Protein AF-A0A523U6G1-F1 (afdb_monomer)

Structure (mmCIF, N/CA/C/O backbone):
data_AF-A0A523U6G1-F1
#
_entry.id   AF-A0A523U6G1-F1
#
loop_
_atom_site.group_PDB
_atom_site.id
_atom_site.type_symbol
_atom_site.label_atom_id
_atom_site.label_alt_id
_atom_site.label_comp_id
_atom_site.label_asym_id
_atom_site.label_entity_id
_atom_site.label_seq_id
_atom_site.pdbx_PDB_ins_code
_atom_site.Cartn_x
_atom_site.Cartn_y
_atom_site.Cartn_z
_atom_site.occupancy
_atom_site.B_iso_or_equiv
_atom_site.auth_seq_id
_atom_site.auth_comp_id
_atom_site.auth_asym_id
_atom_site.auth_atom_id
_atom_site.pdbx_PDB_model_num
ATOM 1 N N . MET A 1 1 ? -3.441 -10.133 -22.525 1.00 51.38 1 MET A N 1
ATOM 2 C CA . MET A 1 1 ? -3.937 -9.033 -23.375 1.00 51.38 1 MET A CA 1
ATOM 3 C C . MET A 1 1 ? -4.244 -7.853 -22.471 1.00 51.38 1 MET A C 1
ATOM 5 O O . MET A 1 1 ? -5.028 -8.022 -21.540 1.00 51.38 1 MET A O 1
ATOM 9 N N . ILE A 1 2 ? -3.676 -6.679 -22.736 1.00 65.12 2 ILE A N 1
ATOM 10 C CA . ILE A 1 2 ? -3.849 -5.471 -21.915 1.00 65.12 2 ILE A CA 1
ATOM 11 C C . ILE A 1 2 ? -4.957 -4.604 -22.511 1.00 65.12 2 ILE A C 1
ATOM 13 O O . ILE A 1 2 ? -4.911 -4.247 -23.688 1.00 65.12 2 ILE A O 1
ATOM 17 N N . GLU A 1 3 ? -5.960 -4.256 -21.705 1.00 68.50 3 GLU A N 1
ATOM 18 C CA . GLU A 1 3 ? -7.052 -3.377 -22.127 1.00 68.50 3 GLU A CA 1
ATOM 19 C C . GLU A 1 3 ? -6.674 -1.907 -21.877 1.00 68.50 3 GLU A C 1
ATOM 21 O O . GLU A 1 3 ? -6.603 -1.455 -20.736 1.00 68.50 3 GLU A O 1
ATOM 26 N N . VAL A 1 4 ? -6.400 -1.162 -22.952 1.00 75.56 4 VAL A N 1
ATOM 27 C CA . VAL A 1 4 ? -5.959 0.242 -22.904 1.00 75.56 4 VAL A CA 1
ATOM 28 C C . VAL A 1 4 ? -6.968 1.125 -23.627 1.00 75.56 4 VAL A C 1
ATOM 30 O O . VAL A 1 4 ? -7.431 0.816 -24.726 1.00 75.56 4 VAL A O 1
ATOM 33 N N . LYS A 1 5 ? -7.336 2.242 -22.997 1.00 77.69 5 LYS A N 1
ATOM 34 C CA . LYS A 1 5 ? -8.367 3.158 -23.489 1.00 77.69 5 LYS A CA 1
ATOM 35 C C . LYS A 1 5 ? -7.728 4.331 -24.227 1.00 77.69 5 LYS A C 1
ATOM 37 O O . LYS A 1 5 ? -6.872 5.014 -23.675 1.00 77.69 5 LYS A O 1
ATOM 42 N N . CYS A 1 6 ? -8.146 4.574 -25.467 1.00 73.88 6 CYS A N 1
ATOM 43 C CA . CYS A 1 6 ? -7.625 5.678 -26.267 1.00 73.88 6 CYS A CA 1
ATOM 44 C C . CYS A 1 6 ? -7.956 7.032 -25.624 1.00 73.88 6 CYS A C 1
ATOM 46 O O . CYS A 1 6 ? -9.131 7.361 -25.453 1.00 73.88 6 CYS A O 1
ATOM 48 N N . SER A 1 7 ? -6.933 7.839 -25.343 1.00 71.94 7 SER A N 1
ATOM 49 C CA . SER A 1 7 ? -7.071 9.204 -24.818 1.00 71.94 7 SER A CA 1
ATOM 50 C C . SER A 1 7 ? -7.850 10.128 -25.762 1.00 71.94 7 SER A C 1
ATOM 52 O O . SER A 1 7 ? -8.680 10.904 -25.302 1.00 71.94 7 SER A O 1
ATOM 54 N N . GLY A 1 8 ? -7.641 10.010 -27.078 1.00 74.56 8 GLY A N 1
ATOM 55 C CA . GLY A 1 8 ? -8.258 10.890 -28.077 1.00 74.56 8 GLY A CA 1
ATOM 56 C C . GLY A 1 8 ? -9.720 10.585 -28.437 1.00 74.56 8 GLY A C 1
ATOM 57 O O . GLY A 1 8 ? -10.394 11.455 -28.974 1.00 74.56 8 GLY A O 1
ATOM 58 N N . CYS A 1 9 ? -10.231 9.371 -28.191 1.00 79.69 9 CYS A N 1
ATOM 59 C CA . CYS A 1 9 ? -11.615 9.009 -28.563 1.00 79.69 9 CYS A CA 1
ATOM 60 C C . CYS A 1 9 ? -12.347 8.077 -27.580 1.00 79.69 9 CYS A C 1
ATOM 62 O O . CYS A 1 9 ? -13.386 7.506 -27.923 1.00 79.69 9 CYS A O 1
ATOM 64 N N . GLY A 1 10 ? -11.789 7.843 -26.389 1.00 76.19 10 GLY A N 1
ATOM 65 C CA . GLY A 1 10 ? -12.393 7.036 -25.323 1.00 76.19 10 GLY A CA 1
ATOM 66 C C . GLY A 1 10 ? -12.613 5.550 -25.642 1.00 76.19 10 GLY A C 1
ATOM 67 O O . GLY A 1 10 ? -13.187 4.839 -24.821 1.00 76.19 10 GLY A O 1
ATOM 68 N N . THR A 1 11 ? -12.185 5.064 -26.809 1.00 77.19 11 THR A N 1
ATOM 69 C CA . THR A 1 11 ? -12.424 3.682 -27.252 1.00 77.19 11 THR A CA 1
ATOM 70 C C . THR A 1 11 ? -11.423 2.733 -26.592 1.00 77.19 11 THR A C 1
ATOM 72 O O . THR A 1 11 ? -10.215 2.961 -26.673 1.00 77.19 11 THR A O 1
ATOM 75 N N . SER A 1 12 ? -11.916 1.683 -25.931 1.00 77.94 12 SER A N 1
ATOM 76 C CA . SER A 1 12 ? -11.084 0.619 -25.355 1.00 77.94 12 SER A CA 1
ATOM 77 C C . SER A 1 12 ? -10.551 -0.310 -26.444 1.00 77.94 12 SER A C 1
ATOM 79 O O . SER A 1 12 ? -11.301 -0.730 -27.323 1.00 77.94 12 SER A O 1
ATOM 81 N N . LEU A 1 13 ? -9.268 -0.653 -26.366 1.00 75.00 13 LEU A N 1
ATOM 82 C CA . LEU A 1 13 ? -8.580 -1.595 -27.247 1.00 75.00 13 LEU A CA 1
ATOM 83 C C . LEU A 1 13 ? -7.903 -2.674 -26.402 1.00 75.00 13 LEU A C 1
ATOM 85 O O . LEU A 1 13 ? -7.499 -2.409 -25.273 1.00 75.00 13 LEU A O 1
ATOM 89 N N . ARG A 1 14 ? -7.732 -3.876 -26.958 1.00 76.38 14 ARG A N 1
ATOM 90 C CA . ARG A 1 14 ? -6.990 -4.968 -26.314 1.00 76.38 14 ARG A CA 1
ATOM 91 C C . ARG A 1 14 ? -5.683 -5.198 -27.062 1.00 76.38 14 ARG A C 1
ATOM 93 O O . ARG A 1 14 ? -5.692 -5.759 -28.153 1.00 76.38 14 ARG A O 1
ATOM 100 N N . ALA A 1 15 ? -4.580 -4.744 -26.479 1.00 69.31 15 ALA A N 1
ATOM 101 C CA . ALA A 1 15 ? -3.235 -5.019 -26.966 1.00 69.31 15 ALA A CA 1
ATOM 102 C C . ALA A 1 15 ? -2.781 -6.422 -26.532 1.00 69.31 15 ALA A C 1
ATOM 104 O O . ALA A 1 15 ? -3.255 -6.957 -25.525 1.00 69.31 15 ALA A O 1
ATOM 105 N N . LYS A 1 16 ? -1.844 -7.010 -27.277 1.00 66.50 16 LYS A N 1
ATOM 106 C CA . LYS A 1 16 ? -1.087 -8.179 -26.817 1.00 66.50 16 LYS A CA 1
ATOM 107 C C . LYS A 1 16 ? -0.031 -7.755 -25.785 1.00 66.50 16 LYS A C 1
ATOM 109 O O . LYS A 1 16 ? 0.325 -6.581 -25.697 1.00 66.50 16 LYS A O 1
ATOM 114 N N . ASP A 1 17 ? 0.424 -8.705 -24.975 1.00 51.19 17 ASP A N 1
ATOM 115 C CA . ASP A 1 17 ? 1.288 -8.440 -23.813 1.00 51.19 17 ASP A CA 1
ATOM 116 C C . ASP A 1 17 ? 2.769 -8.212 -24.192 1.00 51.19 17 ASP A C 1
ATOM 118 O O . ASP A 1 17 ? 3.535 -7.665 -23.408 1.00 51.19 17 ASP A O 1
ATOM 122 N N . ASP A 1 18 ? 3.150 -8.548 -25.427 1.00 62.16 18 ASP A N 1
ATOM 123 C CA . ASP A 1 18 ? 4.420 -8.196 -26.082 1.00 62.16 18 ASP A CA 1
ATOM 124 C C . ASP A 1 18 ? 4.511 -6.705 -26.478 1.00 62.16 18 ASP A C 1
ATOM 126 O O . ASP A 1 18 ? 5.600 -6.194 -26.744 1.00 62.16 18 ASP A O 1
ATOM 130 N N . LEU A 1 19 ? 3.386 -5.978 -26.472 1.00 60.66 19 LEU A N 1
ATOM 131 C CA . LEU A 1 19 ? 3.313 -4.549 -26.803 1.00 60.66 19 LEU A CA 1
ATOM 132 C C . LEU A 1 19 ? 3.442 -3.622 -25.578 1.00 60.66 19 LEU A C 1
ATOM 134 O O . LEU A 1 19 ? 3.278 -2.410 -25.715 1.00 60.66 19 LEU A O 1
ATOM 138 N N . VAL A 1 20 ? 3.750 -4.150 -24.385 1.00 57.53 20 VAL A N 1
ATOM 139 C CA . VAL A 1 20 ? 4.056 -3.349 -23.180 1.00 57.53 20 VAL A CA 1
ATOM 140 C C . VAL A 1 20 ? 5.176 -2.348 -23.466 1.00 57.53 20 VAL A C 1
ATOM 142 O O . VAL A 1 20 ? 6.190 -2.689 -24.067 1.00 57.53 20 VAL A O 1
ATOM 145 N N . GLY A 1 21 ? 4.998 -1.091 -23.048 1.00 56.59 21 GLY A N 1
ATOM 146 C CA . GLY A 1 21 ? 5.973 -0.023 -23.289 1.00 56.59 21 GLY A CA 1
ATOM 147 C C . GLY A 1 21 ? 6.029 0.480 -24.737 1.00 56.59 21 GLY A C 1
ATOM 148 O O . GLY A 1 21 ? 6.677 1.495 -24.995 1.00 56.59 21 GLY A O 1
ATOM 149 N N . GLN A 1 22 ? 5.320 -0.154 -25.674 1.00 68.06 22 GLN A N 1
ATOM 150 C CA . GLN A 1 22 ? 5.230 0.297 -27.059 1.00 68.06 22 GLN A CA 1
ATOM 151 C C . GLN A 1 22 ? 4.080 1.299 -27.254 1.00 68.06 22 GLN A C 1
ATOM 153 O O . GLN A 1 22 ? 3.166 1.424 -26.428 1.00 68.06 22 GLN A O 1
ATOM 158 N N . LYS A 1 23 ? 4.125 2.009 -28.385 1.00 76.38 23 LYS A N 1
ATOM 159 C CA . LYS A 1 23 ? 3.021 2.828 -28.892 1.00 76.38 23 LYS A CA 1
ATOM 160 C C . LYS A 1 23 ? 2.267 2.068 -29.976 1.00 76.38 23 LYS A C 1
ATOM 162 O O . LYS A 1 23 ? 2.882 1.582 -30.920 1.00 76.38 23 LYS A O 1
ATOM 167 N N . ILE A 1 24 ? 0.941 2.046 -29.888 1.00 80.94 24 ILE A N 1
ATOM 168 C CA . ILE A 1 24 ? 0.058 1.588 -30.969 1.00 80.94 24 ILE A CA 1
ATOM 169 C C . ILE A 1 24 ? -0.870 2.723 -31.399 1.00 80.94 24 ILE A C 1
ATOM 171 O O . ILE A 1 24 ? -1.337 3.491 -30.561 1.00 80.94 24 ILE A O 1
ATOM 175 N N . GLN A 1 25 ? -1.175 2.840 -32.690 1.00 81.12 25 GLN A N 1
ATOM 176 C CA . GLN A 1 25 ? -2.155 3.828 -33.149 1.00 81.12 25 GLN A CA 1
ATOM 177 C C . GLN A 1 25 ? -3.585 3.344 -32.911 1.00 81.12 25 GLN A C 1
ATOM 179 O O . GLN A 1 25 ? -3.926 2.189 -33.171 1.00 81.12 25 GLN A O 1
ATOM 184 N N . CYS A 1 26 ? -4.460 4.252 -32.481 1.00 77.94 26 CYS A N 1
ATOM 185 C CA . CYS A 1 26 ? -5.884 3.971 -32.387 1.00 77.94 26 CYS A CA 1
ATOM 186 C C . CYS A 1 26 ? -6.472 3.653 -33.777 1.00 77.94 26 CYS A C 1
ATOM 188 O O . CYS A 1 26 ? -6.406 4.510 -34.662 1.00 77.94 26 CYS A O 1
ATOM 190 N N . PRO A 1 27 ? -7.145 2.507 -33.995 1.00 75.44 27 PRO A N 1
ATOM 191 C CA . PRO A 1 27 ? -7.773 2.221 -35.284 1.00 75.44 27 PRO A CA 1
ATOM 192 C C . PRO A 1 27 ? -8.925 3.188 -35.611 1.00 75.44 27 PRO A C 1
ATOM 194 O O . PRO A 1 27 ? -9.239 3.369 -36.782 1.00 75.44 27 PRO A O 1
ATOM 197 N N . LYS A 1 28 ? -9.524 3.839 -34.598 1.00 76.50 28 LYS A N 1
ATOM 198 C CA . LYS A 1 28 ? -10.673 4.748 -34.752 1.00 76.50 28 LYS A CA 1
ATOM 199 C C . LYS A 1 28 ? -10.295 6.214 -35.006 1.00 76.50 28 LYS A C 1
ATOM 201 O O . LYS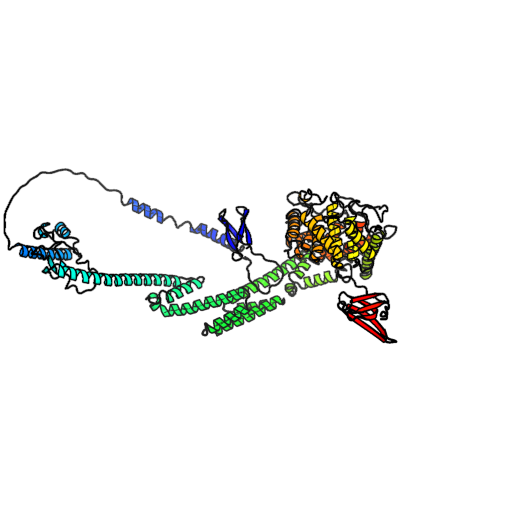 A 1 28 ? -10.999 6.885 -35.748 1.00 76.50 28 LYS A O 1
ATOM 206 N N . CYS A 1 29 ? -9.225 6.726 -34.387 1.00 82.62 29 CYS A N 1
ATOM 207 C CA . CYS A 1 29 ? -8.827 8.141 -34.508 1.00 82.62 29 CYS A CA 1
ATOM 208 C C . CYS A 1 29 ? -7.326 8.379 -34.757 1.00 82.62 29 CYS A C 1
ATOM 210 O O . CYS A 1 29 ? -6.871 9.514 -34.665 1.00 82.62 29 CYS A O 1
ATOM 212 N N . LYS A 1 30 ? -6.549 7.324 -35.039 1.00 83.06 30 LYS A N 1
ATOM 213 C CA . LYS A 1 30 ? -5.100 7.329 -35.337 1.00 83.06 30 LYS A CA 1
ATOM 214 C C . LYS A 1 30 ? -4.152 7.892 -34.268 1.00 83.06 30 LYS A C 1
ATOM 216 O O . LYS A 1 30 ? -2.953 7.677 -34.390 1.00 83.06 30 LYS A O 1
ATOM 221 N N . ALA A 1 31 ? -4.657 8.504 -33.197 1.00 77.31 31 ALA A N 1
ATOM 222 C CA . ALA A 1 31 ? -3.854 8.947 -32.059 1.00 77.31 31 ALA A CA 1
ATOM 223 C C . ALA A 1 31 ? -3.027 7.801 -31.441 1.00 77.31 31 ALA A C 1
ATOM 225 O O . ALA A 1 31 ? -3.540 6.690 -31.265 1.00 77.31 31 ALA A O 1
ATOM 226 N N . ASP A 1 32 ? -1.775 8.096 -31.083 1.00 79.38 32 ASP A N 1
ATOM 227 C CA . ASP A 1 32 ? -0.875 7.186 -30.368 1.00 79.38 32 ASP A CA 1
ATOM 228 C C . ASP A 1 32 ? -1.442 6.793 -28.995 1.00 79.38 32 ASP A C 1
ATOM 230 O O . ASP A 1 32 ? -1.919 7.631 -28.226 1.00 79.38 32 ASP A O 1
ATOM 234 N N . ILE A 1 33 ? -1.320 5.513 -28.657 1.00 75.88 33 ILE A N 1
ATOM 235 C CA . ILE A 1 33 ? -1.699 4.931 -27.371 1.00 75.88 33 ILE A CA 1
ATOM 236 C C . ILE A 1 33 ? -0.481 4.201 -26.813 1.00 75.88 33 ILE A C 1
ATOM 238 O O . ILE A 1 33 ? -0.009 3.224 -27.391 1.00 75.88 33 ILE A O 1
ATOM 242 N N . GLN A 1 34 ? 0.014 4.681 -25.676 1.00 76.50 34 GLN A N 1
ATOM 243 C CA . GLN A 1 34 ? 1.103 4.068 -24.924 1.00 76.50 34 GLN A CA 1
ATOM 244 C C . GLN A 1 34 ? 0.561 2.903 -24.083 1.00 76.50 34 GLN A C 1
ATOM 246 O O . GLN A 1 34 ? -0.385 3.096 -23.316 1.00 76.50 34 GLN A O 1
ATOM 251 N N . ILE A 1 35 ? 1.158 1.712 -24.180 1.00 67.81 35 ILE A N 1
ATOM 252 C CA . ILE A 1 35 ? 0.807 0.580 -23.308 1.00 67.81 35 ILE A CA 1
ATOM 253 C C . ILE A 1 35 ? 1.609 0.690 -21.993 1.00 67.81 35 ILE A C 1
ATOM 255 O O . ILE A 1 35 ? 2.843 0.700 -22.046 1.00 67.81 35 ILE A O 1
ATOM 259 N N . PRO A 1 36 ? 0.962 0.807 -20.816 1.00 55.84 36 PRO A N 1
ATOM 260 C CA . PRO A 1 36 ? 1.654 1.091 -19.557 1.00 55.84 36 PRO A CA 1
ATOM 261 C C . PRO A 1 36 ? 2.301 -0.151 -18.920 1.00 55.84 36 PRO A C 1
ATOM 263 O O . PRO A 1 36 ? 1.748 -1.247 -18.974 1.00 55.84 36 PRO A O 1
ATOM 266 N N . GLY A 1 37 ? 3.438 0.055 -18.249 1.00 42.59 37 GLY A N 1
ATOM 267 C CA . GLY A 1 37 ? 4.054 -0.887 -17.305 1.00 42.59 37 GLY A CA 1
ATOM 268 C C . GLY A 1 37 ? 4.026 -0.322 -15.878 1.00 42.59 37 GLY A C 1
ATOM 269 O O . GLY A 1 37 ? 4.021 0.896 -15.703 1.00 42.59 37 GLY A O 1
ATOM 270 N N . GLY A 1 38 ? 3.962 -1.189 -14.863 1.00 33.50 38 GLY A N 1
ATOM 271 C CA . GLY A 1 38 ? 3.843 -0.798 -13.450 1.00 33.50 38 GLY A CA 1
ATOM 272 C C . GLY A 1 38 ? 5.135 -0.971 -12.644 1.00 33.50 38 GLY A C 1
ATOM 273 O O . GLY A 1 38 ? 5.961 -1.819 -12.969 1.00 33.50 38 GLY A O 1
ATOM 274 N N . ALA A 1 39 ? 5.277 -0.201 -11.562 1.00 25.97 39 ALA A N 1
ATOM 275 C CA . ALA A 1 39 ? 6.391 -0.270 -10.610 1.00 25.97 39 ALA A CA 1
ATOM 276 C C . ALA A 1 39 ? 5.887 -0.073 -9.164 1.00 25.97 39 ALA A C 1
ATOM 278 O O . ALA A 1 39 ? 4.772 0.405 -8.961 1.00 25.97 39 ALA A O 1
ATOM 279 N N . LYS A 1 40 ? 6.702 -0.419 -8.156 1.00 28.61 40 LYS A N 1
ATOM 280 C CA . LYS A 1 40 ? 6.452 -0.141 -6.725 1.00 28.61 40 LYS A CA 1
ATOM 281 C C . LYS A 1 40 ? 7.749 0.263 -6.005 1.00 28.61 40 LYS A C 1
ATOM 283 O O . LYS A 1 40 ? 8.842 -0.088 -6.437 1.00 28.61 40 LYS A O 1
ATOM 288 N N . LYS A 1 41 ? 7.607 0.998 -4.896 1.00 26.70 41 LYS A N 1
ATOM 289 C CA . LYS A 1 41 ? 8.691 1.429 -3.985 1.00 26.70 41 LYS A CA 1
ATOM 290 C C . LYS A 1 41 ? 9.005 0.353 -2.930 1.00 26.70 41 LYS A C 1
ATOM 292 O O . LYS A 1 41 ? 8.159 -0.495 -2.656 1.00 26.70 41 LYS A O 1
ATOM 297 N N . GLY A 1 42 ? 10.168 0.444 -2.281 1.00 31.16 42 GLY A N 1
ATOM 298 C CA . GLY A 1 42 ? 10.578 -0.456 -1.194 1.00 31.16 42 GLY A CA 1
ATOM 299 C C . GLY A 1 42 ? 11.867 0.007 -0.509 1.00 31.16 42 GLY A C 1
ATOM 300 O O . GLY A 1 42 ? 11.918 1.121 0.004 1.00 31.16 42 GLY A O 1
ATOM 301 N N . GLU A 1 43 ? 12.912 -0.822 -0.550 1.00 28.03 43 GLU A N 1
ATOM 302 C CA . GLU A 1 43 ? 14.275 -0.470 -0.122 1.00 28.03 43 GLU A CA 1
ATOM 303 C C . GLU A 1 43 ? 15.340 -1.143 -1.026 1.00 28.03 43 GLU A C 1
ATOM 305 O O . GLU A 1 43 ? 15.005 -1.631 -2.104 1.00 28.03 43 GLU A O 1
ATOM 310 N N . LEU A 1 44 ? 16.629 -1.087 -0.652 1.00 35.44 44 LEU A N 1
ATOM 311 C CA . LEU A 1 44 ? 17.791 -1.332 -1.531 1.00 35.44 44 LEU A CA 1
ATOM 312 C C . LEU A 1 44 ? 17.730 -2.627 -2.387 1.00 35.44 44 LEU A C 1
ATOM 314 O O . LEU A 1 44 ? 17.594 -3.720 -1.836 1.00 35.44 44 LEU A O 1
ATOM 318 N N . PRO A 1 45 ? 17.942 -2.537 -3.717 1.00 29.09 45 PRO A N 1
ATOM 319 C CA . PRO A 1 45 ? 17.681 -3.650 -4.628 1.00 29.09 45 PRO A CA 1
ATOM 320 C C . PRO A 1 45 ? 18.833 -4.686 -4.702 1.00 29.09 45 PRO A C 1
ATOM 322 O O . PRO A 1 45 ? 20.018 -4.310 -4.725 1.00 29.09 45 PRO A O 1
ATOM 325 N N . PRO A 1 46 ? 18.543 -6.001 -4.835 1.00 28.61 46 PRO A N 1
ATOM 326 C CA . PRO A 1 46 ? 19.339 -6.827 -5.741 1.00 28.61 46 PRO A CA 1
ATOM 327 C C . PRO A 1 46 ? 19.151 -6.238 -7.142 1.00 28.61 46 PRO A C 1
ATOM 329 O O . PRO A 1 46 ? 18.055 -5.805 -7.478 1.00 28.61 46 PRO A O 1
ATOM 332 N N . VAL A 1 47 ? 20.220 -6.115 -7.923 1.00 39.22 47 VAL A N 1
ATOM 333 C CA . VAL A 1 47 ? 20.130 -5.324 -9.156 1.00 39.22 47 VAL A CA 1
ATOM 334 C C . VAL A 1 47 ? 19.144 -6.017 -10.116 1.00 39.22 47 VAL A C 1
ATOM 336 O O . VAL A 1 47 ? 19.103 -7.242 -10.179 1.00 39.22 47 VAL A O 1
ATOM 339 N N . GLU A 1 48 ? 18.348 -5.214 -10.812 1.00 29.56 48 GLU A N 1
ATOM 340 C CA . GLU A 1 48 ? 17.492 -5.527 -11.962 1.00 29.56 48 GLU A CA 1
ATOM 341 C C . GLU A 1 48 ? 17.228 -4.166 -12.637 1.00 29.56 48 GLU A C 1
ATOM 343 O O . GLU A 1 48 ? 17.156 -3.141 -11.949 1.00 29.56 48 GLU A O 1
ATOM 348 N N . ALA A 1 49 ? 17.180 -4.101 -13.970 1.00 33.16 49 ALA A N 1
ATOM 349 C CA . ALA A 1 49 ? 17.122 -2.814 -14.666 1.00 33.16 49 ALA A CA 1
ATOM 350 C C . ALA A 1 49 ? 15.728 -2.164 -14.610 1.00 33.16 49 ALA A C 1
ATOM 352 O O . ALA A 1 49 ? 14.716 -2.814 -14.855 1.00 33.16 49 ALA A O 1
ATOM 353 N N . HIS A 1 50 ? 15.681 -0.845 -14.389 1.00 28.30 50 HIS A N 1
ATOM 354 C CA . HIS A 1 50 ? 15.485 0.130 -15.476 1.00 28.30 50 HIS A CA 1
ATOM 355 C C . HIS A 1 50 ? 15.636 1.586 -14.968 1.00 28.30 50 HIS A C 1
ATOM 357 O O . HIS A 1 50 ? 15.905 1.834 -13.795 1.00 28.30 50 HIS A O 1
ATOM 363 N N . SER A 1 51 ? 15.587 2.558 -15.885 1.00 30.95 51 SER A N 1
ATOM 364 C CA . SER A 1 51 ? 16.120 3.921 -15.719 1.00 30.95 51 SER A CA 1
ATOM 365 C C . SER A 1 51 ? 15.137 4.981 -15.196 1.00 30.95 51 SER A C 1
ATOM 367 O O . SER A 1 51 ? 14.028 5.092 -15.717 1.00 30.95 51 SER A O 1
ATOM 369 N N . GLU A 1 52 ? 15.609 5.890 -14.329 1.00 26.70 52 GLU A N 1
ATOM 370 C CA . GLU A 1 52 ? 15.000 7.222 -14.125 1.00 26.70 52 GLU A CA 1
ATOM 371 C C . GLU A 1 52 ? 15.627 8.302 -15.050 1.00 26.70 52 GLU A C 1
ATOM 373 O O . GLU A 1 52 ? 16.841 8.293 -15.283 1.00 26.70 52 GLU A O 1
ATOM 378 N N . PRO A 1 53 ? 14.845 9.280 -15.557 1.00 30.42 53 PRO A N 1
ATOM 379 C CA . PRO A 1 53 ? 15.312 10.283 -16.522 1.00 30.42 53 PRO A CA 1
ATOM 380 C C . PRO A 1 53 ? 15.942 11.535 -15.872 1.00 30.42 53 PRO A C 1
ATOM 382 O O . PRO A 1 53 ? 15.326 12.596 -15.767 1.00 30.42 53 PRO A O 1
ATOM 385 N N . ALA A 1 54 ? 17.223 11.468 -15.505 1.00 26.44 54 ALA A N 1
ATOM 386 C CA . ALA A 1 54 ? 17.966 12.600 -14.932 1.00 26.44 54 ALA A CA 1
ATOM 387 C C . ALA A 1 54 ? 18.548 13.589 -15.981 1.00 26.44 54 ALA A C 1
ATOM 389 O O . ALA A 1 54 ? 19.745 13.883 -15.955 1.00 26.44 54 ALA A O 1
ATOM 390 N N . MET A 1 55 ? 17.739 14.120 -16.916 1.00 29.27 55 MET A N 1
ATOM 391 C CA . MET A 1 55 ? 18.246 15.012 -17.988 1.00 29.27 55 MET A CA 1
ATOM 392 C C . MET A 1 55 ? 17.330 16.182 -18.419 1.00 29.27 55 MET A C 1
ATOM 394 O O . MET A 1 55 ? 17.182 16.433 -19.608 1.00 29.27 55 MET A O 1
ATOM 398 N N . GLN A 1 56 ? 16.768 16.965 -17.487 1.00 31.36 56 GLN A N 1
ATOM 399 C CA . GLN A 1 56 ? 16.086 18.233 -17.849 1.00 31.36 56 GLN A CA 1
ATOM 400 C C . GLN A 1 56 ? 16.762 19.520 -17.343 1.00 31.36 56 GLN A C 1
ATOM 402 O O . GLN A 1 56 ? 16.672 20.546 -18.011 1.00 31.36 56 GLN A O 1
ATOM 407 N N . VAL A 1 57 ? 17.545 19.483 -16.257 1.00 31.19 57 VAL A N 1
ATOM 408 C CA . VAL A 1 57 ? 18.197 20.702 -15.720 1.00 31.19 57 VAL A CA 1
ATOM 409 C C . VAL A 1 57 ? 19.419 21.149 -16.545 1.00 31.19 57 VAL A C 1
ATOM 411 O O . VAL A 1 57 ? 19.707 22.340 -16.616 1.00 31.19 57 VAL A O 1
ATOM 414 N N . LYS A 1 58 ? 20.127 20.230 -17.225 1.00 29.97 58 LYS A N 1
ATOM 415 C CA . LYS A 1 58 ? 21.286 20.589 -18.072 1.00 29.97 58 LYS A CA 1
ATOM 416 C C . LYS A 1 58 ? 20.931 21.025 -19.498 1.00 29.97 58 LYS A C 1
ATOM 418 O O . LYS A 1 58 ? 21.664 21.828 -20.065 1.00 29.97 58 LYS A O 1
ATOM 423 N N . GLN A 1 59 ? 19.820 20.556 -20.073 1.00 32.16 59 GLN A N 1
ATOM 424 C CA . GLN A 1 59 ? 19.433 20.964 -21.431 1.00 32.16 59 GLN A CA 1
ATOM 425 C C . GLN A 1 59 ? 18.897 22.403 -21.482 1.00 32.16 59 GLN A C 1
ATOM 427 O O . GLN A 1 59 ? 19.236 23.128 -22.413 1.00 32.16 59 GLN A O 1
ATOM 432 N N . GLN A 1 60 ? 18.166 22.864 -20.459 1.00 34.28 60 GLN A N 1
ATOM 433 C CA . GLN A 1 60 ? 17.643 24.239 -20.428 1.00 34.28 60 GLN A CA 1
ATOM 434 C C . GLN A 1 60 ? 18.752 25.309 -20.405 1.00 34.28 60 GLN A C 1
ATOM 436 O O . GLN A 1 60 ? 18.641 26.316 -21.101 1.00 34.28 60 GLN A O 1
ATOM 441 N N . GLN A 1 61 ? 19.861 25.079 -19.689 1.00 34.25 61 GLN A N 1
ATOM 442 C CA . GLN A 1 61 ? 21.002 26.007 -19.708 1.00 34.25 61 GLN A CA 1
ATOM 443 C C . GLN A 1 61 ? 21.751 26.005 -21.052 1.00 34.25 61 GLN A C 1
ATOM 445 O O . GLN A 1 61 ? 22.226 27.053 -21.487 1.00 34.25 61 GLN A O 1
ATOM 450 N N . GLN A 1 62 ? 21.820 24.865 -21.747 1.00 32.84 62 GLN A N 1
ATOM 451 C CA . GLN A 1 62 ? 22.530 24.773 -23.026 1.00 32.84 62 GLN A CA 1
ATOM 452 C C . GLN A 1 62 ? 21.679 25.241 -24.224 1.00 32.84 62 GLN A C 1
ATOM 454 O O . GLN A 1 62 ? 22.219 25.801 -25.176 1.00 32.84 62 GLN A O 1
ATOM 459 N N . GLN A 1 63 ? 20.346 25.132 -24.153 1.00 32.50 63 GLN A N 1
ATOM 460 C CA . GLN A 1 63 ? 19.445 25.803 -25.101 1.00 32.50 63 GLN A CA 1
ATOM 461 C C . GLN A 1 63 ? 19.511 27.333 -24.975 1.00 32.50 63 GLN A C 1
ATOM 463 O O . GLN A 1 63 ? 19.510 28.013 -25.999 1.00 32.50 63 GLN A O 1
ATOM 468 N N . ALA A 1 64 ? 19.650 27.879 -23.760 1.00 32.44 64 ALA A N 1
ATOM 469 C CA . ALA A 1 64 ? 19.817 29.321 -23.562 1.00 32.44 64 ALA A CA 1
ATOM 470 C C . ALA A 1 64 ? 21.098 29.871 -24.227 1.00 32.44 64 ALA A C 1
ATOM 472 O O . ALA A 1 64 ? 21.064 30.939 -24.833 1.00 32.44 64 ALA A O 1
ATOM 473 N N . GLN A 1 65 ? 22.211 29.128 -24.182 1.00 35.56 65 GLN A N 1
ATOM 474 C CA . GLN A 1 65 ? 23.446 29.522 -24.877 1.00 35.56 65 GLN A CA 1
ATOM 475 C C . GLN A 1 65 ? 23.337 29.371 -26.404 1.00 35.56 65 GLN A C 1
ATOM 477 O O . GLN A 1 65 ? 23.721 30.282 -27.137 1.00 35.56 65 GLN A O 1
ATOM 482 N N . ASN A 1 66 ? 22.755 28.273 -26.897 1.00 34.50 66 ASN A N 1
ATOM 483 C CA . ASN A 1 66 ? 22.608 28.049 -28.340 1.00 34.50 66 ASN A CA 1
ATOM 484 C C . ASN A 1 66 ? 21.639 29.043 -29.009 1.00 34.50 66 ASN A C 1
ATOM 486 O O . ASN A 1 66 ? 21.827 29.378 -30.179 1.00 34.50 66 ASN A O 1
ATOM 490 N N . MET A 1 67 ? 20.639 29.557 -28.285 1.00 32.59 67 MET A N 1
ATOM 491 C CA . MET A 1 67 ? 19.702 30.551 -28.822 1.00 32.59 67 MET A CA 1
ATOM 492 C C . MET A 1 67 ? 20.369 31.913 -29.086 1.00 32.59 67 MET A C 1
ATOM 494 O O . MET A 1 67 ? 20.073 32.544 -30.098 1.00 32.59 67 MET A O 1
ATOM 498 N N . ASN A 1 68 ? 21.347 32.318 -28.267 1.00 33.25 68 ASN A N 1
ATOM 499 C CA . ASN A 1 68 ? 22.138 33.527 -28.531 1.00 33.25 68 ASN A CA 1
ATOM 500 C C . ASN A 1 68 ? 23.134 33.356 -29.694 1.00 33.25 68 ASN A C 1
ATOM 502 O O . ASN A 1 68 ? 23.461 34.340 -30.352 1.00 33.25 68 ASN A O 1
ATOM 506 N N . LEU A 1 69 ? 23.588 32.131 -29.990 1.00 29.95 69 LEU A N 1
ATOM 507 C CA . LEU A 1 69 ? 24.460 31.875 -31.145 1.00 29.95 69 LEU A CA 1
ATOM 508 C C . LEU A 1 69 ? 23.672 31.811 -32.468 1.00 29.95 69 LEU A C 1
ATOM 510 O O . LEU A 1 69 ? 24.145 32.311 -33.486 1.00 29.95 69 LEU A O 1
ATOM 514 N N . MET A 1 70 ? 22.440 31.284 -32.448 1.00 28.81 70 MET A N 1
ATOM 515 C CA . MET A 1 70 ? 21.507 31.326 -33.590 1.00 28.81 70 MET A CA 1
ATOM 516 C C . MET A 1 70 ? 21.245 32.758 -34.087 1.00 28.81 70 MET A C 1
ATOM 518 O O . MET A 1 70 ? 21.220 32.995 -35.292 1.00 28.81 70 MET A O 1
ATOM 522 N N . ILE A 1 71 ? 21.112 33.726 -33.174 1.00 34.78 71 ILE A N 1
ATOM 523 C CA . ILE A 1 71 ? 20.868 35.139 -33.516 1.00 34.78 71 ILE A CA 1
ATOM 524 C C . ILE A 1 71 ? 22.092 35.795 -34.193 1.00 34.78 71 ILE A C 1
ATOM 526 O O . ILE A 1 71 ? 21.933 36.761 -34.934 1.00 34.78 71 ILE A O 1
ATOM 530 N N . ALA A 1 72 ? 23.301 35.249 -34.016 1.00 32.69 72 ALA A N 1
ATOM 531 C CA . ALA A 1 72 ? 24.535 35.806 -34.580 1.00 32.69 72 ALA A CA 1
ATOM 532 C C . ALA A 1 72 ? 24.907 35.278 -35.984 1.00 32.69 72 ALA A C 1
ATOM 534 O O . ALA A 1 72 ? 25.723 35.901 -36.660 1.00 32.69 72 ALA A O 1
ATOM 535 N N . VAL A 1 73 ? 24.350 34.142 -36.431 1.00 32.47 73 VAL A N 1
ATOM 536 C CA . VAL A 1 73 ? 24.829 33.424 -37.640 1.00 32.47 73 VAL A CA 1
ATOM 537 C C . VAL A 1 73 ? 23.837 33.454 -38.816 1.00 32.47 73 VAL A C 1
ATOM 539 O O . VAL A 1 73 ? 24.231 33.265 -39.963 1.00 32.47 73 VAL A O 1
ATOM 542 N N . VAL A 1 74 ? 22.562 33.785 -38.587 1.00 32.94 74 VAL A N 1
ATOM 543 C CA . VAL A 1 74 ? 21.549 33.894 -39.665 1.00 32.94 74 VAL A CA 1
ATOM 544 C C . VAL A 1 74 ? 21.783 35.113 -40.590 1.00 32.94 74 VAL A C 1
ATOM 546 O O . VAL A 1 74 ? 21.229 35.179 -41.685 1.00 32.94 74 VAL A O 1
ATOM 549 N N . GLY A 1 75 ? 22.651 36.055 -40.204 1.00 36.50 75 GLY A N 1
ATOM 550 C CA . GLY A 1 75 ? 22.861 37.329 -40.906 1.00 36.50 75 GLY A CA 1
ATOM 551 C C . GLY A 1 75 ? 23.666 37.306 -42.217 1.00 36.50 75 GLY A C 1
ATOM 552 O O . GLY A 1 75 ? 23.765 38.352 -42.850 1.00 36.50 75 GLY A O 1
ATOM 553 N N . SER A 1 76 ? 24.261 36.179 -42.636 1.00 44.09 76 SER A N 1
ATOM 554 C CA . SER A 1 76 ? 25.267 36.173 -43.725 1.00 44.09 76 SER A CA 1
ATOM 555 C C . SER A 1 76 ? 25.108 35.100 -44.818 1.00 44.09 76 SER A C 1
ATOM 557 O O . SER A 1 76 ? 25.875 35.109 -45.778 1.00 44.09 76 SER A O 1
ATOM 559 N N . GLY A 1 77 ? 24.126 34.193 -44.727 1.00 36.22 77 GLY A N 1
ATOM 560 C CA . GLY A 1 77 ? 24.054 33.017 -45.617 1.00 36.22 77 GLY A CA 1
ATOM 561 C C . GLY A 1 77 ? 23.232 33.150 -46.911 1.00 36.22 77 GLY A C 1
ATOM 562 O O . GLY A 1 77 ? 23.501 32.442 -47.876 1.00 36.22 77 GLY A O 1
ATOM 563 N N . ILE A 1 78 ? 22.209 34.014 -46.950 1.00 35.03 78 ILE A N 1
ATOM 564 C CA . ILE A 1 78 ? 21.119 33.902 -47.951 1.00 35.03 78 ILE A CA 1
ATOM 565 C C . ILE A 1 78 ? 21.259 34.882 -49.138 1.00 35.03 78 ILE A C 1
ATOM 567 O O . ILE A 1 78 ? 20.713 34.638 -50.213 1.00 35.03 78 ILE A O 1
ATOM 571 N N . GLY A 1 79 ? 22.033 35.964 -48.996 1.00 36.66 79 GLY A N 1
ATOM 572 C CA . GLY A 1 79 ? 22.078 37.053 -49.986 1.00 36.66 79 GLY A CA 1
ATOM 573 C C . GLY A 1 79 ? 22.747 36.735 -51.334 1.00 36.66 79 GLY A C 1
ATOM 574 O O . GLY A 1 79 ? 22.480 37.423 -52.313 1.00 36.66 79 GLY A O 1
ATOM 575 N N . VAL A 1 80 ? 23.607 35.712 -51.417 1.00 38.69 80 VAL A N 1
ATOM 576 C CA . VAL A 1 80 ? 24.485 35.504 -52.592 1.00 38.69 80 VAL A CA 1
ATOM 577 C C . VAL A 1 80 ? 23.818 34.690 -53.711 1.00 38.69 80 VAL A C 1
ATOM 579 O O . VAL A 1 80 ? 24.017 34.977 -54.890 1.00 38.69 80 VAL A O 1
ATOM 582 N N . ILE A 1 81 ? 23.000 33.690 -53.366 1.00 38.84 81 ILE A N 1
ATOM 583 C CA . ILE A 1 81 ? 22.472 32.713 -54.339 1.00 38.84 81 ILE A CA 1
ATOM 584 C C . ILE A 1 81 ? 21.353 33.311 -55.211 1.00 38.84 81 ILE A C 1
ATOM 586 O O . ILE A 1 81 ? 21.251 32.988 -56.393 1.00 38.84 81 ILE A O 1
ATOM 590 N N . VAL A 1 82 ? 20.546 34.228 -54.665 1.00 38.00 82 VAL A N 1
ATOM 591 C CA . VAL A 1 82 ? 19.426 34.854 -55.396 1.00 38.00 82 VAL A CA 1
ATOM 592 C C . VAL A 1 82 ? 19.917 35.847 -56.461 1.00 38.00 82 VAL A C 1
ATOM 594 O O . VAL A 1 82 ? 19.330 35.935 -57.536 1.00 38.00 82 VAL A O 1
ATOM 597 N N . VAL A 1 83 ? 21.018 36.563 -56.205 1.00 41.09 83 VAL A N 1
ATOM 598 C CA . VAL A 1 83 ? 21.543 37.591 -57.125 1.00 41.09 83 VAL A CA 1
ATOM 599 C C . VAL A 1 83 ? 22.129 36.970 -58.400 1.00 41.09 83 VAL A C 1
ATOM 601 O O . VAL A 1 83 ? 21.866 37.460 -59.497 1.00 41.09 83 VAL A O 1
ATOM 604 N N . LEU A 1 84 ? 22.868 35.860 -58.284 1.00 38.69 84 LEU A N 1
ATOM 605 C CA . LEU A 1 84 ? 23.510 35.200 -59.431 1.00 38.69 84 LEU A CA 1
ATOM 606 C C . LEU A 1 84 ? 22.505 34.630 -60.449 1.00 38.69 84 LEU A C 1
ATOM 608 O O . LEU A 1 84 ? 22.754 34.693 -61.653 1.00 38.69 84 LEU A O 1
ATOM 612 N N . LEU A 1 85 ? 21.353 34.132 -59.989 1.00 39.00 85 LEU A N 1
ATOM 613 C CA . LEU A 1 85 ? 20.291 33.629 -60.870 1.00 39.00 85 LEU A CA 1
ATOM 614 C C . LEU A 1 85 ? 19.595 34.745 -61.666 1.00 39.00 85 LEU A C 1
ATOM 616 O O . LEU A 1 85 ? 19.217 34.529 -62.815 1.00 39.00 85 LEU A O 1
ATOM 620 N N . ILE A 1 86 ? 19.464 35.945 -61.093 1.00 41.94 86 ILE A N 1
ATOM 621 C CA . ILE A 1 86 ? 18.824 37.089 -61.763 1.00 41.94 86 ILE A CA 1
ATOM 622 C C . ILE A 1 86 ? 19.739 37.673 -62.853 1.00 41.94 86 ILE A C 1
ATOM 624 O O . ILE A 1 86 ? 19.262 38.018 -63.934 1.00 41.94 86 ILE A O 1
ATOM 628 N N . VAL A 1 87 ? 21.056 37.728 -62.619 1.00 41.91 87 VAL A N 1
ATOM 629 C CA . VAL A 1 87 ? 22.026 38.248 -63.603 1.00 41.91 87 VAL A CA 1
ATOM 630 C C . VAL A 1 87 ? 22.093 37.380 -64.867 1.00 41.91 87 VAL A C 1
ATOM 632 O O . VAL A 1 87 ? 22.148 37.923 -65.968 1.00 41.91 87 VAL A O 1
ATOM 635 N N . LEU A 1 88 ? 22.030 36.048 -64.746 1.00 39.00 88 LEU A N 1
ATOM 636 C CA . LEU A 1 88 ? 22.078 35.147 -65.909 1.00 39.00 88 LEU A CA 1
ATOM 637 C C . LEU A 1 88 ? 20.851 35.269 -66.828 1.00 39.00 88 LEU A C 1
ATOM 639 O O . LEU A 1 88 ? 20.990 35.164 -68.045 1.00 39.00 88 LEU A O 1
ATOM 643 N N . ILE A 1 89 ? 19.667 35.538 -66.271 1.00 40.31 89 ILE A N 1
ATOM 644 C CA . ILE A 1 89 ? 18.424 35.685 -67.049 1.00 40.31 89 ILE A CA 1
ATOM 645 C C . ILE A 1 89 ? 18.413 37.000 -67.852 1.00 40.31 89 ILE A C 1
ATOM 647 O O . ILE A 1 89 ? 17.861 37.048 -68.950 1.00 40.31 89 ILE A O 1
ATOM 651 N N . LEU A 1 90 ? 19.081 38.051 -67.363 1.00 36.91 90 LEU A N 1
ATOM 652 C CA . LEU A 1 90 ? 19.142 39.363 -68.024 1.00 36.91 90 LEU A CA 1
ATOM 653 C C . LEU A 1 90 ? 20.136 39.442 -69.201 1.00 36.91 90 LEU A C 1
ATOM 655 O O . LEU A 1 90 ? 20.106 40.413 -69.952 1.00 36.91 90 LEU A O 1
ATOM 659 N N . ILE A 1 91 ? 20.998 38.439 -69.394 1.00 40.53 91 ILE A N 1
ATOM 660 C CA . ILE A 1 91 ? 22.020 38.435 -70.460 1.00 40.53 91 ILE A CA 1
ATOM 661 C C . ILE A 1 91 ? 21.471 37.917 -71.804 1.00 40.53 91 ILE A C 1
ATOM 663 O O . ILE A 1 91 ? 21.997 38.272 -72.858 1.00 40.53 91 ILE A O 1
ATOM 667 N N . PHE A 1 92 ? 20.393 37.124 -71.800 1.00 35.59 92 PHE A N 1
ATOM 668 C CA . PHE A 1 92 ? 19.889 36.421 -72.992 1.00 35.59 92 PHE A CA 1
ATOM 669 C C . PHE A 1 92 ? 18.658 37.053 -73.667 1.00 35.59 92 PHE A C 1
ATOM 671 O O . PHE A 1 92 ? 17.939 36.398 -74.420 1.00 35.59 92 PHE A O 1
ATOM 678 N N . SER A 1 93 ? 18.398 38.341 -73.435 1.00 35.00 93 SER A N 1
ATOM 679 C CA . SER A 1 93 ? 17.318 39.079 -74.106 1.00 35.00 93 SER A CA 1
ATOM 680 C C . SER A 1 93 ? 17.693 40.542 -74.343 1.00 35.00 93 SER A C 1
ATOM 682 O O . SER A 1 93 ? 17.466 41.361 -73.465 1.00 35.00 93 SER A O 1
ATOM 684 N N . PHE A 1 94 ? 18.269 40.851 -75.518 1.00 29.97 94 PHE A N 1
ATOM 685 C CA . PHE A 1 94 ? 18.018 42.057 -76.345 1.00 29.97 94 PHE A CA 1
ATOM 686 C C . PHE A 1 94 ? 19.103 42.279 -77.422 1.00 29.97 94 PHE A C 1
ATOM 688 O O . PHE A 1 94 ? 20.120 42.930 -77.186 1.00 29.97 94 PHE A O 1
ATOM 695 N N . ARG A 1 95 ? 18.828 41.837 -78.657 1.00 29.09 95 ARG A N 1
ATOM 696 C CA . ARG A 1 95 ? 19.171 42.546 -79.910 1.00 29.09 95 ARG A CA 1
ATOM 697 C C . ARG A 1 95 ? 18.427 41.891 -81.076 1.00 29.09 95 ARG A C 1
ATOM 699 O O . ARG A 1 95 ? 18.297 40.673 -81.092 1.00 29.09 95 ARG A O 1
ATOM 706 N N . GLY A 1 96 ? 17.926 42.674 -82.032 1.00 26.56 96 GLY A N 1
ATOM 707 C CA . GLY A 1 96 ? 17.148 42.132 -83.149 1.00 26.56 96 GLY A CA 1
ATOM 708 C C . GLY A 1 96 ? 16.875 43.124 -84.282 1.00 26.56 96 GLY A C 1
ATOM 709 O O . GLY A 1 96 ? 17.194 44.302 -84.160 1.00 26.56 96 GLY A O 1
ATOM 710 N N . ASN A 1 97 ? 16.240 42.588 -85.331 1.00 28.19 97 ASN A N 1
ATOM 711 C CA . ASN A 1 97 ? 15.631 43.212 -86.517 1.00 28.19 97 ASN A CA 1
ATOM 712 C C . ASN A 1 97 ? 16.480 44.085 -87.471 1.00 28.19 97 ASN A C 1
ATOM 714 O O . ASN A 1 97 ? 17.156 45.032 -87.086 1.00 28.19 97 ASN A O 1
ATOM 718 N N . GLY A 1 98 ? 16.294 43.808 -88.769 1.00 26.52 98 GLY A N 1
ATOM 719 C CA . GLY A 1 98 ? 16.697 44.611 -89.930 1.00 26.52 98 GLY A CA 1
ATOM 720 C C . GLY A 1 98 ? 16.113 43.985 -91.210 1.00 26.52 98 GLY A C 1
ATOM 721 O O . GLY A 1 98 ? 16.362 42.814 -91.472 1.00 26.52 98 GLY A O 1
ATOM 722 N N . ASN A 1 99 ? 15.269 44.717 -91.946 1.00 26.91 99 ASN A N 1
ATOM 723 C CA . ASN A 1 99 ? 14.378 44.182 -92.998 1.00 26.91 99 ASN A CA 1
ATOM 724 C C . ASN A 1 99 ? 15.073 43.855 -94.352 1.00 26.91 99 ASN A C 1
ATOM 726 O O . ASN A 1 99 ? 16.205 44.265 -94.582 1.00 26.91 99 ASN A O 1
ATOM 730 N N . GLY A 1 100 ? 14.359 43.147 -95.254 1.00 25.70 100 GLY A N 1
ATOM 731 C CA . GLY A 1 100 ? 14.733 42.878 -96.669 1.00 25.70 100 GLY A CA 1
ATOM 732 C C . GLY A 1 100 ? 14.459 44.061 -97.632 1.00 25.70 100 GLY A C 1
ATOM 733 O O . GLY A 1 100 ? 14.613 45.190 -97.164 1.00 25.70 100 GLY A O 1
ATOM 734 N N . PRO A 1 101 ? 14.001 43.888 -98.911 1.00 38.75 101 PRO A N 1
ATOM 735 C CA . PRO A 1 101 ? 13.419 42.682 -99.566 1.00 38.75 101 PRO A CA 1
ATOM 736 C C . PRO A 1 101 ? 13.779 42.431 -101.078 1.00 38.75 101 PRO A C 1
ATOM 738 O O . PRO A 1 101 ? 14.411 43.273 -101.703 1.00 38.75 101 PRO A O 1
ATOM 741 N N . THR A 1 102 ? 13.229 41.353 -101.699 1.00 29.11 102 THR A N 1
ATOM 742 C CA . THR A 1 102 ? 13.039 41.094 -103.182 1.00 29.11 102 THR A CA 1
ATOM 743 C C . THR A 1 102 ? 14.294 41.041 -104.102 1.00 29.11 102 THR A C 1
ATOM 745 O O . THR A 1 102 ? 15.289 41.665 -103.779 1.00 29.11 102 THR A O 1
ATOM 748 N N . ALA A 1 103 ? 14.404 40.384 -105.280 1.00 25.86 103 ALA A N 1
ATOM 749 C CA . ALA A 1 103 ? 13.703 39.354 -106.106 1.00 25.86 103 ALA A CA 1
ATOM 750 C C . ALA A 1 103 ? 14.730 38.860 -107.204 1.00 25.86 103 ALA A C 1
ATOM 752 O O . ALA A 1 103 ? 15.847 39.366 -107.192 1.00 25.86 103 ALA A O 1
ATOM 753 N N . GLY A 1 104 ? 14.534 37.946 -108.182 1.00 25.36 104 GLY A N 1
ATOM 754 C CA . GLY A 1 104 ? 13.442 37.059 -108.652 1.00 25.36 104 GLY A CA 1
ATOM 755 C C . GLY A 1 104 ? 13.749 36.444 -110.061 1.00 25.36 104 GLY A C 1
ATOM 756 O O . GLY A 1 104 ? 14.777 36.767 -110.637 1.00 25.36 104 GLY A O 1
ATOM 757 N N . GLN A 1 105 ? 12.831 35.627 -110.622 1.00 27.86 105 GLN A N 1
ATOM 758 C CA . GLN A 1 105 ? 12.730 35.117 -112.030 1.00 27.86 105 GLN A CA 1
ATOM 759 C C . GLN A 1 105 ? 13.739 34.086 -112.645 1.00 27.86 105 GLN A C 1
ATOM 761 O O . GLN A 1 105 ? 14.818 34.445 -113.088 1.00 27.86 105 GLN A O 1
ATOM 766 N N . ASN A 1 106 ? 13.219 32.857 -112.862 1.00 28.34 106 ASN A N 1
ATOM 767 C CA . ASN A 1 106 ? 13.097 32.072 -114.128 1.00 28.34 106 ASN A CA 1
ATOM 768 C C . ASN A 1 106 ? 14.275 31.472 -114.963 1.00 28.34 106 ASN A C 1
ATOM 770 O O . ASN A 1 106 ? 15.377 31.991 -115.002 1.00 28.34 106 ASN A O 1
ATOM 774 N N . THR A 1 107 ? 13.871 30.431 -115.736 1.00 27.14 107 THR A N 1
ATOM 775 C CA . THR A 1 107 ? 14.505 29.655 -116.853 1.00 27.14 107 THR A CA 1
ATOM 776 C C . THR A 1 107 ? 15.598 28.616 -116.503 1.00 27.14 107 THR A C 1
ATOM 778 O O . THR A 1 107 ? 16.366 28.819 -115.574 1.00 27.14 107 THR A O 1
ATOM 781 N N . GLY A 1 108 ? 15.719 27.450 -117.178 1.00 25.91 108 GLY A N 1
ATOM 782 C CA . GLY A 1 108 ? 14.788 26.723 -118.080 1.00 25.91 108 GLY A CA 1
ATOM 783 C C . GLY A 1 108 ? 15.462 25.680 -119.020 1.00 25.91 108 GLY A C 1
ATOM 784 O O . GLY A 1 108 ? 16.561 25.956 -119.481 1.00 25.91 108 GLY A O 1
ATOM 785 N N . ALA A 1 109 ? 14.761 24.573 -119.372 1.00 27.58 109 ALA A N 1
ATOM 786 C CA . ALA A 1 109 ? 15.078 23.576 -120.447 1.00 27.58 109 ALA A CA 1
ATOM 787 C C . ALA A 1 109 ? 16.338 22.660 -120.254 1.00 27.58 109 ALA A C 1
ATOM 789 O O . ALA A 1 109 ? 17.226 23.027 -119.495 1.00 27.58 109 ALA A O 1
ATOM 790 N N . SER A 1 110 ? 16.518 21.460 -120.865 1.00 27.44 110 SER A N 1
ATOM 791 C CA . SER A 1 110 ? 15.654 20.513 -121.641 1.00 27.44 110 SER A CA 1
ATOM 792 C C . SER A 1 110 ? 16.377 19.170 -121.987 1.00 27.44 110 SER A C 1
ATOM 794 O O . SER A 1 110 ? 17.567 19.246 -122.258 1.00 27.44 110 SER A O 1
ATOM 796 N N . THR A 1 111 ? 15.640 18.034 -122.123 1.00 29.03 111 THR A N 1
ATOM 797 C CA . THR A 1 111 ? 15.808 16.875 -123.094 1.00 29.03 111 THR A CA 1
ATOM 798 C C . THR A 1 111 ? 17.161 16.106 -123.236 1.00 29.03 111 THR A C 1
ATOM 800 O O . THR A 1 111 ? 18.207 16.719 -123.100 1.00 29.03 111 THR A O 1
ATOM 803 N N . ALA A 1 112 ? 17.275 14.814 -123.624 1.00 29.09 112 ALA A N 1
ATOM 804 C CA . ALA A 1 112 ? 16.332 13.709 -123.941 1.00 29.09 112 ALA A CA 1
ATOM 805 C C . ALA A 1 112 ? 17.056 12.323 -124.133 1.00 29.09 112 ALA A C 1
ATOM 807 O O . ALA A 1 112 ? 18.248 12.311 -124.422 1.00 29.09 112 ALA A O 1
ATOM 808 N N . ASP A 1 113 ? 16.291 11.224 -123.991 1.00 27.56 113 ASP A N 1
ATOM 809 C CA . ASP A 1 113 ? 16.251 9.885 -124.663 1.00 27.56 113 ASP A CA 1
ATOM 810 C C . ASP A 1 113 ? 17.461 8.900 -124.864 1.00 27.56 113 ASP A C 1
ATOM 812 O O . ASP A 1 113 ? 18.534 9.285 -125.321 1.00 27.56 113 ASP A O 1
ATOM 816 N N . ALA A 1 114 ? 17.145 7.586 -124.682 1.00 33.75 114 ALA A N 1
ATOM 817 C CA . ALA A 1 114 ? 17.594 6.347 -125.402 1.00 33.75 114 ALA A CA 1
ATOM 818 C C . ALA A 1 114 ? 19.017 5.702 -125.193 1.00 33.75 114 ALA A C 1
ATOM 820 O O . ALA A 1 114 ? 19.981 6.419 -124.947 1.00 33.75 114 ALA A O 1
ATOM 821 N N . GLU A 1 115 ? 19.288 4.369 -125.327 1.00 33.97 115 GLU A N 1
ATOM 822 C CA . GLU A 1 115 ? 18.483 3.099 -125.271 1.00 33.97 115 GLU A CA 1
ATOM 823 C C . GLU A 1 115 ? 19.335 1.767 -125.206 1.00 33.97 115 GLU A C 1
ATOM 825 O O . GLU A 1 115 ? 20.469 1.733 -125.675 1.00 33.97 115 GLU A O 1
ATOM 830 N N . ASP A 1 116 ? 18.724 0.697 -124.646 1.00 38.50 116 ASP A N 1
ATOM 831 C CA . ASP A 1 116 ? 18.788 -0.798 -124.817 1.00 38.50 116 ASP A CA 1
ATOM 832 C C . ASP A 1 116 ? 19.980 -1.821 -124.646 1.00 38.50 116 ASP A C 1
ATOM 834 O O . ASP A 1 116 ? 21.148 -1.589 -124.955 1.00 38.50 116 ASP A O 1
ATOM 838 N N . GLU A 1 117 ? 19.546 -3.035 -124.222 1.00 43.22 117 GLU A N 1
ATOM 839 C CA . GLU A 1 117 ? 20.060 -4.445 -124.254 1.00 43.22 117 GLU A CA 1
ATOM 840 C C . GLU A 1 117 ? 21.222 -5.044 -123.385 1.00 43.22 117 GLU A C 1
ATOM 842 O O . GLU A 1 117 ? 22.107 -4.377 -122.838 1.00 43.22 117 GLU A O 1
ATOM 847 N N . ASP A 1 118 ? 21.156 -6.383 -123.193 1.00 52.91 118 ASP A N 1
ATOM 848 C CA . ASP A 1 118 ? 21.584 -7.095 -121.966 1.00 52.91 118 ASP A CA 1
ATOM 849 C C . ASP A 1 118 ? 22.592 -8.265 -122.133 1.00 52.91 118 ASP A C 1
ATOM 851 O O . ASP A 1 118 ? 22.252 -9.441 -122.248 1.00 52.91 118 ASP A O 1
ATOM 855 N N . THR A 1 119 ? 23.882 -7.954 -121.983 1.00 50.81 119 THR A N 1
ATOM 856 C CA . THR A 1 119 ? 24.791 -8.749 -121.107 1.00 50.81 119 THR A CA 1
ATOM 857 C C . THR A 1 119 ? 25.511 -7.842 -120.097 1.00 50.81 119 THR A C 1
ATOM 859 O O . THR A 1 119 ? 26.565 -8.154 -119.526 1.00 50.81 119 THR A O 1
ATOM 862 N N . THR A 1 120 ? 24.931 -6.660 -119.920 1.00 56.81 120 THR A N 1
ATOM 863 C CA . THR A 1 120 ? 25.417 -5.509 -119.173 1.00 56.81 120 THR A CA 1
ATOM 864 C C . THR A 1 120 ? 24.929 -5.571 -117.730 1.00 56.81 120 THR A C 1
ATOM 866 O O . THR A 1 120 ? 25.712 -5.241 -116.838 1.00 56.81 120 THR A O 1
ATOM 869 N N . GLY A 1 121 ? 23.712 -6.075 -117.476 1.00 59.84 121 GLY A N 1
ATOM 870 C CA . GLY A 1 121 ? 23.022 -6.019 -116.181 1.00 59.84 121 GLY A CA 1
ATOM 871 C C . GLY A 1 121 ? 23.865 -6.494 -114.996 1.00 59.84 121 GLY A C 1
ATOM 872 O O . GLY A 1 121 ? 24.199 -5.706 -114.114 1.00 59.84 121 GLY A O 1
ATOM 873 N N . THR A 1 122 ? 24.297 -7.757 -114.981 1.00 66.88 122 THR A N 1
ATOM 874 C CA . THR A 1 122 ? 25.055 -8.328 -113.845 1.00 66.88 122 THR A CA 1
ATOM 875 C C . THR A 1 122 ? 26.414 -7.648 -113.627 1.00 66.88 122 THR A C 1
ATOM 877 O O . THR A 1 122 ? 26.848 -7.461 -112.489 1.00 66.88 122 THR A O 1
ATOM 880 N N . LYS A 1 123 ? 27.092 -7.220 -114.703 1.00 67.56 123 LYS A N 1
ATOM 881 C CA . LYS A 1 123 ? 28.353 -6.458 -114.604 1.00 67.56 123 LYS A CA 1
ATOM 882 C C . LYS A 1 123 ? 28.111 -5.032 -114.102 1.00 67.56 123 LYS A C 1
ATOM 884 O O . LYS A 1 123 ? 28.915 -4.530 -113.319 1.00 67.56 123 LYS A O 1
ATOM 889 N N . ALA A 1 124 ? 27.007 -4.407 -114.504 1.00 70.19 124 ALA A N 1
ATOM 890 C CA . ALA A 1 124 ? 26.588 -3.095 -114.035 1.00 70.19 124 ALA A CA 1
ATOM 891 C C . ALA A 1 124 ? 26.185 -3.134 -112.555 1.00 70.19 124 ALA A C 1
ATOM 893 O O . ALA A 1 124 ? 26.653 -2.290 -111.798 1.00 70.19 124 ALA A O 1
ATOM 894 N N . CYS A 1 125 ? 25.425 -4.137 -112.100 1.00 75.38 125 CYS A N 1
ATOM 895 C CA . CYS A 1 125 ? 25.097 -4.306 -110.681 1.00 75.38 125 CYS A CA 1
ATOM 896 C C . CYS A 1 125 ? 26.356 -4.550 -109.830 1.00 75.38 125 CYS A C 1
ATOM 898 O O . CYS A 1 125 ? 26.547 -3.867 -108.826 1.00 75.38 125 CYS A O 1
ATOM 900 N N . ALA A 1 126 ? 27.291 -5.404 -110.268 1.00 73.56 126 ALA A N 1
ATOM 901 C CA . ALA A 1 126 ? 28.590 -5.558 -109.598 1.00 73.56 126 ALA A CA 1
ATOM 902 C C . ALA A 1 126 ? 29.437 -4.262 -109.607 1.00 73.56 126 ALA A C 1
ATOM 904 O O . ALA A 1 126 ? 30.173 -3.989 -108.656 1.00 73.56 126 ALA A O 1
ATOM 905 N N . GLY A 1 127 ? 29.320 -3.439 -110.655 1.00 75.88 127 GLY A N 1
ATOM 906 C CA . GLY A 1 127 ? 29.915 -2.101 -110.731 1.00 75.88 127 GLY A CA 1
ATOM 907 C C . GLY A 1 127 ? 29.296 -1.118 -109.732 1.00 75.88 127 GLY A C 1
ATOM 908 O O . GLY A 1 127 ? 30.030 -0.485 -108.971 1.00 75.88 127 GLY A O 1
ATOM 909 N N . LYS A 1 128 ? 27.958 -1.049 -109.668 1.00 81.50 128 LYS A N 1
ATOM 910 C CA . LYS A 1 128 ? 27.205 -0.261 -108.679 1.00 81.50 128 LYS A CA 1
ATOM 911 C C . LYS A 1 128 ? 27.585 -0.665 -107.256 1.00 81.50 128 LYS A C 1
ATOM 913 O O . LYS A 1 128 ? 27.923 0.203 -106.463 1.00 81.50 128 LYS A O 1
ATOM 918 N N . LEU A 1 129 ? 27.651 -1.962 -106.948 1.00 80.00 129 LEU A N 1
ATOM 919 C CA . LEU A 1 129 ? 28.059 -2.466 -105.627 1.00 80.00 129 LEU A CA 1
ATOM 920 C C . LEU A 1 129 ? 29.474 -2.028 -105.221 1.00 80.00 129 LEU A C 1
ATOM 922 O O . LEU A 1 129 ? 29.699 -1.700 -104.059 1.00 80.00 129 LEU A O 1
ATOM 926 N N . LYS A 1 130 ? 30.419 -1.948 -106.165 1.00 80.38 130 LYS A N 1
ATOM 927 C CA . LYS A 1 130 ? 31.772 -1.425 -105.899 1.00 80.38 130 LYS A CA 1
ATOM 928 C C . LYS A 1 130 ? 31.800 0.095 -105.729 1.00 80.38 130 LYS A C 1
ATOM 930 O O . LYS A 1 130 ? 32.539 0.589 -104.879 1.00 80.38 130 LYS A O 1
ATOM 935 N N . ALA A 1 131 ? 30.982 0.834 -106.480 1.00 81.88 131 ALA A N 1
ATOM 936 C CA . ALA A 1 131 ? 30.805 2.273 -106.280 1.00 81.88 131 ALA A CA 1
ATOM 937 C C . ALA A 1 131 ? 30.163 2.578 -104.913 1.00 81.88 131 ALA A C 1
ATOM 939 O O . ALA A 1 131 ? 30.633 3.457 -104.197 1.00 81.88 131 ALA A O 1
ATOM 940 N N . ILE A 1 132 ? 29.161 1.791 -104.515 1.00 81.94 132 ILE A N 1
ATOM 941 C CA . ILE A 1 132 ? 28.518 1.821 -103.197 1.00 81.94 132 ILE A CA 1
ATOM 942 C C . ILE A 1 132 ? 29.523 1.497 -102.087 1.00 81.94 132 ILE A C 1
ATOM 944 O O . ILE A 1 132 ? 29.619 2.257 -101.130 1.00 81.94 132 ILE A O 1
ATOM 948 N N . PHE A 1 133 ? 30.313 0.425 -102.219 1.00 81.75 133 PHE A N 1
ATOM 949 C CA . PHE A 1 133 ? 31.360 0.082 -101.248 1.00 81.75 133 PHE A CA 1
ATOM 950 C C . PHE A 1 133 ? 32.346 1.237 -101.045 1.00 81.75 133 PHE A C 1
ATOM 952 O O . PHE A 1 133 ? 32.641 1.610 -99.910 1.00 81.75 133 PHE A O 1
ATOM 959 N N . LYS A 1 134 ? 32.795 1.863 -102.142 1.00 83.50 134 LYS A N 1
ATOM 960 C CA . LYS A 1 134 ? 33.643 3.053 -102.061 1.00 83.50 134 LYS A CA 1
ATOM 961 C C . LYS A 1 134 ? 32.922 4.218 -101.373 1.00 83.50 134 LYS A C 1
ATOM 963 O O . LYS A 1 134 ? 33.500 4.827 -100.485 1.00 83.50 134 LYS A O 1
ATOM 968 N N . ALA A 1 135 ? 31.669 4.501 -101.725 1.00 84.56 135 ALA A N 1
ATOM 969 C CA . ALA A 1 135 ? 30.885 5.573 -101.111 1.00 84.56 135 ALA A CA 1
ATOM 970 C C . ALA A 1 135 ? 30.684 5.372 -99.594 1.00 84.56 135 ALA A C 1
ATOM 972 O O . ALA A 1 135 ? 30.724 6.349 -98.847 1.00 84.56 135 ALA A O 1
ATOM 973 N N . ILE A 1 136 ? 30.530 4.126 -99.124 1.00 80.19 136 ILE A N 1
ATOM 974 C CA . ILE A 1 136 ? 30.497 3.782 -97.691 1.00 80.19 136 ILE A CA 1
ATOM 975 C C . ILE A 1 136 ? 31.823 4.148 -97.015 1.00 80.19 136 ILE A C 1
ATOM 977 O O . ILE A 1 136 ? 31.804 4.821 -95.987 1.00 80.19 136 ILE A O 1
ATOM 981 N N . GLU A 1 137 ? 32.962 3.722 -97.567 1.00 81.94 137 GLU A N 1
ATOM 982 C CA . GLU A 1 137 ? 34.273 3.967 -96.949 1.00 81.94 137 GLU A CA 1
ATOM 983 C C . GLU A 1 137 ? 34.721 5.438 -97.068 1.00 81.94 137 GLU A C 1
ATOM 985 O O . GLU A 1 137 ? 35.250 5.983 -96.101 1.00 81.94 137 GLU A O 1
ATOM 990 N N . ASP A 1 138 ? 34.413 6.128 -98.173 1.00 84.62 138 ASP A N 1
ATOM 991 C CA . ASP A 1 138 ? 34.621 7.578 -98.325 1.00 84.62 138 ASP A CA 1
ATOM 992 C C . ASP A 1 138 ? 33.776 8.361 -97.287 1.00 84.62 138 ASP A C 1
ATOM 994 O O . ASP A 1 138 ? 34.276 9.284 -96.636 1.00 84.62 138 ASP A O 1
ATOM 998 N N . TYR A 1 139 ? 32.509 7.975 -97.060 1.00 81.38 139 TYR A N 1
ATOM 999 C CA . TYR A 1 139 ? 31.665 8.557 -96.002 1.00 81.38 139 TYR A CA 1
ATOM 1000 C C . TYR A 1 139 ? 32.226 8.249 -94.610 1.00 81.38 139 TYR A C 1
ATOM 1002 O O . TYR A 1 139 ? 32.303 9.137 -93.760 1.00 81.38 139 TYR A O 1
ATOM 1010 N N . ARG A 1 140 ? 32.664 7.007 -94.378 1.00 78.75 140 ARG A N 1
ATOM 1011 C CA . ARG A 1 140 ? 33.235 6.545 -93.107 1.00 78.75 140 ARG A CA 1
ATOM 1012 C C . ARG A 1 140 ? 34.513 7.294 -92.744 1.00 78.75 140 ARG A C 1
ATOM 1014 O O . ARG A 1 140 ? 34.646 7.705 -91.593 1.00 78.75 140 ARG A O 1
ATOM 1021 N N . ALA A 1 141 ? 35.403 7.525 -93.706 1.00 82.25 141 ALA A N 1
ATOM 1022 C CA . ALA A 1 141 ? 36.616 8.316 -93.519 1.00 82.25 141 ALA A CA 1
ATOM 1023 C C . ALA A 1 141 ? 36.304 9.779 -93.155 1.00 82.25 141 ALA A C 1
ATOM 1025 O O . ALA A 1 141 ? 36.933 10.340 -92.260 1.00 82.25 141 ALA A O 1
ATOM 1026 N N . ASN A 1 142 ? 35.298 10.381 -93.798 1.00 85.19 142 ASN A N 1
ATOM 1027 C CA . ASN A 1 142 ? 34.955 11.795 -93.611 1.00 85.19 142 ASN A CA 1
ATOM 1028 C C . ASN A 1 142 ? 34.049 12.083 -92.401 1.00 85.19 142 ASN A C 1
ATOM 1030 O O . ASN A 1 142 ? 34.070 13.196 -91.879 1.00 85.19 142 ASN A O 1
ATOM 1034 N N . GLN A 1 143 ? 33.211 11.132 -91.980 1.00 78.81 143 GLN A N 1
ATOM 1035 C CA . GLN A 1 143 ? 32.237 11.299 -90.887 1.00 78.81 143 GLN A CA 1
ATOM 1036 C C . GLN A 1 143 ? 32.613 10.529 -89.612 1.00 78.81 143 GLN A C 1
ATOM 1038 O O . GLN A 1 143 ? 31.935 10.664 -88.595 1.00 78.81 143 GLN A O 1
ATOM 1043 N N . ASN A 1 144 ? 33.662 9.700 -89.662 1.00 73.56 144 ASN A N 1
ATOM 1044 C CA . ASN A 1 144 ? 34.072 8.769 -88.603 1.00 73.56 144 ASN A CA 1
ATOM 1045 C C . ASN A 1 144 ? 32.940 7.834 -88.113 1.00 73.56 144 ASN A C 1
ATOM 1047 O O . ASN A 1 144 ? 32.948 7.350 -86.980 1.00 73.56 144 ASN A O 1
ATOM 1051 N N . LYS A 1 145 ? 31.946 7.584 -88.975 1.00 69.31 145 LYS A N 1
ATOM 1052 C CA . LYS A 1 145 ? 30.836 6.645 -88.772 1.00 69.31 145 LYS A CA 1
ATOM 1053 C C . LYS A 1 145 ? 30.378 6.060 -90.108 1.00 69.31 145 LYS A C 1
ATOM 1055 O O . LYS A 1 145 ? 30.514 6.697 -91.146 1.00 69.31 145 LYS A O 1
ATOM 1060 N N . VAL A 1 146 ? 29.799 4.866 -90.075 1.00 68.12 146 VAL A N 1
ATOM 1061 C CA . VAL A 1 146 ? 29.121 4.252 -91.230 1.00 68.12 146 VAL A CA 1
ATOM 1062 C C . VAL A 1 146 ? 27.805 5.022 -91.501 1.00 68.12 146 VAL A C 1
ATOM 1064 O O . VAL A 1 146 ? 27.204 5.515 -90.540 1.00 68.12 146 VAL A O 1
ATOM 1067 N N . PRO A 1 147 ? 27.359 5.201 -92.762 1.00 70.12 147 PRO A N 1
ATOM 1068 C CA . PRO A 1 147 ? 26.070 5.836 -93.063 1.00 70.12 147 PRO A CA 1
ATOM 1069 C C . PRO A 1 147 ? 24.891 4.977 -92.582 1.00 70.12 147 PRO A C 1
ATOM 1071 O O . PRO A 1 147 ? 24.993 3.759 -92.527 1.00 70.12 147 PRO A O 1
ATOM 1074 N N . ASP A 1 148 ? 23.751 5.593 -92.269 1.00 68.31 148 ASP A N 1
ATOM 1075 C CA . ASP A 1 148 ? 22.591 4.884 -91.702 1.00 68.31 148 ASP A CA 1
ATOM 1076 C C . ASP A 1 148 ? 21.663 4.249 -92.771 1.00 68.31 148 ASP A C 1
ATOM 1078 O O . ASP A 1 148 ? 20.829 3.404 -92.452 1.00 68.31 148 ASP A O 1
ATOM 1082 N N . SER A 1 149 ? 21.798 4.639 -94.046 1.00 75.38 149 SER A N 1
ATOM 1083 C CA . SER A 1 149 ? 21.070 4.094 -95.211 1.00 75.38 149 SER A CA 1
ATOM 1084 C C . SER A 1 149 ? 21.809 4.441 -96.525 1.00 75.38 149 SER A C 1
ATOM 1086 O O . SER A 1 149 ? 22.620 5.370 -96.531 1.00 75.38 149 SER A O 1
ATOM 1088 N N . PHE A 1 150 ? 21.519 3.789 -97.665 1.00 78.88 150 PHE A N 1
ATOM 1089 C CA . PHE A 1 150 ? 22.025 4.287 -98.965 1.00 78.88 150 PHE A CA 1
ATOM 1090 C C . PHE A 1 150 ? 21.441 5.658 -99.331 1.00 78.88 150 PHE A C 1
ATOM 1092 O O . PHE A 1 150 ? 22.127 6.460 -99.959 1.00 78.88 150 PHE A O 1
ATOM 1099 N N . ALA A 1 151 ? 20.228 5.983 -98.867 1.00 79.94 151 ALA A N 1
ATOM 1100 C CA . ALA A 1 151 ? 19.694 7.338 -98.988 1.00 79.94 151 ALA A CA 1
ATOM 1101 C C . ALA A 1 151 ? 20.606 8.362 -98.284 1.00 79.94 151 ALA A C 1
ATOM 1103 O O . ALA A 1 151 ? 20.905 9.392 -98.870 1.00 79.94 151 ALA A O 1
ATOM 1104 N N . THR A 1 152 ? 21.179 8.031 -97.120 1.00 82.88 152 THR A N 1
ATOM 1105 C CA . THR A 1 152 ? 22.156 8.886 -96.422 1.00 82.88 152 THR A CA 1
ATOM 1106 C C . THR A 1 152 ? 23.397 9.178 -97.273 1.00 82.88 152 THR A C 1
ATOM 1108 O O . THR A 1 152 ? 23.931 10.284 -97.191 1.00 82.88 152 THR A O 1
ATOM 1111 N N . LEU A 1 153 ? 23.850 8.241 -98.116 1.00 83.69 153 LEU A N 1
ATOM 1112 C CA . LEU A 1 153 ? 24.945 8.491 -99.064 1.00 83.69 153 LEU A CA 1
ATOM 1113 C C . LEU A 1 153 ? 24.531 9.446 -100.193 1.00 83.69 153 LEU A C 1
ATOM 1115 O O . LEU A 1 153 ? 25.342 10.281 -100.588 1.00 83.69 153 LEU A O 1
ATOM 1119 N N . VAL A 1 154 ? 23.287 9.374 -100.675 1.00 84.62 154 VAL A N 1
ATOM 1120 C CA . VAL A 1 154 ? 22.739 10.314 -101.674 1.00 84.62 154 VAL A CA 1
ATOM 1121 C C . VAL A 1 154 ? 22.543 11.707 -101.074 1.00 84.62 154 VAL A C 1
ATOM 1123 O O . VAL A 1 154 ? 23.035 12.692 -101.619 1.00 84.62 154 VAL A O 1
ATOM 1126 N N . ASP A 1 155 ? 21.911 11.796 -99.902 1.00 87.44 155 ASP A N 1
ATOM 1127 C CA . ASP A 1 155 ? 21.642 13.053 -99.190 1.00 87.44 155 ASP A CA 1
ATOM 1128 C C . ASP A 1 155 ? 22.943 13.819 -98.872 1.00 87.44 155 ASP A C 1
ATOM 1130 O O . ASP A 1 155 ? 22.975 15.050 -98.885 1.00 87.44 155 ASP A O 1
ATOM 1134 N N . ASN A 1 156 ? 24.040 13.087 -98.633 1.00 87.06 156 ASN A N 1
ATOM 1135 C CA . ASN A 1 156 ? 25.378 13.637 -98.392 1.00 87.06 156 ASN A CA 1
ATOM 1136 C C . ASN A 1 156 ? 26.277 13.666 -99.651 1.00 87.06 156 ASN A C 1
ATOM 1138 O O . ASN A 1 156 ? 27.454 14.000 -99.538 1.00 87.06 156 ASN A O 1
ATOM 1142 N N . LYS A 1 157 ? 25.735 13.371 -100.843 1.00 87.88 157 LYS A N 1
ATOM 1143 C CA . LYS A 1 157 ? 26.393 13.463 -102.168 1.00 87.88 157 LYS A CA 1
ATOM 1144 C C . LYS A 1 157 ? 27.595 12.530 -102.405 1.00 87.88 157 LYS A C 1
ATOM 1146 O O . LYS A 1 157 ? 28.442 12.818 -103.247 1.00 87.88 157 LYS A O 1
ATOM 1151 N N . TYR A 1 158 ? 27.652 11.402 -101.701 1.00 84.75 158 TYR A N 1
ATOM 1152 C CA . TYR A 1 158 ? 28.593 10.298 -101.960 1.00 84.75 158 TYR A CA 1
ATOM 1153 C C . TYR A 1 158 ? 28.075 9.330 -103.037 1.00 84.75 158 TYR A C 1
ATOM 1155 O O . TYR A 1 158 ? 28.862 8.646 -103.686 1.00 84.75 158 TYR A O 1
ATOM 1163 N N . LEU A 1 159 ? 26.756 9.294 -103.246 1.00 85.44 159 LEU A N 1
ATOM 1164 C CA . LEU A 1 159 ? 26.098 8.700 -104.412 1.00 85.44 159 LEU A CA 1
ATOM 1165 C C . LEU A 1 159 ? 25.299 9.799 -105.144 1.00 85.44 159 LEU A C 1
ATOM 1167 O O . LEU A 1 159 ? 24.847 10.738 -104.486 1.00 85.44 159 LEU A O 1
ATOM 1171 N N . PRO A 1 160 ? 25.132 9.723 -106.479 1.00 81.44 160 PRO A N 1
ATOM 1172 C CA . PRO A 1 160 ? 24.497 10.795 -107.252 1.00 81.44 160 PRO A CA 1
ATOM 1173 C C . PRO A 1 160 ? 22.978 10.879 -107.038 1.00 81.44 160 PRO A C 1
ATOM 1175 O O . PRO A 1 160 ? 22.422 11.973 -106.957 1.00 81.44 160 PRO A O 1
ATOM 1178 N N . ASP A 1 161 ? 22.312 9.730 -106.936 1.00 85.44 161 ASP A N 1
ATOM 1179 C CA . ASP A 1 161 ? 20.857 9.582 -106.949 1.00 85.44 161 ASP A CA 1
ATOM 1180 C C . ASP A 1 161 ? 20.447 8.211 -106.369 1.00 85.44 161 ASP A C 1
ATOM 1182 O O . ASP A 1 161 ? 21.281 7.448 -105.875 1.00 85.44 161 ASP A O 1
ATOM 1186 N N . ARG A 1 162 ? 19.146 7.888 -106.414 1.00 80.62 162 ARG A N 1
ATOM 1187 C CA . ARG A 1 162 ? 18.620 6.603 -105.923 1.00 80.62 162 ARG A CA 1
ATOM 1188 C C . ARG A 1 162 ? 18.770 5.439 -106.906 1.00 80.62 162 ARG A C 1
ATOM 1190 O O . ARG A 1 162 ? 18.795 4.298 -106.454 1.00 80.62 162 ARG A O 1
ATOM 1197 N N . GLU A 1 163 ? 18.913 5.681 -108.208 1.00 80.12 163 GLU A N 1
ATOM 1198 C CA . GLU A 1 163 ? 19.155 4.611 -109.187 1.00 80.12 163 GLU A CA 1
ATOM 1199 C C . GLU A 1 163 ? 20.557 4.015 -109.054 1.00 80.12 163 GLU A C 1
ATOM 1201 O O . GLU A 1 163 ? 20.759 2.832 -109.349 1.00 80.12 163 GLU A O 1
ATOM 1206 N N . ALA A 1 164 ? 21.511 4.783 -108.521 1.00 78.56 164 ALA A N 1
ATOM 1207 C CA . ALA A 1 164 ? 22.837 4.309 -108.134 1.00 78.56 164 ALA A CA 1
ATOM 1208 C C . ALA A 1 164 ? 22.804 3.062 -107.227 1.00 78.56 164 ALA A C 1
ATOM 1210 O O . ALA A 1 164 ? 23.756 2.282 -107.258 1.00 78.56 164 ALA A O 1
ATOM 1211 N N . PHE A 1 165 ? 21.714 2.838 -106.475 1.00 77.56 165 PHE A N 1
ATOM 1212 C CA . PHE A 1 165 ? 21.511 1.646 -105.645 1.00 77.56 165 PHE A CA 1
ATOM 1213 C C . PHE A 1 165 ? 20.312 0.758 -106.040 1.00 77.56 165 PHE A C 1
ATOM 1215 O O . PHE A 1 165 ? 19.818 -0.006 -105.216 1.00 77.56 165 PHE A O 1
ATOM 1222 N N . LEU A 1 166 ? 19.873 0.788 -107.305 1.00 76.38 166 LEU A N 1
ATOM 1223 C CA . LEU A 1 166 ? 18.931 -0.201 -107.858 1.00 76.38 166 LEU A CA 1
ATOM 1224 C C . LEU A 1 166 ? 19.644 -1.216 -108.769 1.00 76.38 166 LEU A C 1
ATOM 1226 O O . LEU A 1 166 ? 20.440 -0.826 -109.631 1.00 76.38 166 LEU A O 1
ATOM 1230 N N . CYS A 1 167 ? 19.293 -2.498 -108.656 1.00 75.31 167 CYS A N 1
ATOM 1231 C CA . CYS A 1 167 ? 19.651 -3.552 -109.609 1.00 75.31 167 CYS A CA 1
ATOM 1232 C C . CYS A 1 167 ? 18.380 -4.148 -110.223 1.00 75.31 167 CYS A C 1
ATOM 1234 O O . CYS A 1 167 ? 17.524 -4.653 -109.504 1.00 75.31 167 CYS A O 1
ATOM 1236 N N . ASN A 1 168 ? 18.234 -4.071 -111.550 1.00 70.25 168 ASN A N 1
ATOM 1237 C CA . ASN A 1 168 ? 17.061 -4.572 -112.285 1.00 70.25 168 ASN A CA 1
ATOM 1238 C C . ASN A 1 168 ? 15.705 -4.106 -111.693 1.00 70.25 168 ASN A C 1
ATOM 1240 O O . ASN A 1 168 ? 14.744 -4.866 -111.626 1.00 70.25 168 ASN A O 1
ATOM 1244 N N . GLY A 1 169 ? 15.644 -2.858 -111.209 1.00 68.94 169 GLY A N 1
ATOM 1245 C CA . GLY A 1 169 ? 14.468 -2.268 -110.548 1.00 68.94 169 GLY A CA 1
ATOM 1246 C C . GLY A 1 169 ? 14.258 -2.672 -109.080 1.00 68.94 169 GLY A C 1
ATOM 1247 O O . GLY A 1 169 ? 13.499 -2.009 -108.375 1.00 68.94 169 GLY A O 1
ATOM 1248 N N . ILE A 1 170 ? 14.954 -3.698 -108.586 1.00 71.19 170 ILE A N 1
ATOM 1249 C CA . ILE A 1 170 ? 14.958 -4.092 -107.172 1.00 71.19 170 ILE A CA 1
ATOM 1250 C C . ILE A 1 170 ? 15.953 -3.189 -106.419 1.00 71.19 170 ILE A C 1
ATOM 1252 O O . ILE A 1 170 ? 17.081 -2.995 -106.888 1.00 71.19 170 ILE A O 1
ATOM 1256 N N . PRO A 1 171 ? 15.575 -2.601 -105.269 1.00 70.12 171 PRO A N 1
ATOM 1257 C CA . PRO A 1 171 ? 16.504 -1.818 -104.470 1.00 70.12 171 PRO A CA 1
ATOM 1258 C C . PRO A 1 171 ? 17.543 -2.717 -103.810 1.00 70.12 171 PRO A C 1
ATOM 1260 O O . PRO A 1 171 ? 17.212 -3.770 -103.259 1.00 70.12 171 PRO A O 1
ATOM 1263 N N . PHE A 1 172 ? 18.793 -2.259 -103.803 1.00 75.00 172 PHE A N 1
ATOM 1264 C CA . PHE A 1 172 ? 19.771 -2.814 -102.889 1.00 75.00 172 PHE A CA 1
ATOM 1265 C C . PHE A 1 172 ? 19.391 -2.410 -101.452 1.00 75.00 172 PHE A C 1
ATOM 1267 O O . PHE A 1 172 ? 19.321 -1.220 -101.129 1.00 75.00 172 PHE A O 1
ATOM 1274 N N . ASP A 1 173 ? 19.146 -3.390 -100.586 1.00 67.06 173 ASP A N 1
ATOM 1275 C CA . ASP A 1 173 ? 18.887 -3.191 -99.163 1.00 67.06 173 ASP A CA 1
ATOM 1276 C C . ASP A 1 173 ? 20.203 -2.908 -98.433 1.00 67.06 173 ASP A C 1
ATOM 1278 O O . ASP A 1 173 ? 21.084 -3.768 -98.338 1.00 67.06 173 ASP A O 1
ATOM 1282 N N . TYR A 1 174 ? 20.345 -1.691 -97.902 1.00 63.41 174 TYR A N 1
ATOM 1283 C CA . TYR A 1 174 ? 21.485 -1.374 -97.058 1.00 63.41 174 TYR A CA 1
ATOM 1284 C C . TYR A 1 174 ? 21.191 -1.643 -95.600 1.00 63.41 174 TYR A C 1
ATOM 1286 O O . TYR A 1 174 ? 20.543 -0.852 -94.910 1.00 63.41 174 TYR A O 1
ATOM 1294 N N . ARG A 1 175 ? 21.830 -2.693 -95.104 1.00 58.03 175 ARG A N 1
ATOM 1295 C CA . ARG A 1 175 ? 22.054 -2.871 -93.678 1.00 58.03 175 ARG A CA 1
ATOM 1296 C C . ARG A 1 175 ? 23.503 -2.443 -93.402 1.00 58.03 175 ARG A C 1
ATOM 1298 O O . ARG A 1 175 ? 24.399 -3.268 -93.576 1.00 58.03 175 ARG A O 1
ATOM 1305 N N . PRO A 1 176 ? 23.768 -1.171 -93.010 1.00 48.41 176 PRO A N 1
ATOM 1306 C CA . PRO A 1 176 ? 25.099 -0.775 -92.507 1.00 48.41 176 PRO A CA 1
ATOM 1307 C C . PRO A 1 176 ? 25.486 -1.660 -91.326 1.00 48.41 176 PRO A C 1
ATOM 1309 O O . PRO A 1 176 ? 26.611 -2.134 -91.179 1.00 48.41 176 PRO A O 1
ATOM 1312 N N . ASP A 1 177 ? 24.451 -1.953 -90.552 1.00 45.66 177 ASP A N 1
ATOM 1313 C CA . ASP A 1 177 ? 24.188 -3.127 -89.758 1.00 45.66 177 ASP A CA 1
ATOM 1314 C C . ASP A 1 177 ? 24.347 -4.431 -90.567 1.00 45.66 177 ASP A C 1
ATOM 1316 O O . ASP A 1 177 ? 23.394 -5.200 -90.697 1.00 45.66 177 ASP A O 1
ATOM 1320 N N . GLY A 1 178 ? 25.562 -4.753 -91.019 1.00 52.28 178 GLY A N 1
ATOM 1321 C CA . GLY A 1 178 ? 25.974 -6.137 -91.275 1.00 52.28 178 GLY A CA 1
ATOM 1322 C C . GLY A 1 178 ? 25.853 -6.913 -89.959 1.00 52.28 178 GLY A C 1
ATOM 1323 O O . GLY A 1 178 ? 26.794 -6.954 -89.175 1.00 52.28 178 GLY A O 1
ATOM 1324 N N . PHE A 1 179 ? 24.622 -7.333 -89.648 1.00 47.41 179 PHE A N 1
ATOM 1325 C CA . PHE A 1 179 ? 24.078 -7.618 -88.310 1.00 47.41 179 PHE A CA 1
ATOM 1326 C C . PHE A 1 179 ? 24.706 -6.809 -87.142 1.00 47.41 179 PHE A C 1
ATOM 1328 O O . PHE A 1 179 ? 25.011 -7.355 -86.088 1.00 47.41 179 PHE A O 1
ATOM 1335 N N . ARG A 1 180 ? 24.873 -5.486 -87.337 1.00 37.25 180 ARG A N 1
ATOM 1336 C CA . ARG A 1 180 ? 25.349 -4.456 -86.373 1.00 37.25 180 ARG A CA 1
ATOM 1337 C C . ARG A 1 180 ? 26.394 -4.952 -85.348 1.00 37.25 180 ARG A C 1
ATOM 1339 O O . ARG A 1 180 ? 26.227 -4.769 -84.144 1.00 37.25 180 ARG A O 1
ATOM 1346 N N . PHE A 1 181 ? 27.505 -5.525 -85.816 1.00 48.44 181 PHE A N 1
ATOM 1347 C CA . PHE A 1 181 ? 28.554 -6.109 -84.957 1.00 48.44 181 PHE A CA 1
ATOM 1348 C C . PHE A 1 181 ? 29.522 -5.122 -84.278 1.00 48.44 181 PHE A C 1
ATOM 1350 O O . PHE A 1 181 ? 30.733 -5.340 -84.220 1.00 48.44 181 PHE A O 1
ATOM 1357 N N . GLY A 1 182 ? 28.992 -4.058 -83.674 1.00 37.19 182 GLY A N 1
ATOM 1358 C CA . GLY A 1 182 ? 29.746 -3.311 -82.669 1.00 37.19 182 GLY A CA 1
ATOM 1359 C C . GLY A 1 182 ? 29.951 -4.171 -81.415 1.00 37.19 182 GLY A C 1
ATOM 1360 O O . GLY A 1 182 ? 28.974 -4.494 -80.748 1.00 37.19 182 GLY A O 1
ATOM 1361 N N . ASN A 1 183 ? 31.210 -4.487 -81.084 1.00 45.50 183 ASN A N 1
ATOM 1362 C CA . ASN A 1 183 ? 31.671 -5.162 -79.852 1.00 45.50 183 ASN A CA 1
ATOM 1363 C C . ASN A 1 183 ? 31.598 -6.710 -79.794 1.00 45.50 183 ASN A C 1
ATOM 1365 O O . ASN A 1 183 ? 31.237 -7.251 -78.749 1.00 45.50 183 ASN A O 1
ATOM 1369 N N . LEU A 1 184 ? 31.986 -7.451 -80.850 1.00 43.19 184 LEU A N 1
ATOM 1370 C CA . LEU A 1 184 ? 32.057 -8.932 -80.775 1.00 43.19 184 LEU A CA 1
ATOM 1371 C C . LEU A 1 184 ? 33.456 -9.578 -80.857 1.00 43.19 184 LEU A C 1
ATOM 1373 O O . LEU A 1 184 ? 33.616 -10.701 -80.386 1.00 43.19 184 LEU A O 1
ATOM 1377 N N . GLY A 1 185 ? 34.483 -8.903 -81.383 1.00 42.94 185 GLY A N 1
ATOM 1378 C CA . GLY A 1 185 ? 35.857 -9.446 -81.381 1.00 42.94 185 GLY A CA 1
ATOM 1379 C C . GLY A 1 185 ? 36.031 -10.767 -82.150 1.00 42.94 185 GLY A C 1
ATOM 1380 O O . GLY A 1 185 ? 36.922 -11.552 -81.831 1.00 42.94 185 GLY A O 1
ATOM 1381 N N . ILE A 1 186 ? 35.160 -11.016 -83.129 1.00 36.97 186 ILE A N 1
ATOM 1382 C CA . ILE A 1 186 ? 35.338 -12.028 -84.177 1.00 36.97 186 ILE A CA 1
ATOM 1383 C C . ILE A 1 186 ? 36.209 -11.393 -85.270 1.00 36.97 186 ILE A C 1
ATOM 1385 O O . ILE A 1 186 ? 36.159 -10.176 -85.447 1.00 36.97 186 ILE A O 1
ATOM 1389 N N . ASP A 1 187 ? 37.020 -12.195 -85.963 1.00 38.88 187 ASP A N 1
ATOM 1390 C CA . ASP A 1 187 ? 37.904 -11.704 -87.024 1.00 38.88 187 ASP A CA 1
ATOM 1391 C C . ASP A 1 187 ? 37.104 -10.949 -88.106 1.00 38.88 187 ASP A C 1
ATOM 1393 O O . ASP A 1 187 ? 36.060 -11.405 -88.575 1.00 38.88 187 ASP A O 1
ATOM 1397 N N . ASP A 1 188 ? 37.580 -9.759 -88.472 1.00 41.50 188 ASP A N 1
ATOM 1398 C CA . ASP A 1 188 ? 36.841 -8.762 -89.260 1.00 41.50 188 ASP A CA 1
ATOM 1399 C C . ASP A 1 188 ? 36.672 -9.156 -90.750 1.00 41.50 188 ASP A C 1
ATOM 1401 O O . ASP A 1 188 ? 36.065 -8.413 -91.529 1.00 41.50 188 ASP A O 1
ATOM 1405 N N . SER A 1 189 ? 37.226 -10.306 -91.150 1.00 41.47 189 SER A N 1
ATOM 1406 C CA . SER A 1 189 ? 37.506 -10.710 -92.532 1.00 41.47 189 SER A CA 1
ATOM 1407 C C . SER A 1 189 ? 36.383 -11.454 -93.276 1.00 41.47 189 SER A C 1
ATOM 1409 O O . SER A 1 189 ? 36.348 -11.376 -94.506 1.00 41.47 189 SER A O 1
ATOM 1411 N N . GLU A 1 190 ? 35.443 -12.116 -92.589 1.00 46.84 190 GLU A N 1
ATOM 1412 C CA . GLU A 1 190 ? 34.446 -13.012 -93.228 1.00 46.84 190 GLU A CA 1
ATOM 1413 C C . GLU A 1 190 ? 33.002 -12.465 -93.292 1.00 46.84 190 GLU A C 1
ATOM 1415 O O . GLU A 1 190 ? 32.083 -13.158 -93.732 1.00 46.84 190 GLU A O 1
ATOM 1420 N N . LEU A 1 191 ? 32.756 -11.212 -92.888 1.00 51.75 191 LEU A N 1
ATOM 1421 C CA . LEU A 1 191 ? 31.389 -10.677 -92.831 1.00 51.75 191 LEU A CA 1
ATOM 1422 C C . LEU A 1 191 ? 30.816 -10.329 -94.224 1.00 51.75 191 LEU A C 1
ATOM 1424 O O . LEU A 1 191 ? 31.357 -9.489 -94.954 1.00 51.75 191 LEU A O 1
ATOM 1428 N N . ILE A 1 192 ? 29.670 -10.937 -94.551 1.00 55.84 192 ILE A N 1
ATOM 1429 C CA . ILE A 1 192 ? 28.939 -10.748 -95.812 1.00 55.84 192 ILE A CA 1
ATOM 1430 C C . ILE A 1 192 ? 27.839 -9.689 -95.649 1.00 55.84 192 ILE A C 1
ATOM 1432 O O . ILE A 1 192 ? 26.905 -9.866 -94.867 1.00 55.84 192 ILE A O 1
ATOM 1436 N N . ILE A 1 193 ? 27.902 -8.618 -96.441 1.00 58.66 193 ILE A N 1
ATOM 1437 C CA . ILE A 1 193 ? 26.793 -7.683 -96.656 1.00 58.66 193 ILE A CA 1
ATOM 1438 C C . I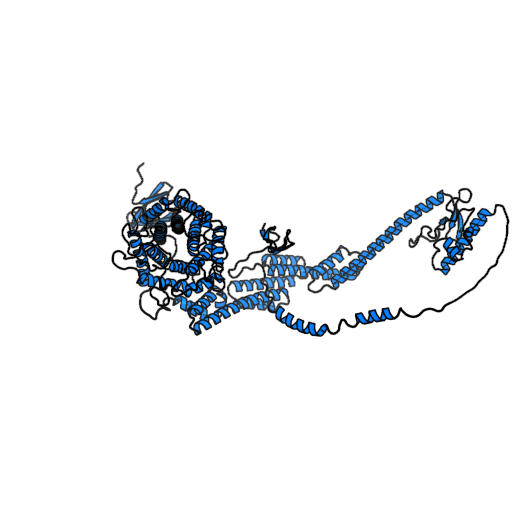LE A 1 193 ? 25.972 -8.246 -97.822 1.00 58.66 193 ILE A C 1
ATOM 1440 O O . ILE A 1 193 ? 26.345 -8.114 -98.984 1.00 58.66 193 ILE A O 1
ATOM 1444 N N . VAL A 1 194 ? 24.869 -8.934 -97.534 1.00 62.25 194 VAL A N 1
ATOM 1445 C CA . VAL A 1 194 ? 23.932 -9.383 -98.580 1.00 62.25 194 VAL A CA 1
ATOM 1446 C C . VAL A 1 194 ? 23.016 -8.215 -98.910 1.00 62.25 194 VAL A C 1
ATOM 1448 O O . VAL A 1 194 ? 22.394 -7.670 -98.001 1.00 62.25 194 VAL A O 1
ATOM 1451 N N . VAL A 1 195 ? 22.991 -7.805 -100.180 1.00 64.00 195 VAL A N 1
ATOM 1452 C CA . VAL A 1 195 ? 22.502 -6.469 -100.563 1.00 64.00 195 VAL A CA 1
ATOM 1453 C C . VAL A 1 195 ? 21.215 -6.487 -101.380 1.00 64.00 195 VAL A C 1
ATOM 1455 O O . VAL A 1 195 ? 20.694 -5.419 -101.641 1.00 64.00 195 VAL A O 1
ATOM 1458 N N . ASP A 1 196 ? 20.658 -7.641 -101.763 1.00 65.81 196 ASP A N 1
ATOM 1459 C CA . ASP A 1 196 ? 19.346 -7.681 -102.430 1.00 65.81 196 ASP A CA 1
ATOM 1460 C C . ASP A 1 196 ? 18.233 -8.184 -101.494 1.00 65.81 196 ASP A C 1
ATOM 1462 O O . ASP A 1 196 ? 18.351 -9.266 -100.902 1.00 65.81 196 ASP A O 1
ATOM 1466 N N . ASP A 1 197 ? 17.104 -7.467 -101.450 1.00 59.97 197 ASP A N 1
ATOM 1467 C CA . ASP A 1 197 ? 15.893 -7.863 -100.704 1.00 59.97 197 ASP A CA 1
ATOM 1468 C C . ASP A 1 197 ? 15.226 -9.132 -101.294 1.00 59.97 197 ASP A C 1
ATOM 1470 O O . ASP A 1 197 ? 14.693 -9.981 -100.572 1.00 59.97 197 ASP A O 1
ATOM 1474 N N . GLY A 1 198 ? 15.384 -9.366 -102.603 1.00 62.53 198 GLY A N 1
ATOM 1475 C CA . GLY A 1 198 ? 15.004 -10.602 -103.303 1.00 62.53 198 GLY A CA 1
ATOM 1476 C C . GLY A 1 198 ? 16.094 -11.090 -104.270 1.00 62.53 198 GL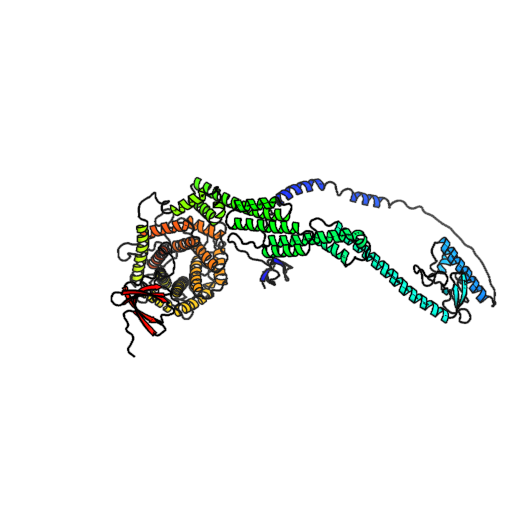Y A C 1
ATOM 1477 O O . GLY A 1 198 ? 17.049 -10.366 -104.520 1.00 62.53 198 GLY A O 1
ATOM 1478 N N . PRO A 1 199 ? 16.003 -12.308 -104.832 1.00 64.75 199 PRO A N 1
ATOM 1479 C CA . PRO A 1 199 ? 16.950 -12.757 -105.852 1.00 64.75 199 PRO A CA 1
ATOM 1480 C C . PRO A 1 199 ? 16.823 -11.925 -107.142 1.00 64.75 199 PRO A C 1
ATOM 1482 O O . PRO A 1 199 ? 15.751 -11.870 -107.742 1.00 64.75 199 PRO A O 1
ATOM 1485 N N . THR A 1 200 ? 17.919 -11.300 -107.575 1.00 66.25 200 THR A N 1
ATOM 1486 C CA . THR A 1 200 ? 17.987 -10.370 -108.726 1.00 66.25 200 THR A CA 1
ATOM 1487 C C . THR A 1 200 ? 18.497 -11.016 -110.014 1.00 66.25 200 THR A C 1
ATOM 1489 O O . THR A 1 200 ? 18.186 -10.546 -111.111 1.00 66.25 200 THR A O 1
ATOM 1492 N N . HIS A 1 201 ? 19.277 -12.094 -109.894 1.00 72.62 201 HIS A N 1
ATOM 1493 C CA . HIS A 1 201 ? 19.944 -12.765 -111.008 1.00 72.62 201 HIS A CA 1
ATOM 1494 C C . HIS A 1 201 ? 19.729 -14.282 -110.907 1.00 72.62 201 HIS A C 1
ATOM 1496 O O . HIS A 1 201 ? 20.391 -14.950 -110.114 1.00 72.62 201 HIS A O 1
ATOM 1502 N N . ASP A 1 202 ? 18.789 -14.817 -111.695 1.00 70.50 202 ASP A N 1
ATOM 1503 C CA . ASP A 1 202 ? 18.493 -16.258 -111.823 1.00 70.50 202 ASP A CA 1
ATOM 1504 C C . ASP A 1 202 ? 18.436 -17.014 -110.474 1.00 70.50 202 ASP A C 1
ATOM 1506 O O . ASP A 1 202 ? 19.216 -17.922 -110.179 1.00 70.50 202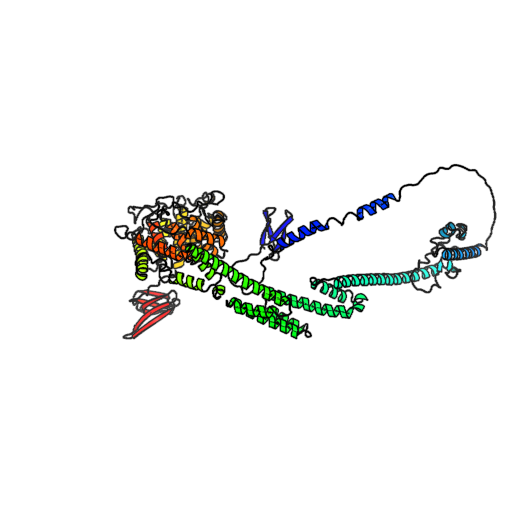 ASP A O 1
ATOM 1510 N N . GLY A 1 203 ? 17.552 -16.553 -109.580 1.00 69.69 203 GLY A N 1
ATOM 1511 C CA . GLY A 1 203 ? 17.341 -17.159 -108.260 1.00 69.69 203 GLY A CA 1
ATOM 1512 C C . GLY A 1 203 ? 18.437 -16.896 -107.213 1.00 69.69 203 GLY A C 1
ATOM 1513 O O . GLY A 1 203 ? 18.325 -17.400 -106.094 1.00 69.69 203 GLY A O 1
ATOM 1514 N N . LYS A 1 204 ? 19.472 -16.106 -107.530 1.00 73.06 204 LYS A N 1
ATOM 1515 C CA . LYS A 1 204 ? 20.586 -15.763 -106.624 1.00 73.06 204 LYS A CA 1
ATOM 1516 C C . LYS A 1 204 ? 20.538 -14.300 -106.178 1.00 73.06 204 LYS A C 1
ATOM 1518 O O . LYS A 1 204 ? 19.966 -13.450 -106.861 1.00 73.06 204 LYS A O 1
ATOM 1523 N N . ARG A 1 205 ? 21.158 -14.023 -105.027 1.00 75.38 205 ARG A N 1
ATOM 1524 C CA . ARG A 1 205 ? 21.293 -12.685 -104.421 1.00 75.38 205 ARG A CA 1
ATOM 1525 C C . ARG A 1 205 ? 22.724 -12.172 -104.554 1.00 75.38 205 ARG A C 1
ATOM 1527 O O . ARG A 1 205 ? 23.667 -12.945 -104.385 1.00 75.38 205 ARG A O 1
ATOM 1534 N N . ASN A 1 206 ? 22.891 -10.872 -104.759 1.00 73.75 206 ASN A N 1
ATOM 1535 C CA . ASN A 1 206 ? 24.170 -10.189 -104.643 1.00 73.75 206 ASN A CA 1
ATOM 1536 C C . ASN A 1 206 ? 24.656 -10.153 -103.186 1.00 73.75 206 ASN A C 1
ATOM 1538 O O . ASN A 1 206 ? 23.944 -9.749 -102.262 1.00 73.75 206 ASN A O 1
ATOM 1542 N N . ALA A 1 207 ? 25.918 -10.524 -103.010 1.00 72.25 207 ALA A N 1
ATOM 1543 C CA . ALA A 1 207 ? 26.674 -10.425 -101.775 1.00 72.25 207 ALA A CA 1
ATOM 1544 C C . ALA A 1 207 ? 27.898 -9.529 -101.998 1.00 72.25 207 ALA A C 1
ATOM 1546 O O . ALA A 1 207 ? 28.741 -9.820 -102.849 1.00 72.25 207 ALA A O 1
ATOM 1547 N N . LEU A 1 208 ? 27.995 -8.453 -101.222 1.00 72.94 208 LEU A N 1
ATOM 1548 C CA . LEU A 1 208 ? 29.159 -7.585 -101.091 1.00 72.94 208 LEU A CA 1
ATOM 1549 C C . LEU A 1 208 ? 29.910 -7.992 -99.819 1.00 72.94 208 LEU A C 1
ATOM 1551 O O . LEU A 1 208 ? 29.370 -7.953 -98.719 1.00 72.94 208 LEU A O 1
ATOM 1555 N N . PHE A 1 209 ? 31.166 -8.389 -99.943 1.00 69.06 209 PHE A N 1
ATOM 1556 C CA . PHE A 1 209 ? 31.989 -8.772 -98.799 1.00 69.06 209 PHE A CA 1
ATOM 1557 C C . PHE A 1 209 ? 32.729 -7.544 -98.270 1.00 69.06 209 PHE A C 1
ATOM 1559 O O . PHE A 1 209 ? 33.050 -6.622 -99.023 1.00 69.06 209 PHE A O 1
ATOM 1566 N N . ARG A 1 210 ? 33.054 -7.528 -96.974 1.00 64.81 210 ARG A N 1
ATOM 1567 C CA . ARG A 1 210 ? 33.724 -6.384 -96.325 1.00 64.81 210 ARG A CA 1
ATOM 1568 C C . ARG A 1 210 ? 35.117 -6.052 -96.892 1.00 64.81 210 ARG A C 1
ATOM 1570 O O . ARG A 1 210 ? 35.614 -4.952 -96.686 1.00 64.81 210 ARG A O 1
ATOM 1577 N N . ASN A 1 211 ? 35.712 -6.967 -97.658 1.00 65.31 211 ASN A N 1
ATOM 1578 C CA . ASN A 1 211 ? 36.937 -6.762 -98.440 1.00 65.31 211 ASN A CA 1
ATOM 1579 C C . ASN A 1 211 ? 36.711 -6.102 -99.826 1.00 65.31 211 ASN A C 1
ATOM 1581 O O . ASN A 1 211 ? 37.641 -6.036 -100.628 1.00 65.31 211 ASN A O 1
ATOM 1585 N N . GLY A 1 212 ? 35.491 -5.654 -100.144 1.00 67.06 212 GLY A N 1
ATOM 1586 C CA . GLY A 1 212 ? 35.129 -5.022 -101.420 1.00 67.06 212 GLY A CA 1
ATOM 1587 C C . GLY A 1 212 ? 34.919 -5.991 -102.594 1.00 67.06 212 GLY A C 1
ATOM 1588 O O . GLY A 1 212 ? 34.672 -5.550 -103.722 1.00 67.06 212 GLY A O 1
ATOM 1589 N N . SER A 1 213 ? 35.013 -7.307 -102.368 1.00 72.44 213 SER A N 1
ATOM 1590 C CA . SER A 1 213 ? 34.650 -8.314 -103.373 1.00 72.44 213 SER A CA 1
ATOM 1591 C C . SER A 1 213 ? 33.132 -8.518 -103.451 1.00 72.44 213 SER A C 1
ATOM 1593 O O . SER A 1 213 ? 32.392 -8.183 -102.529 1.00 72.44 213 SER A O 1
ATOM 1595 N N . THR A 1 214 ? 32.655 -9.042 -104.580 1.00 73.81 214 THR A N 1
ATOM 1596 C CA . THR A 1 214 ? 31.224 -9.192 -104.888 1.00 73.81 214 THR A CA 1
ATOM 1597 C C . THR A 1 214 ? 30.959 -10.560 -105.512 1.00 73.81 214 THR A C 1
ATOM 1599 O O . THR A 1 214 ? 31.641 -10.908 -106.479 1.00 73.81 214 THR A O 1
ATOM 1602 N N . ALA A 1 215 ? 29.965 -11.302 -105.022 1.00 74.44 215 ALA A N 1
ATOM 1603 C CA . ALA A 1 215 ? 29.556 -12.601 -105.570 1.00 74.44 215 ALA A CA 1
ATOM 1604 C C . ALA A 1 215 ? 28.025 -12.761 -105.608 1.00 74.44 215 ALA A C 1
ATOM 1606 O O . ALA A 1 215 ? 27.293 -11.953 -105.041 1.00 74.44 215 ALA A O 1
ATOM 1607 N N . LEU A 1 216 ? 27.553 -13.829 -106.258 1.00 75.75 216 LEU A N 1
ATOM 1608 C CA . LEU A 1 216 ? 26.152 -14.257 -106.235 1.00 75.75 216 LEU A CA 1
ATOM 1609 C C . LEU A 1 216 ? 26.009 -15.489 -105.338 1.00 75.75 216 LEU A C 1
ATOM 1611 O O . LEU A 1 216 ? 26.582 -16.533 -105.652 1.00 75.75 216 LEU A O 1
ATOM 1615 N N . ILE A 1 217 ? 25.235 -15.375 -104.258 1.00 72.25 217 ILE A N 1
ATOM 1616 C CA . ILE A 1 217 ? 24.973 -16.462 -103.302 1.00 72.25 217 ILE A CA 1
ATOM 1617 C C . ILE A 1 217 ? 23.562 -17.035 -103.468 1.00 72.25 217 ILE A C 1
ATOM 1619 O O . ILE A 1 217 ? 22.643 -16.369 -103.957 1.00 72.25 217 ILE A O 1
ATOM 1623 N N . THR A 1 218 ? 23.376 -18.278 -103.034 1.00 76.62 218 THR A N 1
ATOM 1624 C CA . THR A 1 218 ? 22.069 -18.938 -102.983 1.00 76.62 218 THR A CA 1
ATOM 1625 C C . THR A 1 218 ? 21.306 -18.611 -101.697 1.00 76.62 218 THR A C 1
ATOM 1627 O O . THR A 1 218 ? 21.869 -18.301 -100.645 1.00 76.62 218 THR A O 1
ATOM 1630 N N . GLU A 1 219 ? 19.985 -18.776 -101.757 1.00 73.81 219 GLU A N 1
ATOM 1631 C CA . GLU A 1 219 ? 19.078 -18.656 -100.607 1.00 73.81 219 GLU A CA 1
ATOM 1632 C C . GLU A 1 219 ? 19.385 -19.671 -99.476 1.00 73.81 219 GLU A C 1
ATOM 1634 O O . GLU A 1 219 ? 18.979 -19.451 -98.335 1.00 73.81 219 GLU A O 1
ATOM 1639 N N . LYS A 1 220 ? 20.127 -20.762 -99.747 1.00 73.12 220 LYS A N 1
ATOM 1640 C CA . LYS A 1 220 ? 20.601 -21.695 -98.706 1.00 73.12 220 LYS A CA 1
ATOM 1641 C C . LYS A 1 220 ? 21.752 -21.090 -97.903 1.00 73.12 220 LYS A C 1
ATOM 1643 O O . LYS A 1 220 ? 21.661 -21.021 -96.680 1.00 73.12 220 LYS A O 1
ATOM 1648 N N . GLU A 1 221 ? 22.799 -20.640 -98.593 1.00 70.81 221 GLU A N 1
ATOM 1649 C CA . GLU A 1 221 ? 24.011 -20.072 -97.981 1.00 70.81 221 GLU A CA 1
ATOM 1650 C C . GLU A 1 221 ? 23.666 -18.832 -97.143 1.00 70.81 221 GLU A C 1
ATOM 1652 O O . GLU A 1 221 ? 24.124 -18.697 -96.010 1.00 70.81 221 GLU A O 1
ATOM 1657 N N . TYR A 1 222 ? 22.745 -17.997 -97.641 1.00 70.12 222 TYR A N 1
ATOM 1658 C CA . TYR A 1 222 ? 22.164 -16.877 -96.894 1.00 70.12 222 TYR A CA 1
ATOM 1659 C C . TYR A 1 222 ? 21.568 -17.299 -95.535 1.00 70.12 222 TYR A C 1
ATOM 1661 O O . TYR A 1 222 ? 21.847 -16.682 -94.505 1.00 70.12 222 TYR A O 1
ATOM 1669 N N . ARG A 1 223 ? 20.766 -18.372 -95.502 1.00 69.94 223 ARG A N 1
ATOM 1670 C CA . ARG A 1 223 ? 20.086 -18.844 -94.279 1.00 69.94 223 ARG A CA 1
ATOM 1671 C C . ARG A 1 223 ? 21.023 -19.518 -93.282 1.00 69.94 223 ARG A C 1
ATOM 1673 O O . ARG A 1 223 ? 20.750 -19.478 -92.082 1.00 69.94 223 ARG A O 1
ATOM 1680 N N . GLU A 1 224 ? 22.095 -20.143 -93.758 1.00 69.25 224 GLU A N 1
ATOM 1681 C CA . GLU A 1 224 ? 23.128 -20.723 -92.896 1.00 69.25 224 GLU A CA 1
ATOM 1682 C C . GLU A 1 224 ? 23.957 -19.606 -92.241 1.00 69.25 224 GLU A C 1
ATOM 1684 O O . GLU A 1 224 ? 24.025 -19.561 -91.011 1.00 69.25 224 GLU A O 1
ATOM 1689 N N . ALA A 1 225 ? 24.415 -18.613 -93.015 1.00 64.44 225 ALA A N 1
ATOM 1690 C CA . ALA A 1 225 ? 25.133 -17.444 -92.497 1.00 64.44 225 ALA A CA 1
ATOM 1691 C C . ALA A 1 225 ? 24.344 -16.672 -91.416 1.00 64.44 225 ALA A C 1
ATOM 1693 O O . ALA A 1 225 ? 24.885 -16.351 -90.358 1.00 64.44 225 ALA A O 1
ATOM 1694 N N . VAL A 1 226 ? 23.040 -16.430 -91.621 1.00 66.00 226 VAL A N 1
ATOM 1695 C CA . VAL A 1 226 ? 22.167 -15.742 -90.640 1.00 66.00 226 VAL A CA 1
ATOM 1696 C C . VAL A 1 226 ? 22.017 -16.521 -89.317 1.00 66.00 226 VAL A C 1
ATOM 1698 O O . VAL A 1 226 ? 21.835 -15.921 -88.249 1.00 66.00 226 VAL A O 1
ATOM 1701 N N . ARG A 1 227 ? 22.108 -17.858 -89.339 1.00 66.12 227 ARG A N 1
ATOM 1702 C CA . ARG A 1 227 ? 21.936 -18.701 -88.140 1.00 66.12 227 ARG A CA 1
ATOM 1703 C C . ARG A 1 227 ? 23.133 -18.623 -87.194 1.00 66.12 227 ARG A C 1
ATOM 1705 O O . ARG A 1 227 ? 22.943 -18.495 -85.981 1.00 66.12 227 ARG A O 1
ATOM 1712 N N . GLU A 1 228 ? 24.346 -18.715 -87.727 1.00 64.56 228 GLU A N 1
ATOM 1713 C CA . GLU A 1 228 ? 25.579 -18.700 -86.927 1.00 64.56 228 GLU A CA 1
ATOM 1714 C C . GLU A 1 228 ? 25.761 -17.335 -86.248 1.00 64.56 228 GLU A C 1
ATOM 1716 O O . GLU A 1 228 ? 25.926 -17.261 -85.026 1.00 64.56 228 GLU A O 1
ATOM 1721 N N . LEU A 1 229 ? 25.534 -16.263 -87.017 1.00 60.22 229 LEU A N 1
ATOM 1722 C CA . LEU A 1 229 ? 25.347 -14.876 -86.572 1.00 60.22 229 LEU A CA 1
ATOM 1723 C C . LEU A 1 229 ? 24.472 -14.761 -85.317 1.00 60.22 229 LEU A C 1
ATOM 1725 O O . LEU A 1 229 ? 24.877 -14.187 -84.305 1.00 60.22 229 LEU A O 1
ATOM 1729 N N . THR A 1 230 ? 23.270 -15.340 -85.370 1.00 60.31 230 THR A N 1
ATOM 1730 C CA . THR A 1 230 ? 22.280 -15.261 -84.285 1.00 60.31 230 THR A CA 1
ATOM 1731 C C . THR A 1 230 ? 22.796 -15.915 -82.997 1.00 60.31 230 THR A C 1
ATOM 1733 O O . THR A 1 230 ? 22.539 -15.424 -81.895 1.00 60.31 230 THR A O 1
ATOM 1736 N N . THR A 1 231 ? 23.576 -16.993 -83.121 1.00 68.25 231 THR A N 1
ATOM 1737 C CA . THR A 1 231 ? 24.201 -17.673 -81.975 1.00 68.25 231 THR A CA 1
ATOM 1738 C C . THR A 1 231 ? 25.331 -16.835 -81.372 1.00 68.25 231 THR A C 1
ATOM 1740 O O . THR A 1 231 ? 25.402 -16.697 -80.149 1.00 68.25 231 THR A O 1
ATOM 1743 N N . ALA A 1 232 ? 26.172 -16.216 -82.207 1.00 63.66 232 ALA A N 1
ATOM 1744 C CA . ALA A 1 232 ? 27.261 -15.348 -81.756 1.00 63.66 232 ALA A CA 1
ATOM 1745 C C . ALA A 1 232 ? 26.747 -14.132 -80.960 1.00 63.66 232 ALA A C 1
ATOM 1747 O O . ALA A 1 232 ? 27.233 -13.873 -79.855 1.00 63.66 232 ALA A O 1
ATOM 1748 N N . VAL A 1 233 ? 25.704 -13.448 -81.455 1.00 60.38 233 VAL A N 1
ATOM 1749 C CA . VAL A 1 233 ? 25.035 -12.330 -80.752 1.00 60.38 233 VAL A CA 1
ATOM 1750 C C . VAL A 1 233 ? 24.566 -12.747 -79.352 1.00 60.38 233 VAL A C 1
ATOM 1752 O O . VAL A 1 233 ? 24.771 -12.019 -78.379 1.00 60.38 233 VAL A O 1
ATOM 1755 N N . ALA A 1 234 ? 23.964 -13.934 -79.222 1.00 65.31 234 ALA A N 1
ATOM 1756 C CA . ALA A 1 234 ? 23.444 -14.426 -77.947 1.00 65.31 234 ALA A CA 1
ATOM 1757 C C . ALA A 1 234 ? 24.545 -14.730 -76.910 1.00 65.31 234 ALA A C 1
ATOM 1759 O O . ALA A 1 234 ? 24.302 -14.610 -75.706 1.00 65.31 234 ALA A O 1
ATOM 1760 N N . VAL A 1 235 ? 25.753 -15.102 -77.350 1.00 71.50 235 VAL A N 1
ATOM 1761 C CA . VAL A 1 235 ? 26.921 -15.290 -76.470 1.00 71.50 235 VAL A CA 1
ATOM 1762 C C . VAL A 1 235 ? 27.542 -13.947 -76.085 1.00 71.50 235 VAL A C 1
ATOM 1764 O O . VAL A 1 235 ? 27.854 -13.741 -74.913 1.00 71.50 235 VAL A O 1
ATOM 1767 N N . ALA A 1 236 ? 27.671 -13.020 -77.037 1.00 67.50 236 ALA A N 1
ATOM 1768 C CA . ALA A 1 236 ? 28.202 -11.678 -76.802 1.00 67.50 236 ALA A CA 1
ATOM 1769 C C . ALA A 1 236 ? 27.397 -10.919 -75.749 1.00 67.50 236 ALA A C 1
ATOM 1771 O O . ALA A 1 236 ? 27.943 -10.477 -74.741 1.00 67.50 236 ALA A O 1
ATOM 1772 N N . ARG A 1 237 ? 26.075 -10.867 -75.936 1.00 68.00 237 ARG A N 1
ATOM 1773 C CA . ARG A 1 237 ? 25.160 -10.175 -75.029 1.00 68.00 237 ARG A CA 1
ATOM 1774 C C . ARG A 1 237 ? 25.225 -10.725 -73.604 1.00 68.00 237 ARG A C 1
ATOM 1776 O O . ARG A 1 237 ? 25.217 -9.952 -72.659 1.00 68.00 237 ARG A O 1
ATOM 1783 N N . LYS A 1 238 ? 25.380 -12.044 -73.432 1.00 73.50 238 LYS A N 1
ATOM 1784 C CA . LYS A 1 238 ? 25.580 -12.655 -72.104 1.00 73.50 238 LYS A CA 1
ATOM 1785 C C . LYS A 1 238 ? 26.897 -12.248 -71.437 1.00 73.50 238 LYS A C 1
ATOM 1787 O O . LYS A 1 238 ? 26.931 -12.176 -70.214 1.00 73.50 238 LYS A O 1
ATOM 1792 N N . ARG A 1 239 ? 27.966 -11.993 -72.202 1.00 73.50 239 ARG A N 1
ATOM 1793 C CA . ARG A 1 239 ? 29.223 -11.445 -71.659 1.00 73.50 239 ARG A CA 1
ATOM 1794 C C . ARG A 1 239 ? 29.049 -9.980 -71.271 1.00 73.50 239 ARG A C 1
ATOM 1796 O O . ARG A 1 239 ? 29.360 -9.623 -70.145 1.00 73.50 239 ARG A O 1
ATOM 1803 N N . GLU A 1 240 ? 28.476 -9.175 -72.162 1.00 73.00 240 GLU A N 1
ATOM 1804 C CA . GLU A 1 240 ? 28.222 -7.748 -71.934 1.00 73.00 240 GLU A CA 1
ATOM 1805 C C . GLU A 1 240 ? 27.301 -7.512 -70.720 1.00 73.00 240 GLU A C 1
ATOM 1807 O O . GLU A 1 240 ? 27.565 -6.648 -69.887 1.00 73.00 240 GLU A O 1
ATOM 1812 N N . ASP A 1 241 ? 26.240 -8.310 -70.576 1.00 76.44 241 ASP A N 1
ATOM 1813 C CA . ASP A 1 241 ? 25.312 -8.222 -69.446 1.00 76.44 241 ASP A CA 1
ATOM 1814 C C . ASP A 1 241 ? 25.967 -8.689 -68.127 1.00 76.44 241 ASP A C 1
ATOM 1816 O O . ASP A 1 241 ? 25.757 -8.052 -67.094 1.00 76.44 241 ASP A O 1
ATOM 1820 N N . ALA A 1 242 ? 26.845 -9.702 -68.153 1.00 76.50 242 ALA A N 1
ATOM 1821 C CA . ALA A 1 242 ? 27.635 -10.117 -66.985 1.00 76.50 242 ALA A CA 1
ATOM 1822 C C . ALA A 1 242 ? 28.735 -9.104 -66.598 1.00 76.50 242 ALA A C 1
ATOM 1824 O O . ALA A 1 242 ? 29.026 -8.915 -65.416 1.00 76.50 242 ALA A O 1
ATOM 1825 N N . GLU A 1 243 ? 29.338 -8.410 -67.567 1.00 80.25 243 GLU A N 1
ATOM 1826 C CA . GLU A 1 243 ? 30.288 -7.319 -67.312 1.00 80.25 243 GLU A CA 1
ATOM 1827 C C . GLU A 1 243 ? 29.588 -6.093 -66.712 1.00 80.25 243 GLU A C 1
ATOM 1829 O O . GLU A 1 243 ? 30.109 -5.498 -65.764 1.00 80.25 243 GLU A O 1
ATOM 1834 N N . LYS A 1 244 ? 28.372 -5.761 -67.174 1.00 82.19 244 LYS A N 1
ATOM 1835 C CA . LYS A 1 244 ? 27.508 -4.749 -66.538 1.00 82.19 244 LYS A CA 1
ATOM 1836 C C . LYS A 1 244 ? 27.135 -5.144 -65.110 1.00 82.19 244 LYS A C 1
ATOM 1838 O O . LYS A 1 244 ? 27.244 -4.310 -64.215 1.00 82.19 244 LYS A O 1
ATOM 1843 N N . GLU A 1 245 ? 26.727 -6.393 -64.880 1.00 83.44 245 GLU A N 1
ATOM 1844 C CA . GLU A 1 245 ? 26.394 -6.909 -63.545 1.00 83.44 245 GLU A CA 1
ATOM 1845 C C . GLU A 1 245 ? 27.597 -6.807 -62.596 1.00 83.44 245 GLU A C 1
ATOM 1847 O O . GLU A 1 245 ? 27.484 -6.236 -61.509 1.00 83.44 245 GLU A O 1
ATOM 1852 N N . LYS A 1 246 ? 28.789 -7.229 -63.042 1.00 83.94 246 LYS A N 1
ATOM 1853 C CA . LYS A 1 246 ? 30.034 -7.045 -62.284 1.00 83.94 246 LYS A CA 1
ATOM 1854 C C . LYS A 1 246 ? 30.318 -5.566 -61.994 1.00 83.94 246 LYS A C 1
ATOM 1856 O O . LYS A 1 246 ? 30.641 -5.226 -60.858 1.00 83.94 246 LYS A O 1
ATOM 1861 N N . ALA A 1 247 ? 30.181 -4.678 -62.979 1.00 85.25 247 ALA A N 1
ATOM 1862 C CA . ALA A 1 247 ? 30.416 -3.244 -62.798 1.00 85.25 247 ALA A CA 1
ATOM 1863 C C . ALA A 1 247 ? 29.419 -2.584 -61.823 1.00 85.25 247 ALA A C 1
ATOM 1865 O O . ALA A 1 247 ? 29.779 -1.635 -61.122 1.00 85.25 247 ALA A O 1
ATOM 1866 N N . VAL A 1 248 ? 28.184 -3.094 -61.733 1.00 89.31 248 VAL A N 1
ATOM 1867 C CA . VAL A 1 248 ? 27.222 -2.703 -60.690 1.00 89.31 248 VAL A CA 1
ATOM 1868 C C . VAL A 1 248 ? 27.697 -3.184 -59.318 1.00 89.31 248 VAL A C 1
ATOM 1870 O O . VAL A 1 248 ? 27.785 -2.364 -58.406 1.00 89.31 248 VAL A O 1
ATOM 1873 N N . LEU A 1 249 ? 28.084 -4.456 -59.176 1.00 88.56 249 LEU A N 1
ATOM 1874 C CA . LEU A 1 249 ? 28.554 -5.020 -57.902 1.00 88.56 249 LEU A CA 1
ATOM 1875 C C . LEU A 1 249 ? 29.804 -4.308 -57.354 1.00 88.56 249 LEU A C 1
ATOM 1877 O O . LEU A 1 249 ? 29.840 -3.986 -56.168 1.00 88.56 249 LEU A O 1
ATOM 1881 N N . GLU A 1 250 ? 30.792 -3.983 -58.196 1.00 89.75 250 GLU A N 1
ATOM 1882 C CA . GLU A 1 250 ? 31.964 -3.174 -57.802 1.00 89.75 250 GLU A CA 1
ATOM 1883 C C . GLU A 1 250 ? 31.539 -1.781 -57.290 1.00 89.75 250 GLU A C 1
ATOM 1885 O O . GLU A 1 250 ? 31.997 -1.309 -56.246 1.00 89.75 250 GLU A O 1
ATOM 1890 N N . LYS A 1 251 ? 30.596 -1.129 -57.987 1.00 91.44 251 LYS A N 1
ATOM 1891 C CA . LYS A 1 251 ? 30.068 0.195 -57.619 1.00 91.44 251 LYS A CA 1
ATOM 1892 C C . LYS A 1 251 ? 29.235 0.172 -56.335 1.00 91.44 251 LYS A C 1
ATOM 1894 O O . LYS A 1 251 ? 29.132 1.197 -55.660 1.00 91.44 251 LYS A O 1
ATOM 1899 N N . GLU A 1 252 ? 28.622 -0.954 -55.988 1.00 92.75 252 GLU A N 1
ATOM 1900 C CA . GLU A 1 252 ? 27.881 -1.117 -54.734 1.00 92.75 252 GLU A CA 1
ATOM 1901 C C . GLU A 1 252 ? 28.794 -1.501 -53.568 1.00 92.75 252 GLU A C 1
ATOM 1903 O O . GLU A 1 252 ? 28.671 -0.903 -52.496 1.00 92.75 252 GLU A O 1
ATOM 1908 N N . ALA A 1 253 ? 29.791 -2.360 -53.792 1.00 92.44 253 ALA A N 1
ATOM 1909 C CA . ALA A 1 253 ? 30.854 -2.631 -52.826 1.00 92.44 253 ALA A CA 1
ATOM 1910 C C . ALA A 1 253 ? 31.590 -1.346 -52.412 1.00 92.44 253 ALA A C 1
ATOM 1912 O O . ALA A 1 253 ? 31.758 -1.094 -51.218 1.00 92.44 253 ALA A O 1
ATOM 1913 N N . ALA A 1 254 ? 31.941 -0.484 -53.374 1.00 92.75 254 ALA A N 1
ATOM 1914 C CA . ALA A 1 254 ? 32.582 0.807 -53.108 1.00 92.75 254 ALA A CA 1
ATOM 1915 C C . ALA A 1 254 ? 31.751 1.699 -52.163 1.00 92.75 254 ALA A C 1
ATOM 1917 O O . ALA A 1 254 ? 32.284 2.211 -51.178 1.00 92.75 254 ALA A O 1
ATOM 1918 N N . LYS A 1 255 ? 30.433 1.822 -52.393 1.00 94.19 255 LYS A N 1
ATOM 1919 C CA . LYS A 1 255 ? 29.522 2.579 -51.508 1.00 94.19 255 LYS A CA 1
ATOM 1920 C C . LYS A 1 255 ? 29.455 1.988 -50.100 1.00 94.19 255 LYS A C 1
ATOM 1922 O O . LYS A 1 255 ? 29.402 2.736 -49.125 1.00 94.19 255 LYS A O 1
ATOM 1927 N N . VAL A 1 256 ? 29.413 0.659 -49.972 1.00 93.31 256 VAL A N 1
ATOM 1928 C CA . VAL A 1 256 ? 29.358 -0.016 -48.662 1.00 93.31 256 VAL A CA 1
ATOM 1929 C C . VAL A 1 256 ? 30.677 0.164 -47.907 1.00 93.31 256 VAL A C 1
ATOM 1931 O O . VAL A 1 256 ? 30.659 0.389 -46.698 1.00 93.31 256 VAL A O 1
ATOM 1934 N N . TYR A 1 257 ? 31.809 0.151 -48.611 1.00 93.12 257 TYR A N 1
ATOM 1935 C CA . TYR A 1 257 ? 33.121 0.431 -48.035 1.00 93.12 257 TYR A CA 1
ATOM 1936 C C . TYR A 1 257 ? 33.266 1.893 -47.582 1.00 93.12 257 TYR A C 1
ATOM 1938 O O . TYR A 1 257 ? 33.690 2.138 -46.455 1.00 93.12 257 TYR A O 1
ATOM 1946 N N . GLU A 1 258 ? 32.817 2.865 -48.380 1.00 92.94 258 GLU A N 1
ATOM 1947 C CA . GLU A 1 258 ? 32.743 4.282 -47.983 1.00 92.94 258 GLU A CA 1
ATOM 1948 C C . GLU A 1 258 ? 31.799 4.497 -46.779 1.00 92.94 258 GLU A C 1
ATOM 1950 O O . GLU A 1 258 ? 32.134 5.205 -45.824 1.00 92.94 258 GLU A O 1
ATOM 1955 N N . SER A 1 259 ? 30.652 3.811 -46.761 1.00 91.69 259 SER A N 1
ATOM 1956 C CA . SER A 1 259 ? 29.705 3.821 -45.632 1.00 91.69 259 SER A CA 1
ATOM 1957 C C . SER A 1 259 ? 30.326 3.254 -44.349 1.00 91.69 259 SER A C 1
ATOM 1959 O O . SER A 1 259 ? 30.112 3.798 -43.268 1.00 91.69 259 SER A O 1
ATOM 1961 N N . TYR A 1 260 ? 31.147 2.203 -44.452 1.00 92.44 260 TYR A N 1
ATOM 1962 C CA . TYR A 1 260 ? 31.950 1.691 -43.337 1.00 92.44 260 TYR A CA 1
ATOM 1963 C C . TYR A 1 260 ? 33.013 2.711 -42.885 1.00 92.44 260 TYR A C 1
ATOM 1965 O O . TYR A 1 260 ? 33.063 3.055 -41.704 1.00 92.44 260 TYR A O 1
ATOM 1973 N N . ARG A 1 261 ? 33.833 3.234 -43.807 1.00 91.25 261 ARG A N 1
ATOM 1974 C CA . ARG A 1 261 ? 34.949 4.154 -43.504 1.00 91.25 261 ARG A CA 1
ATOM 1975 C C . ARG A 1 261 ? 34.495 5.503 -42.931 1.00 91.25 261 ARG A C 1
ATOM 1977 O O . ARG A 1 261 ? 35.265 6.143 -42.219 1.00 91.25 261 ARG A O 1
ATOM 1984 N N . SER A 1 262 ? 33.266 5.929 -43.223 1.00 89.19 262 SER A N 1
ATOM 1985 C CA . SER A 1 262 ? 32.646 7.153 -42.689 1.00 89.19 262 SER A CA 1
ATOM 1986 C C . SER A 1 262 ? 31.921 6.969 -41.344 1.00 89.19 262 SER A C 1
ATOM 1988 O O . SER A 1 262 ? 31.488 7.957 -40.745 1.00 89.19 262 SER A O 1
ATOM 1990 N N . ALA A 1 263 ? 31.788 5.736 -40.839 1.00 88.19 263 ALA A N 1
ATOM 1991 C CA . ALA A 1 263 ? 31.012 5.441 -39.638 1.00 88.19 263 ALA A CA 1
ATOM 1992 C C . ALA A 1 263 ? 31.661 6.003 -38.357 1.00 88.19 263 ALA A C 1
ATOM 1994 O O . ALA A 1 263 ? 32.804 5.696 -38.013 1.00 88.19 263 ALA A O 1
ATOM 1995 N N . GLY A 1 264 ? 30.906 6.806 -37.603 1.00 79.56 264 GLY A N 1
ATOM 1996 C CA . GLY A 1 264 ? 31.375 7.409 -36.356 1.00 79.56 264 GLY A CA 1
ATOM 1997 C C . GLY A 1 264 ? 31.451 6.423 -35.174 1.00 79.56 264 GLY A C 1
ATOM 1998 O O . GLY A 1 264 ? 30.871 5.336 -35.223 1.00 79.56 264 GLY A O 1
ATOM 1999 N N . PRO A 1 265 ? 32.075 6.814 -34.040 1.00 72.88 265 PRO A N 1
ATOM 2000 C CA . PRO A 1 265 ? 32.249 5.949 -32.859 1.00 72.88 265 PRO A CA 1
ATOM 2001 C C . PRO A 1 265 ? 30.958 5.398 -32.226 1.00 72.88 265 PRO A C 1
ATOM 2003 O O . PRO A 1 265 ? 31.015 4.489 -31.402 1.00 72.88 265 PRO A O 1
ATOM 2006 N N . THR A 1 266 ? 29.794 5.945 -32.582 1.00 77.44 266 THR A N 1
ATOM 2007 C CA . THR A 1 266 ? 28.463 5.490 -32.148 1.00 77.44 266 THR A CA 1
ATOM 2008 C C . THR A 1 266 ? 27.815 4.474 -33.097 1.00 77.44 266 THR A C 1
ATOM 2010 O O . THR A 1 266 ? 26.819 3.862 -32.726 1.00 77.44 266 THR A O 1
ATOM 2013 N N . GLN A 1 267 ? 28.362 4.264 -34.298 1.00 86.88 267 GLN A N 1
ATOM 2014 C CA . GLN A 1 267 ? 27.772 3.450 -35.374 1.00 86.88 267 GLN A CA 1
ATOM 2015 C C . GLN A 1 267 ? 28.414 2.054 -35.500 1.00 86.88 267 GLN A C 1
ATOM 2017 O O . GLN A 1 267 ? 28.278 1.396 -36.528 1.00 86.88 267 GLN A O 1
ATOM 2022 N N . ILE A 1 268 ? 29.088 1.579 -34.445 1.00 85.62 268 ILE A N 1
ATOM 2023 C CA . ILE A 1 268 ? 29.861 0.321 -34.406 1.00 85.62 268 ILE A CA 1
ATOM 2024 C C . ILE A 1 268 ? 29.065 -0.899 -34.910 1.00 85.62 268 ILE A C 1
ATOM 2026 O O . ILE A 1 268 ? 29.614 -1.726 -35.636 1.00 85.62 268 ILE A O 1
ATOM 2030 N N . GLU A 1 269 ? 27.782 -1.018 -34.554 1.00 87.00 269 GLU A N 1
ATOM 2031 C CA . GLU A 1 269 ? 26.935 -2.141 -34.991 1.00 87.00 269 GLU A CA 1
ATOM 2032 C C . GLU A 1 269 ? 26.634 -2.087 -36.506 1.00 87.00 269 GLU A C 1
ATOM 2034 O O . GLU A 1 269 ? 26.645 -3.127 -37.161 1.00 87.00 269 GLU A O 1
ATOM 2039 N N . ALA A 1 270 ? 26.465 -0.892 -37.089 1.00 88.88 270 ALA A N 1
ATOM 2040 C CA . ALA A 1 270 ? 26.261 -0.710 -38.531 1.00 88.88 270 ALA A CA 1
ATOM 2041 C C . ALA A 1 270 ? 27.563 -0.886 -39.332 1.00 88.88 270 ALA A C 1
ATOM 2043 O O . ALA A 1 270 ? 27.569 -1.560 -40.359 1.00 88.88 270 ALA A O 1
ATOM 2044 N N . ALA A 1 271 ? 28.684 -0.360 -38.826 1.00 91.31 271 ALA A N 1
ATOM 2045 C CA . ALA A 1 271 ? 30.013 -0.577 -39.400 1.00 91.31 271 ALA A CA 1
ATOM 2046 C C . ALA A 1 271 ? 30.360 -2.076 -39.476 1.00 91.31 271 ALA A C 1
ATOM 2048 O O . ALA A 1 271 ? 30.837 -2.554 -40.504 1.00 91.31 271 ALA A O 1
ATOM 2049 N N . LEU A 1 272 ? 30.048 -2.838 -38.420 1.00 92.88 272 LEU A N 1
ATOM 2050 C CA . LEU A 1 272 ? 30.207 -4.291 -38.409 1.00 92.88 272 LEU A CA 1
ATOM 2051 C C . LEU A 1 272 ? 29.314 -4.988 -39.452 1.00 92.88 272 LEU A C 1
ATOM 2053 O O . LEU A 1 272 ? 29.751 -5.970 -40.048 1.00 92.88 272 LEU A O 1
ATOM 2057 N N . GLU A 1 273 ? 28.091 -4.506 -39.695 1.00 93.19 273 GLU A N 1
ATOM 2058 C CA . GLU A 1 273 ? 27.217 -5.073 -40.732 1.00 93.19 273 GLU A CA 1
ATOM 2059 C C . GLU A 1 273 ? 27.736 -4.777 -42.144 1.00 93.19 273 GLU A C 1
ATOM 2061 O O . GLU A 1 273 ? 27.810 -5.692 -42.959 1.00 93.19 273 GLU A O 1
ATOM 2066 N N . HIS A 1 274 ? 28.208 -3.555 -42.416 1.00 93.25 274 HIS A N 1
ATOM 2067 C CA . HIS A 1 274 ? 28.849 -3.217 -43.691 1.00 93.25 274 HIS A CA 1
ATOM 2068 C C . HIS A 1 274 ? 30.080 -4.098 -43.972 1.00 93.25 274 HIS A C 1
ATOM 2070 O O . HIS A 1 274 ? 30.217 -4.617 -45.080 1.00 93.25 274 HIS A O 1
ATOM 2076 N N . LEU A 1 275 ? 30.927 -4.357 -42.966 1.00 93.81 275 LEU A N 1
ATOM 2077 C CA . LEU A 1 275 ? 32.068 -5.277 -43.095 1.00 93.81 275 LEU A CA 1
ATOM 2078 C C . LEU A 1 275 ? 31.637 -6.730 -43.359 1.00 93.81 275 LEU A C 1
ATOM 2080 O O . LEU A 1 275 ? 32.255 -7.406 -44.183 1.00 93.81 275 LEU A O 1
ATOM 2084 N N . LYS A 1 276 ? 30.562 -7.222 -42.720 1.00 93.88 276 LYS A N 1
ATOM 2085 C CA . LYS A 1 276 ? 29.990 -8.538 -43.065 1.00 93.88 276 LYS A CA 1
ATOM 2086 C C . LYS A 1 276 ? 29.517 -8.562 -44.515 1.00 93.88 276 LYS A C 1
ATOM 2088 O O . LYS A 1 276 ? 29.856 -9.504 -45.220 1.00 93.88 276 LYS A O 1
ATOM 2093 N N . THR A 1 277 ? 28.763 -7.550 -44.950 1.00 93.81 277 THR A N 1
ATOM 2094 C CA . THR A 1 277 ? 28.224 -7.453 -46.314 1.00 93.81 277 THR A CA 1
ATOM 2095 C C . THR A 1 277 ? 29.340 -7.438 -47.358 1.00 93.81 277 THR A C 1
ATOM 2097 O O . THR A 1 277 ? 29.243 -8.165 -48.343 1.00 93.81 277 THR A O 1
ATOM 2100 N N . LEU A 1 278 ? 30.429 -6.694 -47.129 1.00 93.19 278 LEU A N 1
ATOM 2101 C CA . LEU A 1 278 ? 31.621 -6.734 -47.987 1.00 93.19 278 LEU A CA 1
ATOM 2102 C C . LEU A 1 278 ? 32.190 -8.153 -48.095 1.00 93.19 278 LEU A C 1
ATOM 2104 O O . LEU A 1 278 ? 32.440 -8.636 -49.195 1.00 93.19 278 LEU A O 1
ATOM 2108 N N . ARG A 1 279 ? 32.315 -8.852 -46.963 1.00 93.88 279 ARG A N 1
ATOM 2109 C CA . ARG A 1 279 ? 32.852 -10.216 -46.904 1.00 93.88 279 ARG A CA 1
ATOM 2110 C C . ARG A 1 279 ? 31.932 -11.300 -47.480 1.00 93.88 279 ARG A C 1
ATOM 2112 O O . ARG A 1 279 ? 32.434 -12.352 -47.861 1.00 93.88 279 ARG A O 1
ATOM 2119 N N . THR A 1 280 ? 30.612 -11.112 -47.506 1.00 93.06 280 THR A N 1
ATOM 2120 C CA . THR A 1 280 ? 29.665 -12.162 -47.940 1.00 93.06 280 THR A CA 1
ATOM 2121 C C . THR A 1 280 ? 29.033 -11.908 -49.302 1.00 93.06 280 THR A C 1
ATOM 2123 O O . THR A 1 280 ? 28.920 -12.847 -50.081 1.00 93.06 280 THR A O 1
ATOM 2126 N N . ALA A 1 281 ? 28.629 -10.672 -49.602 1.00 91.56 281 ALA A N 1
ATOM 2127 C CA . ALA A 1 281 ? 28.003 -10.312 -50.876 1.00 91.56 281 ALA A CA 1
ATOM 2128 C C . ALA A 1 281 ? 29.025 -9.835 -51.920 1.00 91.56 281 ALA A C 1
ATOM 2130 O O . ALA A 1 281 ? 28.814 -10.029 -53.113 1.00 91.56 281 ALA A O 1
ATOM 2131 N N . TYR A 1 282 ? 30.143 -9.247 -51.478 1.00 93.25 282 TYR A N 1
ATOM 2132 C CA . TYR A 1 282 ? 31.119 -8.593 -52.357 1.00 93.25 282 TYR A CA 1
ATOM 2133 C C . TYR A 1 282 ? 32.524 -9.217 -52.307 1.00 93.25 282 TYR A C 1
ATOM 2135 O O . TYR A 1 282 ? 33.481 -8.605 -52.775 1.00 93.25 282 TYR A O 1
ATOM 2143 N N . ALA A 1 283 ? 32.662 -10.453 -51.811 1.00 90.19 283 ALA A N 1
ATOM 2144 C CA . ALA A 1 283 ? 33.951 -11.139 -51.639 1.00 90.19 283 ALA A CA 1
ATOM 2145 C C . ALA A 1 283 ? 34.806 -11.234 -52.921 1.00 90.19 283 ALA A C 1
ATOM 2147 O O . ALA A 1 283 ? 36.034 -11.295 -52.859 1.00 90.19 283 ALA A O 1
ATOM 2148 N N . GLU A 1 284 ? 34.162 -11.244 -54.091 1.00 88.25 284 GLU A N 1
ATOM 2149 C CA . GLU A 1 284 ? 34.838 -11.353 -55.386 1.00 88.25 284 GLU A CA 1
ATOM 2150 C C . GLU A 1 284 ? 35.198 -10.005 -56.040 1.00 88.25 284 GLU A C 1
ATOM 2152 O O . GLU A 1 284 ? 35.925 -10.001 -57.038 1.00 88.25 284 GLU A O 1
ATOM 2157 N N . THR A 1 285 ? 34.756 -8.880 -55.467 1.00 92.19 285 THR A N 1
ATOM 2158 C CA . THR A 1 285 ? 35.056 -7.515 -55.950 1.00 92.19 285 THR A CA 1
ATOM 2159 C C . THR A 1 285 ? 36.511 -7.117 -55.706 1.00 92.19 285 THR A C 1
ATOM 2161 O O . THR A 1 285 ? 37.152 -7.645 -54.789 1.00 92.19 285 THR A O 1
ATOM 2164 N N . SER A 1 286 ? 37.045 -6.166 -56.482 1.00 90.19 286 SER A N 1
ATOM 2165 C CA . SER A 1 286 ? 38.379 -5.618 -56.190 1.00 90.19 286 SER A CA 1
ATOM 2166 C C . SER A 1 286 ? 38.370 -4.880 -54.849 1.00 90.19 286 SER A C 1
ATOM 2168 O O . SER A 1 286 ? 39.242 -5.120 -54.024 1.00 90.19 286 SER A O 1
ATOM 2170 N N . VAL A 1 287 ? 37.307 -4.121 -54.554 1.00 90.38 287 VAL A N 1
ATOM 2171 C CA . VAL A 1 287 ? 37.141 -3.359 -53.298 1.00 90.38 287 VAL A CA 1
ATOM 2172 C C . VAL A 1 287 ? 37.374 -4.219 -52.049 1.00 90.38 287 VAL A C 1
ATOM 2174 O O . VAL A 1 287 ? 38.073 -3.792 -51.130 1.00 90.38 287 VAL A O 1
ATOM 2177 N N . TYR A 1 288 ? 36.825 -5.439 -52.001 1.00 91.50 288 TYR A N 1
ATOM 2178 C CA . TYR A 1 288 ? 37.079 -6.355 -50.884 1.00 91.50 288 TYR A CA 1
ATOM 2179 C C . TYR A 1 288 ? 38.483 -6.979 -50.933 1.00 91.50 288 TYR A C 1
ATOM 2181 O O . TYR A 1 288 ? 39.104 -7.152 -49.886 1.00 91.50 288 TYR A O 1
ATOM 2189 N N . LYS A 1 289 ? 38.994 -7.326 -52.120 1.00 91.94 289 LYS A N 1
ATOM 2190 C CA . LYS A 1 289 ? 40.304 -7.982 -52.285 1.00 91.94 289 LYS A CA 1
ATOM 2191 C C . LYS A 1 289 ? 41.469 -7.052 -51.941 1.00 91.94 289 LYS A C 1
ATOM 2193 O O . LYS A 1 289 ? 42.360 -7.467 -51.203 1.00 91.94 289 LYS A O 1
ATOM 2198 N N . ASP A 1 290 ? 41.410 -5.804 -52.392 1.00 93.56 290 ASP A N 1
ATOM 2199 C CA . ASP A 1 290 ? 42.439 -4.775 -52.205 1.00 93.56 290 ASP A CA 1
ATOM 2200 C C . ASP A 1 290 ? 42.531 -4.315 -50.734 1.00 93.56 290 ASP A C 1
ATOM 2202 O O . ASP A 1 290 ? 43.610 -3.992 -50.240 1.00 93.56 290 ASP A O 1
ATOM 2206 N N . HIS A 1 291 ? 41.410 -4.344 -49.999 1.00 93.75 291 HIS A N 1
ATOM 2207 C CA . HIS A 1 291 ? 41.323 -3.945 -48.585 1.00 93.75 291 HIS A CA 1
ATOM 2208 C C . HIS A 1 291 ? 41.134 -5.116 -47.603 1.00 93.75 291 HIS A C 1
ATOM 2210 O O . HIS A 1 291 ? 40.816 -4.902 -46.431 1.00 93.75 291 HIS A O 1
ATOM 2216 N N . ARG A 1 292 ? 41.345 -6.362 -48.047 1.00 91.94 292 ARG A N 1
ATOM 2217 C CA . ARG A 1 292 ? 40.979 -7.583 -47.305 1.00 91.94 292 ARG A CA 1
ATOM 2218 C C . ARG A 1 292 ? 41.553 -7.661 -45.888 1.00 91.94 292 ARG A C 1
ATOM 2220 O O . ARG A 1 292 ? 40.850 -8.074 -44.967 1.00 91.94 292 ARG A O 1
ATOM 2227 N N . GLU A 1 293 ? 42.819 -7.284 -45.712 1.00 91.94 293 GLU A N 1
ATOM 2228 C CA . GLU A 1 293 ? 43.494 -7.348 -44.409 1.00 91.94 293 GLU A CA 1
ATOM 2229 C C . GLU A 1 293 ? 42.934 -6.320 -43.418 1.00 91.94 293 GLU A C 1
ATOM 2231 O O . GLU A 1 293 ? 42.713 -6.657 -42.255 1.00 91.94 293 GLU A O 1
ATOM 2236 N N . GLU A 1 294 ? 42.622 -5.102 -43.882 1.00 92.69 294 GLU A N 1
ATOM 2237 C CA . GLU A 1 294 ? 41.925 -4.095 -43.072 1.00 92.69 294 GLU A CA 1
ATOM 2238 C C . GLU A 1 294 ? 40.526 -4.599 -42.693 1.00 92.69 294 GLU A C 1
ATOM 2240 O O . GLU A 1 294 ? 40.163 -4.594 -41.517 1.00 92.69 294 GLU A O 1
ATOM 2245 N N . ILE A 1 295 ? 39.767 -5.089 -43.679 1.00 91.25 295 ILE A N 1
ATOM 2246 C CA . ILE A 1 295 ? 38.379 -5.527 -43.509 1.00 91.25 295 ILE A CA 1
ATOM 2247 C C . ILE A 1 295 ? 38.268 -6.656 -42.476 1.00 91.25 295 ILE A C 1
ATOM 2249 O O . ILE A 1 295 ? 37.438 -6.555 -41.576 1.00 91.25 295 ILE A O 1
ATOM 2253 N N . GLU A 1 296 ? 39.098 -7.703 -42.534 1.00 92.06 296 GLU A N 1
ATOM 2254 C CA . GLU A 1 296 ? 39.036 -8.792 -41.541 1.00 92.06 296 GLU A CA 1
ATOM 2255 C C . GLU A 1 296 ? 39.578 -8.377 -40.163 1.00 92.06 296 GLU A C 1
ATOM 2257 O O . GLU A 1 296 ? 39.022 -8.788 -39.137 1.00 92.06 296 GLU A O 1
ATOM 2262 N N . ALA A 1 297 ? 40.623 -7.542 -40.108 1.00 89.44 297 ALA A N 1
ATOM 2263 C CA . ALA A 1 297 ? 41.165 -7.045 -38.844 1.00 89.44 297 ALA A CA 1
ATOM 2264 C C . ALA A 1 297 ? 40.145 -6.169 -38.101 1.00 89.44 297 ALA A C 1
ATOM 2266 O O . ALA A 1 297 ? 39.913 -6.363 -36.900 1.00 89.44 297 ALA A O 1
ATOM 2267 N N . ASP A 1 298 ? 39.489 -5.244 -38.808 1.00 91.62 298 ASP A N 1
ATOM 2268 C CA . ASP A 1 298 ? 38.461 -4.392 -38.220 1.00 91.62 298 ASP A CA 1
ATOM 2269 C C . ASP A 1 298 ? 37.137 -5.139 -37.985 1.00 91.62 298 ASP A C 1
ATOM 2271 O O . ASP A 1 298 ? 36.482 -4.907 -36.968 1.00 91.62 298 ASP A O 1
ATOM 2275 N N . LEU A 1 299 ? 36.790 -6.146 -38.797 1.00 90.81 299 LEU A N 1
ATOM 2276 C CA . LEU A 1 299 ? 35.654 -7.035 -38.518 1.00 90.81 299 LEU A CA 1
ATOM 2277 C C . LEU A 1 299 ? 35.873 -7.789 -37.200 1.00 90.81 299 LEU A C 1
ATOM 2279 O O . LEU A 1 299 ? 34.974 -7.811 -36.358 1.00 90.81 299 LEU A O 1
ATOM 2283 N N . LEU A 1 300 ? 37.064 -8.350 -36.959 1.00 89.31 300 LEU A N 1
ATOM 2284 C CA . LEU A 1 300 ? 37.394 -9.020 -35.695 1.00 89.31 300 LEU A CA 1
ATOM 2285 C C . LEU A 1 300 ? 37.351 -8.048 -34.499 1.00 89.31 300 LEU A C 1
ATOM 2287 O O . LEU A 1 300 ? 36.794 -8.379 -33.445 1.00 89.31 300 LEU A O 1
ATOM 2291 N N . LYS A 1 301 ? 37.898 -6.840 -34.669 1.00 89.44 301 LYS A N 1
ATOM 2292 C CA . LYS A 1 301 ? 37.952 -5.763 -33.663 1.00 89.44 301 LYS A CA 1
ATOM 2293 C C . LYS A 1 301 ? 36.559 -5.249 -33.290 1.00 89.44 301 LYS A C 1
ATOM 2295 O O . LYS A 1 301 ? 36.225 -5.241 -32.104 1.00 89.44 301 LYS A O 1
ATOM 2300 N N . LEU A 1 302 ? 35.720 -4.899 -34.267 1.00 90.81 302 LEU A N 1
ATOM 2301 C CA . LEU A 1 302 ? 34.346 -4.444 -34.033 1.00 90.81 302 LEU A CA 1
ATOM 2302 C C . LEU A 1 302 ? 33.451 -5.577 -33.509 1.00 90.81 302 LEU A C 1
ATOM 2304 O O . LEU A 1 302 ? 32.667 -5.346 -32.588 1.00 90.81 302 LEU A O 1
ATOM 2308 N N . LYS A 1 303 ? 33.612 -6.817 -33.995 1.00 92.62 303 LYS A N 1
ATOM 2309 C CA . LYS A 1 303 ? 32.911 -7.999 -33.455 1.00 92.62 303 LYS A CA 1
ATOM 2310 C C . LYS A 1 303 ? 33.207 -8.186 -31.964 1.00 92.62 303 LYS A C 1
ATOM 2312 O O . LYS A 1 303 ? 32.271 -8.400 -31.192 1.00 92.62 303 LYS A O 1
ATOM 2317 N N . PHE A 1 304 ? 34.468 -8.058 -31.539 1.00 92.06 304 PHE A N 1
ATOM 2318 C CA . PHE A 1 304 ? 34.821 -8.072 -30.114 1.00 92.06 304 PHE A CA 1
ATOM 2319 C C . PHE A 1 304 ? 34.149 -6.922 -29.354 1.00 92.06 304 PHE A C 1
ATOM 2321 O O . PHE A 1 304 ? 33.522 -7.161 -28.324 1.00 92.06 304 PHE A O 1
ATOM 2328 N N . SER A 1 305 ? 34.226 -5.689 -29.865 1.00 89.44 305 SER A N 1
ATOM 2329 C CA . SER A 1 305 ? 33.626 -4.517 -29.212 1.00 89.44 305 SER A CA 1
ATOM 2330 C C . SER A 1 305 ? 32.111 -4.649 -29.024 1.00 89.44 305 SER A C 1
ATOM 2332 O O . SER A 1 305 ? 31.613 -4.334 -27.943 1.00 89.44 305 SER A O 1
ATOM 2334 N N . VAL A 1 306 ? 31.371 -5.159 -30.016 1.00 90.25 306 VAL A N 1
ATOM 2335 C CA . VAL A 1 306 ? 29.925 -5.438 -29.895 1.00 90.25 306 VAL A CA 1
ATOM 2336 C C . VAL A 1 306 ? 29.652 -6.531 -28.856 1.00 90.25 306 VAL A C 1
ATOM 2338 O O . VAL A 1 306 ? 28.791 -6.351 -27.994 1.00 90.25 306 VAL A O 1
ATOM 2341 N N . ARG A 1 307 ? 30.411 -7.637 -28.871 1.00 92.25 307 ARG A N 1
ATOM 2342 C CA . ARG A 1 307 ? 30.276 -8.719 -27.878 1.00 92.25 307 ARG A CA 1
ATOM 2343 C C . ARG A 1 307 ? 30.548 -8.233 -26.451 1.00 92.25 307 ARG A C 1
ATOM 2345 O O . ARG A 1 307 ? 29.732 -8.487 -25.570 1.00 92.25 307 ARG A O 1
ATOM 2352 N N . LEU A 1 308 ? 31.637 -7.497 -26.221 1.00 91.88 308 LEU A N 1
ATOM 2353 C CA . LEU A 1 308 ? 31.972 -6.921 -24.912 1.00 91.88 308 LEU A CA 1
ATOM 2354 C C . LEU A 1 308 ? 30.912 -5.904 -24.456 1.00 91.88 308 LEU A C 1
ATOM 2356 O O . LEU A 1 308 ? 30.516 -5.897 -23.292 1.00 91.88 308 LEU A O 1
ATOM 2360 N N . SER A 1 309 ? 30.380 -5.100 -25.380 1.00 90.12 309 SER A N 1
ATOM 2361 C CA . SER A 1 309 ? 29.288 -4.163 -25.084 1.00 90.12 309 SER A CA 1
ATOM 2362 C C . SER A 1 309 ? 28.010 -4.891 -24.655 1.00 90.12 309 SER A C 1
ATOM 2364 O O . SER A 1 309 ? 27.337 -4.435 -23.735 1.00 90.12 309 SER A O 1
ATOM 2366 N N . ALA A 1 310 ? 27.700 -6.055 -25.238 1.00 91.00 310 ALA A N 1
ATOM 2367 C CA . ALA A 1 310 ? 26.595 -6.901 -24.785 1.00 91.00 310 ALA A CA 1
ATOM 2368 C C . ALA A 1 310 ? 26.823 -7.473 -23.368 1.00 91.00 310 ALA A C 1
ATOM 2370 O O . ALA A 1 310 ? 25.872 -7.561 -22.594 1.00 91.00 310 ALA A O 1
ATOM 2371 N N . VAL A 1 311 ? 28.067 -7.780 -22.977 1.00 94.06 311 VAL A N 1
ATOM 2372 C CA . VAL A 1 311 ? 28.384 -8.155 -21.582 1.00 94.06 311 VAL A CA 1
ATOM 2373 C C . VAL A 1 311 ? 28.187 -6.976 -20.628 1.00 94.06 311 VAL A C 1
ATOM 2375 O O . VAL A 1 311 ? 27.637 -7.154 -19.544 1.00 94.06 311 VAL A O 1
ATOM 2378 N N . HIS A 1 312 ? 28.537 -5.752 -21.030 1.00 93.06 312 HIS A N 1
ATOM 2379 C CA . HIS A 1 312 ? 28.222 -4.569 -20.225 1.00 93.06 312 HIS A CA 1
ATOM 2380 C C . HIS A 1 312 ? 26.721 -4.259 -20.155 1.00 93.06 312 HIS A C 1
ATOM 2382 O O . HIS A 1 312 ? 26.274 -3.836 -19.092 1.00 93.06 312 HIS A O 1
ATOM 2388 N N . ARG A 1 313 ? 25.930 -4.543 -21.203 1.00 90.00 313 ARG A N 1
ATOM 2389 C CA . ARG A 1 313 ? 24.455 -4.511 -21.120 1.00 90.00 313 ARG A CA 1
ATOM 2390 C C . ARG A 1 313 ? 23.954 -5.489 -20.049 1.00 90.00 313 ARG A C 1
ATOM 2392 O O . ARG A 1 313 ? 23.209 -5.069 -19.181 1.00 90.00 313 ARG A O 1
ATOM 2399 N N . LEU A 1 314 ? 24.468 -6.724 -19.991 1.00 91.19 314 LEU A N 1
ATOM 2400 C CA . LEU A 1 314 ? 24.145 -7.668 -18.902 1.00 91.19 314 LEU A CA 1
ATOM 2401 C C . LEU A 1 314 ? 24.556 -7.163 -17.503 1.00 91.19 314 LEU A C 1
ATOM 2403 O O . LEU A 1 314 ? 23.924 -7.527 -16.518 1.00 91.19 314 LEU A O 1
ATOM 2407 N N . ILE A 1 315 ? 25.598 -6.332 -17.390 1.00 90.06 315 ILE A N 1
ATOM 2408 C CA . ILE A 1 315 ? 26.047 -5.730 -16.118 1.00 90.06 315 ILE A CA 1
ATOM 2409 C C . ILE A 1 315 ? 25.147 -4.550 -15.700 1.00 90.06 315 ILE A C 1
ATOM 2411 O O . ILE A 1 315 ? 24.909 -4.371 -14.503 1.00 90.06 315 ILE A O 1
ATOM 2415 N N . GLU A 1 316 ? 24.617 -3.789 -16.664 1.00 85.81 316 GLU A N 1
ATOM 2416 C CA . GLU A 1 316 ? 23.550 -2.791 -16.464 1.00 85.81 316 GLU A CA 1
ATOM 2417 C C . GLU A 1 316 ? 22.225 -3.487 -16.086 1.00 85.81 316 GLU A C 1
ATOM 2419 O O . GLU A 1 316 ? 21.576 -3.089 -15.121 1.00 85.81 316 GLU A O 1
ATOM 2424 N N . ASP A 1 317 ? 21.908 -4.605 -16.746 1.00 84.56 317 ASP A N 1
ATOM 2425 C CA . ASP A 1 317 ? 20.744 -5.474 -16.514 1.00 84.56 317 ASP A CA 1
ATOM 2426 C C . ASP A 1 317 ? 20.902 -6.443 -15.325 1.00 84.56 317 ASP A C 1
ATOM 2428 O O . ASP A 1 317 ? 20.122 -7.384 -15.204 1.00 84.56 317 ASP A O 1
ATOM 2432 N N . ALA A 1 318 ? 21.894 -6.236 -14.447 1.00 84.88 318 ALA A N 1
ATOM 2433 C CA . ALA A 1 318 ? 22.174 -7.013 -13.225 1.00 84.88 318 ALA A CA 1
ATOM 2434 C C . ALA A 1 318 ? 22.664 -8.459 -13.342 1.00 84.88 318 ALA A C 1
ATOM 2436 O O . ALA A 1 318 ? 23.001 -9.081 -12.328 1.00 84.88 318 ALA A O 1
ATOM 2437 N N . LYS A 1 319 ? 22.665 -9.027 -14.540 1.00 90.19 319 LYS A N 1
ATOM 2438 C CA . LYS A 1 319 ? 22.812 -10.458 -14.814 1.00 90.19 319 LYS A CA 1
ATOM 2439 C C . LYS A 1 319 ? 24.262 -10.914 -14.692 1.00 90.19 319 LYS A C 1
ATOM 2441 O O . LYS A 1 319 ? 24.853 -11.444 -15.626 1.00 90.19 319 LYS A O 1
ATOM 2446 N N . TYR A 1 320 ? 24.858 -10.732 -13.516 1.00 90.62 320 TYR A N 1
ATOM 2447 C CA . TYR A 1 320 ? 26.279 -10.974 -13.259 1.00 90.62 320 TYR A CA 1
ATOM 2448 C C . TYR A 1 320 ? 26.694 -12.437 -13.467 1.00 90.62 320 TYR A C 1
ATOM 2450 O O . TYR A 1 320 ? 27.812 -12.695 -13.910 1.00 90.62 320 TYR A O 1
ATOM 2458 N N . GLY A 1 321 ? 25.788 -13.393 -13.228 1.00 88.94 321 GLY A N 1
ATOM 2459 C CA . GLY A 1 321 ? 25.997 -14.801 -13.584 1.00 88.94 321 GLY A CA 1
ATOM 2460 C C . GLY A 1 321 ? 26.111 -15.014 -15.098 1.00 88.94 321 GLY A C 1
ATOM 2461 O O . GLY A 1 321 ? 27.063 -15.640 -15.561 1.00 88.94 321 GLY A O 1
ATOM 2462 N N . GLU A 1 322 ? 25.198 -14.425 -15.878 1.00 93.12 322 GLU A N 1
ATOM 2463 C CA . GLU A 1 322 ? 25.244 -14.465 -17.346 1.00 93.12 322 GLU A CA 1
ATOM 2464 C C . GLU A 1 322 ? 26.465 -13.703 -17.882 1.00 93.12 322 GLU A C 1
ATOM 2466 O O . GLU A 1 322 ? 27.164 -14.207 -18.753 1.00 93.12 322 GLU A O 1
ATOM 2471 N N . ALA A 1 323 ? 26.791 -12.533 -17.323 1.00 92.62 323 ALA A N 1
ATOM 2472 C CA . ALA A 1 323 ? 27.964 -11.748 -17.701 1.00 92.62 323 ALA A CA 1
ATOM 2473 C C . ALA A 1 323 ? 29.275 -12.521 -17.466 1.00 92.62 323 ALA A C 1
ATOM 2475 O O . ALA A 1 323 ? 30.143 -12.542 -18.337 1.00 92.62 323 ALA A O 1
ATOM 2476 N N . LYS A 1 324 ? 29.401 -13.231 -16.335 1.00 93.50 324 LYS A N 1
ATOM 2477 C CA . LYS A 1 324 ? 30.524 -14.147 -16.063 1.00 93.50 324 LYS A CA 1
ATOM 2478 C C . LYS A 1 324 ? 30.589 -15.298 -17.068 1.00 93.50 324 LYS A C 1
ATOM 2480 O O . LYS A 1 324 ? 31.677 -15.615 -17.546 1.00 93.50 324 LYS A O 1
ATOM 2485 N N . ALA A 1 325 ? 29.450 -15.884 -17.441 1.00 92.75 325 ALA A N 1
ATOM 2486 C CA . ALA A 1 325 ? 29.401 -16.896 -18.497 1.00 92.75 325 ALA A CA 1
ATOM 2487 C C . ALA A 1 325 ? 29.835 -16.319 -19.860 1.00 92.75 325 ALA A C 1
ATOM 2489 O O . ALA A 1 325 ? 30.677 -16.910 -20.537 1.00 92.75 325 ALA A O 1
ATOM 2490 N N . LYS A 1 326 ? 29.364 -15.120 -20.227 1.00 94.06 326 LYS A N 1
ATOM 2491 C CA . LYS A 1 326 ? 29.736 -14.449 -21.483 1.00 94.06 326 LYS A CA 1
ATOM 2492 C C . LYS A 1 326 ? 31.191 -13.986 -21.532 1.00 94.06 326 LYS A C 1
ATOM 2494 O O . LYS A 1 326 ? 31.779 -14.040 -22.607 1.00 94.06 326 LYS A O 1
ATOM 2499 N N . TYR A 1 327 ? 31.815 -13.619 -20.411 1.00 94.25 327 TYR A N 1
ATOM 2500 C CA . TYR A 1 327 ? 33.268 -13.409 -20.365 1.00 94.25 327 TYR A CA 1
ATOM 2501 C C . TYR A 1 327 ? 34.051 -14.712 -20.627 1.00 94.25 327 TYR A C 1
ATOM 2503 O O . TYR A 1 327 ? 35.080 -14.674 -21.300 1.00 94.25 327 TYR A O 1
ATOM 2511 N N . ASN A 1 328 ? 33.558 -15.873 -20.176 1.00 90.38 328 ASN A N 1
ATOM 2512 C CA . ASN A 1 328 ? 34.174 -17.167 -20.498 1.00 90.38 328 ASN A CA 1
ATOM 2513 C C . ASN A 1 328 ? 33.993 -17.551 -21.980 1.00 90.38 328 ASN A C 1
ATOM 2515 O O . ASN A 1 328 ? 34.959 -17.985 -22.605 1.00 90.38 328 ASN A O 1
ATOM 2519 N N . GLU A 1 329 ? 32.808 -17.334 -22.564 1.00 93.19 329 GLU A N 1
ATOM 2520 C CA . GLU A 1 329 ? 32.571 -17.505 -24.011 1.00 93.19 329 GLU A CA 1
ATOM 2521 C C . GLU A 1 329 ? 33.480 -16.585 -24.844 1.00 93.19 329 GLU A C 1
ATOM 2523 O O . GLU A 1 329 ? 34.166 -17.047 -25.754 1.00 93.19 329 GLU A O 1
ATOM 2528 N N . LEU A 1 330 ? 33.566 -15.296 -24.487 1.00 93.25 330 LEU A N 1
ATOM 2529 C CA . LEU A 1 330 ? 34.476 -14.325 -25.108 1.00 93.25 330 LEU A CA 1
ATOM 2530 C C . LEU A 1 330 ? 35.934 -14.792 -25.073 1.00 93.25 330 LEU A C 1
ATOM 2532 O O . LEU A 1 330 ? 36.649 -14.634 -26.060 1.00 93.25 330 LEU A O 1
ATOM 2536 N N . LYS A 1 331 ? 36.383 -15.373 -23.955 1.00 91.88 331 LYS A N 1
ATOM 2537 C CA . LYS A 1 331 ? 37.757 -15.873 -23.800 1.00 91.88 331 LYS A CA 1
ATOM 2538 C C . LYS A 1 331 ? 38.066 -17.054 -24.729 1.00 91.88 331 LYS A C 1
ATOM 2540 O O . LYS A 1 331 ? 39.220 -17.225 -25.112 1.00 91.88 331 LYS A O 1
ATOM 2545 N N . GLN A 1 332 ? 37.055 -17.844 -25.095 1.00 89.88 332 GLN A N 1
ATOM 2546 C CA . GLN A 1 332 ? 37.172 -18.910 -26.095 1.00 89.88 332 GLN A CA 1
ATOM 2547 C C . GLN A 1 332 ? 37.115 -18.346 -27.527 1.00 89.88 332 GLN A C 1
ATOM 2549 O O . GLN A 1 332 ? 37.952 -18.707 -28.350 1.00 89.88 332 GLN A O 1
ATOM 2554 N N . GLU A 1 333 ? 36.184 -17.426 -27.816 1.00 91.25 333 GLU A N 1
ATOM 2555 C CA . GLU A 1 333 ? 36.008 -16.812 -29.149 1.00 91.25 333 GLU A CA 1
ATOM 2556 C C . GLU A 1 333 ? 37.177 -15.876 -29.539 1.00 91.25 333 GLU A C 1
ATOM 2558 O O . GLU A 1 333 ? 37.477 -15.730 -30.722 1.00 91.25 333 GLU A O 1
ATOM 2563 N N . PHE A 1 334 ? 37.863 -15.267 -28.562 1.00 92.56 334 PHE A N 1
ATOM 2564 C CA . PHE A 1 334 ? 38.941 -14.287 -28.760 1.00 92.56 334 PHE A CA 1
ATOM 2565 C C . PHE A 1 334 ? 40.170 -14.582 -27.879 1.00 92.56 334 PHE A C 1
ATOM 2567 O O . PHE A 1 334 ? 40.607 -13.744 -27.086 1.00 92.56 334 PHE A O 1
ATOM 2574 N N . SER A 1 335 ? 40.759 -15.771 -28.031 1.00 87.88 335 SER A N 1
ATOM 2575 C CA . SER A 1 335 ? 41.928 -16.231 -27.255 1.00 87.88 335 SER A CA 1
ATOM 2576 C C . SER A 1 335 ? 43.109 -15.243 -27.238 1.00 87.88 335 SER A C 1
ATOM 2578 O O . SER A 1 335 ? 43.729 -15.045 -26.194 1.00 87.88 335 SER A O 1
ATOM 2580 N N . ALA A 1 336 ? 43.366 -14.537 -28.345 1.00 88.06 336 ALA A N 1
ATOM 2581 C CA . ALA A 1 336 ? 44.401 -13.499 -28.446 1.00 88.06 336 ALA A CA 1
ATOM 2582 C C . ALA A 1 336 ? 44.189 -12.286 -27.508 1.00 88.06 336 ALA A C 1
ATOM 2584 O O . ALA A 1 336 ? 45.120 -11.516 -27.283 1.00 88.06 336 ALA A O 1
ATOM 2585 N N . ARG A 1 337 ? 42.987 -12.111 -26.938 1.00 90.75 337 ARG A N 1
ATOM 2586 C CA . ARG A 1 337 ? 42.635 -11.048 -25.973 1.00 90.75 337 ARG A CA 1
ATOM 2587 C C . ARG A 1 337 ? 42.353 -11.600 -24.566 1.00 90.75 337 ARG A C 1
ATOM 2589 O O . ARG A 1 337 ? 41.781 -10.907 -23.726 1.00 90.75 337 ARG A O 1
ATOM 2596 N N . ALA A 1 338 ? 42.761 -12.839 -24.275 1.00 89.06 338 ALA A N 1
ATOM 2597 C CA . ALA A 1 338 ? 42.401 -13.554 -23.046 1.00 89.06 338 ALA A CA 1
ATOM 2598 C C . ALA A 1 338 ? 42.768 -12.834 -21.732 1.00 89.06 338 ALA A C 1
ATOM 2600 O O . ALA A 1 338 ? 42.026 -12.964 -20.758 1.00 89.06 338 ALA A O 1
ATOM 2601 N N . GLU A 1 339 ? 43.868 -12.074 -21.683 1.00 89.81 339 GLU A N 1
ATOM 2602 C CA . GLU A 1 339 ? 44.262 -11.308 -20.486 1.00 89.81 339 GLU A CA 1
ATOM 2603 C C . GLU A 1 339 ? 43.467 -9.996 -20.319 1.00 89.81 339 GLU A C 1
ATOM 2605 O O . GLU A 1 339 ? 43.168 -9.607 -19.193 1.00 89.81 339 GLU A O 1
ATOM 2610 N N . GLU A 1 340 ? 43.027 -9.358 -21.410 1.00 90.00 340 GLU A N 1
ATOM 2611 C CA . GLU A 1 340 ? 42.111 -8.204 -21.360 1.00 90.00 340 GLU A CA 1
ATOM 2612 C C . GLU A 1 340 ? 40.734 -8.634 -20.831 1.00 90.00 340 GLU A C 1
ATOM 2614 O O . GLU A 1 340 ? 40.197 -8.037 -19.900 1.00 90.00 340 GLU A O 1
ATOM 2619 N N . ILE A 1 341 ? 40.210 -9.744 -21.361 1.00 92.44 341 ILE A N 1
ATOM 2620 C CA . ILE A 1 341 ? 38.937 -10.357 -20.946 1.00 92.44 341 ILE A CA 1
ATOM 2621 C C . ILE A 1 341 ? 38.982 -10.788 -19.467 1.00 92.44 341 ILE A C 1
ATOM 2623 O O . ILE A 1 341 ? 37.985 -10.702 -18.750 1.00 92.44 341 ILE A O 1
ATOM 2627 N N . LYS A 1 342 ? 40.152 -11.221 -18.989 1.00 91.56 342 LYS A N 1
ATOM 2628 C CA . LYS A 1 342 ? 40.413 -11.592 -17.591 1.00 91.56 342 LYS A CA 1
ATOM 2629 C C . LYS A 1 342 ? 40.464 -10.375 -16.661 1.00 91.56 342 LYS A C 1
ATOM 2631 O O . LYS A 1 342 ? 39.927 -10.468 -15.560 1.00 91.56 342 LYS A O 1
ATOM 2636 N N . ASP A 1 343 ? 41.048 -9.249 -17.077 1.00 91.44 343 ASP A N 1
ATOM 2637 C CA . ASP A 1 343 ? 41.029 -8.009 -16.279 1.00 91.44 343 ASP A CA 1
ATOM 2638 C C . ASP A 1 343 ? 39.622 -7.394 -16.204 1.00 91.44 343 ASP A C 1
ATOM 2640 O O . ASP A 1 343 ? 39.183 -6.945 -15.144 1.00 91.44 343 ASP A O 1
ATOM 2644 N N . GLU A 1 344 ? 38.875 -7.452 -17.306 1.00 93.44 344 GLU A N 1
ATOM 2645 C CA . GLU A 1 344 ? 37.452 -7.111 -17.377 1.00 93.44 344 GLU A CA 1
ATOM 2646 C C . GLU A 1 344 ? 36.608 -7.970 -16.408 1.00 93.44 344 GLU A C 1
ATOM 2648 O O . GLU A 1 344 ? 35.903 -7.433 -15.548 1.00 93.44 344 GLU A O 1
ATOM 2653 N N . ALA A 1 345 ? 36.754 -9.300 -16.448 1.00 91.56 345 ALA A N 1
ATOM 2654 C CA . ALA A 1 345 ? 36.058 -10.218 -15.539 1.00 91.56 345 ALA A CA 1
ATOM 2655 C C . ALA A 1 345 ? 36.484 -10.061 -14.062 1.00 91.56 345 ALA A C 1
ATOM 2657 O O . ALA A 1 345 ? 35.651 -10.162 -13.157 1.00 91.56 345 ALA A O 1
ATOM 2658 N N . ALA A 1 346 ? 37.760 -9.767 -13.792 1.00 92.44 346 ALA A N 1
ATOM 2659 C CA . ALA A 1 346 ? 38.236 -9.444 -12.445 1.00 92.44 346 ALA A CA 1
ATOM 2660 C C . ALA A 1 346 ? 37.631 -8.125 -11.933 1.00 92.44 346 ALA A C 1
ATOM 2662 O O . ALA A 1 346 ? 37.249 -8.026 -10.764 1.00 92.44 346 ALA A O 1
ATOM 2663 N N . THR A 1 347 ? 37.476 -7.130 -12.811 1.00 94.88 347 THR A N 1
ATOM 2664 C CA . THR A 1 347 ? 36.860 -5.838 -12.478 1.00 94.88 347 THR A CA 1
ATOM 2665 C C . THR A 1 347 ? 35.371 -5.993 -12.148 1.00 94.88 347 THR A C 1
ATOM 2667 O O . THR A 1 347 ? 34.911 -5.391 -11.175 1.00 94.88 347 THR A O 1
ATOM 2670 N N . LEU A 1 348 ? 34.642 -6.886 -12.834 1.00 94.44 348 LEU A N 1
ATOM 2671 C CA . LEU A 1 348 ? 33.281 -7.283 -12.435 1.00 94.44 348 LEU A CA 1
ATOM 2672 C C . LEU A 1 348 ? 33.243 -7.843 -11.006 1.00 94.44 348 LEU A C 1
ATOM 2674 O O . LEU A 1 348 ? 32.374 -7.460 -10.222 1.00 94.44 348 LEU A O 1
ATOM 2678 N N . GLN A 1 349 ? 34.207 -8.681 -10.614 1.00 92.12 349 GLN A N 1
ATOM 2679 C CA . GLN A 1 349 ? 34.221 -9.216 -9.252 1.00 92.12 349 GLN A CA 1
ATOM 2680 C C . GLN A 1 349 ? 34.488 -8.134 -8.189 1.00 92.12 349 GLN A C 1
ATOM 2682 O O . GLN A 1 349 ? 33.914 -8.203 -7.099 1.00 92.12 349 GLN A O 1
ATOM 2687 N N . VAL A 1 350 ? 35.297 -7.111 -8.494 1.00 93.69 350 VAL A N 1
ATOM 2688 C CA . VAL A 1 350 ? 35.470 -5.925 -7.628 1.00 93.69 350 VAL A CA 1
ATOM 2689 C C . VAL A 1 350 ? 34.177 -5.102 -7.557 1.00 93.69 350 VAL A C 1
ATOM 2691 O O . VAL A 1 350 ? 33.795 -4.668 -6.469 1.00 93.69 350 VAL A O 1
ATOM 2694 N N . TYR A 1 351 ? 33.466 -4.940 -8.677 1.00 94.25 351 TYR A N 1
ATOM 2695 C CA . TYR A 1 351 ? 32.201 -4.202 -8.751 1.00 94.25 351 TYR A CA 1
ATOM 2696 C C . TYR A 1 351 ? 31.093 -4.865 -7.919 1.00 94.25 351 TYR A C 1
ATOM 2698 O O . TYR A 1 351 ? 30.502 -4.219 -7.052 1.00 94.25 351 TYR A O 1
ATOM 2706 N N . GLU A 1 352 ? 30.880 -6.174 -8.077 1.00 93.38 352 GLU A N 1
ATOM 2707 C CA . GLU A 1 352 ? 29.979 -6.961 -7.219 1.00 93.38 352 GLU A CA 1
ATOM 2708 C C . GLU A 1 352 ? 30.338 -6.827 -5.734 1.00 93.38 352 GLU A C 1
ATOM 2710 O O . GLU A 1 352 ? 29.461 -6.638 -4.889 1.00 93.38 352 GLU A O 1
ATOM 2715 N N . ASN A 1 353 ? 31.633 -6.885 -5.410 1.00 91.81 353 ASN A N 1
ATOM 2716 C CA . ASN A 1 353 ? 32.140 -6.749 -4.046 1.00 91.81 353 ASN A CA 1
ATOM 2717 C C . ASN A 1 353 ? 31.953 -5.336 -3.468 1.00 91.81 353 ASN A C 1
ATOM 2719 O O . ASN A 1 353 ? 31.915 -5.188 -2.245 1.00 91.81 353 ASN A O 1
ATOM 2723 N N . ALA A 1 354 ? 31.824 -4.303 -4.303 1.00 91.38 354 ALA A N 1
ATOM 2724 C CA . ALA A 1 354 ? 31.450 -2.955 -3.884 1.00 91.38 354 ALA A CA 1
ATOM 2725 C C . ALA A 1 354 ? 29.928 -2.825 -3.686 1.00 91.38 354 ALA A C 1
ATOM 2727 O O . ALA A 1 354 ? 29.476 -2.294 -2.671 1.00 91.38 354 ALA A O 1
ATOM 2728 N N . LEU A 1 355 ? 29.124 -3.379 -4.600 1.00 87.75 355 LEU A N 1
ATOM 2729 C CA . LEU A 1 355 ? 27.661 -3.412 -4.472 1.00 87.75 355 LEU A CA 1
ATOM 2730 C C . LEU A 1 355 ? 27.196 -4.257 -3.274 1.00 87.75 355 LEU A C 1
ATOM 2732 O O . LEU A 1 355 ? 26.211 -3.908 -2.622 1.00 87.75 355 LEU A O 1
ATOM 2736 N N . LYS A 1 356 ? 27.925 -5.324 -2.924 1.00 86.56 356 LYS A N 1
ATOM 2737 C CA . LYS A 1 356 ? 27.705 -6.093 -1.691 1.00 86.56 356 LYS A CA 1
ATOM 2738 C C . LYS A 1 356 ? 27.930 -5.231 -0.444 1.00 86.56 356 LYS A C 1
ATOM 2740 O O . LYS A 1 356 ? 27.033 -5.158 0.387 1.00 86.56 356 LYS A O 1
ATOM 2745 N N . LEU A 1 357 ? 29.057 -4.518 -0.349 1.00 83.31 357 LEU A N 1
ATOM 2746 C CA . LEU A 1 357 ? 29.321 -3.589 0.763 1.00 83.31 357 LEU A CA 1
ATOM 2747 C C . LEU A 1 357 ? 28.246 -2.498 0.879 1.00 83.31 357 LEU A C 1
ATOM 2749 O O . LEU A 1 357 ? 27.813 -2.179 1.983 1.00 83.31 357 LEU A O 1
ATOM 2753 N N . ARG A 1 358 ? 27.757 -1.973 -0.253 1.00 81.94 358 ARG A N 1
ATOM 2754 C CA . ARG A 1 358 ? 26.642 -1.014 -0.288 1.00 81.94 358 ARG A CA 1
ATOM 2755 C C . ARG A 1 358 ? 25.354 -1.606 0.301 1.00 81.94 358 ARG A C 1
ATOM 2757 O O . ARG A 1 358 ? 24.700 -0.922 1.081 1.00 81.94 358 ARG A O 1
ATOM 2764 N N . ARG A 1 359 ? 25.004 -2.858 -0.029 1.00 77.31 359 ARG A N 1
ATOM 2765 C CA . ARG A 1 359 ? 23.855 -3.570 0.575 1.00 77.31 359 ARG A CA 1
ATOM 2766 C C . ARG A 1 359 ? 24.059 -3.876 2.064 1.00 77.31 359 ARG A C 1
ATOM 2768 O O . ARG A 1 359 ? 23.098 -3.852 2.816 1.00 77.31 359 ARG A O 1
ATOM 2775 N N . GLU A 1 360 ? 25.299 -4.085 2.503 1.00 75.88 360 GLU A N 1
ATOM 2776 C CA . GLU A 1 360 ? 25.675 -4.202 3.924 1.00 75.88 360 GLU A CA 1
ATOM 2777 C C . GLU A 1 360 ? 25.712 -2.847 4.672 1.00 75.88 360 GLU A C 1
ATOM 2779 O O . GLU A 1 360 ? 26.102 -2.799 5.836 1.00 75.88 360 GLU A O 1
ATOM 2784 N N . GLY A 1 361 ? 25.350 -1.734 4.020 1.00 70.94 361 GLY A N 1
ATOM 2785 C CA . GLY A 1 361 ? 25.360 -0.385 4.601 1.00 70.94 361 GLY A CA 1
ATOM 2786 C C . GLY A 1 361 ? 26.741 0.281 4.691 1.00 70.94 361 GLY A C 1
ATOM 2787 O O . GLY A 1 361 ? 26.840 1.442 5.084 1.00 70.94 361 GLY A O 1
ATOM 2788 N N . LYS A 1 362 ? 27.810 -0.398 4.261 1.00 80.25 362 LYS A N 1
ATOM 2789 C CA . LYS A 1 362 ? 29.209 0.063 4.316 1.00 80.25 362 LYS A CA 1
ATOM 2790 C C . LYS A 1 362 ? 29.526 1.011 3.155 1.00 80.25 362 LYS A C 1
ATOM 2792 O O . LYS A 1 362 ? 30.328 0.712 2.269 1.00 80.25 362 LYS A O 1
ATOM 2797 N N . LEU A 1 363 ? 28.849 2.161 3.136 1.00 82.12 363 LEU A N 1
ATOM 2798 C CA . LEU A 1 363 ? 28.856 3.109 2.012 1.00 82.12 363 LEU A CA 1
ATOM 2799 C C . LEU A 1 363 ? 30.255 3.653 1.676 1.00 82.12 363 LEU A C 1
ATOM 2801 O O . LEU A 1 363 ? 30.574 3.814 0.499 1.00 82.12 363 LEU A O 1
ATOM 2805 N N . ASN A 1 364 ? 31.098 3.893 2.686 1.00 84.38 364 ASN A N 1
ATOM 2806 C CA . ASN A 1 364 ? 32.475 4.358 2.488 1.00 84.38 364 ASN A CA 1
ATOM 2807 C C . ASN A 1 364 ? 33.334 3.289 1.797 1.00 84.38 364 ASN A C 1
ATOM 2809 O O . ASN A 1 364 ? 33.962 3.571 0.781 1.00 84.38 364 ASN A O 1
ATOM 2813 N N . ASP A 1 365 ? 33.311 2.054 2.299 1.00 87.19 365 ASP A N 1
ATOM 2814 C CA . ASP A 1 365 ? 34.095 0.937 1.758 1.00 87.19 365 ASP A CA 1
ATOM 2815 C C . ASP A 1 365 ? 33.654 0.596 0.324 1.00 87.19 365 ASP A C 1
ATOM 2817 O O . ASP A 1 365 ? 34.482 0.352 -0.559 1.00 87.19 365 ASP A O 1
ATOM 2821 N N . ALA A 1 366 ? 32.340 0.647 0.071 1.00 89.44 366 ALA A N 1
ATOM 2822 C CA . ALA A 1 366 ? 31.766 0.523 -1.263 1.00 89.44 366 ALA A CA 1
ATOM 2823 C C . ALA A 1 366 ? 32.286 1.626 -2.200 1.00 89.44 366 ALA A C 1
ATOM 2825 O O . ALA A 1 366 ? 32.783 1.325 -3.285 1.00 89.44 366 ALA A O 1
ATOM 2826 N N . LYS A 1 367 ? 32.234 2.897 -1.774 1.00 91.56 367 LYS A N 1
ATOM 2827 C CA . LYS A 1 367 ? 32.734 4.033 -2.563 1.00 91.56 367 LYS A CA 1
ATOM 2828 C C . LYS A 1 367 ? 34.233 3.918 -2.852 1.00 91.56 367 LYS A C 1
ATOM 2830 O O . LYS A 1 367 ? 34.636 4.185 -3.981 1.00 91.56 367 LYS A O 1
ATOM 2835 N N . THR A 1 368 ? 35.041 3.466 -1.894 1.00 93.25 368 THR A N 1
ATOM 2836 C CA . THR A 1 368 ? 36.482 3.226 -2.085 1.00 93.25 368 THR A CA 1
ATOM 2837 C C . THR A 1 368 ? 36.744 2.205 -3.194 1.00 93.25 368 THR A C 1
ATOM 2839 O O . THR A 1 368 ? 37.489 2.511 -4.122 1.00 93.25 368 THR A O 1
ATOM 2842 N N . ARG A 1 369 ? 36.066 1.047 -3.186 1.00 91.75 369 ARG A N 1
ATOM 2843 C CA . ARG A 1 369 ? 36.211 0.038 -4.258 1.00 91.75 369 ARG A CA 1
ATOM 2844 C C . ARG A 1 369 ? 35.727 0.533 -5.624 1.00 91.75 369 ARG A C 1
ATOM 2846 O O . ARG A 1 369 ? 36.344 0.240 -6.643 1.00 91.75 369 ARG A O 1
ATOM 2853 N N . LEU A 1 370 ? 34.667 1.340 -5.674 1.00 93.81 370 LEU A N 1
ATOM 2854 C CA . LEU A 1 370 ? 34.229 1.968 -6.929 1.00 93.81 370 LEU A CA 1
ATOM 2855 C C . LEU A 1 370 ? 35.265 2.991 -7.442 1.00 93.81 370 LEU A C 1
ATOM 2857 O O . LEU A 1 370 ? 35.508 3.073 -8.645 1.00 93.81 370 LEU A O 1
ATOM 2861 N N . LEU A 1 371 ? 35.939 3.724 -6.550 1.00 93.19 371 LEU A N 1
ATOM 2862 C CA . LEU A 1 371 ? 37.033 4.638 -6.904 1.00 93.19 371 LEU A CA 1
ATOM 2863 C C . LEU A 1 371 ? 38.316 3.916 -7.356 1.00 93.19 371 LEU A C 1
ATOM 2865 O O . LEU A 1 371 ? 39.125 4.514 -8.063 1.00 93.19 371 LEU A O 1
ATOM 2869 N N . GLU A 1 372 ? 38.511 2.642 -7.010 1.00 92.56 372 GLU A N 1
ATOM 2870 C CA . GLU A 1 372 ? 39.560 1.799 -7.606 1.00 92.56 372 GLU A CA 1
ATOM 2871 C C . GLU A 1 372 ? 39.224 1.457 -9.062 1.00 92.56 372 GLU A C 1
ATOM 2873 O O . GLU A 1 372 ? 40.070 1.622 -9.943 1.00 92.56 372 GLU A O 1
ATOM 2878 N N . ILE A 1 373 ? 37.969 1.088 -9.343 1.00 93.75 373 ILE A N 1
ATOM 2879 C CA . ILE A 1 373 ? 37.481 0.823 -10.707 1.00 93.75 373 ILE A CA 1
ATOM 2880 C C . ILE A 1 373 ? 37.598 2.076 -11.592 1.00 93.75 373 ILE A C 1
ATOM 2882 O O . ILE A 1 373 ? 38.021 1.977 -12.743 1.00 93.75 373 ILE A O 1
ATOM 2886 N N . MET A 1 374 ? 37.340 3.274 -11.052 1.00 91.31 374 MET A N 1
ATOM 2887 C CA . MET A 1 374 ? 37.515 4.546 -11.777 1.00 91.31 374 MET A CA 1
ATOM 2888 C C . MET A 1 374 ? 38.949 4.789 -12.299 1.00 91.31 374 MET A C 1
ATOM 2890 O O . MET A 1 374 ? 39.124 5.576 -13.234 1.00 91.31 374 MET A O 1
ATOM 2894 N N . LYS A 1 375 ? 39.969 4.11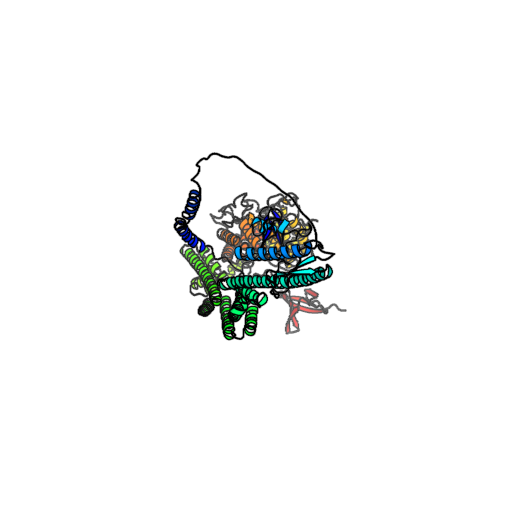4 -11.744 1.00 89.19 375 LYS A N 1
ATOM 2895 C CA . LYS A 1 375 ? 41.376 4.201 -12.191 1.00 89.19 375 LYS A CA 1
ATOM 2896 C C . LYS A 1 375 ? 41.687 3.311 -13.405 1.00 89.19 375 LYS A C 1
ATOM 2898 O O . LYS A 1 375 ? 42.734 3.492 -14.026 1.00 89.19 375 LYS A O 1
ATOM 2903 N N . LYS A 1 376 ? 40.813 2.359 -13.761 1.00 85.19 376 LYS A N 1
ATOM 2904 C CA . LYS A 1 376 ? 40.968 1.493 -14.948 1.00 85.19 376 LYS A CA 1
ATOM 2905 C C . LYS A 1 376 ? 40.938 2.310 -16.247 1.00 85.19 376 LYS A C 1
ATOM 2907 O O . LYS A 1 376 ? 40.484 3.451 -16.273 1.00 85.19 376 LYS A O 1
ATOM 2912 N N . ARG A 1 377 ? 41.399 1.725 -17.360 1.00 81.62 377 ARG A N 1
ATOM 2913 C CA . ARG A 1 377 ? 41.306 2.363 -18.692 1.00 81.62 377 ARG A CA 1
ATOM 2914 C C . ARG A 1 377 ? 39.912 2.229 -19.326 1.00 81.62 377 ARG A C 1
ATOM 2916 O O . ARG A 1 377 ? 39.473 3.178 -19.968 1.00 81.62 377 ARG A O 1
ATOM 2923 N N . SER A 1 378 ? 39.224 1.104 -19.104 1.00 85.88 378 SER A N 1
ATOM 2924 C CA . SER A 1 378 ? 37.920 0.759 -19.699 1.00 85.88 378 SER A CA 1
ATOM 2925 C C . SER A 1 378 ? 36.835 1.828 -19.432 1.00 85.88 378 SER A C 1
ATOM 2927 O O . SER A 1 378 ? 36.492 2.069 -18.267 1.00 85.88 378 SER A O 1
ATOM 2929 N N . PRO A 1 379 ? 36.280 2.493 -20.472 1.00 86.50 379 PRO A N 1
ATOM 2930 C CA . PRO A 1 379 ? 35.243 3.518 -20.306 1.00 86.50 379 PRO A CA 1
ATOM 2931 C C . PRO A 1 379 ? 33.946 2.974 -19.698 1.00 86.50 379 PRO A C 1
ATOM 2933 O O . PRO A 1 379 ? 33.323 3.652 -18.880 1.00 86.50 379 PRO A O 1
ATOM 2936 N N . SER A 1 380 ? 33.570 1.739 -20.042 1.00 89.06 380 SER A N 1
ATOM 2937 C CA . SER A 1 380 ? 32.394 1.048 -19.505 1.00 89.06 380 SER A CA 1
ATOM 2938 C C . SER A 1 380 ? 32.476 0.914 -17.986 1.00 89.06 380 SER A C 1
ATOM 2940 O O . SER A 1 380 ? 31.553 1.297 -17.272 1.00 89.06 380 SER A O 1
ATOM 2942 N N . TRP A 1 381 ? 33.624 0.470 -17.465 1.00 93.44 381 TRP A N 1
ATOM 2943 C CA . TRP A 1 381 ? 33.832 0.351 -16.022 1.00 93.44 381 TRP A CA 1
ATOM 2944 C C . TRP A 1 381 ? 33.806 1.692 -15.293 1.00 93.44 381 TRP A C 1
ATOM 2946 O O . TRP A 1 381 ? 33.247 1.769 -14.198 1.00 93.44 381 TRP A O 1
ATOM 2956 N N . LYS A 1 382 ? 34.311 2.767 -15.912 1.00 92.44 382 LYS A N 1
ATOM 2957 C CA . LYS A 1 382 ? 34.139 4.128 -15.375 1.00 92.44 382 LYS A CA 1
ATOM 2958 C C . LYS A 1 382 ? 32.670 4.546 -15.338 1.00 92.44 382 LYS A C 1
ATOM 2960 O O . LYS A 1 382 ? 32.257 5.156 -14.357 1.00 92.44 382 LYS A O 1
ATOM 2965 N N . ARG A 1 383 ? 31.871 4.210 -16.359 1.00 89.75 383 ARG A N 1
ATOM 2966 C CA . ARG A 1 383 ? 30.422 4.484 -16.388 1.00 89.75 383 ARG A CA 1
ATOM 2967 C C . ARG A 1 383 ? 29.714 3.777 -15.227 1.00 89.75 383 ARG A C 1
ATOM 2969 O O . ARG A 1 383 ? 29.075 4.459 -14.426 1.00 89.75 383 ARG A O 1
ATOM 2976 N N . HIS A 1 384 ? 29.901 2.462 -15.088 1.00 90.62 384 HIS A N 1
ATOM 2977 C CA . HIS A 1 384 ? 29.307 1.642 -14.017 1.00 90.62 384 HIS A CA 1
ATOM 2978 C C . HIS A 1 384 ? 29.693 2.148 -12.624 1.00 90.62 384 HIS A C 1
ATOM 2980 O O . HIS A 1 384 ? 28.833 2.407 -11.782 1.00 90.62 384 HIS A O 1
ATOM 2986 N N . ALA A 1 385 ? 30.991 2.369 -12.393 1.00 92.56 385 ALA A N 1
ATOM 2987 C CA . ALA A 1 385 ? 31.491 2.847 -11.110 1.00 92.56 385 ALA A CA 1
ATOM 2988 C C . ALA A 1 385 ? 30.988 4.258 -10.770 1.00 92.56 385 ALA A C 1
ATOM 2990 O O . ALA A 1 385 ? 30.555 4.495 -9.642 1.00 92.56 385 ALA A O 1
ATOM 2991 N N . ASN A 1 386 ? 30.986 5.184 -11.733 1.00 90.88 386 ASN A N 1
ATOM 2992 C CA . ASN A 1 386 ? 30.476 6.537 -11.525 1.00 90.88 386 ASN A CA 1
ATOM 2993 C C . ASN A 1 386 ? 28.971 6.551 -11.208 1.00 90.88 386 ASN A C 1
ATOM 2995 O O . ASN A 1 386 ? 28.569 7.294 -10.317 1.00 90.88 386 ASN A O 1
ATOM 2999 N N . ILE A 1 387 ? 28.146 5.738 -11.879 1.00 86.56 387 ILE A N 1
ATOM 3000 C CA . ILE A 1 387 ? 26.705 5.637 -11.576 1.00 86.56 387 ILE A CA 1
ATOM 3001 C C . ILE A 1 387 ? 26.506 5.167 -10.126 1.00 86.56 387 ILE A C 1
ATOM 3003 O O . ILE A 1 387 ? 25.866 5.859 -9.332 1.00 86.56 387 ILE A O 1
ATOM 3007 N N . ALA A 1 388 ? 27.160 4.070 -9.732 1.00 86.50 388 ALA A N 1
ATOM 3008 C CA . ALA A 1 388 ? 27.071 3.547 -8.370 1.00 86.50 388 ALA A CA 1
ATOM 3009 C C . ALA A 1 388 ? 27.595 4.536 -7.300 1.00 86.50 388 ALA A C 1
ATOM 3011 O O . ALA A 1 388 ? 27.027 4.612 -6.208 1.00 86.50 388 ALA A O 1
ATOM 3012 N N . ILE A 1 389 ? 28.628 5.336 -7.604 1.00 89.00 389 ILE A N 1
ATOM 3013 C CA . ILE A 1 389 ? 29.101 6.430 -6.733 1.00 89.00 389 ILE A CA 1
ATOM 3014 C C . ILE A 1 389 ? 28.056 7.551 -6.633 1.00 89.00 389 ILE A C 1
ATOM 3016 O O . ILE A 1 389 ? 27.779 8.032 -5.533 1.00 89.00 389 ILE A O 1
ATOM 3020 N N . GLN A 1 390 ? 27.459 7.969 -7.753 1.00 86.56 390 GLN A N 1
ATOM 3021 C CA . GLN A 1 390 ? 26.455 9.036 -7.775 1.00 86.56 390 GLN A CA 1
ATOM 3022 C C . GLN A 1 390 ? 25.194 8.660 -6.989 1.00 86.56 390 GLN A C 1
ATOM 3024 O O . GLN A 1 390 ? 24.631 9.522 -6.310 1.00 86.56 390 GLN A O 1
ATOM 3029 N N . GLU A 1 391 ? 24.789 7.389 -7.010 1.00 83.25 391 GLU A N 1
ATOM 3030 C CA . GLU A 1 391 ? 23.693 6.864 -6.188 1.00 83.25 391 GLU A CA 1
ATOM 3031 C C . GLU A 1 391 ? 24.010 6.905 -4.686 1.00 83.25 391 GLU A C 1
ATOM 3033 O O . GLU A 1 391 ? 23.189 7.402 -3.910 1.00 83.25 391 GLU A O 1
ATOM 3038 N N . ILE A 1 392 ? 25.205 6.456 -4.273 1.00 83.75 392 ILE A N 1
ATOM 3039 C CA . ILE A 1 392 ? 25.668 6.542 -2.874 1.00 83.75 392 ILE A CA 1
ATOM 3040 C C . ILE A 1 392 ? 25.678 8.006 -2.410 1.00 83.75 392 ILE A C 1
ATOM 3042 O O . ILE A 1 392 ? 25.102 8.335 -1.372 1.00 83.75 392 ILE A O 1
ATOM 3046 N N . ASP A 1 393 ? 26.252 8.908 -3.207 1.00 83.25 393 ASP A N 1
ATOM 3047 C CA . ASP A 1 393 ? 26.320 10.331 -2.868 1.00 83.25 393 ASP A CA 1
ATOM 3048 C C . ASP A 1 393 ? 24.935 10.999 -2.874 1.00 83.25 393 ASP A C 1
ATOM 3050 O O . ASP A 1 393 ? 24.689 11.925 -2.103 1.00 83.25 393 ASP A O 1
ATOM 3054 N N . SER A 1 394 ? 24.001 10.542 -3.713 1.00 78.12 394 SER A N 1
ATOM 3055 C CA . SER A 1 394 ? 22.607 11.003 -3.705 1.00 78.12 394 SER A CA 1
ATOM 3056 C C . SER A 1 394 ? 21.886 10.583 -2.422 1.00 78.12 394 SER A C 1
ATOM 3058 O O . SER A 1 394 ? 21.270 11.419 -1.758 1.00 78.12 394 SER A O 1
ATOM 3060 N N . TYR A 1 395 ? 22.032 9.319 -2.016 1.00 77.31 395 TYR A N 1
ATOM 3061 C CA . TYR A 1 395 ? 21.479 8.779 -0.772 1.00 77.31 395 TYR A CA 1
ATOM 3062 C C . TYR A 1 395 ? 22.014 9.528 0.461 1.00 77.31 395 TYR A C 1
ATOM 3064 O O . TYR A 1 395 ? 21.224 10.027 1.264 1.00 77.31 395 TYR A O 1
ATOM 3072 N N . VAL A 1 396 ? 23.336 9.721 0.559 1.00 77.56 396 VAL A N 1
ATOM 3073 C CA . VAL A 1 396 ? 23.969 10.472 1.660 1.00 77.56 396 VAL A CA 1
ATOM 3074 C C . VAL A 1 396 ? 23.545 11.948 1.667 1.00 77.56 396 VAL A C 1
ATOM 3076 O O . VAL A 1 396 ? 23.246 12.489 2.732 1.00 77.56 396 VAL A O 1
ATOM 3079 N N . ARG A 1 397 ? 23.429 12.611 0.505 1.00 78.69 397 ARG A N 1
ATOM 3080 C CA . ARG A 1 397 ? 22.925 14.000 0.429 1.00 78.69 397 ARG A CA 1
ATOM 3081 C C . ARG A 1 397 ? 21.465 14.130 0.870 1.00 78.69 397 ARG A C 1
ATOM 3083 O O . ARG A 1 397 ? 21.130 15.112 1.533 1.00 78.69 397 ARG A O 1
ATOM 3090 N N . ARG A 1 398 ? 20.593 13.168 0.538 1.00 75.75 398 ARG A N 1
ATOM 3091 C CA . ARG A 1 398 ? 19.190 13.171 0.999 1.00 75.75 398 A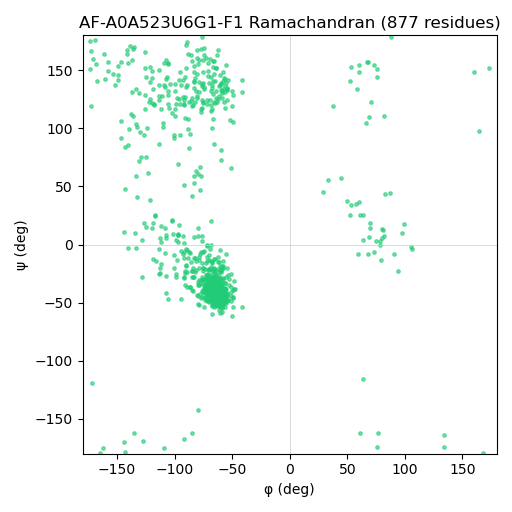RG A CA 1
ATOM 3092 C C . ARG A 1 398 ? 19.101 13.004 2.518 1.00 75.75 398 ARG A C 1
ATOM 3094 O O . ARG A 1 398 ? 18.402 13.789 3.158 1.00 75.75 398 ARG A O 1
ATOM 3101 N N . ALA A 1 399 ? 19.882 12.089 3.095 1.00 72.12 399 ALA A N 1
ATOM 3102 C CA . ALA A 1 399 ? 20.010 11.940 4.545 1.00 72.12 399 ALA A CA 1
ATOM 3103 C C . ALA A 1 399 ? 20.488 13.243 5.222 1.00 72.12 399 ALA A C 1
ATOM 3105 O O . ALA A 1 399 ? 19.847 13.741 6.146 1.00 72.12 399 ALA A O 1
ATOM 3106 N N . ALA A 1 400 ? 21.555 13.864 4.707 1.00 72.94 400 ALA A N 1
ATOM 3107 C CA . ALA A 1 400 ? 22.078 15.126 5.237 1.00 72.94 400 ALA A CA 1
ATOM 3108 C C . ALA A 1 400 ? 21.063 16.287 5.160 1.00 72.94 400 ALA A C 1
ATOM 3110 O O . ALA A 1 400 ? 21.000 17.108 6.076 1.00 72.94 400 ALA A O 1
ATOM 3111 N N . LYS A 1 401 ? 20.227 16.343 4.109 1.00 79.50 401 LYS A N 1
ATOM 3112 C CA . LYS A 1 401 ? 19.147 17.339 3.987 1.00 79.50 401 LYS A CA 1
ATOM 3113 C C . LYS A 1 401 ? 18.021 17.107 4.997 1.00 79.50 401 LYS A C 1
ATOM 3115 O O . LYS A 1 401 ? 17.491 18.077 5.532 1.00 79.50 401 LYS A O 1
ATOM 3120 N N . LEU A 1 402 ? 17.645 15.858 5.275 1.00 70.12 402 LEU A N 1
ATOM 3121 C CA . LEU A 1 402 ? 16.671 15.553 6.331 1.00 70.12 402 LEU A CA 1
ATOM 3122 C C . LEU A 1 402 ? 17.234 15.916 7.712 1.00 70.12 402 LEU A C 1
ATOM 3124 O O . LEU A 1 402 ? 16.555 16.590 8.481 1.00 70.12 402 LEU A O 1
ATOM 3128 N N . PHE A 1 403 ? 18.497 15.581 7.994 1.00 73.62 403 PHE A N 1
ATOM 3129 C CA . PHE A 1 403 ? 19.175 15.957 9.240 1.00 73.62 403 PHE A CA 1
ATOM 3130 C C . PHE A 1 403 ? 19.182 17.475 9.489 1.00 73.62 403 PHE A C 1
ATOM 3132 O O . PHE A 1 403 ? 18.795 17.928 10.569 1.00 73.62 403 PHE A O 1
ATOM 3139 N N . SER A 1 404 ? 19.577 18.277 8.494 1.00 76.62 404 SER A N 1
ATOM 3140 C CA . SER A 1 404 ? 19.611 19.739 8.639 1.00 76.62 404 SER A CA 1
ATOM 3141 C C . SER A 1 404 ? 18.210 20.344 8.760 1.00 76.62 404 SER A C 1
ATOM 3143 O O . SER A 1 404 ? 18.011 21.267 9.547 1.00 76.62 404 SER A O 1
ATOM 3145 N N . THR A 1 405 ? 17.224 19.775 8.060 1.00 76.94 405 THR A N 1
ATOM 3146 C CA . THR A 1 405 ? 15.805 20.156 8.152 1.00 76.94 405 THR A CA 1
ATOM 3147 C C . THR A 1 405 ? 15.237 19.877 9.549 1.00 76.94 405 THR A C 1
ATOM 3149 O O . THR A 1 405 ? 14.551 20.727 10.115 1.00 76.94 405 THR A O 1
ATOM 3152 N N . ALA A 1 406 ? 15.575 18.723 10.135 1.00 66.69 406 ALA A N 1
ATOM 3153 C CA . ALA A 1 406 ? 15.193 18.349 11.492 1.00 66.69 406 ALA A CA 1
ATOM 3154 C C . ALA A 1 406 ? 15.827 19.285 12.537 1.00 66.69 406 ALA A C 1
ATOM 3156 O O . ALA A 1 406 ? 15.116 19.858 13.359 1.00 66.69 406 ALA A O 1
ATOM 3157 N N . SER A 1 407 ? 17.141 19.528 12.455 1.00 71.38 407 SER A N 1
ATOM 3158 C CA . SER A 1 407 ? 17.841 20.406 13.407 1.00 71.38 407 SER A CA 1
ATOM 3159 C C . SER A 1 407 ? 17.419 21.879 13.290 1.00 71.38 407 SER A C 1
ATOM 3161 O O . SER A 1 407 ? 17.346 22.585 14.295 1.00 71.38 407 SER A O 1
ATOM 3163 N N . ALA A 1 408 ? 17.081 22.358 12.089 1.00 74.38 408 ALA A N 1
ATOM 3164 C CA . ALA A 1 408 ? 16.520 23.698 11.899 1.00 74.38 408 ALA A CA 1
ATOM 3165 C C . ALA A 1 408 ? 15.095 23.832 12.471 1.00 74.38 408 ALA A C 1
ATOM 3167 O O . ALA A 1 408 ? 14.706 24.913 12.910 1.00 74.38 408 ALA A O 1
ATOM 3168 N N . ALA A 1 409 ? 14.311 22.751 12.488 1.00 63.78 409 ALA A N 1
ATOM 3169 C CA . ALA A 1 409 ? 13.013 22.728 13.155 1.00 63.78 409 ALA A CA 1
ATOM 3170 C C . ALA A 1 409 ? 13.150 22.667 14.684 1.00 63.78 409 ALA A C 1
ATOM 3172 O O . ALA A 1 409 ? 12.462 23.418 15.369 1.00 63.78 409 ALA A O 1
ATOM 3173 N N . GLU A 1 410 ? 14.079 21.857 15.199 1.00 60.91 410 GLU A N 1
ATOM 3174 C CA . GLU A 1 410 ? 14.414 21.757 16.627 1.00 60.91 410 GLU A CA 1
ATOM 3175 C C . GLU A 1 410 ? 14.808 23.130 17.194 1.00 60.91 410 GLU A C 1
ATOM 3177 O O . GLU A 1 410 ? 14.170 23.632 18.116 1.00 60.91 410 GLU A O 1
ATOM 3182 N N . LYS A 1 411 ? 15.784 23.801 16.567 1.00 70.50 411 LYS A N 1
ATOM 3183 C CA . LYS A 1 411 ? 16.231 25.154 16.952 1.00 70.50 411 LYS A CA 1
ATOM 3184 C C . LYS A 1 411 ? 15.146 26.229 16.825 1.00 70.50 411 LYS A C 1
ATOM 3186 O O . LYS A 1 411 ? 15.270 27.283 17.435 1.00 70.50 411 LYS A O 1
ATOM 3191 N N . GLY A 1 412 ? 14.111 25.976 16.025 1.00 67.56 412 GLY A N 1
ATOM 3192 C CA . GLY A 1 412 ? 12.960 26.859 15.837 1.00 67.56 412 GLY A CA 1
ATOM 3193 C C . GLY A 1 412 ? 11.746 26.504 16.700 1.00 67.56 412 GLY A C 1
ATOM 3194 O O . GLY A 1 412 ? 10.643 26.904 16.339 1.00 67.56 412 GLY A O 1
ATOM 3195 N N . GLY A 1 413 ? 11.901 25.696 17.757 1.00 52.50 413 GLY A N 1
ATOM 3196 C CA . GLY A 1 413 ? 10.805 25.296 18.655 1.00 52.50 413 GLY A CA 1
ATOM 3197 C C . GLY A 1 413 ? 9.765 24.356 18.029 1.00 52.50 413 GLY A C 1
ATOM 3198 O O . GLY A 1 413 ? 8.755 24.038 18.649 1.00 52.50 413 GLY A O 1
ATOM 3199 N N . ARG A 1 414 ? 9.992 23.869 16.803 1.00 53.31 414 ARG A N 1
ATOM 3200 C CA . ARG A 1 414 ? 9.100 22.940 16.088 1.00 53.31 414 ARG A CA 1
ATOM 3201 C C . ARG A 1 414 ? 9.499 21.492 16.371 1.00 53.31 414 ARG A C 1
ATOM 3203 O O . ARG A 1 414 ? 9.689 20.698 15.448 1.00 53.31 414 ARG A O 1
ATOM 3210 N N . GLU A 1 415 ? 9.630 21.165 17.655 1.00 53.94 415 GLU A N 1
ATOM 3211 C CA . GLU A 1 415 ? 10.123 19.881 18.179 1.00 53.94 415 GLU A CA 1
ATOM 3212 C C . GLU A 1 415 ? 9.417 18.683 17.528 1.00 53.94 415 GLU A C 1
ATOM 3214 O O . GLU A 1 415 ? 10.058 17.763 17.029 1.00 53.94 415 GLU A O 1
ATOM 3219 N N . ALA A 1 416 ? 8.092 18.752 17.404 1.00 45.88 416 ALA A N 1
ATOM 3220 C CA . ALA A 1 416 ? 7.269 17.758 16.722 1.00 45.88 416 ALA A CA 1
ATOM 3221 C C . ALA A 1 416 ? 7.704 17.437 15.278 1.00 45.88 416 ALA A C 1
ATOM 3223 O O . ALA A 1 416 ? 7.821 16.273 14.888 1.00 45.88 416 ALA A O 1
ATOM 3224 N N . PHE A 1 417 ? 7.953 18.476 14.476 1.00 51.53 417 PHE A N 1
ATOM 3225 C CA . PHE A 1 417 ? 8.372 18.342 13.079 1.00 51.53 417 PHE A CA 1
ATOM 3226 C C . PHE A 1 417 ? 9.834 17.884 12.990 1.00 51.53 417 PHE A C 1
ATOM 3228 O O . PHE A 1 417 ? 10.189 17.103 12.102 1.00 51.53 417 PHE A O 1
ATOM 3235 N N . ALA A 1 418 ? 10.677 18.312 13.936 1.00 57.12 418 ALA A N 1
ATOM 3236 C CA . ALA A 1 418 ? 12.036 17.803 14.079 1.00 57.12 418 ALA A CA 1
ATOM 3237 C C . ALA A 1 418 ? 12.030 16.289 14.334 1.00 57.12 418 ALA A C 1
ATOM 3239 O O . ALA A 1 418 ? 12.688 15.551 13.606 1.00 57.12 418 ALA A O 1
ATOM 3240 N N . LEU A 1 419 ? 11.220 15.813 15.285 1.00 53.88 419 LEU A N 1
ATOM 3241 C CA . LEU A 1 419 ? 11.085 14.393 15.619 1.00 53.88 419 LEU A CA 1
ATOM 3242 C C . LEU A 1 419 ? 10.516 13.558 14.465 1.00 53.88 419 LEU A C 1
ATOM 3244 O O . LEU A 1 419 ? 11.047 12.480 14.200 1.00 53.88 419 LEU A O 1
ATOM 3248 N N . MET A 1 420 ? 9.524 14.060 13.716 1.00 54.41 420 MET A N 1
ATOM 3249 C CA . MET A 1 420 ? 9.093 13.415 12.461 1.00 54.41 420 MET A CA 1
ATOM 3250 C C . MET A 1 420 ? 10.241 13.289 11.460 1.00 54.41 420 MET A C 1
ATOM 3252 O O . MET A 1 420 ? 10.455 12.224 10.883 1.00 54.41 420 MET A O 1
ATOM 3256 N N . THR A 1 421 ? 11.004 14.364 11.264 1.00 59.75 421 THR A N 1
ATOM 3257 C CA . THR A 1 421 ? 12.084 14.394 10.272 1.00 59.75 421 THR A CA 1
ATOM 3258 C C . THR A 1 421 ? 13.264 13.508 10.697 1.00 59.75 421 THR A C 1
ATOM 3260 O O . THR A 1 421 ? 13.837 12.818 9.854 1.00 59.75 421 THR A O 1
ATOM 3263 N N . TYR A 1 422 ? 13.583 13.439 11.995 1.00 61.03 422 TYR A N 1
ATOM 3264 C CA . TYR A 1 422 ? 14.566 12.507 12.557 1.00 61.03 422 TYR A CA 1
ATOM 3265 C C . TYR A 1 422 ? 14.107 11.045 12.456 1.00 61.03 422 TYR A C 1
ATOM 3267 O O . TYR A 1 422 ? 14.896 10.194 12.051 1.00 61.03 422 TYR A O 1
ATOM 3275 N N . TYR A 1 423 ? 12.840 10.735 12.749 1.00 54.53 423 TYR A N 1
ATOM 3276 C CA . TYR A 1 423 ? 12.296 9.385 12.570 1.00 54.53 423 TYR A CA 1
ATOM 3277 C C . TYR A 1 423 ? 12.321 8.955 11.097 1.00 54.53 423 TYR A C 1
ATOM 3279 O O . TYR A 1 423 ? 12.814 7.874 10.778 1.00 54.53 423 TYR A O 1
ATOM 3287 N N . LYS A 1 424 ? 11.882 9.831 10.183 1.00 62.41 424 LYS A N 1
ATOM 3288 C CA . LYS A 1 424 ? 11.916 9.597 8.732 1.00 62.41 424 LYS A CA 1
ATOM 3289 C C . LYS A 1 424 ? 13.338 9.357 8.222 1.00 62.41 424 LYS A C 1
ATOM 3291 O O . LYS A 1 424 ? 13.571 8.397 7.494 1.00 62.41 424 LYS A O 1
ATOM 3296 N N . LEU A 1 425 ? 14.302 10.160 8.681 1.00 62.50 425 LEU A N 1
ATOM 3297 C CA . LEU A 1 425 ? 15.732 9.954 8.436 1.00 62.50 425 LEU A CA 1
ATOM 3298 C C . LEU A 1 425 ? 16.206 8.565 8.903 1.00 62.50 425 LEU A C 1
ATOM 3300 O O . LEU A 1 425 ? 16.927 7.895 8.169 1.00 62.50 425 LEU A O 1
ATOM 3304 N N . CYS A 1 426 ? 15.794 8.114 10.090 1.00 56.78 426 CYS A N 1
ATOM 3305 C CA . CYS A 1 426 ? 16.224 6.823 10.636 1.00 56.78 426 CYS A CA 1
ATOM 3306 C C . CYS A 1 426 ? 15.551 5.613 9.984 1.00 56.78 426 CYS A C 1
ATOM 3308 O O . CYS A 1 426 ? 16.179 4.561 9.890 1.00 56.78 426 CYS A O 1
ATOM 3310 N N . ARG A 1 427 ? 14.317 5.768 9.494 1.00 56.09 427 ARG A N 1
ATOM 3311 C CA . ARG A 1 427 ? 13.602 4.732 8.742 1.00 56.09 427 ARG A CA 1
ATOM 3312 C C . ARG A 1 427 ? 14.107 4.590 7.306 1.00 56.09 427 ARG A C 1
ATOM 3314 O O . ARG A 1 427 ? 14.278 3.476 6.843 1.00 56.09 427 ARG A O 1
ATOM 3321 N N . GLU A 1 428 ? 14.309 5.702 6.601 1.00 60.12 428 GLU A N 1
ATOM 3322 C CA . GLU A 1 428 ? 14.551 5.704 5.145 1.00 60.12 428 GLU A CA 1
ATOM 3323 C C . GLU A 1 428 ? 16.042 5.792 4.771 1.00 60.12 428 GLU A C 1
ATOM 3325 O O . GLU A 1 428 ? 16.407 5.571 3.615 1.00 60.12 428 GLU A O 1
ATOM 3330 N N . TYR A 1 429 ? 16.918 6.119 5.732 1.00 66.19 429 TYR A N 1
ATOM 3331 C CA . TYR A 1 429 ? 18.362 6.255 5.513 1.00 66.19 429 TYR A CA 1
ATOM 3332 C C . TYR A 1 429 ? 19.247 5.540 6.567 1.00 66.19 429 TYR A C 1
ATOM 3334 O O . TYR A 1 429 ? 20.288 6.090 6.948 1.00 66.19 429 TYR A O 1
ATOM 3342 N N . PRO A 1 430 ? 18.915 4.317 7.041 1.00 62.47 430 PRO A N 1
ATOM 3343 C CA . PRO A 1 430 ? 19.635 3.664 8.143 1.00 62.47 430 PRO A CA 1
ATOM 3344 C C . PRO A 1 430 ? 21.132 3.444 7.862 1.00 62.47 430 PRO A C 1
ATOM 3346 O O . PRO A 1 430 ? 21.956 3.587 8.765 1.00 62.47 430 PRO A O 1
ATOM 3349 N N . ALA A 1 431 ? 21.522 3.179 6.609 1.00 66.19 431 ALA A N 1
ATOM 3350 C CA . ALA A 1 431 ? 22.934 3.055 6.233 1.00 66.19 431 ALA A CA 1
ATOM 3351 C C . ALA A 1 431 ? 23.690 4.399 6.287 1.00 66.19 431 ALA A C 1
ATOM 3353 O O . ALA A 1 431 ? 24.874 4.428 6.614 1.00 66.19 431 ALA A O 1
ATOM 3354 N N . ALA A 1 432 ? 23.021 5.531 6.036 1.00 62.88 432 ALA A N 1
ATOM 3355 C CA . ALA A 1 432 ? 23.646 6.851 6.150 1.00 62.88 432 ALA A CA 1
ATOM 3356 C C . ALA A 1 432 ? 23.859 7.274 7.615 1.00 62.88 432 ALA A C 1
ATOM 3358 O O . ALA A 1 432 ? 24.729 8.095 7.891 1.00 62.88 432 ALA A O 1
ATOM 3359 N N . LEU A 1 433 ? 23.127 6.686 8.568 1.00 58.03 433 LEU A N 1
ATOM 3360 C CA . LEU A 1 433 ? 23.326 6.907 10.008 1.00 58.03 433 LEU A CA 1
ATOM 3361 C C . LEU A 1 433 ? 24.519 6.151 10.601 1.00 58.03 433 LEU A C 1
ATOM 3363 O O . LEU A 1 433 ? 24.902 6.396 11.746 1.00 58.03 433 LEU A O 1
ATOM 3367 N N . GLN A 1 434 ? 25.140 5.264 9.823 1.00 58.16 434 GLN A N 1
ATOM 3368 C CA . GLN A 1 434 ? 26.465 4.734 10.142 1.00 58.16 434 GLN A CA 1
ATOM 3369 C C . GLN A 1 434 ? 27.568 5.764 9.825 1.00 58.16 434 GLN A C 1
ATOM 3371 O O . GLN A 1 434 ? 28.685 5.657 10.332 1.00 58.16 434 GLN A O 1
ATOM 3376 N N . CYS A 1 435 ? 27.271 6.808 9.038 1.00 52.62 435 CYS A N 1
ATOM 3377 C CA . CYS A 1 435 ? 28.183 7.923 8.816 1.00 52.62 435 CYS A CA 1
ATOM 3378 C C . CYS A 1 435 ? 28.159 8.897 10.007 1.00 52.62 435 CYS A C 1
ATOM 3380 O O . CYS A 1 435 ? 27.107 9.377 10.431 1.00 52.62 435 CYS A O 1
ATOM 3382 N N . ARG A 1 436 ? 29.354 9.265 10.493 1.00 49.56 436 ARG A N 1
ATOM 3383 C CA . ARG A 1 436 ? 29.585 10.108 11.687 1.00 49.56 436 ARG A CA 1
ATOM 3384 C C . ARG A 1 436 ? 28.755 11.403 11.739 1.00 49.56 436 ARG A C 1
ATOM 3386 O O . ARG A 1 436 ? 28.384 11.833 12.821 1.00 49.56 436 ARG A O 1
ATOM 3393 N N . ALA A 1 437 ? 28.444 11.992 10.581 1.00 47.62 437 ALA A N 1
ATOM 3394 C CA . ALA A 1 437 ? 27.710 13.254 10.445 1.00 47.62 437 ALA A CA 1
ATOM 3395 C C . ALA A 1 437 ? 26.247 13.224 10.936 1.00 47.62 437 ALA A C 1
ATOM 3397 O O . ALA A 1 437 ? 25.639 14.283 11.060 1.00 47.62 437 ALA A O 1
ATOM 3398 N N . ALA A 1 438 ? 25.679 12.043 11.197 1.00 46.81 438 ALA A N 1
ATOM 3399 C CA . ALA A 1 438 ? 24.327 11.897 11.736 1.00 46.81 438 ALA A CA 1
ATOM 3400 C C . ALA A 1 438 ? 24.278 11.059 13.030 1.00 46.81 438 ALA A C 1
ATOM 3402 O O . ALA A 1 438 ? 23.192 10.665 13.458 1.00 46.81 438 ALA A O 1
ATOM 3403 N N . ALA A 1 439 ? 25.433 10.825 13.673 1.00 52.75 439 ALA A N 1
ATOM 3404 C CA . ALA A 1 439 ? 25.506 10.166 14.978 1.00 52.75 439 ALA A CA 1
ATOM 3405 C C . ALA A 1 439 ? 24.654 10.914 16.015 1.00 52.75 439 ALA A C 1
ATOM 3407 O O . ALA A 1 439 ? 23.766 10.310 16.601 1.00 52.75 439 ALA A O 1
ATOM 3408 N N . ASP A 1 440 ? 24.793 12.239 16.116 1.00 53.16 440 ASP A N 1
ATOM 3409 C CA . ASP A 1 440 ? 23.980 13.083 17.002 1.00 53.16 440 ASP A CA 1
ATOM 3410 C C . ASP A 1 440 ? 22.469 12.949 16.743 1.00 53.16 440 ASP A C 1
ATOM 3412 O O . ASP A 1 440 ? 21.681 13.034 17.675 1.00 53.16 440 ASP A O 1
ATOM 3416 N N . ALA A 1 441 ? 22.039 12.715 15.497 1.00 50.84 441 ALA A N 1
ATOM 3417 C CA . ALA A 1 441 ? 20.628 12.495 15.154 1.00 50.84 441 ALA A CA 1
ATOM 3418 C C . ALA A 1 441 ? 20.137 11.120 15.598 1.00 50.84 441 ALA A C 1
ATOM 3420 O O . ALA A 1 441 ? 19.042 10.992 16.140 1.00 50.84 441 ALA A O 1
ATOM 3421 N N . ARG A 1 442 ? 20.949 10.092 15.338 1.00 52.84 442 ARG A N 1
ATOM 3422 C CA . ARG A 1 442 ? 20.687 8.716 15.752 1.00 52.84 442 ARG A CA 1
ATOM 3423 C C . ARG A 1 442 ? 20.641 8.634 17.273 1.00 52.84 442 ARG A C 1
ATOM 3425 O O . ARG A 1 442 ? 19.729 8.026 17.811 1.00 52.84 442 ARG A O 1
ATOM 3432 N N . ASP A 1 443 ? 21.567 9.296 17.953 1.00 55.81 443 ASP A N 1
ATOM 3433 C CA . ASP A 1 443 ? 21.713 9.248 19.403 1.00 55.81 443 ASP A CA 1
ATOM 3434 C C . ASP A 1 443 ? 20.683 10.163 20.087 1.00 55.81 443 ASP A C 1
ATOM 3436 O O . ASP A 1 443 ? 20.128 9.768 21.110 1.00 55.81 443 ASP A O 1
ATOM 3440 N N . LYS A 1 444 ? 20.284 11.290 19.468 1.00 54.78 444 LYS A N 1
ATOM 3441 C CA . LYS A 1 444 ? 19.068 12.031 19.854 1.00 54.78 444 LYS A CA 1
ATOM 3442 C C . LYS A 1 444 ? 17.784 11.245 19.612 1.00 54.78 444 LYS A C 1
ATOM 3444 O O . LYS A 1 444 ? 16.906 11.324 20.456 1.00 54.78 444 LYS A O 1
ATOM 3449 N N . LEU A 1 445 ? 17.632 10.490 18.519 1.00 49.59 445 LEU A N 1
ATOM 3450 C CA . LEU A 1 445 ? 16.408 9.708 18.301 1.00 49.59 445 LEU A CA 1
ATOM 3451 C C . LEU A 1 445 ? 16.358 8.487 19.224 1.00 49.59 445 LEU A C 1
ATOM 3453 O O . LEU A 1 445 ? 15.311 8.219 19.800 1.00 49.59 445 LEU A O 1
ATOM 3457 N N . ILE A 1 446 ? 17.475 7.782 19.425 1.00 48.44 446 ILE A N 1
ATOM 3458 C CA . ILE A 1 446 ? 17.597 6.738 20.450 1.00 48.44 446 ILE A CA 1
ATOM 3459 C C . ILE A 1 446 ? 17.283 7.340 21.823 1.00 48.44 446 ILE A C 1
ATOM 3461 O O . ILE A 1 446 ? 16.528 6.728 22.575 1.00 48.44 446 ILE A O 1
ATOM 3465 N N . ALA A 1 447 ? 17.747 8.560 22.118 1.00 46.19 447 ALA A N 1
ATOM 3466 C CA . ALA A 1 447 ? 17.331 9.285 23.311 1.00 46.19 447 ALA A CA 1
ATOM 3467 C C . ALA A 1 447 ? 15.819 9.569 23.312 1.00 46.19 447 ALA A C 1
ATOM 3469 O O . ALA A 1 447 ? 15.157 9.108 24.224 1.00 46.19 447 ALA A O 1
ATOM 3470 N N . THR A 1 448 ? 15.201 10.229 22.331 1.00 45.44 448 THR A N 1
ATOM 3471 C CA . THR A 1 448 ? 13.751 10.524 22.389 1.00 45.44 448 THR A CA 1
ATOM 3472 C C . THR A 1 448 ? 12.864 9.271 22.326 1.00 45.44 448 THR A C 1
ATOM 3474 O O . THR A 1 448 ? 11.745 9.300 22.829 1.00 45.44 448 THR A O 1
ATOM 3477 N N . ILE A 1 449 ? 13.345 8.146 21.789 1.00 43.78 449 ILE A N 1
ATOM 3478 C CA . ILE A 1 449 ? 12.645 6.853 21.847 1.00 43.78 449 ILE A CA 1
ATOM 3479 C C . ILE A 1 449 ? 12.798 6.208 23.237 1.00 43.78 449 ILE A C 1
ATOM 3481 O O . ILE A 1 449 ? 11.798 5.791 23.818 1.00 43.78 449 ILE A O 1
ATOM 3485 N N . ALA A 1 450 ? 14.002 6.167 23.819 1.00 37.88 450 ALA A N 1
ATOM 3486 C CA . ALA A 1 450 ? 14.248 5.570 25.142 1.00 37.88 450 ALA A CA 1
ATOM 3487 C C . ALA A 1 450 ? 13.792 6.458 26.322 1.00 37.88 450 ALA A C 1
ATOM 3489 O O . ALA A 1 450 ? 13.366 5.957 27.359 1.00 37.88 450 ALA A O 1
ATOM 3490 N N . TYR A 1 451 ? 13.842 7.778 26.150 1.00 36.50 451 TYR A N 1
ATOM 3491 C CA . TYR A 1 451 ? 13.349 8.820 27.056 1.00 36.50 451 TYR A CA 1
ATOM 3492 C C . TYR A 1 451 ? 11.953 9.321 26.649 1.00 36.50 451 TYR A C 1
ATOM 3494 O O . TYR A 1 451 ? 11.462 10.279 27.240 1.00 36.50 451 TYR A O 1
ATOM 3502 N N . GLY A 1 452 ? 11.269 8.677 25.697 1.00 38.09 452 GLY A N 1
ATOM 3503 C CA . GLY A 1 452 ? 9.862 8.959 25.381 1.00 38.09 452 GLY A CA 1
ATOM 3504 C C . GLY A 1 452 ? 8.946 8.988 26.622 1.00 38.09 452 GLY A C 1
ATOM 3505 O O . GLY A 1 452 ? 8.141 9.910 26.739 1.00 38.09 452 GLY A O 1
ATOM 3506 N N . PRO A 1 453 ? 9.126 8.090 27.618 1.00 41.91 453 PRO A N 1
ATOM 3507 C CA . PRO A 1 453 ? 8.414 8.152 28.901 1.00 41.91 453 PRO A CA 1
ATOM 3508 C C . PRO A 1 453 ? 8.748 9.362 29.798 1.00 41.91 453 PRO A C 1
ATOM 3510 O O . PRO A 1 453 ? 8.047 9.580 30.783 1.00 41.91 453 PRO A O 1
ATOM 3513 N N . ARG A 1 454 ? 9.813 10.119 29.490 1.00 36.53 454 ARG A N 1
ATOM 3514 C CA . ARG A 1 454 ? 10.331 11.269 30.261 1.00 36.53 454 ARG A CA 1
ATOM 3515 C C . ARG A 1 454 ? 10.328 12.607 29.517 1.00 36.53 454 ARG A C 1
ATOM 3517 O O . ARG A 1 454 ? 10.459 13.637 30.163 1.00 36.53 454 ARG A O 1
ATOM 3524 N N . PHE A 1 455 ? 10.117 12.649 28.202 1.00 35.03 455 PHE A N 1
ATOM 3525 C CA . PHE A 1 455 ? 9.931 13.930 27.495 1.00 35.03 455 PHE A CA 1
ATOM 3526 C C . PHE A 1 455 ? 8.589 14.615 27.840 1.00 35.03 455 PHE A C 1
ATOM 3528 O O . PHE A 1 455 ? 8.374 15.775 27.509 1.00 35.03 455 PHE A O 1
ATOM 3535 N N . LEU A 1 456 ? 7.713 13.901 28.555 1.00 39.00 456 LEU A N 1
ATOM 3536 C CA . LEU A 1 456 ? 6.489 14.397 29.193 1.00 39.00 456 LEU A CA 1
ATOM 3537 C C . LEU A 1 456 ? 6.703 14.782 30.679 1.00 39.00 456 LEU A C 1
ATOM 3539 O O . LEU A 1 456 ? 5.793 15.294 31.325 1.00 39.00 456 LEU A O 1
ATOM 3543 N N . ASP A 1 457 ? 7.889 14.529 31.243 1.00 31.34 457 ASP A N 1
ATOM 3544 C CA . ASP A 1 457 ? 8.165 14.577 32.687 1.00 31.34 457 ASP A CA 1
ATOM 3545 C C . ASP A 1 457 ? 8.783 15.919 33.117 1.00 31.34 457 ASP A C 1
ATOM 3547 O O . ASP A 1 457 ? 9.956 16.028 33.481 1.00 31.34 457 ASP A O 1
ATOM 3551 N N . LYS A 1 458 ? 7.959 16.973 33.056 1.00 29.41 458 LYS A N 1
ATOM 3552 C CA . LYS A 1 458 ? 8.131 18.187 33.879 1.00 29.41 458 LYS A CA 1
ATOM 3553 C C . LYS A 1 458 ? 6.873 18.599 34.654 1.00 29.41 458 LYS A C 1
ATOM 3555 O O . LYS A 1 458 ? 6.902 19.607 35.353 1.00 29.41 458 LYS A O 1
ATOM 3560 N N . THR A 1 459 ? 5.800 17.806 34.590 1.00 26.75 459 THR A N 1
ATOM 3561 C CA . THR A 1 459 ? 4.573 18.008 35.377 1.00 26.75 459 THR A CA 1
ATOM 3562 C C . THR A 1 459 ? 3.999 16.676 35.879 1.00 26.75 459 THR A C 1
ATOM 3564 O O . THR A 1 459 ? 3.074 16.129 35.287 1.00 26.75 459 THR A O 1
ATOM 3567 N N . ASN A 1 460 ? 4.523 16.237 37.027 1.00 28.95 460 ASN A N 1
ATOM 3568 C CA . ASN A 1 460 ? 3.958 15.284 37.995 1.00 28.95 460 ASN A CA 1
ATOM 3569 C C . ASN A 1 460 ? 3.835 13.776 37.657 1.00 28.95 460 ASN A C 1
ATOM 3571 O O . ASN A 1 460 ? 3.104 13.360 36.768 1.00 28.95 460 ASN A O 1
ATOM 3575 N N . PHE A 1 461 ? 4.476 12.985 38.534 1.00 32.34 461 PHE A N 1
ATOM 3576 C CA . PHE A 1 461 ? 4.008 11.754 39.206 1.00 32.34 461 PHE A CA 1
ATOM 3577 C C . PHE A 1 461 ? 3.124 10.740 38.444 1.00 32.34 461 PHE A C 1
ATOM 3579 O O . PHE A 1 461 ? 1.987 11.044 38.121 1.00 32.34 461 PHE A O 1
ATOM 3586 N N . TYR A 1 462 ? 3.617 9.496 38.300 1.00 35.56 462 TYR A N 1
ATOM 3587 C CA . TYR A 1 462 ? 2.953 8.185 38.561 1.00 35.56 462 TYR A CA 1
ATOM 3588 C C . TYR A 1 462 ? 3.881 7.041 38.080 1.00 35.56 462 TYR A C 1
ATOM 3590 O O . TYR A 1 462 ? 4.659 7.245 37.145 1.00 35.56 462 TYR A O 1
ATOM 3598 N N . ASP A 1 463 ? 3.839 5.831 38.652 1.00 43.97 463 ASP A N 1
ATOM 3599 C CA . ASP A 1 463 ? 4.691 4.705 38.189 1.00 43.97 463 ASP A CA 1
ATOM 3600 C C . ASP A 1 463 ? 4.241 4.173 36.807 1.00 43.97 463 ASP A C 1
ATOM 3602 O O . ASP A 1 463 ? 3.068 4.238 36.452 1.00 43.97 463 ASP A O 1
ATOM 3606 N N . GLU A 1 464 ? 5.153 3.661 35.975 1.00 44.69 464 GLU A N 1
ATOM 3607 C CA . GLU A 1 464 ? 4.794 3.070 34.674 1.00 44.69 464 GLU A CA 1
ATOM 3608 C C . GLU A 1 464 ? 4.010 1.753 34.841 1.00 44.69 464 GLU A C 1
ATOM 3610 O O . GLU A 1 464 ? 3.133 1.441 34.030 1.00 44.69 464 GLU A O 1
ATOM 3615 N N . ASN A 1 465 ? 4.278 0.979 35.898 1.00 48.25 465 ASN A N 1
ATOM 3616 C CA . ASN A 1 465 ? 3.547 -0.263 36.168 1.00 48.25 465 ASN A CA 1
ATOM 3617 C C . ASN A 1 465 ? 2.161 0.027 36.753 1.00 48.25 465 ASN A C 1
ATOM 3619 O O . ASN A 1 465 ? 1.185 -0.599 36.346 1.00 48.25 465 ASN A O 1
ATOM 3623 N N . GLU A 1 466 ? 2.050 1.013 37.639 1.00 47.34 466 GLU A N 1
ATOM 3624 C CA . GLU A 1 466 ? 0.787 1.617 38.079 1.00 47.34 466 GLU A CA 1
ATOM 3625 C C . GLU A 1 466 ? -0.038 2.168 36.903 1.00 47.34 466 GLU A C 1
ATOM 3627 O O . GLU A 1 466 ? -1.208 1.818 36.757 1.00 47.34 466 GLU A O 1
ATOM 3632 N N . ARG A 1 467 ? 0.577 2.919 35.979 1.00 56.53 467 ARG A N 1
ATOM 3633 C CA . ARG A 1 467 ? -0.080 3.399 34.748 1.00 56.53 467 ARG A CA 1
ATOM 3634 C C . ARG A 1 467 ? -0.611 2.248 33.881 1.00 56.53 467 ARG A C 1
ATOM 3636 O O . ARG A 1 467 ? -1.761 2.298 33.448 1.00 56.53 467 ARG A O 1
ATOM 3643 N N . LYS A 1 468 ? 0.158 1.166 33.694 1.00 56.91 468 LYS A N 1
ATOM 3644 C CA . LYS A 1 468 ? -0.314 -0.053 32.996 1.00 56.91 468 LYS A CA 1
ATOM 3645 C C . LYS A 1 468 ? -1.469 -0.739 33.736 1.00 56.91 468 LYS A C 1
ATOM 3647 O O . LYS A 1 468 ? -2.446 -1.119 33.094 1.00 56.91 468 LYS A O 1
ATOM 3652 N N . LYS A 1 469 ? -1.397 -0.868 35.068 1.00 58.91 469 LYS A N 1
ATOM 3653 C CA . LYS A 1 469 ? -2.501 -1.394 35.898 1.00 58.91 469 LYS A CA 1
ATOM 3654 C C . LYS A 1 469 ? -3.771 -0.557 35.729 1.00 58.91 469 LYS A C 1
ATOM 3656 O O . LYS A 1 469 ? -4.841 -1.135 35.586 1.00 58.91 469 LYS A O 1
ATOM 3661 N N . ASN A 1 470 ? -3.656 0.769 35.675 1.00 62.25 470 ASN A N 1
ATOM 3662 C CA . ASN A 1 470 ? -4.797 1.670 35.506 1.00 62.25 470 ASN A CA 1
ATOM 3663 C C . ASN A 1 470 ? -5.457 1.533 34.125 1.00 62.25 470 ASN A C 1
ATOM 3665 O O . ASN A 1 470 ? -6.683 1.502 34.050 1.00 62.25 470 ASN A O 1
ATOM 3669 N N . PHE A 1 471 ? -4.683 1.360 33.046 1.00 68.75 471 PHE A N 1
ATOM 3670 C CA . PHE A 1 471 ? -5.247 1.098 31.711 1.00 68.75 471 PHE A CA 1
ATOM 3671 C C . PHE A 1 471 ? -5.960 -0.263 31.648 1.00 68.75 471 PHE A C 1
ATOM 3673 O O . PHE A 1 471 ? -7.053 -0.356 31.092 1.00 68.75 471 PHE A O 1
ATOM 3680 N N . HIS A 1 472 ? -5.385 -1.302 32.266 1.00 71.38 472 HIS A N 1
ATOM 3681 C CA . HIS A 1 472 ? -6.033 -2.610 32.400 1.00 71.38 472 HIS A CA 1
ATOM 3682 C C . HIS A 1 472 ? -7.330 -2.531 33.208 1.00 71.38 472 HIS A C 1
ATOM 3684 O O . HIS A 1 472 ? -8.377 -2.907 32.696 1.00 71.38 472 HIS A O 1
ATOM 3690 N N . ALA A 1 473 ? -7.293 -1.945 34.406 1.00 79.56 473 ALA A N 1
ATOM 3691 C CA . ALA A 1 473 ? -8.479 -1.750 35.236 1.00 79.56 473 ALA A CA 1
ATOM 3692 C C . ALA A 1 473 ? -9.551 -0.889 34.542 1.00 79.56 473 ALA A C 1
ATOM 3694 O O . ALA A 1 473 ? -10.739 -1.091 34.780 1.00 79.56 473 ALA A O 1
ATOM 3695 N N . GLY A 1 474 ? -9.152 0.041 33.666 1.00 85.00 474 GLY A N 1
ATOM 3696 C CA . GLY A 1 474 ? -10.057 0.776 32.783 1.00 85.00 474 GLY A CA 1
ATOM 3697 C C . GLY A 1 474 ? -10.803 -0.148 31.816 1.00 85.00 474 GLY A C 1
ATOM 3698 O O . GLY A 1 474 ? -12.033 -0.129 31.797 1.00 85.00 474 GLY A O 1
ATOM 3699 N N . VAL A 1 475 ? -10.076 -0.992 31.072 1.00 88.75 475 VAL A N 1
ATOM 3700 C CA . VAL A 1 475 ? -10.652 -2.017 30.174 1.00 88.75 475 VAL A CA 1
ATOM 3701 C C . VAL A 1 475 ? -11.549 -2.984 30.941 1.00 88.75 475 VAL A C 1
ATOM 3703 O O . VAL A 1 475 ? -12.698 -3.171 30.557 1.00 88.75 475 VAL A O 1
ATOM 3706 N N . ASP A 1 476 ? -11.053 -3.563 32.032 1.00 88.31 476 ASP A N 1
ATOM 3707 C CA . ASP A 1 476 ? -11.751 -4.614 32.776 1.00 88.31 476 ASP A CA 1
ATOM 3708 C C . ASP A 1 476 ? -13.064 -4.086 33.388 1.00 88.31 476 ASP A C 1
ATOM 3710 O O . ASP A 1 476 ? -14.100 -4.742 33.286 1.00 88.31 476 ASP A O 1
ATOM 3714 N N . LYS A 1 477 ? -13.068 -2.854 33.928 1.00 92.62 477 LYS A N 1
ATOM 3715 C CA . LYS A 1 477 ? -14.298 -2.182 34.391 1.00 92.62 477 LYS A CA 1
ATOM 3716 C C . LYS A 1 477 ? -15.256 -1.832 33.250 1.00 92.62 477 LYS A C 1
ATOM 3718 O O . LYS A 1 477 ? -16.464 -1.923 33.440 1.00 92.62 477 LYS A O 1
ATOM 3723 N N . GLY A 1 478 ? -14.742 -1.436 32.084 1.00 94.94 478 GLY A N 1
ATOM 3724 C CA . GLY A 1 478 ? -15.567 -1.164 30.905 1.00 94.94 478 GLY A CA 1
ATOM 3725 C C . GLY A 1 478 ? -16.257 -2.422 30.374 1.00 94.94 478 GLY A C 1
ATOM 3726 O O . GLY A 1 478 ? -17.440 -2.380 30.052 1.00 94.94 478 GLY A O 1
ATOM 3727 N N . LEU A 1 479 ? -15.551 -3.556 30.350 1.00 95.31 479 LEU A N 1
ATOM 3728 C CA . LEU A 1 479 ? -16.089 -4.856 29.939 1.00 95.31 479 LEU A CA 1
ATOM 3729 C C . LEU A 1 479 ? -17.132 -5.401 30.922 1.00 95.31 479 LEU A C 1
ATOM 3731 O O . LEU A 1 479 ? -18.181 -5.872 30.488 1.00 95.31 479 LEU A O 1
ATOM 3735 N N . GLU A 1 480 ? -16.885 -5.310 32.232 1.00 95.94 480 GLU A N 1
ATOM 3736 C CA . GLU A 1 480 ? -17.870 -5.699 33.251 1.00 95.94 480 GLU A CA 1
ATOM 3737 C C . GLU A 1 480 ? -19.113 -4.791 33.228 1.00 95.94 480 GLU A C 1
ATOM 3739 O O . GLU A 1 480 ? -20.230 -5.296 33.341 1.00 95.94 480 GLU A O 1
ATOM 3744 N N . TRP A 1 481 ? -18.956 -3.481 32.985 1.00 95.69 481 TRP A N 1
ATOM 3745 C CA . TRP A 1 481 ? -20.100 -2.584 32.778 1.00 95.69 481 TRP A CA 1
ATOM 3746 C C . TRP A 1 481 ? -20.895 -2.948 31.517 1.00 95.69 481 TRP A C 1
ATOM 3748 O O . TRP A 1 481 ? -22.107 -3.130 31.596 1.00 95.69 481 TRP A O 1
ATOM 3758 N N . LEU A 1 482 ? -20.225 -3.145 30.372 1.00 96.50 482 LEU A N 1
ATOM 3759 C CA . LEU A 1 482 ? -20.877 -3.577 29.128 1.00 96.50 482 LEU A CA 1
ATOM 3760 C C . LEU A 1 482 ? -21.629 -4.900 29.329 1.00 96.50 482 LEU A C 1
ATOM 3762 O O . LEU A 1 482 ? -22.788 -5.006 28.946 1.00 96.50 482 LEU A O 1
ATOM 3766 N N . LYS A 1 483 ? -21.018 -5.892 29.983 1.00 96.31 483 LYS A N 1
ATOM 3767 C CA . LYS A 1 483 ? -21.655 -7.169 30.353 1.00 96.31 483 LYS A CA 1
ATOM 3768 C C . LYS A 1 483 ? -22.918 -6.967 31.201 1.00 96.31 483 LYS A C 1
ATOM 3770 O O . LYS A 1 483 ? -23.891 -7.684 30.993 1.00 96.31 483 LYS A O 1
ATOM 3775 N N . GLY A 1 484 ? -22.921 -5.993 32.113 1.00 93.62 484 GLY A N 1
ATOM 3776 C CA . GLY A 1 484 ? -24.096 -5.611 32.906 1.00 93.62 484 GLY A CA 1
ATOM 3777 C C . GLY A 1 484 ? -25.225 -4.945 32.106 1.00 93.62 484 GLY A C 1
ATOM 3778 O O . GLY A 1 484 ? -26.362 -4.947 32.564 1.00 93.62 484 GLY A O 1
ATOM 3779 N N . CYS A 1 485 ? -24.939 -4.414 30.914 1.00 93.81 485 CYS A N 1
ATOM 3780 C CA . CYS A 1 485 ? -25.924 -3.790 30.025 1.00 93.81 485 CYS A CA 1
ATOM 3781 C C . CYS A 1 485 ? -26.467 -4.721 28.923 1.00 93.81 485 CYS A C 1
ATOM 3783 O O . CYS A 1 485 ? -27.245 -4.251 28.096 1.00 93.81 485 CYS A O 1
ATOM 3785 N N . GLN A 1 486 ? -26.066 -6.000 28.875 1.00 96.19 486 GLN A N 1
ATOM 3786 C CA . GLN A 1 486 ? -26.576 -6.943 27.872 1.00 96.19 486 GLN A CA 1
ATOM 3787 C C . GLN A 1 486 ? -27.998 -7.411 28.222 1.00 96.19 486 GLN A C 1
ATOM 3789 O O . GLN A 1 486 ? -28.224 -7.990 29.287 1.00 96.19 486 GLN A O 1
ATOM 3794 N N . SER A 1 487 ? -28.935 -7.232 27.295 1.00 94.56 487 SER A N 1
ATOM 3795 C CA . SER A 1 487 ? -30.329 -7.671 27.425 1.00 94.56 487 SER A CA 1
ATOM 3796 C C . SER A 1 487 ? -30.478 -9.196 27.303 1.00 94.56 487 SER A C 1
ATOM 3798 O O . SER A 1 487 ? -29.590 -9.907 26.820 1.00 94.56 487 SER A O 1
ATOM 3800 N N . GLU A 1 488 ? -31.594 -9.756 27.791 1.00 92.69 488 GLU A N 1
ATOM 3801 C CA . GLU A 1 488 ? -31.746 -11.216 27.948 1.00 92.69 488 GLU A CA 1
ATOM 3802 C C . GLU A 1 488 ? -31.583 -11.998 26.634 1.00 92.69 488 GLU A C 1
ATOM 3804 O O . GLU A 1 488 ? -30.934 -13.053 26.617 1.00 92.69 488 GLU A O 1
ATOM 3809 N N . ASN A 1 489 ? -32.123 -11.428 25.553 1.00 92.94 489 ASN A N 1
ATOM 3810 C CA . ASN A 1 489 ? -32.029 -11.851 24.151 1.00 92.94 489 ASN A CA 1
ATOM 3811 C C . ASN A 1 489 ? -30.588 -11.873 23.590 1.00 92.94 489 ASN A C 1
ATOM 3813 O O . ASN A 1 489 ? -30.332 -12.585 22.618 1.00 92.94 489 ASN A O 1
ATOM 3817 N N . GLY A 1 490 ? -29.662 -11.129 24.203 1.00 95.31 490 GLY A N 1
ATOM 3818 C CA . GLY A 1 490 ? -28.266 -10.965 23.807 1.00 95.31 490 GLY A CA 1
ATOM 3819 C C . GLY A 1 490 ? -27.898 -9.626 23.160 1.00 95.31 490 GLY A C 1
ATOM 3820 O O . GLY A 1 490 ? -26.715 -9.448 22.862 1.00 95.31 490 GLY A O 1
ATOM 3821 N N . SER A 1 491 ? -28.843 -8.703 22.945 1.00 96.06 491 SER A N 1
ATOM 3822 C CA . SER A 1 491 ? -28.545 -7.365 22.414 1.00 96.06 491 SER A CA 1
ATOM 3823 C C . SER A 1 491 ? -27.888 -6.453 23.450 1.00 96.06 491 SER A C 1
ATOM 3825 O O . SER A 1 491 ? -27.927 -6.699 24.658 1.00 96.06 491 SER A O 1
ATOM 3827 N N . TRP A 1 492 ? -27.292 -5.377 22.948 1.00 95.50 492 TRP A N 1
ATOM 3828 C CA . TRP A 1 492 ? -27.118 -4.134 23.682 1.00 95.50 492 TRP A CA 1
ATOM 3829 C C . TRP A 1 492 ? -27.993 -3.082 23.022 1.00 95.50 492 TRP A C 1
ATOM 3831 O O . TRP A 1 492 ? -27.783 -2.753 21.852 1.00 95.50 492 TRP A O 1
ATOM 3841 N N . ASP A 1 493 ? -28.960 -2.591 23.780 1.00 91.56 493 ASP A N 1
ATOM 3842 C CA . ASP A 1 493 ? -30.000 -1.699 23.283 1.00 91.56 493 ASP A CA 1
ATOM 3843 C C . ASP A 1 493 ? -29.447 -0.264 23.269 1.00 91.56 493 ASP A C 1
ATOM 3845 O O . ASP A 1 493 ? -28.743 0.155 24.190 1.00 91.56 493 ASP A O 1
ATOM 3849 N N . ALA A 1 494 ? -29.668 0.492 22.199 1.00 88.50 494 ALA A N 1
ATOM 3850 C CA . ALA A 1 494 ? -28.989 1.774 22.012 1.00 88.50 494 ALA A CA 1
ATOM 3851 C C . ALA A 1 494 ? -29.521 2.866 22.958 1.00 88.50 494 ALA A C 1
ATOM 3853 O O . ALA A 1 494 ? -28.757 3.721 23.414 1.00 88.50 494 ALA A O 1
ATOM 3854 N N . ASP A 1 495 ? -30.816 2.833 23.267 1.00 86.00 495 ASP A N 1
ATOM 3855 C CA . ASP A 1 495 ? -31.544 3.795 24.100 1.00 86.00 495 ASP A CA 1
ATOM 3856 C C . ASP A 1 495 ? -31.925 3.255 25.494 1.00 86.00 495 ASP A C 1
ATOM 3858 O O . ASP A 1 495 ? -32.612 3.952 26.241 1.00 86.00 495 ASP A O 1
ATOM 3862 N N . ALA A 1 496 ? -31.432 2.069 25.880 1.00 79.50 496 ALA A N 1
ATOM 3863 C CA . ALA A 1 496 ? -31.694 1.437 27.177 1.00 79.50 496 ALA A CA 1
ATOM 3864 C C . ALA A 1 496 ? -30.500 0.608 27.706 1.00 79.50 496 ALA A C 1
ATOM 3866 O O . ALA A 1 496 ? -29.658 0.132 26.954 1.00 79.50 496 ALA A O 1
ATOM 3867 N N . PHE A 1 497 ? -30.420 0.388 29.021 1.00 75.50 497 PHE A N 1
ATOM 3868 C CA . PHE A 1 497 ? -29.433 -0.499 29.658 1.00 75.50 497 PHE A CA 1
ATOM 3869 C C . PHE A 1 497 ? -30.123 -1.751 30.202 1.00 75.50 497 PHE A C 1
ATOM 3871 O O . PHE A 1 497 ? -30.762 -1.697 31.256 1.00 75.50 497 PHE A O 1
ATOM 3878 N N . GLY A 1 498 ? -30.025 -2.879 29.491 1.00 59.50 498 GLY A N 1
ATOM 3879 C CA . GLY A 1 498 ? -30.728 -4.105 29.888 1.00 59.50 498 GLY A CA 1
ATOM 3880 C C . GLY A 1 498 ? -32.249 -3.907 30.004 1.00 59.50 498 GLY A C 1
ATOM 3881 O O . GLY A 1 498 ? -32.854 -4.427 30.939 1.00 59.50 498 GLY A O 1
ATOM 3882 N N . GLY A 1 499 ? -32.840 -3.059 29.151 1.00 58.59 499 GLY A N 1
ATOM 3883 C CA . GLY A 1 499 ? -34.245 -2.632 29.232 1.00 58.59 499 GLY A CA 1
ATOM 3884 C C . GLY A 1 499 ? -34.579 -1.487 30.211 1.00 58.59 499 GLY A C 1
ATOM 3885 O O . GLY A 1 499 ? -35.757 -1.205 30.404 1.00 58.59 499 GLY A O 1
ATOM 3886 N N . ASN A 1 500 ? -33.592 -0.820 30.828 1.00 63.59 500 ASN A N 1
ATOM 3887 C CA . ASN A 1 500 ? -33.799 0.310 31.759 1.00 63.59 500 ASN A CA 1
ATOM 3888 C C . ASN A 1 500 ? -33.393 1.664 31.144 1.00 63.59 500 ASN A C 1
ATOM 3890 O O . ASN A 1 500 ? -32.564 1.702 30.240 1.00 63.59 500 ASN A O 1
ATOM 3894 N N . GLU A 1 501 ? -33.905 2.782 31.671 1.00 71.81 501 GLU A N 1
ATOM 3895 C CA . GLU A 1 501 ? -33.541 4.135 31.208 1.00 71.81 501 GLU A CA 1
ATOM 3896 C C . GLU A 1 501 ? -32.027 4.437 31.303 1.00 71.81 501 GLU A C 1
ATOM 3898 O O . GLU A 1 501 ? -31.324 3.983 32.210 1.00 71.81 501 GLU A O 1
ATOM 3903 N N . THR A 1 502 ? -31.529 5.269 30.382 1.00 78.19 502 THR A N 1
ATOM 3904 C CA . THR A 1 502 ? -30.130 5.733 30.313 1.00 78.19 502 THR A CA 1
ATOM 3905 C C . THR A 1 502 ? -30.049 7.265 30.313 1.00 78.19 502 THR A C 1
ATOM 3907 O O . THR A 1 502 ? -30.873 7.922 29.679 1.00 78.19 502 THR A O 1
ATOM 3910 N N . PRO A 1 503 ? -29.029 7.870 30.958 1.00 77.44 503 PRO A N 1
ATOM 3911 C CA . PRO A 1 503 ? -28.791 9.316 30.891 1.00 77.44 503 PRO A CA 1
ATOM 3912 C C . PRO A 1 503 ? -28.272 9.797 29.519 1.00 77.44 503 PRO A C 1
ATOM 3914 O O . PRO A 1 503 ? -28.421 10.975 29.189 1.00 77.44 503 PRO A O 1
ATOM 3917 N N . ASP A 1 504 ? -27.671 8.898 28.729 1.00 82.38 504 ASP A N 1
ATOM 3918 C CA . ASP A 1 504 ? -27.157 9.157 27.376 1.00 82.38 504 ASP A CA 1
ATOM 3919 C C . ASP A 1 504 ? -27.705 8.083 26.406 1.00 82.38 504 ASP A C 1
ATOM 3921 O O . ASP A 1 504 ? -26.978 7.136 26.065 1.00 82.38 504 ASP A O 1
ATOM 3925 N N . PRO A 1 505 ? -28.992 8.168 26.013 1.00 85.56 505 PRO A N 1
ATOM 3926 C CA . PRO A 1 505 ? -29.587 7.280 25.019 1.00 85.56 505 PRO A CA 1
ATOM 3927 C C . PRO A 1 505 ? -29.010 7.538 23.624 1.00 85.56 505 PRO A C 1
ATOM 3929 O O . PRO A 1 505 ? -28.730 8.678 23.243 1.00 85.56 505 PRO A O 1
ATOM 3932 N N . GLY A 1 506 ? -28.854 6.461 22.862 1.00 85.38 506 GLY A N 1
ATOM 3933 C CA . GLY A 1 506 ? -28.706 6.493 21.415 1.00 85.38 506 GLY A CA 1
ATOM 3934 C C . GLY A 1 506 ? -30.057 6.528 20.691 1.00 85.38 506 GLY A C 1
ATOM 3935 O O . GLY A 1 506 ? -31.093 6.854 21.264 1.00 85.38 506 GLY A O 1
ATOM 3936 N N . ASP A 1 507 ? -30.029 6.187 19.409 1.00 86.56 507 ASP A N 1
ATOM 3937 C CA . ASP A 1 507 ? -31.202 5.932 18.570 1.00 86.56 507 ASP A CA 1
ATOM 3938 C C . ASP A 1 507 ? -31.520 4.431 18.624 1.00 86.56 507 ASP A C 1
ATOM 3940 O O . ASP A 1 507 ? -30.673 3.627 18.234 1.00 86.56 507 ASP A O 1
ATOM 3944 N N . ALA A 1 508 ? -32.722 4.046 19.067 1.00 86.44 508 ALA A N 1
ATOM 3945 C CA . ALA A 1 508 ? -33.168 2.645 19.153 1.00 86.44 508 ALA A CA 1
ATOM 3946 C C . ALA A 1 508 ? -33.038 1.872 17.821 1.00 86.44 508 ALA A C 1
ATOM 3948 O O . ALA A 1 508 ? -32.954 0.649 17.776 1.00 86.44 508 ALA A O 1
ATOM 3949 N N . GLY A 1 509 ? -32.952 2.576 16.689 1.00 89.88 509 GLY A N 1
ATOM 3950 C CA . GLY A 1 509 ? -32.615 1.986 15.400 1.00 89.88 509 GLY A CA 1
ATOM 3951 C C . GLY A 1 509 ? -31.173 1.467 15.273 1.00 89.88 509 GLY A C 1
ATOM 3952 O O . GLY A 1 509 ? -30.846 0.985 14.187 1.00 89.88 509 GLY A O 1
ATOM 3953 N N . LEU A 1 510 ? -30.313 1.568 16.299 1.00 91.94 510 LEU A N 1
ATOM 3954 C CA . LEU A 1 510 ? -28.886 1.194 16.278 1.00 91.94 510 LEU A CA 1
ATOM 3955 C C . LEU A 1 510 ? -28.489 -0.010 17.155 1.00 91.94 510 LEU A C 1
ATOM 3957 O O . LEU A 1 510 ? -27.299 -0.328 17.198 1.00 91.94 510 LEU A O 1
ATOM 3961 N N . ASP A 1 511 ? -29.419 -0.728 17.793 1.00 94.69 511 ASP A N 1
ATOM 3962 C CA . ASP A 1 511 ? -29.120 -1.886 18.671 1.00 94.69 511 ASP A CA 1
ATOM 3963 C C . ASP A 1 511 ? -28.151 -2.900 18.043 1.00 94.69 511 ASP A C 1
ATOM 3965 O O . ASP A 1 511 ? -27.258 -3.440 18.693 1.00 94.69 511 ASP A O 1
ATOM 3969 N N . ILE A 1 512 ? -28.289 -3.150 16.738 1.00 97.31 512 ILE A N 1
ATOM 3970 C CA . ILE A 1 512 ? -27.439 -4.076 15.981 1.00 97.31 512 ILE A CA 1
ATOM 3971 C C . ILE A 1 512 ? -26.009 -3.524 15.843 1.00 97.31 512 ILE A C 1
ATOM 3973 O O . ILE A 1 512 ? -25.041 -4.267 16.028 1.00 97.31 512 ILE A O 1
ATOM 3977 N N . ALA A 1 513 ? -25.851 -2.226 15.566 1.00 95.75 513 ALA A N 1
ATOM 3978 C CA . ALA A 1 513 ? -24.545 -1.572 15.512 1.00 95.75 513 ALA A CA 1
ATOM 3979 C C . ALA A 1 513 ? -23.871 -1.492 16.887 1.00 95.75 513 ALA A C 1
ATOM 3981 O O . ALA A 1 513 ? -22.669 -1.746 17.000 1.00 95.75 513 ALA A O 1
ATOM 3982 N N . VAL A 1 514 ? -24.645 -1.181 17.929 1.00 95.19 514 VAL A N 1
ATOM 3983 C CA . VAL A 1 514 ? -24.189 -1.098 19.322 1.00 95.19 514 VAL A CA 1
ATOM 3984 C C . VAL A 1 514 ? -23.793 -2.481 19.847 1.00 95.19 514 VAL A C 1
ATOM 3986 O O . VAL A 1 514 ? -22.698 -2.629 20.389 1.00 95.19 514 VAL A O 1
ATOM 3989 N N . THR A 1 515 ? -24.591 -3.520 19.578 1.00 97.81 515 THR A N 1
ATOM 3990 C CA . THR A 1 515 ? -24.237 -4.928 19.846 1.00 97.81 515 THR A CA 1
ATOM 3991 C C . THR A 1 515 ? -22.951 -5.322 19.118 1.00 97.81 515 THR A C 1
ATOM 3993 O O . THR A 1 515 ? -22.071 -5.940 19.716 1.00 97.81 515 THR A O 1
ATOM 3996 N N . GLY A 1 516 ? -22.793 -4.938 17.845 1.00 97.62 516 GLY A N 1
ATOM 3997 C CA . GLY A 1 516 ? -21.562 -5.179 17.087 1.00 97.62 516 GLY A CA 1
ATOM 3998 C C . GLY A 1 516 ? -20.333 -4.525 17.732 1.00 97.62 516 GLY A C 1
ATOM 3999 O O . GLY A 1 516 ? -19.311 -5.184 17.925 1.00 97.62 516 GLY A O 1
ATOM 4000 N N . ALA A 1 517 ? -20.439 -3.256 18.135 1.00 96.06 517 ALA A N 1
ATOM 4001 C CA . ALA A 1 517 ? -19.372 -2.549 18.845 1.00 96.06 517 ALA A CA 1
ATOM 4002 C C . ALA A 1 517 ? -19.043 -3.191 20.206 1.00 96.06 517 ALA A C 1
ATOM 4004 O O . ALA A 1 517 ? -17.868 -3.379 20.521 1.00 96.06 517 ALA A O 1
ATOM 4005 N N . ALA A 1 518 ? -20.057 -3.575 20.988 1.00 97.31 518 ALA A N 1
ATOM 4006 C CA . ALA A 1 518 ? -19.875 -4.250 22.270 1.00 97.31 518 ALA A CA 1
ATOM 4007 C C . ALA A 1 518 ? -19.179 -5.612 22.099 1.00 97.31 518 ALA A C 1
ATOM 4009 O O . ALA A 1 518 ? -18.177 -5.873 22.767 1.00 97.31 518 ALA A O 1
ATOM 4010 N N . LEU A 1 519 ? -19.620 -6.448 21.153 1.00 97.50 519 LEU A N 1
ATOM 4011 C CA . LEU A 1 519 ? -18.987 -7.737 20.843 1.00 97.50 519 LEU A CA 1
ATOM 4012 C C . LEU A 1 519 ? -17.507 -7.601 20.479 1.00 97.50 519 LEU A C 1
ATOM 4014 O O . LEU A 1 519 ? -16.691 -8.378 20.975 1.00 97.50 519 LEU A O 1
ATOM 4018 N N . LEU A 1 520 ? -17.141 -6.593 19.679 1.00 96.00 520 LEU A N 1
ATOM 4019 C CA . LEU A 1 520 ? -15.743 -6.325 19.329 1.00 96.00 520 LEU A CA 1
ATOM 4020 C C . LEU A 1 520 ? -14.861 -6.081 20.569 1.00 96.00 520 LEU A C 1
ATOM 4022 O O . LEU A 1 520 ? -13.688 -6.446 20.541 1.00 96.00 520 LEU A O 1
ATOM 4026 N N . THR A 1 521 ? -15.399 -5.551 21.677 1.00 95.25 521 THR A N 1
ATOM 4027 C CA . THR A 1 521 ? -14.632 -5.409 22.934 1.00 95.25 521 THR A CA 1
ATOM 4028 C C . THR A 1 521 ? -14.345 -6.749 23.614 1.00 95.25 521 THR A C 1
ATOM 4030 O O . THR A 1 521 ? -13.245 -6.959 24.123 1.00 95.25 521 THR A O 1
ATOM 4033 N N . PHE A 1 522 ? -15.291 -7.690 23.610 1.00 93.31 522 PHE A N 1
ATOM 4034 C CA . PHE A 1 522 ? -15.094 -9.010 24.219 1.00 93.31 522 PHE A CA 1
ATOM 4035 C C . PHE A 1 522 ? -14.183 -9.895 23.354 1.00 93.31 522 PHE A C 1
ATOM 4037 O O . PHE A 1 522 ? -13.316 -10.593 23.883 1.00 93.31 522 PHE A O 1
ATOM 4044 N N . LEU A 1 523 ? -14.288 -9.773 22.028 1.00 86.44 523 LEU A N 1
ATOM 4045 C CA . LEU A 1 523 ? -13.356 -10.371 21.067 1.00 86.44 523 LEU A CA 1
ATOM 4046 C C . LEU A 1 523 ? -11.938 -9.786 21.232 1.00 86.44 523 LEU A C 1
ATOM 4048 O O . LEU A 1 523 ? -10.969 -10.537 21.322 1.00 86.44 523 LEU A O 1
ATOM 4052 N N . GLY A 1 524 ? -11.808 -8.464 21.404 1.00 82.50 524 GLY A N 1
ATOM 4053 C CA . GLY A 1 524 ? -10.543 -7.779 21.723 1.00 82.50 524 GLY A CA 1
ATOM 4054 C C . GLY A 1 524 ? -9.957 -8.113 23.107 1.00 82.50 524 GLY A C 1
ATOM 4055 O O . GLY A 1 524 ? -8.750 -7.975 23.334 1.00 82.50 524 GLY A O 1
ATOM 4056 N N . GLU A 1 525 ? -10.774 -8.625 24.033 1.00 83.75 525 GLU A N 1
ATOM 4057 C CA . GLU A 1 525 ? -10.304 -9.258 25.272 1.00 83.75 525 GLU A CA 1
ATOM 4058 C C . GLU A 1 525 ? -9.654 -10.626 24.995 1.00 83.75 525 GLU A C 1
ATOM 4060 O O . GLU A 1 525 ? -8.758 -11.042 25.729 1.00 83.75 525 GLU A O 1
ATOM 4065 N N . GLY A 1 526 ? -10.034 -11.305 23.914 1.00 75.88 526 GLY A N 1
ATOM 4066 C CA . GLY A 1 526 ? -9.666 -12.693 23.636 1.00 75.88 526 GLY A CA 1
ATOM 4067 C C . GLY A 1 526 ? -10.743 -13.704 24.042 1.00 75.88 526 GLY A C 1
ATOM 4068 O O . GLY A 1 526 ? -10.462 -14.901 24.038 1.00 75.88 526 GLY A O 1
ATOM 4069 N N . SER A 1 527 ? -11.948 -13.246 24.402 1.00 79.25 527 SER A N 1
ATOM 4070 C CA . SER A 1 527 ? -13.102 -14.106 24.683 1.00 79.25 527 SER A CA 1
ATOM 4071 C C . SER A 1 527 ? -13.902 -14.378 23.400 1.00 79.25 527 SER A C 1
ATOM 4073 O O . SER A 1 527 ? -14.129 -13.476 22.599 1.00 79.25 527 SER A O 1
ATOM 4075 N N . THR A 1 528 ? -14.335 -15.622 23.202 1.00 84.62 528 THR A N 1
ATOM 4076 C CA . THR A 1 528 ? -15.038 -16.121 22.005 1.00 84.62 528 THR A CA 1
ATOM 4077 C C . THR A 1 528 ? -16.347 -16.824 22.392 1.00 84.62 528 THR A C 1
ATOM 4079 O O . THR A 1 528 ? -16.768 -16.753 23.541 1.00 84.62 528 THR A O 1
ATOM 4082 N N . LEU A 1 529 ? -17.001 -17.525 21.456 1.00 87.12 529 LEU A N 1
ATOM 4083 C CA . LEU A 1 529 ? -18.189 -18.339 21.746 1.00 87.12 529 LEU A CA 1
ATOM 4084 C C . LEU A 1 529 ? -17.912 -19.594 22.601 1.00 87.12 529 LEU A C 1
ATOM 4086 O O . LEU A 1 529 ? -18.869 -20.216 23.050 1.00 87.12 529 LEU A O 1
ATOM 4090 N N . THR A 1 530 ? -16.648 -20.010 22.763 1.00 77.06 530 THR A N 1
ATOM 4091 C CA . THR A 1 530 ? -16.280 -21.319 23.354 1.00 77.06 530 THR A CA 1
ATOM 4092 C C . THR A 1 530 ? -15.067 -21.293 24.289 1.00 77.06 530 THR A C 1
ATOM 4094 O O . THR A 1 530 ? -14.692 -22.331 24.837 1.00 77.06 530 THR A O 1
ATOM 4097 N N . VAL A 1 531 ? -14.411 -20.137 24.446 1.00 70.12 531 VAL A N 1
ATOM 4098 C CA . VAL A 1 531 ? -13.349 -19.905 25.435 1.00 70.12 531 VAL A CA 1
ATOM 4099 C C . VAL A 1 531 ? -13.345 -18.445 25.889 1.00 70.12 531 VAL A C 1
ATOM 4101 O O . VAL A 1 531 ? -13.562 -17.539 25.089 1.00 70.12 531 VAL A O 1
ATOM 4104 N N . GLY A 1 532 ? -13.008 -18.191 27.153 1.00 75.62 532 GLY A N 1
ATOM 4105 C CA . GLY A 1 532 ? -12.725 -16.844 27.658 1.00 75.62 532 GLY A CA 1
ATOM 4106 C C . GLY A 1 532 ? -13.406 -16.534 28.985 1.00 75.62 532 GLY A C 1
ATOM 4107 O O . GLY A 1 532 ? -14.019 -17.395 29.607 1.00 75.62 532 GLY A O 1
ATOM 4108 N N . ASN A 1 533 ? -13.287 -15.287 29.437 1.00 81.50 533 ASN A N 1
ATOM 4109 C CA . ASN A 1 533 ? -13.967 -14.815 30.649 1.00 81.50 533 ASN A CA 1
ATOM 4110 C C . ASN A 1 533 ? -15.430 -14.422 30.359 1.00 81.50 533 ASN A C 1
ATOM 4112 O O . ASN A 1 533 ? -16.267 -14.441 31.258 1.00 81.50 533 ASN A O 1
ATOM 4116 N N . TYR A 1 534 ? -15.732 -14.090 29.098 1.00 90.56 534 TYR A N 1
ATOM 4117 C CA . TYR A 1 534 ? -17.013 -13.539 28.642 1.00 90.56 534 TYR A CA 1
ATOM 4118 C C . TYR A 1 534 ? -17.746 -14.458 27.644 1.00 90.56 534 TYR A C 1
ATOM 4120 O O . TYR A 1 534 ? -18.565 -13.993 26.858 1.00 90.56 534 TYR A O 1
ATOM 4128 N N . GLU A 1 535 ? -17.471 -15.765 27.677 1.00 90.25 535 GLU A N 1
ATOM 4129 C CA . GLU A 1 535 ? -17.963 -16.766 26.712 1.00 90.25 535 GLU A CA 1
ATOM 4130 C C . GLU A 1 535 ? -19.483 -16.686 26.465 1.00 90.25 535 GLU A C 1
ATOM 4132 O O . GLU A 1 535 ? -19.934 -16.470 25.340 1.00 90.25 535 GLU A O 1
ATOM 4137 N N . ASN A 1 536 ? -20.281 -16.735 27.537 1.00 94.31 536 ASN A N 1
ATOM 4138 C CA . ASN A 1 536 ? -21.743 -16.631 27.460 1.00 94.31 536 ASN A CA 1
ATOM 4139 C C . ASN A 1 536 ? -22.238 -15.281 26.903 1.00 94.31 536 ASN A C 1
ATOM 4141 O O . ASN A 1 536 ? -23.284 -15.236 26.259 1.00 94.31 536 ASN A O 1
ATOM 4145 N N . VAL A 1 537 ? -21.499 -14.190 27.135 1.00 96.69 537 VAL A N 1
ATOM 4146 C CA . VAL A 1 537 ? -21.840 -12.834 26.664 1.00 96.69 537 VAL A CA 1
ATOM 4147 C C . VAL A 1 537 ? -21.632 -12.740 25.150 1.00 96.69 537 VAL A C 1
ATOM 4149 O O . VAL A 1 537 ? -22.516 -12.270 24.427 1.00 96.69 537 VAL A O 1
ATOM 4152 N N . VAL A 1 538 ? -20.507 -13.273 24.657 1.00 96.12 538 VAL A N 1
ATOM 4153 C CA . VAL A 1 538 ? -20.201 -13.371 23.220 1.00 96.12 538 VAL A CA 1
ATOM 4154 C C . VAL A 1 538 ? -21.186 -14.305 22.518 1.00 96.12 538 VAL A C 1
ATOM 4156 O O . VAL A 1 538 ? -21.773 -13.921 21.507 1.00 96.12 538 VAL A O 1
ATOM 4159 N N . ALA A 1 539 ? -21.435 -15.496 23.071 1.00 96.81 539 ALA A N 1
ATOM 4160 C CA . ALA A 1 539 ? -22.378 -16.461 22.506 1.00 96.81 539 ALA A CA 1
ATOM 4161 C C . ALA A 1 539 ? -23.806 -15.892 22.396 1.00 96.81 539 ALA A C 1
ATOM 4163 O O . ALA A 1 539 ? -24.454 -16.057 21.360 1.00 96.81 539 ALA A O 1
ATOM 4164 N N . LYS A 1 540 ? -24.280 -15.159 23.417 1.00 97.94 540 LYS A N 1
ATOM 4165 C CA . LYS A 1 540 ? -25.561 -14.435 23.376 1.00 97.94 540 LYS A CA 1
ATOM 4166 C C . LYS A 1 540 ? -25.602 -13.369 22.277 1.00 97.94 540 LYS A C 1
ATOM 4168 O O . LYS A 1 540 ? -26.524 -13.384 21.466 1.00 97.94 540 LYS A O 1
ATOM 4173 N N . GLY A 1 541 ? -24.612 -12.477 22.211 1.00 98.00 541 GLY A N 1
ATOM 4174 C CA . GLY A 1 541 ? -24.609 -11.390 21.224 1.00 98.00 541 GLY A CA 1
ATOM 4175 C C . GLY A 1 541 ? -24.476 -11.889 19.785 1.00 98.00 541 GLY A C 1
ATOM 4176 O O . GLY A 1 541 ? -25.166 -11.404 18.890 1.00 98.00 541 GLY A O 1
ATOM 4177 N N . VAL A 1 542 ? -23.662 -12.921 19.550 1.00 98.31 542 VAL A N 1
ATOM 4178 C CA . VAL A 1 542 ? -23.551 -13.561 18.230 1.00 98.31 542 VAL A CA 1
ATOM 4179 C C . VAL A 1 542 ? -24.846 -14.287 17.852 1.00 98.31 542 VAL A C 1
ATOM 4181 O O . VAL A 1 542 ? -25.262 -14.217 16.694 1.00 98.31 542 VAL A O 1
ATOM 4184 N N . LYS A 1 543 ? -25.537 -14.924 18.810 1.00 98.06 543 LYS A N 1
ATOM 4185 C CA . LYS A 1 543 ? -26.877 -15.492 18.591 1.00 98.06 543 LYS A CA 1
ATOM 4186 C C . LYS A 1 543 ? -27.896 -14.410 18.216 1.00 98.06 543 LYS A C 1
ATOM 4188 O O . LYS A 1 543 ? -28.652 -14.630 17.271 1.00 98.06 543 LYS A O 1
ATOM 4193 N N . PHE A 1 544 ? -27.894 -13.261 18.898 1.00 98.44 544 PHE A N 1
ATOM 4194 C CA . PHE A 1 544 ? -28.743 -12.118 18.545 1.00 98.44 544 PHE A CA 1
ATOM 4195 C C . PHE A 1 544 ? -28.457 -11.639 17.116 1.00 98.44 544 PHE A C 1
ATOM 4197 O O . PHE A 1 544 ? -29.363 -11.669 16.289 1.00 98.44 544 PHE A O 1
ATOM 4204 N N . LEU A 1 545 ? -27.199 -11.331 16.770 1.00 98.44 545 LEU A N 1
ATOM 4205 C CA . LEU A 1 545 ? -26.843 -10.880 15.417 1.00 98.44 545 LEU A CA 1
ATOM 4206 C C . LEU A 1 545 ? -27.209 -11.907 14.328 1.00 98.44 545 LEU A C 1
ATOM 4208 O O . LEU A 1 545 ? -27.769 -11.525 13.301 1.00 98.44 545 LEU A O 1
ATOM 4212 N N . LYS A 1 546 ? -26.953 -13.209 14.542 1.00 97.88 546 LYS A N 1
ATOM 4213 C CA . LYS A 1 546 ? -27.383 -14.276 13.611 1.00 97.88 546 LYS A CA 1
ATOM 4214 C C . LYS A 1 546 ? -28.911 -14.311 13.461 1.00 97.88 546 LYS A C 1
ATOM 4216 O O . LYS A 1 546 ? -29.395 -14.470 12.344 1.00 97.88 546 LYS A O 1
ATOM 4221 N N . GLY A 1 547 ? -29.658 -14.134 14.554 1.00 97.62 547 GLY A N 1
ATOM 4222 C CA . GLY A 1 547 ? -31.125 -14.078 14.561 1.00 97.62 547 GLY A CA 1
ATOM 4223 C C . GLY A 1 547 ? -31.709 -12.827 13.892 1.00 97.62 547 GLY A C 1
ATOM 4224 O O . GLY A 1 547 ? -32.756 -12.911 13.257 1.00 97.62 547 GLY A O 1
ATOM 4225 N N . SER A 1 548 ? -31.013 -11.690 13.962 1.00 97.31 548 SER A N 1
ATOM 4226 C CA . SER A 1 548 ? -31.396 -10.436 13.298 1.00 97.31 548 SER A CA 1
ATOM 4227 C C . SER A 1 548 ? -31.159 -10.436 11.780 1.00 97.31 548 SER A C 1
ATOM 4229 O O . SER A 1 548 ? -31.525 -9.464 11.118 1.00 97.31 548 SER A O 1
ATOM 4231 N N . MET A 1 549 ? -30.541 -11.479 11.209 1.00 97.69 549 MET A N 1
ATOM 4232 C CA . MET A 1 549 ? -30.230 -11.561 9.778 1.00 97.69 549 MET A CA 1
ATOM 4233 C C . MET A 1 549 ? -31.384 -12.161 8.961 1.00 97.69 549 MET A C 1
ATOM 4235 O O . MET A 1 549 ? -31.766 -13.318 9.131 1.00 97.69 549 MET A O 1
ATOM 4239 N N . ASN A 1 550 ? -31.878 -11.416 7.975 1.00 96.00 550 ASN A N 1
ATOM 4240 C CA . ASN A 1 550 ? -32.960 -11.861 7.101 1.00 96.00 550 ASN A CA 1
ATOM 4241 C C . ASN A 1 550 ? -32.511 -12.874 6.019 1.00 96.00 550 ASN A C 1
ATOM 4243 O O . ASN A 1 550 ? -31.331 -13.225 5.865 1.00 96.00 550 ASN A O 1
ATOM 4247 N N . LYS A 1 551 ? -33.471 -13.344 5.209 1.00 94.31 551 LYS A N 1
ATOM 4248 C CA . LYS A 1 551 ? -33.242 -14.332 4.137 1.00 94.31 551 LYS A CA 1
ATOM 4249 C C . LYS A 1 551 ? -32.242 -13.878 3.058 1.00 94.31 551 LYS A C 1
ATOM 4251 O O . LYS A 1 551 ? -31.614 -14.744 2.457 1.00 94.31 551 LYS A O 1
ATOM 4256 N N . ASP A 1 552 ? -32.033 -12.575 2.882 1.00 91.19 552 ASP A N 1
ATOM 4257 C CA . ASP A 1 552 ? -31.191 -11.971 1.839 1.00 91.19 552 ASP A CA 1
ATOM 4258 C C . ASP A 1 552 ? -29.798 -11.543 2.353 1.00 91.19 552 ASP A C 1
ATOM 4260 O O . ASP A 1 552 ? -28.910 -11.250 1.555 1.00 91.19 552 ASP A O 1
ATOM 4264 N N . GLY A 1 553 ? -29.572 -11.587 3.673 1.00 95.25 553 GLY A N 1
ATOM 4265 C CA . GLY A 1 553 ? -28.295 -11.237 4.314 1.00 95.25 553 GLY A CA 1
ATOM 4266 C C . GLY A 1 553 ? -28.241 -9.830 4.910 1.00 95.25 553 GLY A C 1
ATOM 4267 O O . GLY A 1 553 ? -27.147 -9.329 5.157 1.00 95.25 553 GLY A O 1
ATOM 4268 N N . VAL A 1 554 ? -29.394 -9.192 5.123 1.00 96.94 554 VAL A N 1
ATOM 4269 C CA . VAL A 1 554 ? -29.497 -7.890 5.798 1.00 96.94 554 VAL A CA 1
ATOM 4270 C C . VAL A 1 554 ? -29.781 -8.090 7.285 1.00 96.94 554 VAL A C 1
ATOM 4272 O O . VAL A 1 554 ? -30.618 -8.926 7.625 1.00 96.94 554 VAL A O 1
ATOM 4275 N N . PHE A 1 555 ? -29.118 -7.330 8.155 1.00 97.50 555 PHE A N 1
ATOM 4276 C CA . PHE A 1 555 ? -29.382 -7.301 9.594 1.00 97.50 555 PHE A CA 1
ATOM 4277 C C . PHE A 1 555 ? -30.407 -6.207 9.942 1.00 97.50 555 PHE A C 1
ATOM 4279 O O . PHE A 1 555 ? -30.188 -5.034 9.643 1.00 97.50 555 PHE A O 1
ATOM 4286 N N . GLY A 1 556 ? -31.506 -6.584 10.602 1.00 95.25 556 GLY A N 1
ATOM 4287 C CA . GLY A 1 556 ? -32.584 -5.665 10.994 1.00 95.25 556 GLY A CA 1
ATOM 4288 C C . GLY A 1 556 ? -33.512 -5.252 9.844 1.00 95.25 556 GLY A C 1
ATOM 4289 O O . GLY A 1 556 ? -33.578 -5.916 8.806 1.00 95.25 556 GLY A O 1
ATOM 4290 N N . ASP A 1 557 ? -34.257 -4.157 10.036 1.00 94.06 557 ASP A N 1
ATOM 4291 C CA . ASP A 1 557 ? -35.109 -3.584 8.987 1.00 94.06 557 ASP A CA 1
ATOM 4292 C C . ASP A 1 557 ? -34.260 -2.817 7.952 1.00 94.06 557 ASP A C 1
ATOM 4294 O O . ASP A 1 557 ? -33.658 -1.797 8.307 1.00 94.06 557 ASP A O 1
ATOM 4298 N N . PRO A 1 558 ? -34.233 -3.227 6.664 1.00 92.88 558 PRO A N 1
ATOM 4299 C CA . PRO A 1 558 ? -33.551 -2.473 5.614 1.00 92.88 558 PRO A CA 1
ATOM 4300 C C . PRO A 1 558 ? -34.087 -1.045 5.432 1.00 92.88 558 PRO A C 1
ATOM 4302 O O . PRO A 1 558 ? -33.377 -0.224 4.862 1.00 92.88 558 PRO A O 1
ATOM 4305 N N . LYS A 1 559 ? -35.305 -0.718 5.884 1.00 92.25 559 LYS A N 1
ATOM 4306 C CA . LYS A 1 559 ? -35.869 0.639 5.773 1.00 92.25 559 LYS A CA 1
ATOM 4307 C C . LYS A 1 559 ? -35.405 1.598 6.873 1.00 92.25 559 LYS A C 1
ATOM 4309 O O . LYS A 1 559 ? -35.641 2.797 6.742 1.00 92.25 559 LYS A O 1
ATOM 4314 N N . SER A 1 560 ? -34.758 1.102 7.931 1.00 91.00 560 SER A N 1
ATOM 4315 C CA . SER A 1 560 ? -34.237 1.947 9.012 1.00 91.00 560 SER A CA 1
ATOM 4316 C C . SER A 1 560 ? -33.223 2.967 8.468 1.00 91.00 560 SER A C 1
ATOM 4318 O O . SER A 1 560 ? -32.358 2.582 7.675 1.00 91.00 560 SER A O 1
ATOM 4320 N N . PRO A 1 561 ? -33.245 4.242 8.910 1.00 88.88 561 PRO A N 1
ATOM 4321 C CA . PRO A 1 561 ? -32.218 5.220 8.536 1.00 88.88 561 PRO A CA 1
ATOM 4322 C C . PRO A 1 561 ? -30.805 4.781 8.953 1.00 88.88 561 PRO A C 1
ATOM 4324 O O . PRO A 1 561 ? -29.829 5.221 8.357 1.00 88.88 561 PRO A O 1
ATOM 4327 N N . ASN A 1 562 ? -30.703 3.873 9.926 1.00 90.31 562 ASN A N 1
ATOM 4328 C CA . ASN A 1 562 ? -29.457 3.357 10.487 1.00 90.31 562 ASN A CA 1
ATOM 4329 C C . ASN A 1 562 ? -29.029 1.994 9.899 1.00 90.31 562 ASN A C 1
ATOM 4331 O O . ASN A 1 562 ? -28.044 1.401 10.348 1.00 90.31 562 ASN A O 1
ATOM 4335 N N . ALA A 1 563 ? -29.761 1.466 8.908 1.00 93.94 563 ALA A N 1
ATOM 4336 C CA . ALA A 1 563 ? -29.552 0.117 8.376 1.00 93.94 563 ALA A CA 1
ATOM 4337 C C . ALA A 1 563 ? -28.135 -0.100 7.803 1.00 93.94 563 ALA A C 1
ATOM 4339 O O . ALA A 1 563 ? -27.547 -1.164 8.003 1.00 93.94 563 ALA A O 1
ATOM 4340 N N . SER A 1 564 ? -27.546 0.916 7.165 1.00 94.00 564 SER A N 1
ATOM 4341 C CA . SER A 1 564 ? -26.144 0.940 6.718 1.00 94.00 564 SER A CA 1
ATOM 4342 C C . SER A 1 564 ? -25.133 0.659 7.840 1.00 94.00 564 SER A C 1
ATOM 4344 O O . SER A 1 564 ? -24.239 -0.178 7.671 1.00 94.00 564 SER A O 1
ATOM 4346 N N . LEU A 1 565 ? -25.275 1.338 8.984 1.00 93.50 565 LEU A N 1
ATOM 4347 C CA . LEU A 1 565 ? -24.358 1.234 10.121 1.00 93.50 565 LEU A CA 1
ATOM 4348 C C . LEU A 1 565 ? -24.562 -0.077 10.899 1.00 93.50 565 LEU A C 1
ATOM 4350 O O . LEU A 1 565 ? -23.588 -0.740 11.260 1.00 93.50 565 LEU A O 1
ATOM 4354 N N . ASN A 1 566 ? -25.815 -0.506 11.064 1.00 96.31 566 ASN A N 1
ATOM 4355 C CA . ASN A 1 566 ? -26.160 -1.827 11.600 1.00 96.31 566 ASN A CA 1
ATOM 4356 C C . ASN A 1 566 ? -25.502 -2.951 10.790 1.00 96.31 566 ASN A C 1
ATOM 4358 O O . ASN A 1 566 ? -24.819 -3.811 11.347 1.00 96.31 566 ASN A O 1
ATOM 4362 N N . GLN A 1 567 ? -25.652 -2.911 9.464 1.00 97.44 567 GLN A N 1
ATOM 4363 C CA . GLN A 1 567 ? -25.120 -3.925 8.559 1.00 97.44 567 GLN A CA 1
ATOM 4364 C C . GLN A 1 567 ? -23.596 -4.044 8.649 1.00 97.44 567 GLN A C 1
ATOM 4366 O O . GLN A 1 567 ? -23.078 -5.157 8.728 1.00 97.44 567 GLN A O 1
ATOM 4371 N N . VAL A 1 568 ? -22.861 -2.926 8.644 1.00 97.06 568 VAL A N 1
ATOM 4372 C CA . VAL A 1 568 ? -21.389 -2.975 8.658 1.00 97.06 568 VAL A CA 1
ATOM 4373 C C . VAL A 1 568 ? -20.829 -3.451 9.995 1.00 97.06 568 VAL A C 1
ATOM 4375 O O . VAL A 1 568 ? -19.906 -4.265 10.009 1.00 97.06 568 VAL A O 1
ATOM 4378 N N . MET A 1 569 ? -21.405 -3.007 11.113 1.00 97.31 569 MET A N 1
ATOM 4379 C CA . MET A 1 569 ? -20.931 -3.384 12.447 1.00 97.31 569 MET A CA 1
ATOM 4380 C C . MET A 1 569 ? -21.283 -4.834 12.792 1.00 97.31 569 MET A C 1
ATOM 4382 O O . MET A 1 569 ? -20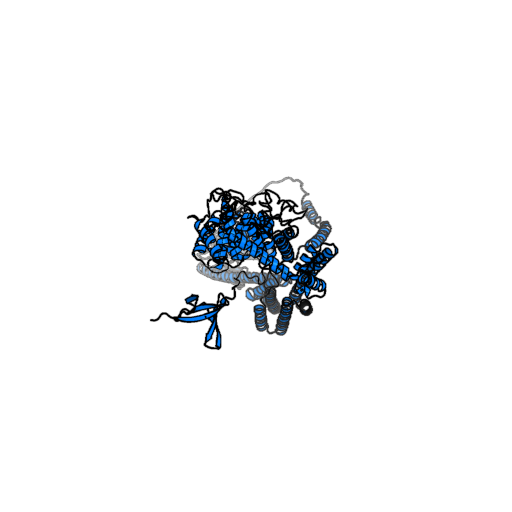.458 -5.527 13.388 1.00 97.31 569 MET A O 1
ATOM 4386 N N . ALA A 1 570 ? -22.440 -5.334 12.342 1.00 98.50 570 ALA A N 1
ATOM 4387 C CA . ALA A 1 570 ? -22.778 -6.752 12.442 1.00 98.50 570 ALA A CA 1
ATOM 4388 C C . ALA A 1 570 ? -21.840 -7.630 11.596 1.00 98.50 570 ALA A C 1
ATOM 4390 O O . ALA A 1 570 ? -21.344 -8.640 12.095 1.00 98.50 570 ALA A O 1
ATOM 4391 N N . ILE A 1 571 ? -21.527 -7.232 10.352 1.00 98.56 571 ILE A N 1
ATOM 4392 C CA . ILE A 1 571 ? -20.525 -7.932 9.525 1.00 98.56 571 ILE A CA 1
ATOM 4393 C C . ILE A 1 571 ? -19.161 -7.935 10.218 1.00 98.56 571 ILE A C 1
ATOM 4395 O O . ILE A 1 571 ? -18.527 -8.983 10.264 1.00 98.56 571 ILE A O 1
ATOM 4399 N N . PHE A 1 572 ? -18.711 -6.802 10.766 1.00 98.00 572 PHE A N 1
ATOM 4400 C CA . PHE A 1 572 ? -17.394 -6.701 11.399 1.00 98.00 572 PHE A CA 1
ATOM 4401 C C . PHE A 1 572 ? -17.291 -7.586 12.651 1.00 98.00 572 PHE A C 1
ATOM 4403 O O . PHE A 1 572 ? -16.372 -8.395 12.750 1.00 98.00 572 PHE A O 1
ATOM 4410 N N . ALA A 1 573 ? -18.263 -7.504 13.565 1.00 97.88 573 ALA A N 1
ATOM 4411 C CA . ALA A 1 573 ? -18.276 -8.308 14.788 1.00 97.88 573 ALA A CA 1
ATOM 4412 C C . ALA A 1 573 ? -18.366 -9.817 14.506 1.00 97.88 573 ALA A C 1
ATOM 4414 O O . ALA A 1 573 ? -17.648 -10.605 15.121 1.00 97.88 573 ALA A O 1
ATOM 4415 N N . LEU A 1 574 ? -19.207 -10.229 13.550 1.00 98.38 574 LEU A N 1
ATOM 4416 C CA . LEU A 1 574 ? -19.312 -11.634 13.148 1.00 98.38 574 LEU A CA 1
ATOM 4417 C C . LEU A 1 574 ? -18.066 -12.114 12.390 1.00 98.38 574 LEU A C 1
ATOM 4419 O O . LEU A 1 574 ? -17.661 -13.260 12.563 1.00 98.38 574 LEU A O 1
ATOM 4423 N N . ALA A 1 575 ? -17.423 -11.261 11.590 1.00 95.31 575 ALA A N 1
ATOM 4424 C CA . ALA A 1 575 ? -16.191 -11.621 10.897 1.00 95.31 575 ALA A CA 1
ATOM 4425 C C . ALA A 1 575 ? -15.021 -11.817 11.874 1.00 95.31 575 ALA A C 1
ATOM 4427 O O . ALA A 1 575 ? -14.328 -12.827 11.782 1.00 95.31 575 ALA A O 1
ATOM 4428 N N . GLU A 1 576 ? -14.835 -10.932 12.858 1.00 90.75 576 GLU A N 1
ATOM 4429 C CA . GLU A 1 576 ? -13.839 -11.131 13.924 1.00 90.75 576 GLU A CA 1
ATOM 4430 C C . GLU A 1 576 ? -14.160 -12.380 14.768 1.00 90.75 576 GLU A C 1
ATOM 4432 O O . GLU A 1 576 ? -13.276 -13.204 15.003 1.00 90.75 576 GLU A O 1
ATOM 4437 N N . ALA A 1 577 ? -15.430 -12.604 15.137 1.00 89.94 577 ALA A N 1
ATOM 4438 C CA . ALA A 1 577 ? -15.844 -13.809 15.863 1.00 89.94 577 ALA A CA 1
ATOM 4439 C C . ALA A 1 577 ? -15.529 -15.103 15.092 1.00 89.94 577 ALA A C 1
ATOM 4441 O O . ALA A 1 577 ? -14.994 -16.048 15.675 1.00 89.94 577 ALA A O 1
ATOM 4442 N N . ALA A 1 578 ? -15.800 -15.143 13.784 1.00 90.19 578 ALA A N 1
ATOM 4443 C CA . ALA A 1 578 ? -15.430 -16.265 12.923 1.00 90.19 578 ALA A CA 1
ATOM 4444 C C . ALA A 1 578 ? -13.906 -16.428 12.797 1.00 90.19 578 ALA A C 1
ATOM 4446 O O . ALA A 1 578 ? -13.417 -17.552 12.883 1.00 90.19 578 ALA A O 1
ATOM 4447 N N . ASN A 1 579 ? -13.143 -15.335 12.664 1.00 81.50 579 ASN A N 1
ATOM 4448 C CA . ASN A 1 579 ? -11.677 -15.386 12.549 1.00 81.50 579 ASN A CA 1
ATOM 4449 C C . ASN A 1 579 ? -11.024 -15.983 13.809 1.00 81.50 579 ASN A C 1
ATOM 4451 O O . ASN A 1 579 ? -9.972 -16.610 13.719 1.00 81.50 579 ASN A O 1
ATOM 4455 N N . MET A 1 580 ? -11.659 -15.826 14.975 1.00 78.31 580 MET A N 1
ATOM 4456 C CA . MET A 1 580 ? -11.202 -16.393 16.249 1.00 78.31 580 MET A CA 1
ATOM 4457 C C . MET A 1 580 ? -11.712 -17.816 16.544 1.00 78.31 580 MET A C 1
ATOM 4459 O O . MET A 1 580 ? -11.237 -18.426 17.502 1.00 78.31 580 MET A O 1
ATOM 4463 N N . THR A 1 581 ? -12.688 -18.344 15.793 1.00 82.12 581 THR A N 1
ATOM 4464 C CA . THR A 1 581 ? -13.382 -19.608 16.139 1.00 82.12 581 THR A CA 1
ATOM 4465 C C . THR A 1 581 ? -13.444 -20.654 15.030 1.00 82.12 581 THR A C 1
ATOM 4467 O O . THR A 1 581 ? -13.530 -21.839 15.345 1.00 82.12 581 THR A O 1
ATOM 4470 N N . GLY A 1 582 ? -13.421 -20.254 13.756 1.00 82.19 582 GLY A N 1
ATOM 4471 C CA . GLY A 1 582 ? -13.675 -21.154 12.626 1.00 82.19 582 GLY A CA 1
ATOM 4472 C C . GLY A 1 582 ? -15.130 -21.636 12.511 1.00 82.19 582 GLY A C 1
ATOM 4473 O O . GLY A 1 582 ? -15.376 -22.644 11.858 1.00 82.19 582 GLY A O 1
ATOM 4474 N N . ASP A 1 583 ? -16.094 -20.963 13.150 1.00 89.44 583 ASP A N 1
ATOM 4475 C CA . ASP A 1 583 ? -17.515 -21.340 13.098 1.00 89.44 583 ASP A CA 1
ATOM 4476 C C . ASP A 1 583 ? -18.095 -21.151 11.680 1.00 89.44 583 ASP A C 1
ATOM 4478 O O . ASP A 1 583 ? -18.326 -20.030 11.216 1.00 89.44 583 ASP A O 1
ATOM 4482 N N . GLU A 1 584 ? -18.351 -22.269 10.998 1.00 93.62 584 GLU A N 1
ATOM 4483 C CA . GLU A 1 584 ? -18.873 -22.314 9.626 1.00 93.62 584 GLU A CA 1
ATOM 4484 C C . GLU A 1 584 ? -20.265 -21.673 9.467 1.00 93.62 584 GLU A C 1
ATOM 4486 O O . GLU A 1 584 ? -20.577 -21.141 8.399 1.00 93.62 584 GLU A O 1
ATOM 4491 N N . GLU A 1 585 ? -21.109 -21.644 10.505 1.00 95.19 585 GLU A N 1
ATOM 4492 C CA . GLU A 1 585 ? -22.394 -20.939 10.431 1.00 95.19 585 GLU A CA 1
ATOM 4493 C C . GLU A 1 585 ? -22.203 -19.418 10.482 1.00 95.19 585 GLU A C 1
ATOM 4495 O O . GLU A 1 585 ? -22.906 -18.682 9.779 1.00 95.19 585 GLU A O 1
ATOM 4500 N N . ILE A 1 586 ? -21.254 -18.927 11.289 1.00 96.94 586 ILE A N 1
ATOM 4501 C CA . ILE A 1 586 ? -20.872 -17.508 11.287 1.00 96.94 586 ILE A CA 1
ATOM 4502 C C . ILE A 1 586 ? -20.224 -17.155 9.942 1.00 96.94 586 ILE A C 1
ATOM 4504 O O . ILE A 1 586 ? -20.619 -16.162 9.328 1.00 96.94 586 ILE A O 1
ATOM 4508 N N . ILE A 1 587 ? -19.307 -17.980 9.423 1.00 97.00 587 ILE A N 1
ATOM 4509 C CA . ILE A 1 587 ? -18.686 -17.784 8.099 1.00 97.00 587 ILE A CA 1
ATOM 4510 C C . ILE A 1 587 ? -19.761 -17.733 7.002 1.00 97.00 587 ILE A C 1
ATOM 4512 O O . ILE A 1 587 ? -19.737 -16.833 6.157 1.00 97.00 587 ILE A O 1
ATOM 4516 N N . ALA A 1 588 ? -20.750 -18.631 7.029 1.00 96.75 588 ALA A N 1
ATOM 4517 C CA . ALA A 1 588 ? -21.868 -18.629 6.087 1.00 96.75 588 ALA A CA 1
ATOM 4518 C C . ALA A 1 588 ? -22.729 -17.355 6.187 1.00 96.75 588 ALA A C 1
ATOM 4520 O O . ALA A 1 588 ? -23.110 -16.795 5.151 1.00 96.75 588 ALA A O 1
ATOM 4521 N N . ALA A 1 589 ? -22.997 -16.860 7.401 1.00 97.81 589 ALA A N 1
ATOM 4522 C CA . ALA A 1 589 ? -23.716 -15.606 7.631 1.00 97.81 589 ALA A CA 1
ATOM 4523 C C . ALA A 1 589 ? -22.930 -14.386 7.118 1.00 97.81 589 ALA A C 1
ATOM 4525 O O . ALA A 1 589 ? -23.459 -13.601 6.327 1.00 97.81 589 ALA A O 1
ATOM 4526 N N . VAL A 1 590 ? -21.642 -14.267 7.459 1.00 98.31 590 VAL A N 1
ATOM 4527 C CA . VAL A 1 590 ? -20.757 -13.196 6.966 1.00 98.31 590 VAL A CA 1
ATOM 4528 C C . VAL A 1 590 ? -20.673 -13.240 5.438 1.00 98.31 590 VAL A C 1
ATOM 4530 O O . VAL A 1 590 ? -20.917 -12.233 4.779 1.00 98.31 590 VAL A O 1
ATOM 4533 N N . LYS A 1 591 ? -20.456 -14.413 4.830 1.00 98.06 591 LYS A N 1
ATOM 4534 C CA . LYS A 1 591 ? -20.415 -14.609 3.365 1.00 98.06 591 LYS A CA 1
ATOM 4535 C C . LYS A 1 591 ? -21.736 -14.267 2.665 1.00 98.06 591 LYS A C 1
ATOM 4537 O O . LYS A 1 591 ? -21.753 -13.979 1.466 1.00 98.06 591 LYS A O 1
ATOM 4542 N N . LYS A 1 592 ? -22.865 -14.305 3.372 1.00 97.62 592 LYS A N 1
ATOM 4543 C CA . LYS A 1 592 ? -24.174 -13.856 2.878 1.00 97.62 592 LYS A CA 1
ATOM 4544 C C . LYS A 1 592 ? -24.286 -12.330 2.933 1.00 97.62 592 LYS A C 1
ATOM 4546 O O . LYS A 1 592 ? -24.542 -11.709 1.904 1.00 97.62 592 LYS A O 1
ATOM 4551 N N . ALA A 1 593 ? -24.003 -11.736 4.088 1.00 97.81 593 ALA A N 1
ATOM 4552 C CA . ALA A 1 593 ? -24.078 -10.295 4.308 1.00 97.81 593 ALA A CA 1
ATOM 4553 C C . ALA A 1 593 ? -23.041 -9.496 3.491 1.00 97.81 593 ALA A C 1
ATOM 4555 O O . ALA A 1 593 ? -23.360 -8.431 2.960 1.00 97.81 593 ALA A O 1
ATOM 4556 N N . VAL A 1 594 ? -21.837 -10.045 3.292 1.00 97.56 594 VAL A N 1
ATOM 4557 C CA . VAL A 1 594 ? -20.785 -9.496 2.416 1.00 97.56 594 VAL A CA 1
ATOM 4558 C C . VAL A 1 594 ? -21.252 -9.420 0.960 1.00 97.56 594 VAL A C 1
ATOM 4560 O O . VAL A 1 594 ? -21.139 -8.366 0.337 1.00 97.56 594 VAL A O 1
ATOM 4563 N N . ARG A 1 595 ? -21.874 -10.485 0.428 1.00 95.56 595 ARG A N 1
ATOM 4564 C CA . ARG A 1 595 ? -22.467 -10.460 -0.925 1.00 95.56 595 ARG A CA 1
ATOM 4565 C C . ARG A 1 595 ? -23.548 -9.385 -1.065 1.00 95.56 595 ARG A C 1
ATOM 4567 O O . ARG A 1 595 ? -23.659 -8.784 -2.133 1.00 95.56 595 ARG A O 1
ATOM 4574 N N . TYR A 1 596 ? -24.309 -9.113 -0.002 1.00 94.38 596 TYR A N 1
ATOM 4575 C CA . TYR A 1 596 ? -25.277 -8.018 0.007 1.00 94.38 596 TYR A CA 1
ATOM 4576 C C . TYR A 1 596 ? -24.585 -6.643 -0.040 1.00 94.38 596 TYR A C 1
ATOM 4578 O O . TYR A 1 596 ? -24.870 -5.865 -0.952 1.00 94.38 596 TYR A O 1
ATOM 4586 N N . ILE A 1 597 ? -23.627 -6.347 0.855 1.00 93.25 597 ILE A N 1
ATOM 4587 C CA . ILE A 1 597 ? -22.952 -5.030 0.863 1.00 93.25 597 ILE A CA 1
ATOM 4588 C C . ILE A 1 597 ? -22.119 -4.762 -0.400 1.00 93.25 597 ILE A C 1
ATOM 4590 O O . ILE A 1 597 ? -22.004 -3.613 -0.823 1.00 93.25 597 ILE A O 1
ATOM 4594 N N . MET A 1 598 ? -21.601 -5.803 -1.059 1.00 92.81 598 MET A N 1
ATOM 4595 C CA . MET A 1 598 ? -20.937 -5.681 -2.364 1.00 92.81 598 MET A CA 1
ATOM 4596 C C . MET A 1 598 ? -21.916 -5.300 -3.486 1.00 92.81 598 MET A C 1
ATOM 4598 O O . MET A 1 598 ? -21.565 -4.504 -4.354 1.00 92.81 598 MET A O 1
ATOM 4602 N N . LYS A 1 599 ? -23.158 -5.809 -3.461 1.00 90.19 599 LYS A N 1
ATOM 4603 C CA . LYS A 1 599 ? -24.200 -5.494 -4.458 1.00 90.19 599 LYS A CA 1
ATOM 4604 C C . LYS A 1 599 ? -24.651 -4.028 -4.400 1.00 90.19 599 LYS A C 1
ATOM 4606 O O . LYS A 1 599 ? -24.937 -3.448 -5.443 1.00 90.19 599 LYS A O 1
ATOM 4611 N N . ILE A 1 600 ? -24.735 -3.448 -3.201 1.00 89.44 600 ILE A N 1
ATOM 4612 C CA . ILE A 1 600 ? -25.186 -2.057 -2.981 1.00 89.44 600 ILE A CA 1
ATOM 4613 C C . ILE A 1 600 ? -24.053 -1.019 -3.041 1.00 89.44 600 ILE A C 1
ATOM 4615 O O . ILE A 1 600 ? -24.324 0.179 -2.960 1.00 89.44 600 ILE A O 1
ATOM 4619 N N . GLN A 1 601 ? -22.788 -1.439 -3.174 1.00 92.12 601 GLN A N 1
ATOM 4620 C CA . GLN A 1 601 ? -21.669 -0.506 -3.311 1.00 92.12 601 GLN A CA 1
ATOM 4621 C C . GLN A 1 601 ? -21.858 0.367 -4.559 1.00 92.12 601 GLN A C 1
ATOM 4623 O O . GLN A 1 601 ? -22.108 -0.135 -5.660 1.00 92.12 601 GLN A O 1
ATOM 4628 N N . LYS A 1 602 ? -21.676 1.685 -4.423 1.00 89.88 602 LYS A N 1
ATOM 4629 C CA . LYS A 1 602 ? -21.760 2.589 -5.570 1.00 89.88 602 LYS A CA 1
ATOM 4630 C C . LYS A 1 602 ? -20.628 2.268 -6.548 1.00 89.88 602 LYS A C 1
ATOM 4632 O O . LYS A 1 602 ? -19.458 2.286 -6.175 1.00 89.88 602 LYS A O 1
ATOM 4637 N N . LYS A 1 603 ? -20.971 1.935 -7.798 1.00 86.75 603 LYS A N 1
ATOM 4638 C CA . LYS A 1 603 ? -20.052 1.335 -8.785 1.00 86.75 603 LYS A CA 1
ATOM 4639 C C . LYS A 1 603 ? -18.745 2.131 -8.939 1.00 86.75 603 LYS A C 1
ATOM 4641 O O . LYS A 1 603 ? -18.728 3.183 -9.571 1.00 86.75 603 LYS A O 1
ATOM 4646 N N . GLY A 1 604 ? -17.648 1.584 -8.411 1.00 84.19 604 GLY A N 1
ATOM 4647 C CA . GLY A 1 604 ? -16.311 2.190 -8.476 1.00 84.19 604 GLY A CA 1
ATOM 4648 C C . GLY A 1 604 ? -16.036 3.302 -7.454 1.00 84.19 604 GLY A C 1
ATOM 4649 O O . GLY A 1 604 ? -15.038 4.001 -7.617 1.00 84.19 604 GLY A O 1
ATOM 4650 N N . LEU A 1 605 ? -16.888 3.447 -6.431 1.00 90.56 605 LEU A N 1
ATOM 4651 C CA . LEU A 1 605 ? -16.835 4.423 -5.332 1.00 90.56 605 LEU A CA 1
ATOM 4652 C C . LEU A 1 605 ? -17.128 3.722 -3.977 1.00 90.56 605 LEU A C 1
ATOM 4654 O O . LEU A 1 605 ? -17.009 2.500 -3.869 1.00 90.56 605 LEU A O 1
ATOM 4658 N N . GLY A 1 606 ? -17.473 4.481 -2.930 1.00 92.31 606 GLY A N 1
ATOM 4659 C CA . GLY A 1 606 ? -17.789 3.978 -1.586 1.00 92.31 606 GLY A CA 1
ATOM 4660 C C . GLY A 1 606 ? -19.278 3.681 -1.356 1.00 92.31 606 GLY A C 1
ATOM 4661 O O . GLY A 1 606 ? -20.089 3.699 -2.285 1.00 92.31 606 GLY A O 1
ATOM 4662 N N . TRP A 1 607 ? -19.662 3.471 -0.098 1.00 93.06 607 TRP A N 1
ATOM 4663 C CA . TRP A 1 607 ? -21.048 3.202 0.316 1.00 93.06 607 TRP A CA 1
ATOM 4664 C C . TRP A 1 607 ? -21.748 4.476 0.776 1.00 93.06 607 TRP A C 1
ATOM 4666 O O . TRP A 1 607 ? -21.123 5.316 1.419 1.00 93.06 607 TRP A O 1
ATOM 4676 N N . ALA A 1 608 ? -23.030 4.620 0.443 1.00 90.62 608 ALA A N 1
ATOM 4677 C CA . ALA A 1 608 ? -23.896 5.655 1.002 1.00 90.62 608 ALA A CA 1
ATOM 4678 C C . ALA A 1 608 ? -24.464 5.212 2.354 1.00 90.62 608 ALA A C 1
ATOM 4680 O O . ALA A 1 608 ? -24.581 4.016 2.616 1.00 90.62 608 ALA A O 1
ATOM 4681 N N . ASP A 1 609 ? -24.786 6.193 3.192 1.00 88.56 609 ASP A N 1
ATOM 4682 C CA . ASP A 1 609 ? -25.333 6.004 4.535 1.00 88.56 609 ASP A CA 1
ATOM 4683 C C . ASP A 1 609 ? -26.852 6.211 4.505 1.00 88.56 609 ASP A C 1
ATOM 4685 O O . ASP A 1 609 ? -27.323 7.114 3.807 1.00 88.56 609 ASP A O 1
ATOM 4689 N N . GLY A 1 610 ? -27.614 5.372 5.209 1.00 90.00 610 GLY A N 1
ATOM 4690 C CA . GLY A 1 610 ? -29.076 5.380 5.169 1.00 90.00 610 GLY A CA 1
ATOM 4691 C C . GLY A 1 610 ? -29.720 3.989 5.028 1.00 90.00 610 GLY A C 1
ATOM 4692 O O . GLY A 1 610 ? -29.058 2.961 5.211 1.00 90.00 610 GLY A O 1
ATOM 4693 N N . PRO A 1 611 ? -31.017 3.953 4.660 1.00 91.75 611 PRO A N 1
ATOM 4694 C CA . PRO A 1 611 ? -31.762 2.726 4.386 1.00 91.75 611 PRO A CA 1
ATOM 4695 C C . PRO A 1 611 ? -31.135 1.871 3.282 1.00 91.75 611 PRO A C 1
ATOM 4697 O O . PRO A 1 611 ? -30.703 2.379 2.252 1.00 91.75 611 PRO A O 1
ATOM 4700 N N . LEU A 1 612 ? -31.146 0.553 3.461 1.00 91.12 612 LEU A N 1
ATOM 4701 C CA . LEU A 1 612 ? -30.636 -0.445 2.518 1.00 91.12 612 LEU A CA 1
ATOM 4702 C C . LEU A 1 612 ? -31.677 -0.786 1.437 1.00 91.12 612 LEU A C 1
ATOM 4704 O O . LEU A 1 612 ? -32.110 -1.931 1.290 1.00 91.12 612 LEU A O 1
ATOM 4708 N N . ASP A 1 613 ? -32.094 0.232 0.686 1.00 83.69 613 ASP A N 1
ATOM 4709 C CA . ASP A 1 613 ? -33.059 0.126 -0.409 1.00 83.69 613 ASP A CA 1
ATOM 4710 C C . ASP A 1 613 ? -32.410 0.311 -1.802 1.00 83.69 613 ASP A C 1
ATOM 4712 O O . ASP A 1 613 ? -31.191 0.415 -1.962 1.00 83.69 613 ASP A O 1
ATOM 4716 N N . GLU A 1 614 ? -33.232 0.338 -2.854 1.00 73.44 614 GLU A N 1
ATOM 4717 C CA . GLU A 1 614 ? -32.772 0.576 -4.231 1.00 73.44 614 GLU A CA 1
ATOM 4718 C C . GLU A 1 614 ? -32.332 2.027 -4.522 1.00 73.44 614 GLU A C 1
ATOM 4720 O O . GLU A 1 614 ? -31.744 2.303 -5.573 1.00 73.44 614 GLU A O 1
ATOM 4725 N N . ASN A 1 615 ? -32.599 2.968 -3.615 1.00 77.50 615 ASN A N 1
ATOM 4726 C CA . ASN A 1 615 ? -32.219 4.373 -3.727 1.00 77.50 615 ASN A CA 1
ATOM 4727 C C . ASN A 1 615 ? -30.851 4.658 -3.098 1.00 77.50 615 ASN A C 1
ATOM 4729 O O . ASN A 1 615 ? -30.175 5.591 -3.540 1.00 77.50 615 ASN A O 1
ATOM 4733 N N . LEU A 1 616 ? -30.375 3.826 -2.169 1.00 78.56 616 LEU A N 1
ATOM 4734 C CA . LEU A 1 616 ? -29.053 3.972 -1.550 1.00 78.56 616 LEU A CA 1
ATOM 4735 C C . LEU A 1 616 ? -27.902 4.015 -2.571 1.00 78.56 616 LEU A C 1
ATOM 4737 O O . LEU A 1 616 ? -26.983 4.821 -2.450 1.00 78.56 616 LEU A O 1
ATOM 4741 N N . ALA A 1 617 ? -27.975 3.223 -3.645 1.00 69.62 617 ALA A N 1
ATOM 4742 C CA . ALA A 1 617 ? -26.983 3.262 -4.727 1.00 69.62 617 ALA A CA 1
ATOM 4743 C C . ALA A 1 617 ? -26.983 4.597 -5.513 1.00 69.62 617 ALA A C 1
ATOM 4745 O O . ALA A 1 617 ? -25.991 4.950 -6.162 1.00 69.62 617 ALA A O 1
ATOM 4746 N N . LYS A 1 618 ? -28.090 5.352 -5.457 1.00 74.81 618 LYS A N 1
ATOM 4747 C CA . LYS A 1 618 ? -28.269 6.677 -6.077 1.00 74.81 618 LYS A CA 1
ATOM 4748 C C . LYS A 1 618 ? -27.700 7.775 -5.161 1.00 74.81 618 LYS A C 1
ATOM 4750 O O . LYS A 1 618 ? -27.013 8.672 -5.660 1.00 74.81 618 LYS A O 1
ATOM 4755 N N . ALA A 1 619 ? -27.899 7.655 -3.844 1.00 81.31 619 ALA A N 1
ATOM 4756 C CA . ALA A 1 619 ? -27.419 8.565 -2.793 1.00 81.31 619 ALA A CA 1
ATOM 4757 C C . ALA A 1 619 ? -25.885 8.795 -2.812 1.00 81.31 619 ALA A C 1
ATOM 4759 O O . ALA A 1 619 ? -25.138 7.968 -3.349 1.00 81.31 619 ALA A O 1
ATOM 4760 N N . PRO A 1 620 ? -25.368 9.931 -2.301 1.00 81.69 620 PRO A N 1
ATOM 4761 C CA . PRO A 1 620 ? -23.926 10.168 -2.213 1.00 81.69 620 PRO A CA 1
ATOM 4762 C C . PRO A 1 620 ? -23.274 9.206 -1.211 1.00 81.69 620 PRO A C 1
ATOM 4764 O O . PRO A 1 620 ? -23.835 8.929 -0.155 1.00 81.69 620 PRO A O 1
ATOM 4767 N N . SER A 1 621 ? -22.079 8.704 -1.532 1.00 89.50 621 SER A N 1
ATOM 4768 C CA . SER A 1 621 ? -21.319 7.872 -0.596 1.00 89.50 621 SER A CA 1
ATOM 4769 C C . SER A 1 621 ? -20.865 8.695 0.627 1.00 89.50 621 SER A C 1
ATOM 4771 O O . SER A 1 621 ? -20.769 9.919 0.556 1.00 89.50 621 SER A O 1
ATOM 4773 N N . SER A 1 622 ? -20.583 8.024 1.744 1.00 90.81 622 SER A N 1
ATOM 4774 C CA . SER A 1 622 ? -20.084 8.596 2.999 1.00 90.81 622 SER A CA 1
ATOM 4775 C C . SER A 1 622 ? -18.661 8.103 3.258 1.00 90.81 622 SER A C 1
ATOM 4777 O O . SER A 1 622 ? -18.401 6.895 3.249 1.00 90.81 622 SER A O 1
ATOM 4779 N N . THR A 1 623 ? -17.721 9.021 3.506 1.00 92.88 623 THR A N 1
ATOM 4780 C CA . THR A 1 623 ? -16.327 8.665 3.834 1.00 92.88 623 THR A CA 1
ATOM 4781 C C . THR A 1 623 ? -16.224 7.861 5.134 1.00 92.88 623 THR A C 1
ATOM 4783 O O . THR A 1 623 ? -15.450 6.906 5.188 1.00 92.88 623 THR A O 1
ATOM 4786 N N . LEU A 1 624 ? -17.035 8.176 6.151 1.00 90.81 624 LEU A N 1
ATOM 4787 C CA . LEU A 1 624 ? -17.000 7.485 7.445 1.00 90.81 624 LEU A CA 1
ATOM 4788 C C . LEU A 1 624 ? -17.527 6.045 7.345 1.00 90.81 624 LEU A C 1
ATOM 4790 O O . LEU A 1 624 ? -16.849 5.113 7.781 1.00 90.81 624 LEU A O 1
ATOM 4794 N N . LEU A 1 625 ? -18.680 5.844 6.695 1.00 93.25 625 LEU A N 1
ATOM 4795 C CA . LEU A 1 625 ? -19.218 4.502 6.451 1.00 93.25 625 LEU A CA 1
ATOM 4796 C C . LEU A 1 625 ? -18.288 3.687 5.540 1.00 93.25 625 LEU A C 1
ATOM 4798 O O . LEU A 1 625 ? -18.059 2.508 5.789 1.00 93.25 625 LEU A O 1
ATOM 4802 N N . THR A 1 626 ? -17.694 4.311 4.518 1.00 96.38 626 THR A N 1
ATOM 4803 C CA . THR A 1 626 ? -16.709 3.649 3.644 1.00 96.38 626 THR A CA 1
ATOM 4804 C C . THR A 1 626 ? -15.453 3.228 4.420 1.00 96.38 626 THR A C 1
ATOM 4806 O O . THR A 1 626 ? -14.878 2.180 4.121 1.00 96.38 626 THR A O 1
ATOM 4809 N N . GLY A 1 627 ? -15.066 3.973 5.463 1.00 95.44 627 GLY A N 1
ATOM 4810 C CA . GLY A 1 627 ? -14.056 3.568 6.445 1.00 95.44 627 GLY A CA 1
ATOM 4811 C C . GLY A 1 627 ? -14.431 2.271 7.166 1.00 95.44 627 GLY A C 1
ATOM 4812 O O . GLY A 1 627 ? -13.707 1.282 7.052 1.00 95.44 627 GLY A O 1
ATOM 4813 N N . TRP A 1 628 ? -15.589 2.237 7.835 1.00 95.62 628 TRP A N 1
ATOM 4814 C CA . TRP A 1 628 ? -16.083 1.033 8.522 1.00 95.62 628 TRP A CA 1
ATOM 4815 C C . TRP A 1 628 ? -16.254 -0.167 7.578 1.00 95.62 628 TRP A C 1
ATOM 4817 O O . TRP A 1 628 ? -15.818 -1.269 7.906 1.00 95.62 628 TRP A O 1
ATOM 4827 N N . MET A 1 629 ? -16.810 0.041 6.379 1.00 96.50 629 MET A N 1
ATOM 4828 C CA . MET A 1 629 ? -16.993 -1.019 5.375 1.00 96.50 629 MET A CA 1
ATOM 4829 C C . MET A 1 629 ? -15.651 -1.610 4.944 1.00 96.50 629 MET A C 1
ATOM 4831 O O . MET A 1 629 ? -15.535 -2.824 4.794 1.00 96.50 629 MET A O 1
ATOM 4835 N N . THR A 1 630 ? -14.612 -0.780 4.812 1.00 96.06 630 THR A N 1
ATOM 4836 C CA . THR A 1 630 ? -13.254 -1.241 4.485 1.00 96.06 630 THR A CA 1
ATOM 4837 C C . THR A 1 630 ? -12.676 -2.147 5.581 1.00 96.06 630 THR A C 1
ATOM 4839 O O . THR A 1 630 ? -12.043 -3.149 5.250 1.00 96.06 630 THR A O 1
ATOM 4842 N N . LEU A 1 631 ? -12.928 -1.849 6.864 1.00 94.38 631 LEU A N 1
ATOM 4843 C CA . LEU A 1 631 ? -12.523 -2.709 7.989 1.00 94.38 631 LEU A CA 1
ATOM 4844 C C . LEU A 1 631 ? -13.290 -4.038 7.991 1.00 94.38 631 LEU A C 1
ATOM 4846 O O . LEU A 1 631 ? -12.676 -5.105 7.990 1.00 94.38 631 LEU A O 1
ATOM 4850 N N . ALA A 1 632 ? -14.623 -3.977 7.919 1.00 96.50 632 ALA A N 1
ATOM 4851 C CA . ALA A 1 632 ? -15.499 -5.149 7.936 1.00 96.50 632 ALA A CA 1
ATOM 4852 C C . ALA A 1 632 ? -15.193 -6.123 6.782 1.00 96.50 632 ALA A C 1
ATOM 4854 O O . ALA A 1 632 ? -15.117 -7.336 6.978 1.00 96.50 632 ALA A O 1
ATOM 4855 N N . LEU A 1 633 ? -14.954 -5.594 5.578 1.00 96.06 633 LEU A N 1
ATOM 4856 C CA . LEU A 1 633 ? -14.594 -6.381 4.396 1.00 96.06 633 LEU A CA 1
ATOM 4857 C C . LEU A 1 633 ? -13.179 -6.962 4.464 1.00 96.06 633 LEU A C 1
ATOM 4859 O O . LEU A 1 633 ? -12.949 -8.049 3.937 1.00 96.06 633 LEU A O 1
ATOM 4863 N N . ALA A 1 634 ? -12.228 -6.274 5.102 1.00 89.50 634 ALA A N 1
ATOM 4864 C CA . ALA A 1 634 ? -10.896 -6.827 5.324 1.00 89.50 634 ALA A CA 1
ATOM 4865 C C . ALA A 1 634 ? -10.922 -7.963 6.360 1.00 89.50 634 ALA A C 1
ATOM 4867 O O . ALA A 1 634 ? -10.310 -9.004 6.126 1.00 89.50 634 ALA A O 1
ATOM 4868 N N . SER A 1 635 ? -11.697 -7.812 7.440 1.00 87.88 635 SER A N 1
ATOM 4869 C CA . SER A 1 635 ? -11.953 -8.886 8.408 1.00 87.88 635 SER A CA 1
ATOM 4870 C C . SER A 1 635 ? -12.601 -10.105 7.739 1.00 87.88 635 SER A C 1
ATOM 4872 O O . SER A 1 635 ? -12.100 -11.224 7.853 1.00 87.88 635 SER A O 1
ATOM 4874 N N . ALA A 1 636 ? -13.647 -9.896 6.933 1.00 92.62 636 ALA A N 1
ATOM 4875 C CA . ALA A 1 636 ? -14.297 -10.974 6.189 1.00 92.62 636 ALA A CA 1
ATOM 4876 C C . ALA A 1 636 ? -13.362 -11.660 5.173 1.00 92.62 636 ALA A C 1
ATOM 4878 O O . ALA A 1 636 ? -13.448 -12.872 4.978 1.00 92.62 636 ALA A O 1
ATOM 4879 N N . ARG A 1 637 ? -12.437 -10.921 4.546 1.00 88.62 637 ARG A N 1
ATOM 4880 C CA . ARG A 1 637 ? -11.441 -11.484 3.618 1.00 88.62 637 ARG A CA 1
ATOM 4881 C C . ARG A 1 637 ? -10.450 -12.431 4.309 1.00 88.62 637 ARG A C 1
ATOM 4883 O O . ARG A 1 637 ? -9.981 -13.362 3.657 1.00 88.62 637 ARG A O 1
ATOM 4890 N N . ASN A 1 638 ? -10.167 -12.250 5.601 1.00 83.31 638 ASN A N 1
ATOM 4891 C CA . ASN A 1 638 ? -9.314 -13.173 6.363 1.00 83.31 638 ASN A CA 1
ATOM 4892 C C . ASN A 1 638 ? -9.939 -14.581 6.486 1.00 83.31 638 ASN A C 1
ATOM 4894 O O . ASN A 1 638 ? -9.208 -15.566 6.511 1.00 83.31 638 ASN A O 1
ATOM 4898 N N . LEU A 1 639 ? -11.274 -14.690 6.415 1.00 82.81 639 LEU A N 1
ATOM 4899 C CA . LEU A 1 639 ? -12.028 -15.955 6.355 1.00 82.81 639 LEU A CA 1
ATOM 4900 C C . LEU A 1 639 ? -11.980 -16.643 4.973 1.00 82.81 639 LEU A C 1
ATOM 4902 O O . LEU A 1 639 ? -12.745 -17.569 4.712 1.00 82.81 639 LEU A O 1
ATOM 4906 N N . GLY A 1 640 ? -11.173 -16.144 4.030 1.00 86.31 640 GLY A N 1
ATOM 4907 C CA . GLY A 1 640 ? -11.155 -16.628 2.646 1.00 86.31 640 GLY A CA 1
ATOM 4908 C C . GLY A 1 640 ? -12.409 -16.271 1.833 1.00 86.31 640 GLY A C 1
ATOM 4909 O O . GLY A 1 640 ? -12.630 -16.836 0.761 1.00 86.31 640 GLY A O 1
ATOM 4910 N N . ILE A 1 641 ? -13.246 -15.341 2.310 1.00 91.38 641 ILE A N 1
ATOM 4911 C CA . ILE A 1 641 ? -14.403 -14.847 1.552 1.00 91.38 641 ILE A CA 1
ATOM 4912 C C . ILE A 1 641 ? -13.900 -13.959 0.406 1.00 91.38 641 ILE A C 1
ATOM 4914 O O . ILE A 1 641 ? -13.192 -12.977 0.634 1.00 91.38 641 ILE A O 1
ATOM 4918 N N . ASP A 1 642 ? -14.290 -14.289 -0.830 1.00 88.88 642 ASP A N 1
ATOM 4919 C CA . ASP A 1 642 ? -13.927 -13.509 -2.017 1.00 88.88 642 ASP A CA 1
ATOM 4920 C C . ASP A 1 642 ? -14.595 -12.125 -2.010 1.00 88.88 642 ASP A C 1
ATOM 4922 O O . ASP A 1 642 ? -15.767 -11.957 -2.356 1.00 88.88 642 ASP A O 1
ATOM 4926 N N . VAL A 1 643 ? -13.808 -11.124 -1.620 1.00 89.50 643 VAL A N 1
ATOM 4927 C CA . VAL A 1 643 ? -14.114 -9.705 -1.789 1.00 89.50 643 VAL A CA 1
ATOM 4928 C C . VAL A 1 643 ? -13.323 -9.205 -2.998 1.00 89.50 643 VAL A C 1
ATOM 4930 O O . VAL A 1 643 ? -12.162 -8.794 -2.875 1.00 89.50 643 VAL A O 1
ATOM 4933 N N . HIS A 1 644 ? -13.954 -9.263 -4.176 1.00 79.81 644 HIS A N 1
ATOM 4934 C CA . HIS A 1 644 ? -13.296 -8.996 -5.456 1.00 79.81 644 HIS A CA 1
ATOM 4935 C C . HIS A 1 644 ? -12.575 -7.635 -5.479 1.00 79.81 644 HIS A C 1
ATOM 4937 O O . HIS A 1 644 ? -13.093 -6.629 -4.988 1.00 79.81 644 HIS A O 1
ATOM 4943 N N . GLY A 1 645 ? -11.400 -7.553 -6.117 1.00 73.94 645 GLY A N 1
ATOM 4944 C CA . GLY A 1 645 ? -10.516 -6.372 -6.046 1.00 73.94 645 GLY A CA 1
ATOM 4945 C C . GLY A 1 645 ? -11.165 -5.024 -6.412 1.00 73.94 645 GLY A C 1
ATOM 4946 O O . GLY A 1 645 ? -10.771 -3.984 -5.885 1.00 73.94 645 GLY A O 1
ATOM 4947 N N . GLY A 1 646 ? -12.218 -5.034 -7.238 1.00 83.88 646 GLY A N 1
ATOM 4948 C CA . GLY A 1 646 ? -13.027 -3.848 -7.542 1.00 83.88 646 GLY A CA 1
ATOM 4949 C C . GLY A 1 646 ? -13.715 -3.192 -6.331 1.00 83.88 646 GLY A C 1
ATOM 4950 O O . GLY A 1 646 ? -13.973 -1.993 -6.387 1.00 83.88 646 GLY A O 1
ATOM 4951 N N . VAL A 1 647 ? -13.959 -3.925 -5.233 1.00 90.50 647 VAL A N 1
ATOM 4952 C CA . VAL A 1 647 ? -14.578 -3.390 -4.004 1.00 90.50 647 VAL A CA 1
ATOM 4953 C C . VAL A 1 647 ? -13.636 -2.401 -3.324 1.00 90.50 647 VAL A C 1
ATOM 4955 O O . VAL A 1 647 ? -13.948 -1.216 -3.198 1.00 90.50 647 VAL A O 1
ATOM 4958 N N . PHE A 1 648 ? -12.444 -2.876 -2.956 1.00 92.38 648 PHE A N 1
ATOM 4959 C CA . PHE A 1 648 ? -11.387 -2.060 -2.357 1.00 92.38 648 PHE A CA 1
ATOM 4960 C C . PHE A 1 648 ? -10.878 -0.986 -3.328 1.00 92.38 648 PHE A C 1
ATOM 4962 O O . PHE A 1 648 ? -10.559 0.123 -2.905 1.00 92.38 648 PHE A O 1
ATOM 4969 N N . GLY A 1 649 ? -10.878 -1.271 -4.637 1.00 91.88 649 GLY A N 1
ATOM 4970 C CA . GLY A 1 649 ? -10.645 -0.269 -5.678 1.00 91.88 649 GLY A CA 1
ATOM 4971 C C . GLY A 1 649 ? -11.650 0.887 -5.621 1.00 91.88 649 GLY A C 1
ATOM 4972 O O . GLY A 1 649 ? -11.238 2.043 -5.656 1.00 91.88 649 GLY A O 1
ATOM 4973 N N . GLY A 1 650 ? -12.946 0.598 -5.463 1.00 92.81 650 GLY A N 1
ATOM 4974 C CA . GLY A 1 650 ? -13.984 1.619 -5.302 1.00 92.81 650 GLY A CA 1
ATOM 4975 C C . GLY A 1 650 ? -13.841 2.437 -4.017 1.00 92.81 650 GLY A C 1
ATOM 4976 O O . GLY A 1 650 ? -13.897 3.666 -4.065 1.00 92.81 650 GLY A O 1
ATOM 4977 N N . ALA A 1 651 ? -13.558 1.781 -2.887 1.00 94.31 651 ALA A N 1
ATOM 4978 C CA . ALA A 1 651 ? -13.276 2.463 -1.621 1.00 94.31 651 ALA A CA 1
ATOM 4979 C C . ALA A 1 651 ? -12.061 3.406 -1.735 1.00 94.31 651 ALA A C 1
ATOM 4981 O O . ALA A 1 651 ? -12.131 4.563 -1.324 1.00 94.31 651 ALA A O 1
ATOM 4982 N N . ARG A 1 652 ? -10.976 2.956 -2.386 1.00 93.94 652 ARG A N 1
ATOM 4983 C CA . ARG A 1 652 ? -9.792 3.783 -2.669 1.00 93.94 652 ARG A CA 1
ATOM 4984 C C . ARG A 1 652 ? -10.127 4.988 -3.543 1.00 93.94 652 ARG A C 1
ATOM 4986 O O . ARG A 1 652 ? -9.729 6.098 -3.208 1.00 93.94 652 ARG A O 1
ATOM 4993 N N . ASN A 1 653 ? -10.862 4.782 -4.637 1.00 93.06 653 ASN A N 1
ATOM 4994 C CA . ASN A 1 653 ? -11.272 5.862 -5.537 1.00 93.06 653 ASN A CA 1
ATOM 4995 C C . ASN A 1 653 ? -12.122 6.914 -4.807 1.00 93.06 653 ASN A C 1
ATOM 4997 O O . ASN A 1 653 ? -11.966 8.107 -5.059 1.00 93.06 653 ASN A O 1
ATOM 5001 N N . TRP A 1 654 ? -12.994 6.482 -3.888 1.00 94.38 654 TRP A N 1
ATOM 5002 C CA . TRP A 1 654 ? -13.771 7.386 -3.042 1.00 94.38 654 TRP A CA 1
ATOM 5003 C C . TRP A 1 654 ? -12.880 8.202 -2.106 1.00 94.38 654 TRP A C 1
ATOM 5005 O O . TRP A 1 654 ? -12.936 9.428 -2.134 1.00 94.38 654 TRP A O 1
ATOM 5015 N N . PHE A 1 655 ? -12.007 7.544 -1.334 1.00 94.75 655 PHE A N 1
ATOM 5016 C CA . PHE A 1 655 ? -11.063 8.250 -0.466 1.00 94.75 655 PHE A CA 1
ATOM 5017 C C . PHE A 1 655 ? -10.194 9.231 -1.262 1.00 94.75 655 PHE A C 1
ATOM 5019 O O . PHE A 1 655 ? -10.008 10.358 -0.816 1.00 94.75 655 PHE A O 1
ATOM 5026 N N . TYR A 1 656 ? -9.715 8.848 -2.452 1.00 92.62 656 TYR A N 1
ATOM 5027 C CA . TYR A 1 656 ? -8.962 9.720 -3.358 1.00 92.62 656 TYR A CA 1
ATOM 5028 C C . TYR A 1 656 ? -9.768 10.964 -3.755 1.00 92.62 656 TYR A C 1
ATOM 5030 O O . TYR A 1 656 ? -9.302 12.070 -3.507 1.00 92.62 656 TYR A O 1
ATOM 5038 N N . GLY A 1 657 ? -10.987 10.804 -4.284 1.00 91.12 657 GLY A N 1
ATOM 5039 C CA . GLY A 1 657 ? -11.835 11.925 -4.717 1.00 91.12 657 GLY A CA 1
ATOM 5040 C C . GLY A 1 657 ? -12.304 12.854 -3.588 1.00 91.12 657 GLY A C 1
ATOM 5041 O O . GLY A 1 657 ? -12.585 14.024 -3.839 1.00 91.12 657 GLY A O 1
ATOM 5042 N N . CYS A 1 658 ? -12.359 12.360 -2.349 1.00 90.88 658 CYS A N 1
ATOM 5043 C CA . CYS A 1 658 ? -12.632 13.162 -1.152 1.00 90.88 658 CYS A CA 1
ATOM 5044 C C . CYS A 1 658 ? -11.377 13.799 -0.528 1.00 90.88 658 CYS A C 1
ATOM 5046 O O . CYS A 1 658 ? -11.517 14.566 0.422 1.00 90.88 658 CYS A O 1
ATOM 5048 N N . THR A 1 659 ? -10.167 13.480 -1.005 1.00 92.31 659 THR A N 1
ATOM 5049 C CA . THR A 1 659 ? -8.906 14.029 -0.477 1.00 92.31 659 THR A CA 1
ATOM 5050 C C . THR A 1 659 ? -8.519 15.302 -1.225 1.00 92.31 659 THR A C 1
ATOM 5052 O O . THR A 1 659 ? -8.359 15.285 -2.443 1.00 92.31 659 THR A O 1
ATOM 5055 N N . ASP A 1 660 ? -8.265 16.388 -0.503 1.00 90.81 660 ASP A N 1
ATOM 5056 C CA . ASP A 1 660 ? -7.458 17.491 -1.017 1.00 90.81 660 ASP A CA 1
ATOM 5057 C C . ASP A 1 660 ? -6.000 17.020 -1.155 1.00 90.81 660 ASP A C 1
ATOM 5059 O O . ASP A 1 660 ? -5.325 16.697 -0.176 1.00 90.81 660 ASP A O 1
ATOM 5063 N N . HIS A 1 661 ? -5.502 16.960 -2.389 1.00 89.62 661 HIS A N 1
ATOM 5064 C CA . HIS A 1 661 ? -4.152 16.483 -2.677 1.00 89.62 661 HIS A CA 1
ATOM 5065 C C . HIS A 1 661 ? -3.042 17.466 -2.264 1.00 89.62 661 HIS A C 1
ATOM 5067 O O . HIS A 1 661 ? -1.883 17.045 -2.139 1.00 89.62 661 HIS A O 1
ATOM 5073 N N . GLU A 1 662 ? -3.354 18.740 -2.008 1.00 86.50 662 GLU A N 1
ATOM 5074 C CA . GLU A 1 662 ? -2.401 19.732 -1.499 1.00 86.50 662 GLU A CA 1
ATOM 5075 C C . GLU A 1 662 ? -2.197 19.585 0.010 1.00 86.50 662 GLU A C 1
ATOM 5077 O O . GLU A 1 662 ? -1.053 19.422 0.444 1.00 86.50 662 GLU A O 1
ATOM 5082 N N . THR A 1 663 ? -3.272 19.541 0.801 1.00 85.25 663 THR A N 1
ATOM 5083 C CA . THR A 1 663 ? -3.187 19.450 2.273 1.00 85.25 663 THR A CA 1
ATOM 5084 C C . THR A 1 663 ? -3.182 18.024 2.827 1.00 85.25 663 THR A C 1
ATOM 5086 O O . THR A 1 663 ? -2.659 17.810 3.916 1.00 85.25 663 THR A O 1
ATOM 5089 N N . GLY A 1 664 ? -3.727 17.043 2.101 1.00 89.25 664 GLY A N 1
ATOM 5090 C CA . GLY A 1 664 ? -4.015 15.692 2.605 1.00 89.25 664 GLY A CA 1
ATOM 5091 C C . GLY A 1 664 ? -5.303 15.585 3.430 1.00 89.25 664 GLY A C 1
ATOM 5092 O O . GLY A 1 664 ? -5.575 14.527 3.990 1.00 89.25 664 GLY A O 1
ATOM 5093 N N . LEU A 1 665 ? -6.089 16.658 3.526 1.00 91.19 665 LEU A N 1
ATOM 5094 C CA . LEU A 1 665 ? -7.351 16.692 4.260 1.00 91.19 665 LEU A CA 1
ATOM 5095 C C . LEU A 1 665 ? -8.445 15.952 3.481 1.00 91.19 665 LEU A C 1
ATOM 5097 O O . LEU A 1 665 ? -8.608 16.166 2.281 1.00 91.19 665 LEU A O 1
ATOM 5101 N N . VAL A 1 666 ? -9.211 15.089 4.148 1.00 91.88 666 VAL A N 1
ATOM 5102 C CA . VAL A 1 666 ? -10.287 14.305 3.519 1.00 91.88 666 VAL A CA 1
ATOM 5103 C C . VAL A 1 666 ? -11.648 14.785 4.004 1.00 91.88 666 VAL A C 1
ATOM 5105 O O . VAL A 1 666 ? -11.880 14.859 5.209 1.00 91.88 666 VAL A O 1
ATOM 5108 N N . GLY A 1 667 ? -12.547 15.089 3.067 1.00 88.25 667 GLY A N 1
ATOM 5109 C CA . GLY A 1 667 ? -13.926 15.490 3.340 1.00 88.25 667 GLY A CA 1
ATOM 5110 C C . GLY A 1 667 ? -14.923 14.325 3.407 1.00 88.25 667 GLY A C 1
ATOM 5111 O O . GLY A 1 667 ? -14.631 13.177 3.055 1.00 88.25 667 GLY A O 1
ATOM 5112 N N . ALA A 1 668 ? -16.153 14.642 3.816 1.00 83.81 668 ALA A N 1
ATOM 5113 C CA . ALA A 1 668 ? -17.291 13.720 3.746 1.00 83.81 668 ALA A CA 1
ATOM 5114 C C . ALA A 1 668 ? -17.724 13.40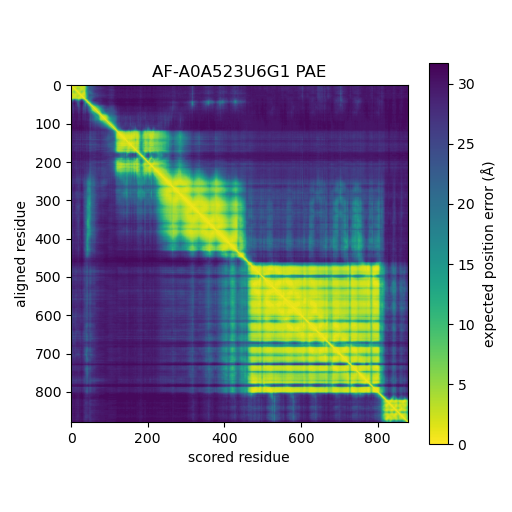5 2.300 1.00 83.81 668 ALA A C 1
ATOM 5116 O O . ALA A 1 668 ? -18.243 12.320 2.044 1.00 83.81 668 ALA A O 1
ATOM 5117 N N . PHE A 1 669 ? -17.479 14.338 1.372 1.00 79.25 669 PHE A N 1
ATOM 5118 C CA . PHE A 1 669 ? -17.842 14.281 -0.046 1.00 79.25 669 PHE A CA 1
ATOM 5119 C C . PHE A 1 669 ? -16.673 14.755 -0.937 1.00 79.25 669 PHE A C 1
ATOM 5121 O O . PHE A 1 669 ? -15.707 15.316 -0.411 1.00 79.25 669 PHE A O 1
ATOM 5128 N N . PRO A 1 670 ? -16.743 14.550 -2.270 1.00 74.19 670 PRO A N 1
ATOM 5129 C CA . PRO A 1 670 ? -15.691 14.950 -3.198 1.00 74.19 670 PRO A CA 1
ATOM 5130 C C . PRO A 1 670 ? -15.399 16.456 -3.221 1.00 74.19 670 PRO A C 1
ATOM 5132 O O . PRO A 1 670 ? -16.297 17.291 -3.063 1.00 74.19 670 PRO A O 1
ATOM 5135 N N . THR A 1 671 ? -14.124 16.785 -3.438 1.00 61.50 671 THR A N 1
ATOM 5136 C CA . THR A 1 671 ? -13.556 18.134 -3.252 1.00 61.50 671 THR A CA 1
ATOM 5137 C C . THR A 1 671 ? -14.062 19.188 -4.244 1.00 61.50 671 THR A C 1
ATOM 5139 O O . THR A 1 671 ? -13.932 20.384 -3.985 1.00 61.50 671 THR A O 1
ATOM 5142 N N . ASP A 1 672 ? -14.682 18.763 -5.350 1.00 56.59 672 ASP A N 1
ATOM 5143 C CA . ASP A 1 672 ? -15.333 19.616 -6.352 1.00 56.59 672 ASP A CA 1
ATOM 5144 C C . ASP A 1 672 ? -16.692 20.172 -5.889 1.00 56.59 672 ASP A C 1
ATOM 5146 O O . ASP A 1 672 ? -17.167 21.165 -6.439 1.00 56.59 672 ASP A O 1
ATOM 5150 N N . LYS A 1 673 ? -17.325 19.545 -4.888 1.00 55.25 673 LYS A N 1
ATOM 5151 C CA . LYS A 1 673 ? -18.696 19.871 -4.434 1.00 55.25 673 LYS A CA 1
ATOM 5152 C C . LYS A 1 673 ? -18.736 20.582 -3.092 1.00 55.25 673 LYS A C 1
ATOM 5154 O O . LYS A 1 673 ? -19.648 21.364 -2.842 1.00 55.25 673 LYS A O 1
ATOM 5159 N N . ALA A 1 674 ? -17.734 20.339 -2.260 1.00 54.75 674 ALA A N 1
ATOM 5160 C CA . ALA A 1 674 ? -17.366 21.186 -1.140 1.00 54.75 674 ALA A CA 1
ATOM 5161 C C . ALA A 1 674 ? -15.864 21.010 -0.902 1.00 54.75 674 ALA A C 1
ATOM 5163 O O . ALA A 1 674 ? -15.373 19.880 -0.901 1.00 54.75 674 ALA A O 1
ATOM 5164 N N . LYS A 1 675 ? -15.134 22.104 -0.651 1.00 56.72 675 LYS A N 1
ATOM 5165 C CA . LYS A 1 675 ? -13.784 21.969 -0.092 1.00 56.72 675 LYS A CA 1
ATOM 5166 C C . LYS A 1 675 ? -13.888 21.242 1.257 1.00 56.72 675 LYS A C 1
ATOM 5168 O O . LYS A 1 675 ? -14.807 21.563 2.016 1.00 56.72 675 LYS A O 1
ATOM 5173 N N . PRO A 1 676 ? -12.980 20.306 1.585 1.00 67.19 676 PRO A N 1
ATOM 5174 C CA . PRO A 1 676 ? -12.895 19.766 2.934 1.00 67.19 676 PRO A CA 1
ATOM 5175 C C . PRO A 1 676 ? -12.742 20.915 3.941 1.00 67.19 676 PRO A C 1
ATOM 5177 O O . PRO A 1 676 ? -11.858 21.755 3.788 1.00 67.19 676 PRO A O 1
ATOM 5180 N N . GLU A 1 677 ? -13.634 20.987 4.931 1.00 64.81 677 GLU A N 1
ATOM 5181 C CA . GLU A 1 677 ? -13.558 21.997 5.992 1.00 64.81 677 GLU A CA 1
ATOM 5182 C C . GLU A 1 677 ? -12.278 21.786 6.806 1.00 64.81 677 GLU A C 1
ATOM 5184 O O . GLU A 1 677 ? -12.040 20.680 7.299 1.00 64.81 677 GLU A O 1
ATOM 5189 N N . GLU A 1 678 ? -11.462 22.835 6.946 1.00 64.94 678 GLU A N 1
ATOM 5190 C CA . GLU A 1 678 ? -10.218 22.759 7.714 1.00 64.94 678 GLU A CA 1
ATOM 5191 C C . GLU A 1 678 ? -10.480 22.313 9.166 1.00 64.94 678 GLU A C 1
ATOM 5193 O O . GLU A 1 678 ? -11.489 22.717 9.759 1.00 64.94 678 GLU A O 1
ATOM 5198 N N . PRO A 1 679 ? -9.584 21.501 9.767 1.00 64.25 679 PRO A N 1
ATOM 5199 C CA . PRO A 1 679 ? -9.705 21.105 11.163 1.00 64.25 679 PRO A CA 1
ATOM 5200 C C . PRO A 1 679 ? -9.756 22.348 12.047 1.00 64.25 679 PRO A C 1
ATOM 5202 O O . PRO A 1 679 ? -8.850 23.183 12.017 1.00 64.25 679 PRO A O 1
ATOM 5205 N N . SER A 1 680 ? -10.821 22.470 12.830 1.00 57.34 680 SER A N 1
ATOM 5206 C CA . SER A 1 680 ? -11.084 23.647 13.650 1.00 57.34 680 SER A CA 1
ATOM 5207 C C . SER A 1 680 ? -11.301 23.240 15.104 1.00 57.34 680 SER A C 1
ATOM 5209 O O . SER A 1 680 ? -11.612 22.076 15.375 1.00 57.34 680 SER A O 1
ATOM 5211 N N . PRO A 1 681 ? -11.258 24.193 16.053 1.00 53.19 681 PRO A N 1
ATOM 5212 C CA . PRO A 1 681 ? -11.666 23.944 17.431 1.00 53.19 681 PRO A CA 1
ATOM 5213 C C . PRO A 1 681 ? -13.086 23.386 17.594 1.00 53.19 681 PRO A C 1
ATOM 5215 O O . PRO A 1 681 ? -13.443 23.044 18.713 1.00 53.19 681 PRO A O 1
ATOM 5218 N N . GLU A 1 682 ? -13.907 23.307 16.539 1.00 57.19 682 GLU A N 1
ATOM 5219 C CA . GLU A 1 682 ? -15.285 22.805 16.596 1.00 57.19 682 GLU A CA 1
ATOM 5220 C C . GLU A 1 682 ? -15.533 21.519 15.786 1.00 57.19 682 GLU A C 1
ATOM 5222 O O . GLU A 1 682 ? -16.573 20.879 16.000 1.00 57.19 682 GLU A O 1
ATOM 5227 N N . ARG A 1 683 ? -14.601 21.130 14.897 1.00 70.69 683 ARG A N 1
ATOM 5228 C CA . ARG A 1 683 ? -14.671 19.943 14.024 1.00 70.69 683 ARG A CA 1
ATOM 5229 C C . ARG A 1 683 ? -13.321 19.218 13.965 1.00 70.69 683 ARG A C 1
ATOM 5231 O O . ARG A 1 683 ? -12.369 19.701 13.357 1.00 70.69 683 ARG A O 1
ATOM 5238 N N . VAL A 1 684 ? -13.283 18.007 14.525 1.00 79.69 684 VAL A N 1
ATOM 5239 C CA . VAL A 1 684 ? -12.147 17.079 14.393 1.00 79.69 684 VAL A CA 1
ATOM 5240 C C . VAL A 1 684 ? -12.107 16.413 13.003 1.00 79.69 684 VAL A C 1
ATOM 5242 O O . VAL A 1 684 ? -13.169 16.158 12.430 1.00 79.69 684 VAL A O 1
ATOM 5245 N N . PRO A 1 685 ? -10.920 16.071 12.460 1.00 88.56 685 PRO A N 1
ATOM 5246 C CA . PRO A 1 685 ? -10.764 15.501 11.115 1.00 88.56 685 PRO A CA 1
ATOM 5247 C C . PRO A 1 685 ? -11.078 13.988 11.057 1.00 88.56 685 PRO A C 1
ATOM 5249 O O . PRO A 1 685 ? -10.234 13.154 10.712 1.00 88.56 685 PRO A O 1
ATOM 5252 N N . ILE A 1 686 ? -12.316 13.620 11.398 1.00 89.25 686 ILE A N 1
ATOM 5253 C CA . ILE A 1 686 ? -12.796 12.231 11.490 1.00 89.25 686 ILE A CA 1
ATOM 5254 C C . ILE A 1 686 ? -12.765 11.485 10.150 1.00 89.25 686 ILE A C 1
ATOM 5256 O O . ILE A 1 686 ? -12.332 10.333 10.097 1.00 89.25 686 ILE A O 1
ATOM 5260 N N . GLU A 1 687 ? -13.137 12.137 9.052 1.00 92.25 687 GLU A N 1
ATOM 5261 C CA . GLU A 1 687 ? -13.112 11.546 7.710 1.00 92.25 687 GLU A CA 1
ATOM 5262 C C . GLU A 1 687 ? -11.678 11.299 7.227 1.00 92.25 687 GLU A C 1
ATOM 5264 O O . GLU A 1 687 ? -11.407 10.291 6.573 1.00 92.25 687 GLU A O 1
ATOM 5269 N N . THR A 1 688 ? -10.738 12.164 7.625 1.00 94.50 688 THR A N 1
ATOM 5270 C CA . THR A 1 688 ? -9.299 11.990 7.365 1.00 94.50 688 THR A CA 1
ATOM 5271 C C . THR A 1 688 ? -8.752 10.790 8.129 1.00 94.50 688 THR A C 1
ATOM 5273 O O . THR A 1 688 ? -8.046 9.969 7.544 1.00 94.50 688 THR A O 1
ATOM 5276 N N . ALA A 1 689 ? -9.130 10.611 9.399 1.00 93.94 689 ALA A N 1
ATOM 5277 C CA . ALA A 1 689 ? -8.760 9.429 10.175 1.00 93.94 689 ALA A CA 1
ATOM 5278 C C . ALA A 1 689 ? -9.303 8.131 9.545 1.00 93.94 689 ALA A C 1
ATOM 5280 O O . ALA A 1 689 ? -8.545 7.182 9.323 1.00 93.94 689 ALA A O 1
ATOM 5281 N N . ALA A 1 690 ? -10.595 8.109 9.198 1.00 94.81 690 ALA A N 1
ATOM 5282 C CA . ALA A 1 690 ? -11.263 6.946 8.616 1.00 94.81 690 ALA A CA 1
ATOM 5283 C C . ALA A 1 690 ? -10.687 6.555 7.245 1.00 94.81 690 ALA A C 1
ATOM 5285 O O . ALA A 1 690 ? -10.387 5.382 7.007 1.00 94.81 690 ALA A O 1
ATOM 5286 N N . ALA A 1 691 ? -10.458 7.534 6.364 1.00 96.19 691 ALA A N 1
ATOM 5287 C CA . ALA A 1 691 ? -9.828 7.306 5.068 1.00 96.19 691 ALA A CA 1
ATOM 5288 C C . ALA A 1 691 ? -8.364 6.860 5.203 1.00 96.19 691 ALA A C 1
ATOM 5290 O O . ALA A 1 691 ? -7.937 5.956 4.488 1.00 96.19 691 ALA A O 1
ATOM 5291 N N . THR A 1 692 ? -7.597 7.433 6.137 1.00 94.88 692 THR A N 1
ATOM 5292 C CA . THR A 1 692 ? -6.198 7.030 6.373 1.00 94.88 692 THR A CA 1
ATOM 5293 C C . THR A 1 692 ? -6.116 5.579 6.840 1.00 94.88 692 THR A C 1
ATOM 5295 O O . THR A 1 692 ? -5.334 4.811 6.283 1.00 94.88 692 THR A O 1
ATOM 5298 N N . LEU A 1 693 ? -6.970 5.157 7.782 1.00 94.19 693 LEU A N 1
ATOM 5299 C CA . LEU A 1 693 ? -7.019 3.752 8.196 1.00 94.19 693 LEU A CA 1
ATOM 5300 C C . LEU A 1 693 ? -7.452 2.835 7.044 1.00 94.19 693 LEU A C 1
ATOM 5302 O O . LEU A 1 693 ? -6.793 1.829 6.775 1.00 94.19 693 LEU A O 1
ATOM 5306 N N . GLY A 1 694 ? -8.509 3.209 6.317 1.00 93.44 694 GLY A N 1
ATOM 5307 C CA . GLY A 1 694 ? -8.991 2.459 5.156 1.00 93.44 694 GLY A CA 1
ATOM 5308 C C . GLY A 1 694 ? -7.913 2.258 4.086 1.00 93.44 694 GLY A C 1
ATOM 5309 O O . GLY A 1 694 ? -7.795 1.167 3.530 1.00 93.44 694 GLY A O 1
ATOM 5310 N N . ARG A 1 695 ? -7.057 3.260 3.845 1.00 93.94 695 ARG A N 1
ATOM 5311 C CA . ARG A 1 695 ? -5.921 3.171 2.909 1.00 93.94 695 ARG A CA 1
ATOM 5312 C C . ARG A 1 695 ? -4.904 2.092 3.292 1.00 93.94 695 ARG A C 1
ATOM 5314 O O . ARG A 1 695 ? -4.428 1.402 2.392 1.00 93.94 695 ARG A O 1
ATOM 5321 N N . TYR A 1 696 ? -4.612 1.885 4.579 1.00 88.44 696 TYR A N 1
ATOM 5322 C CA . TYR A 1 696 ? -3.736 0.787 5.016 1.00 88.44 696 TYR A CA 1
ATOM 5323 C C . TYR A 1 696 ? -4.372 -0.587 4.802 1.00 88.44 696 TYR A C 1
ATOM 5325 O O . TYR A 1 696 ? -3.730 -1.477 4.247 1.00 88.44 696 TYR A O 1
ATOM 5333 N N . TYR A 1 697 ? -5.645 -0.759 5.171 1.00 85.44 697 TYR A N 1
ATOM 5334 C CA . TYR A 1 697 ? -6.351 -2.027 4.958 1.00 85.44 697 TYR A CA 1
ATOM 5335 C C . TYR A 1 697 ? -6.507 -2.353 3.462 1.00 85.44 697 TYR A C 1
ATOM 5337 O O . TYR A 1 697 ? -6.312 -3.499 3.058 1.00 85.44 697 TYR A O 1
ATOM 5345 N N . ILE A 1 698 ? -6.736 -1.344 2.613 1.00 88.25 698 ILE A N 1
ATOM 5346 C CA . ILE A 1 698 ? -6.693 -1.483 1.148 1.00 88.25 698 ILE A CA 1
ATOM 5347 C C . ILE A 1 698 ? -5.288 -1.885 0.673 1.00 88.25 698 ILE A C 1
ATOM 5349 O O . ILE A 1 698 ? -5.170 -2.802 -0.139 1.00 88.25 698 ILE A O 1
ATOM 5353 N N . ALA A 1 699 ? -4.217 -1.263 1.175 1.00 81.75 699 ALA A N 1
ATOM 5354 C CA . ALA A 1 699 ? -2.841 -1.638 0.828 1.00 81.75 699 ALA A CA 1
ATOM 5355 C C . ALA A 1 699 ? -2.518 -3.094 1.217 1.00 81.75 699 ALA A C 1
ATOM 5357 O O . ALA A 1 699 ? -1.912 -3.819 0.425 1.00 81.75 699 ALA A O 1
ATOM 5358 N N . GLY A 1 700 ? -3.025 -3.561 2.364 1.00 75.50 700 GLY A N 1
ATOM 5359 C CA . GLY A 1 700 ? -2.942 -4.956 2.812 1.00 75.50 700 GLY A CA 1
ATOM 5360 C C . GLY A 1 700 ? -3.565 -5.977 1.850 1.00 75.50 700 GLY A C 1
ATOM 5361 O O . GLY A 1 700 ? -3.203 -7.150 1.883 1.00 75.50 700 GLY A O 1
ATOM 5362 N N . THR A 1 701 ? -4.433 -5.555 0.921 1.00 73.75 701 THR A N 1
ATOM 5363 C CA . THR A 1 701 ? -4.966 -6.440 -0.134 1.00 73.75 701 THR A CA 1
ATOM 5364 C C . THR A 1 701 ? -3.986 -6.718 -1.282 1.00 73.75 701 THR A C 1
ATOM 5366 O O . THR A 1 701 ? -4.301 -7.537 -2.151 1.00 73.75 701 THR A O 1
ATOM 5369 N N . GLY A 1 702 ? -2.827 -6.046 -1.300 1.00 71.19 702 GLY A N 1
ATOM 5370 C CA . GLY A 1 702 ? -1.830 -6.064 -2.379 1.00 71.19 702 GLY A CA 1
ATOM 5371 C C . GLY A 1 702 ? -1.786 -4.777 -3.218 1.00 71.19 702 GLY A C 1
ATOM 5372 O O . GLY A 1 702 ? -0.921 -4.641 -4.090 1.00 71.19 702 GLY A O 1
ATOM 5373 N N . ALA A 1 703 ? -2.677 -3.813 -2.959 1.00 74.44 703 ALA A N 1
ATOM 5374 C CA . ALA A 1 703 ? -2.700 -2.518 -3.642 1.00 74.44 703 ALA A CA 1
ATOM 5375 C C . ALA A 1 703 ? -1.415 -1.691 -3.396 1.00 74.44 703 ALA A C 1
ATOM 5377 O O . ALA A 1 703 ? -0.572 -2.022 -2.560 1.00 74.44 703 ALA A O 1
ATOM 5378 N N . GLU A 1 704 ? -1.214 -0.617 -4.162 1.00 74.75 704 GLU A N 1
ATOM 5379 C CA . GLU A 1 704 ? -0.234 0.415 -3.798 1.00 74.75 704 GLU A CA 1
ATOM 5380 C C . GLU A 1 704 ? -0.865 1.402 -2.806 1.00 74.75 704 GLU A C 1
ATOM 5382 O O . GLU A 1 704 ? -2.036 1.759 -2.952 1.00 74.75 704 GLU A O 1
ATOM 5387 N N . ILE A 1 705 ? -0.083 1.830 -1.809 1.00 79.00 705 ILE A N 1
ATOM 5388 C CA . ILE A 1 705 ? -0.471 2.865 -0.851 1.00 79.00 705 ILE A CA 1
ATOM 5389 C C . ILE A 1 705 ? -0.062 4.253 -1.357 1.00 79.00 705 ILE A C 1
ATOM 5391 O O . ILE A 1 705 ? 1.059 4.471 -1.818 1.00 79.00 705 ILE A O 1
ATOM 5395 N N . GLU A 1 706 ? -0.969 5.218 -1.236 1.00 79.50 706 GLU A N 1
ATOM 5396 C CA . GLU A 1 706 ? -0.779 6.605 -1.677 1.00 79.50 706 GLU A CA 1
ATOM 5397 C C . GLU A 1 706 ? 0.091 7.384 -0.674 1.00 79.50 706 GLU A C 1
ATOM 5399 O O . GLU A 1 706 ? -0.376 8.285 0.022 1.00 79.50 706 GLU A O 1
ATOM 5404 N N . SER A 1 707 ? 1.369 6.999 -0.566 1.00 73.38 707 SER A N 1
ATOM 5405 C CA . SER A 1 707 ? 2.266 7.380 0.537 1.00 73.38 707 SER A CA 1
ATOM 5406 C C . SER A 1 707 ? 2.356 8.890 0.791 1.00 73.38 707 SER A C 1
ATOM 5408 O O . SER A 1 707 ? 2.454 9.311 1.935 1.00 73.38 707 SER A O 1
ATOM 5410 N N . SER A 1 708 ? 2.287 9.717 -0.256 1.00 81.56 708 SER A N 1
ATOM 5411 C CA . SER A 1 708 ? 2.340 11.183 -0.157 1.00 81.56 708 SER A CA 1
ATOM 5412 C C . SER A 1 708 ? 1.048 11.831 0.346 1.00 81.56 708 SER A C 1
ATOM 5414 O O . SER A 1 708 ? 1.105 12.948 0.852 1.00 81.56 708 SER A O 1
ATOM 5416 N N . LEU A 1 709 ? -0.105 11.169 0.213 1.00 85.62 709 LEU A N 1
ATOM 5417 C CA . LEU A 1 709 ? -1.366 11.615 0.816 1.00 85.62 709 LEU A CA 1
ATOM 5418 C C . LEU A 1 709 ? -1.484 11.097 2.250 1.00 85.62 709 LEU A C 1
ATOM 5420 O O . LEU A 1 709 ? -1.938 11.826 3.128 1.00 85.62 709 LEU A O 1
ATOM 5424 N N . VAL A 1 710 ? -1.009 9.873 2.500 1.00 86.44 710 VAL A N 1
ATOM 5425 C CA . VAL A 1 710 ? -0.932 9.279 3.842 1.00 86.44 710 VAL A CA 1
ATOM 5426 C C . VAL A 1 710 ? -0.004 10.090 4.754 1.00 86.44 710 VAL A C 1
ATOM 5428 O O . VAL A 1 710 ? -0.460 10.514 5.810 1.00 86.44 710 VAL A O 1
ATOM 5431 N N . ASP A 1 711 ? 1.228 10.411 4.329 1.00 81.31 711 ASP A N 1
ATOM 5432 C CA . ASP A 1 711 ? 2.162 11.280 5.077 1.00 81.31 711 ASP A CA 1
ATOM 5433 C C . ASP A 1 711 ? 1.484 12.591 5.538 1.00 81.31 711 ASP A C 1
ATOM 5435 O O . ASP A 1 711 ? 1.598 12.984 6.699 1.00 81.31 711 ASP A O 1
ATOM 5439 N N . LYS A 1 712 ? 0.736 13.247 4.638 1.00 85.69 712 LYS A N 1
ATOM 5440 C CA . LYS A 1 712 ? 0.013 14.500 4.917 1.00 85.69 712 LYS A CA 1
ATOM 5441 C C . LYS A 1 712 ? -1.184 14.306 5.852 1.00 85.69 712 LYS A C 1
ATOM 5443 O O . LYS A 1 712 ? -1.364 15.075 6.792 1.00 85.69 712 LYS A O 1
ATOM 5448 N N . SER A 1 713 ? -1.974 13.255 5.631 1.00 90.38 713 SER A N 1
ATOM 5449 C CA . SER A 1 713 ? -3.122 12.920 6.484 1.00 90.38 713 SER A CA 1
ATOM 5450 C C . SER A 1 713 ? -2.669 12.633 7.922 1.00 90.38 713 SER A C 1
ATOM 5452 O O . SER A 1 713 ? -3.292 13.101 8.873 1.00 90.38 713 SER A O 1
ATOM 5454 N N . LEU A 1 714 ? -1.536 11.942 8.100 1.00 84.25 714 LEU A N 1
ATOM 5455 C CA . LEU A 1 714 ? -0.916 11.730 9.412 1.00 84.25 714 LEU A CA 1
ATOM 5456 C C . LEU A 1 714 ? -0.445 13.043 10.061 1.00 84.25 714 LEU A C 1
ATOM 5458 O O . LEU A 1 714 ? -0.576 13.189 11.275 1.00 84.25 714 LEU A O 1
ATOM 5462 N N . GLU A 1 715 ? 0.055 14.016 9.289 1.00 81.94 715 GLU A N 1
ATOM 5463 C CA . GLU A 1 715 ? 0.400 15.349 9.810 1.00 81.94 715 GLU A CA 1
ATOM 5464 C C . GLU A 1 715 ? -0.843 16.110 10.317 1.00 81.94 715 GLU A C 1
ATOM 5466 O O . GLU A 1 715 ? -0.774 16.811 11.329 1.00 81.94 715 GLU A O 1
ATOM 5471 N N . ILE A 1 716 ? -2.001 15.928 9.671 1.00 85.69 716 ILE A N 1
ATOM 5472 C CA . ILE A 1 716 ? -3.288 16.480 10.128 1.00 85.69 716 ILE A CA 1
ATOM 5473 C C . ILE A 1 716 ? -3.738 15.821 11.438 1.00 85.69 716 ILE A C 1
ATOM 5475 O O . ILE A 1 716 ? -4.078 16.537 12.382 1.00 85.69 716 ILE A O 1
ATOM 5479 N N . LEU A 1 717 ? -3.692 14.486 11.537 1.00 85.38 717 LEU A N 1
ATOM 5480 C CA . LEU A 1 717 ? -4.000 13.768 12.786 1.00 85.38 717 LEU A CA 1
ATOM 5481 C C . LEU A 1 717 ? -3.048 14.172 13.918 1.00 85.38 717 LEU A C 1
ATOM 5483 O O . LEU A 1 717 ? -3.464 14.345 15.062 1.00 85.38 717 LEU A O 1
ATOM 5487 N N . PHE A 1 718 ? -1.769 14.378 13.605 1.00 76.00 718 PHE A N 1
ATOM 5488 C CA . PHE A 1 718 ? -0.791 14.854 14.573 1.00 76.00 718 PHE A CA 1
ATOM 5489 C C . PHE A 1 718 ? -1.147 16.241 15.138 1.00 76.00 718 PHE A C 1
ATOM 5491 O O . PHE A 1 718 ? -1.103 16.433 16.351 1.00 76.00 718 PHE A O 1
ATOM 5498 N N . LYS A 1 719 ? -1.535 17.192 14.278 1.00 76.69 719 LYS A N 1
ATOM 5499 C CA . LYS A 1 719 ? -1.933 18.555 14.681 1.00 76.69 719 LYS A CA 1
ATOM 5500 C C . LYS A 1 719 ? -3.243 18.611 15.478 1.00 76.69 719 LYS A C 1
ATOM 5502 O O . LYS A 1 719 ? -3.514 19.632 16.098 1.00 76.69 719 LYS A O 1
ATOM 5507 N N . ASN A 1 720 ? -4.034 17.537 15.474 1.00 78.06 720 ASN A N 1
ATOM 5508 C CA . ASN A 1 720 ? -5.349 17.453 16.114 1.00 78.06 720 ASN A CA 1
ATOM 5509 C C . ASN A 1 720 ? -5.397 16.294 17.137 1.00 78.06 720 ASN A C 1
ATOM 5511 O O . ASN A 1 720 ? -6.155 15.337 16.938 1.00 78.06 720 ASN A O 1
ATOM 5515 N N . PRO A 1 721 ? -4.569 16.320 18.200 1.00 77.94 721 PRO A N 1
ATOM 5516 C CA . PRO A 1 721 ? -4.456 15.213 19.142 1.00 77.94 721 PRO A CA 1
ATOM 5517 C C . PRO A 1 721 ? -5.721 15.037 20.008 1.00 77.94 721 PRO A C 1
ATOM 5519 O O . PRO A 1 721 ? -6.481 15.986 20.204 1.00 77.94 721 PRO A O 1
ATOM 5522 N N . PRO A 1 722 ? -5.932 13.846 20.595 1.00 78.44 722 PRO A N 1
ATOM 5523 C CA . PRO A 1 722 ? -6.960 13.613 21.603 1.00 78.44 722 PRO A CA 1
ATOM 5524 C C . PRO A 1 722 ? -6.733 14.473 22.850 1.00 78.44 722 PRO A C 1
ATOM 5526 O O . PRO A 1 722 ? -5.636 14.473 23.415 1.00 78.44 722 PRO A O 1
ATOM 5529 N N . MET A 1 723 ? -7.777 15.195 23.259 1.00 74.31 723 MET A N 1
ATOM 5530 C CA . MET A 1 723 ? -7.846 16.049 24.451 1.00 74.31 723 MET A CA 1
ATOM 5531 C C . MET A 1 723 ? -9.294 16.056 24.958 1.00 74.31 723 MET A C 1
ATOM 5533 O O . MET A 1 723 ? -10.215 16.061 24.139 1.00 74.31 723 MET A O 1
ATOM 5537 N N . TRP A 1 724 ? -9.507 16.052 26.273 1.00 74.06 724 TRP A N 1
ATOM 5538 C CA . TRP A 1 724 ? -10.846 16.050 26.875 1.00 74.06 724 TRP A CA 1
ATOM 5539 C C . TRP A 1 724 ? -11.335 17.466 27.209 1.00 74.06 724 TRP A C 1
ATOM 5541 O O . TRP A 1 724 ? -12.436 17.840 26.811 1.00 74.06 724 TRP A O 1
ATOM 5551 N N . ASP A 1 725 ? -10.484 18.278 27.849 1.00 60.47 725 ASP A N 1
ATOM 5552 C CA . ASP A 1 725 ? -10.820 19.621 28.352 1.00 60.47 725 ASP A CA 1
ATOM 5553 C C . ASP A 1 725 ? -9.864 20.698 27.796 1.00 60.47 725 ASP A C 1
ATOM 5555 O O . ASP A 1 725 ? -8.970 21.166 28.503 1.00 60.47 725 ASP A O 1
ATOM 5559 N N . HIS A 1 726 ? -10.001 21.104 26.524 1.00 49.00 726 HIS A N 1
ATOM 5560 C CA . HIS A 1 726 ? -9.094 22.102 25.929 1.00 49.00 726 HIS A CA 1
ATOM 5561 C C . HIS A 1 726 ? -9.810 23.257 25.196 1.00 49.00 726 HIS A C 1
ATOM 5563 O O . HIS A 1 726 ? -10.627 22.997 24.311 1.00 49.00 726 HIS A O 1
ATOM 5569 N N . PRO A 1 727 ? -9.466 24.540 25.462 1.00 41.94 727 PRO A N 1
ATOM 5570 C CA . PRO A 1 727 ? -10.110 25.691 24.814 1.00 41.94 727 PRO A CA 1
ATOM 5571 C C . PRO A 1 727 ? -10.027 25.709 23.281 1.00 41.94 727 PRO A C 1
ATOM 5573 O O . PRO A 1 727 ? -10.924 26.243 22.635 1.00 41.94 727 PRO A O 1
ATOM 5576 N N . ALA A 1 728 ? -8.980 25.113 22.698 1.00 40.47 728 ALA A N 1
ATOM 5577 C CA . ALA A 1 728 ? -8.808 25.006 21.246 1.00 40.47 728 ALA A CA 1
ATOM 5578 C C . ALA A 1 728 ? -9.272 23.658 20.652 1.00 40.47 728 ALA A C 1
ATOM 5580 O O . ALA A 1 728 ? -9.017 23.402 19.480 1.00 40.47 728 ALA A O 1
ATOM 5581 N N . ALA A 1 729 ? -9.932 22.791 21.431 1.00 47.22 729 ALA A N 1
ATOM 5582 C CA . ALA A 1 729 ? -10.505 21.532 20.948 1.00 47.22 729 ALA A CA 1
ATOM 5583 C C . ALA A 1 729 ? -11.838 21.231 21.658 1.00 47.22 729 ALA A C 1
ATOM 5585 O O . ALA A 1 729 ? -11.895 20.494 22.642 1.00 47.22 729 ALA A O 1
ATOM 5586 N N . ARG A 1 730 ? -12.940 21.804 21.156 1.00 48.12 730 ARG A N 1
ATOM 5587 C CA . ARG A 1 730 ? -14.291 21.473 21.624 1.00 48.12 730 ARG A CA 1
ATOM 5588 C C . ARG A 1 730 ? -14.664 20.070 21.137 1.00 48.12 730 ARG A C 1
ATOM 5590 O O . ARG A 1 730 ? -14.822 19.861 19.936 1.00 48.12 730 ARG A O 1
ATOM 5597 N N . LYS A 1 731 ? -14.959 19.195 22.104 1.00 63.88 731 LYS A N 1
ATOM 5598 C CA . LYS A 1 731 ? -15.533 17.837 21.993 1.00 63.88 731 LYS A CA 1
ATOM 5599 C C . LYS A 1 731 ? -14.537 16.720 21.652 1.00 63.88 731 LYS A C 1
ATOM 5601 O O . LYS A 1 731 ? -14.095 16.553 20.516 1.00 63.88 731 LYS A O 1
ATOM 5606 N N . VAL A 1 732 ? -14.319 15.875 22.661 1.00 78.31 732 VAL A N 1
ATOM 5607 C CA . VAL A 1 732 ? -13.972 14.449 22.541 1.00 78.31 732 VAL A CA 1
ATOM 5608 C C . VAL A 1 732 ? -14.795 13.796 21.431 1.00 78.31 732 VAL A C 1
ATOM 5610 O O . VAL A 1 732 ? -15.979 14.081 21.308 1.00 78.31 732 VAL A O 1
ATOM 5613 N N . ASN A 1 733 ? -14.215 12.882 20.653 1.00 83.19 733 ASN A N 1
ATOM 5614 C CA . ASN A 1 733 ? -14.974 12.074 19.698 1.00 83.19 733 ASN A CA 1
ATOM 5615 C C . ASN A 1 733 ? -14.344 10.681 19.598 1.00 83.19 733 ASN A C 1
ATOM 5617 O O . ASN A 1 733 ? -13.278 10.518 19.004 1.00 83.19 733 ASN A O 1
ATOM 5621 N N . PHE A 1 734 ? -14.992 9.671 20.183 1.00 87.88 734 PHE A N 1
ATOM 5622 C CA . PHE A 1 734 ? -14.416 8.327 20.266 1.00 87.88 734 PHE A CA 1
ATOM 5623 C C . PHE A 1 734 ? -14.240 7.656 18.898 1.00 87.88 734 PHE A C 1
ATOM 5625 O O . PHE A 1 734 ? -13.272 6.926 18.706 1.00 87.88 734 PHE A O 1
ATOM 5632 N N . THR A 1 735 ? -15.099 7.952 17.919 1.00 88.62 735 THR A N 1
ATOM 5633 C CA . THR A 1 735 ? -14.970 7.429 16.550 1.00 88.62 735 THR A CA 1
ATOM 5634 C C . THR A 1 735 ? -13.724 7.997 15.857 1.00 88.62 735 THR A C 1
ATOM 5636 O O . THR A 1 735 ? -12.942 7.243 15.279 1.00 88.62 735 THR A O 1
ATOM 5639 N N . TYR A 1 736 ? -13.462 9.302 15.990 1.00 89.94 736 TYR A N 1
ATOM 5640 C CA . TYR A 1 736 ? -12.210 9.933 15.551 1.00 89.94 736 TYR A CA 1
ATOM 5641 C C . TYR A 1 736 ? -10.990 9.355 16.278 1.00 89.94 736 TYR A C 1
ATOM 5643 O O . TYR A 1 736 ? -9.989 9.023 15.642 1.00 89.94 736 TYR A O 1
ATOM 5651 N N . TRP A 1 737 ? -11.077 9.199 17.601 1.00 90.31 737 TRP A N 1
ATOM 5652 C CA . TRP A 1 737 ? -9.988 8.681 18.431 1.00 90.31 737 TRP A CA 1
ATOM 5653 C C . TRP A 1 737 ? -9.626 7.233 18.079 1.00 90.31 737 TRP A C 1
ATOM 5655 O O . TRP A 1 737 ? -8.442 6.913 17.966 1.00 90.31 737 TRP A O 1
ATOM 5665 N N . TYR A 1 738 ? -10.628 6.387 17.824 1.00 91.44 738 TYR A N 1
ATOM 5666 C CA . TYR A 1 738 ? -10.462 5.017 17.340 1.00 91.44 738 TYR A CA 1
ATOM 5667 C C . TYR A 1 738 ? -9.758 4.991 15.978 1.00 91.44 738 TYR A C 1
ATOM 5669 O O . TYR A 1 738 ? -8.663 4.434 15.865 1.00 91.44 738 TYR A O 1
ATOM 5677 N N . PHE A 1 739 ? -10.326 5.648 14.958 1.00 93.06 739 PHE A N 1
ATOM 5678 C CA . PHE A 1 739 ? -9.745 5.648 13.612 1.00 93.06 739 PHE A CA 1
ATOM 5679 C C . PHE A 1 739 ? -8.332 6.246 13.587 1.00 93.06 739 PHE A C 1
ATOM 5681 O O . PHE A 1 739 ? -7.444 5.684 12.948 1.00 93.06 739 PHE A O 1
ATOM 5688 N N . GLY A 1 740 ? -8.098 7.350 14.302 1.00 91.38 740 GLY A N 1
ATOM 5689 C CA . GLY A 1 740 ? -6.806 8.033 14.316 1.00 91.38 740 GLY A CA 1
ATOM 5690 C C . GLY A 1 740 ? -5.719 7.238 15.039 1.00 91.38 740 GLY A C 1
ATOM 5691 O O . GLY A 1 740 ? -4.626 7.075 14.493 1.00 91.38 740 GLY A O 1
ATOM 5692 N N . LEU A 1 741 ? -6.020 6.646 16.204 1.00 88.06 741 LEU A N 1
ATOM 5693 C CA . LEU A 1 741 ? -5.074 5.772 16.907 1.00 88.06 741 LEU A CA 1
ATOM 5694 C C . LEU A 1 741 ? -4.734 4.537 16.065 1.00 88.06 741 LEU A C 1
ATOM 5696 O O . LEU A 1 741 ? -3.564 4.167 15.960 1.00 88.06 741 LEU A O 1
ATOM 5700 N N . HIS A 1 742 ? -5.737 3.910 15.443 1.00 87.00 742 HIS A N 1
ATOM 5701 C CA . HIS A 1 742 ? -5.529 2.726 14.610 1.00 87.00 742 HIS A CA 1
ATOM 5702 C C . HIS A 1 742 ? -4.812 3.045 13.288 1.00 87.00 742 HIS A C 1
ATOM 5704 O O . HIS A 1 742 ? -4.079 2.184 12.802 1.00 87.00 742 HIS A O 1
ATOM 5710 N N . ALA A 1 743 ? -4.949 4.258 12.734 1.00 89.56 743 ALA A N 1
ATOM 5711 C CA . ALA A 1 743 ? -4.176 4.724 11.577 1.00 89.56 743 ALA A CA 1
ATOM 5712 C C . ALA A 1 743 ? -2.701 4.957 11.938 1.00 89.56 743 ALA A C 1
ATOM 5714 O O . ALA A 1 743 ? -1.810 4.421 11.281 1.00 89.56 743 ALA A O 1
ATOM 5715 N N . LEU A 1 744 ? -2.437 5.680 13.031 1.00 82.19 744 LEU A N 1
ATOM 5716 C CA . LEU A 1 744 ? -1.080 5.926 13.536 1.00 82.19 744 LEU A CA 1
ATOM 5717 C C . LEU A 1 744 ? -0.352 4.624 13.922 1.00 82.19 744 LEU A C 1
ATOM 5719 O O . LEU A 1 744 ? 0.869 4.529 13.775 1.00 82.19 744 LEU A O 1
ATOM 5723 N N . ALA A 1 745 ? -1.092 3.606 14.374 1.00 77.75 745 ALA A N 1
ATOM 5724 C CA . ALA A 1 745 ? -0.545 2.302 14.747 1.00 77.75 745 ALA A CA 1
ATOM 5725 C C . ALA A 1 745 ? 0.103 1.534 13.578 1.00 77.75 745 ALA A C 1
ATOM 5727 O O . ALA A 1 745 ? 1.035 0.766 13.821 1.00 77.75 745 ALA A O 1
ATOM 5728 N N . GLN A 1 746 ? -0.356 1.732 12.333 1.00 76.62 746 GLN A N 1
ATOM 5729 C CA . GLN A 1 746 ? 0.114 0.948 11.178 1.00 76.62 746 GLN A CA 1
ATOM 5730 C C . GLN A 1 746 ? 1.582 1.247 10.843 1.00 76.62 746 GLN A C 1
ATOM 5732 O O . GLN A 1 746 ? 2.388 0.333 10.693 1.00 76.62 746 GLN A O 1
ATOM 5737 N N . GLU A 1 747 ? 1.951 2.530 10.802 1.00 65.56 747 GLU A N 1
ATOM 5738 C CA . GLU A 1 747 ? 3.323 2.973 10.504 1.00 65.56 747 GLU A CA 1
ATOM 5739 C C . GLU A 1 747 ? 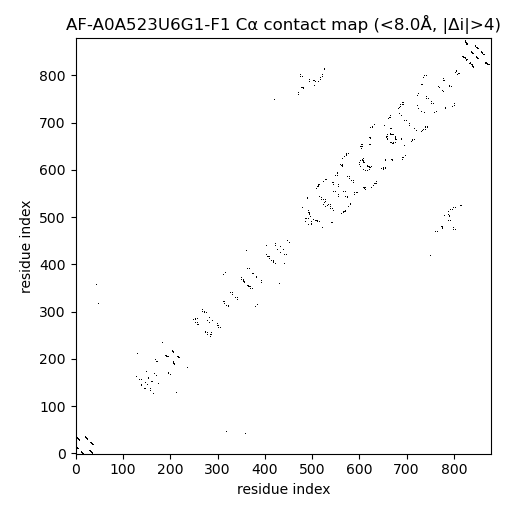4.253 2.941 11.729 1.00 65.56 747 GLU A C 1
ATOM 5741 O O . GLU A 1 747 ? 5.463 3.097 11.580 1.00 65.56 747 GLU A O 1
ATOM 5746 N N . ARG A 1 748 ? 3.711 2.769 12.947 1.00 59.19 748 ARG A N 1
ATOM 5747 C CA . ARG A 1 748 ? 4.453 2.848 14.225 1.00 59.19 748 ARG A CA 1
ATOM 5748 C C . ARG A 1 748 ? 5.257 4.150 14.390 1.00 59.19 748 ARG A C 1
ATOM 5750 O O . ARG A 1 748 ? 6.341 4.154 14.978 1.00 59.19 748 ARG A O 1
ATOM 5757 N N . VAL A 1 749 ? 4.726 5.255 13.866 1.00 56.59 749 VAL A N 1
ATOM 5758 C CA . VAL A 1 749 ? 5.324 6.595 13.986 1.00 56.59 749 VAL A CA 1
ATOM 5759 C C . VAL A 1 749 ? 5.357 7.063 15.452 1.00 56.59 749 VAL A C 1
ATOM 5761 O O . VAL A 1 749 ? 4.474 6.677 16.221 1.00 56.59 749 VAL A O 1
ATOM 5764 N N . PRO A 1 750 ? 6.304 7.927 15.876 1.00 54.00 750 PRO A N 1
ATOM 5765 C CA . PRO A 1 750 ? 6.386 8.417 17.262 1.00 54.00 750 PRO A CA 1
ATOM 5766 C C . PRO A 1 750 ? 5.075 9.020 17.798 1.00 54.00 750 PRO A C 1
ATOM 5768 O O . PRO A 1 750 ? 4.761 8.918 18.982 1.00 54.00 750 PRO A O 1
ATOM 5771 N N . GLN A 1 751 ? 4.271 9.587 16.900 1.00 59.66 751 GLN A N 1
ATOM 5772 C CA . GLN A 1 751 ? 2.975 10.214 17.147 1.00 59.66 751 GLN A CA 1
ATOM 5773 C C . GLN A 1 751 ? 1.919 9.209 17.610 1.00 59.66 751 GLN A C 1
ATOM 5775 O O . GLN A 1 751 ? 1.058 9.584 18.402 1.00 59.66 751 GLN A O 1
ATOM 5780 N N . TYR A 1 752 ? 2.025 7.932 17.213 1.00 67.94 752 TYR A N 1
ATOM 5781 C CA . TYR A 1 752 ? 1.238 6.856 17.816 1.00 67.94 752 TYR A CA 1
ATOM 5782 C C . TYR A 1 752 ? 1.460 6.824 19.329 1.00 67.94 752 TYR A C 1
ATOM 5784 O O . TYR A 1 752 ? 0.492 6.750 20.074 1.00 67.94 752 TYR A O 1
ATOM 5792 N N . GLY A 1 753 ? 2.712 6.960 19.787 1.00 65.94 753 GLY A N 1
ATOM 5793 C CA . GLY A 1 753 ? 3.074 6.992 21.206 1.00 65.94 753 GLY A CA 1
ATOM 5794 C C . GLY A 1 753 ? 2.433 8.149 21.979 1.00 65.94 753 GLY A C 1
ATOM 5795 O O . GLY A 1 753 ? 1.950 7.937 23.089 1.00 65.94 753 GLY A O 1
ATOM 5796 N N . GLN A 1 754 ? 2.363 9.341 21.381 1.00 68.12 754 GLN A N 1
ATOM 5797 C CA . GLN A 1 754 ? 1.722 10.510 21.995 1.00 68.12 754 GLN A CA 1
ATOM 5798 C C . GLN A 1 754 ? 0.191 10.406 21.997 1.00 68.12 754 GLN A C 1
ATOM 5800 O O . GLN A 1 754 ? -0.429 10.602 23.037 1.00 68.12 754 GLN A O 1
ATOM 5805 N N . TRP A 1 755 ? -0.427 10.051 20.866 1.00 78.38 755 TRP A N 1
ATOM 5806 C CA . TRP A 1 755 ? -1.878 9.834 20.775 1.00 78.38 755 TRP A CA 1
ATOM 5807 C C . TRP A 1 755 ? -2.346 8.779 21.781 1.00 78.38 755 TRP A C 1
ATOM 5809 O O . TRP A 1 755 ? -3.268 9.013 22.556 1.00 78.38 755 TRP A O 1
ATOM 5819 N N . ARG A 1 756 ? -1.650 7.640 21.813 1.00 75.12 756 ARG A N 1
ATOM 5820 C CA . ARG A 1 756 ? -1.784 6.572 22.809 1.00 75.12 756 ARG A CA 1
ATOM 5821 C C . ARG A 1 756 ? -1.700 7.092 24.242 1.00 75.12 756 ARG A C 1
ATOM 5823 O O . ARG A 1 756 ? -2.517 6.695 25.065 1.00 75.12 756 ARG A O 1
ATOM 5830 N N . TRP A 1 757 ? -0.695 7.914 24.547 1.00 69.88 757 TRP A N 1
ATOM 5831 C CA . TRP A 1 757 ? -0.485 8.458 25.888 1.00 69.88 757 TRP A CA 1
ATOM 5832 C C . TRP A 1 757 ? -1.653 9.351 26.313 1.00 69.88 757 TRP A C 1
ATOM 5834 O O . TRP A 1 757 ? -2.247 9.107 27.363 1.00 69.88 757 TRP A O 1
ATOM 5844 N N . ASN A 1 758 ? -2.028 10.316 25.468 1.00 73.88 758 ASN A N 1
ATOM 5845 C CA . ASN A 1 758 ? -3.167 11.198 25.707 1.00 73.88 758 ASN A CA 1
ATOM 5846 C C . ASN A 1 758 ? -4.460 10.394 25.902 1.00 73.88 758 ASN A C 1
ATOM 5848 O O . ASN A 1 758 ? -5.173 10.620 26.872 1.00 73.88 758 ASN A O 1
ATOM 5852 N N . LEU A 1 759 ? -4.738 9.420 25.029 1.00 81.50 759 LEU A N 1
ATOM 5853 C CA . LEU A 1 759 ? -5.927 8.569 25.129 1.00 81.50 759 LEU A CA 1
ATOM 5854 C C . LEU A 1 759 ? -5.930 7.727 26.404 1.00 81.50 759 LEU A C 1
ATOM 5856 O O . LEU A 1 759 ? -6.949 7.665 27.082 1.00 81.50 759 LEU A O 1
ATOM 5860 N N . GLY A 1 760 ? -4.799 7.120 26.766 1.00 75.94 760 GLY A N 1
ATOM 5861 C CA . GLY A 1 760 ? -4.670 6.373 28.015 1.00 75.94 760 GLY A CA 1
ATOM 5862 C C . GLY A 1 760 ? -4.949 7.250 29.236 1.00 75.94 760 GLY A C 1
ATOM 5863 O O . GLY A 1 760 ? -5.717 6.850 30.110 1.00 75.94 760 GLY A O 1
ATOM 5864 N N . LEU A 1 761 ? -4.378 8.458 29.281 1.00 73.44 761 LEU A N 1
ATOM 5865 C CA . LEU A 1 761 ? -4.573 9.420 30.367 1.00 73.44 761 LEU A CA 1
ATOM 5866 C C . LEU A 1 761 ? -6.021 9.928 30.439 1.00 73.44 761 LEU A C 1
ATOM 5868 O O . LEU A 1 761 ? -6.654 9.810 31.485 1.00 73.44 761 LEU A O 1
ATOM 5872 N N . GLU A 1 762 ? -6.559 10.451 29.338 1.00 78.69 762 GLU A N 1
ATOM 5873 C CA . GLU A 1 762 ? -7.886 11.077 29.294 1.00 78.69 762 GLU A CA 1
ATOM 5874 C C . GLU A 1 762 ? -9.011 10.053 29.484 1.00 78.69 762 GLU A C 1
ATOM 5876 O O . GLU A 1 762 ? -9.964 10.319 30.215 1.00 78.69 762 GLU A O 1
ATOM 5881 N N . LEU A 1 763 ? -8.897 8.845 28.922 1.00 85.69 763 LEU A N 1
ATOM 5882 C CA . LEU A 1 763 ? -9.861 7.780 29.210 1.00 85.69 763 LEU A CA 1
ATOM 5883 C C . LEU A 1 763 ? -9.750 7.315 30.668 1.00 85.69 763 LEU A C 1
ATOM 5885 O O . LEU A 1 763 ? -10.775 7.131 31.321 1.00 85.69 763 LEU A O 1
ATOM 5889 N N . SER A 1 764 ? -8.541 7.188 31.228 1.00 82.81 764 SER A N 1
ATOM 5890 C CA . SER A 1 764 ? -8.378 6.795 32.638 1.00 82.81 764 SER A CA 1
ATOM 5891 C C . SER A 1 764 ? -8.915 7.842 33.612 1.00 82.81 764 SER A C 1
ATOM 5893 O O . SER A 1 764 ? -9.522 7.469 34.616 1.00 82.81 764 SER A O 1
ATOM 5895 N N . LYS A 1 765 ? -8.720 9.132 33.320 1.00 81.88 765 LYS A N 1
ATOM 5896 C CA . LYS A 1 765 ? -9.234 10.263 34.104 1.00 81.88 765 LYS A CA 1
ATOM 5897 C C . LYS A 1 765 ? -10.764 10.300 34.085 1.00 81.88 765 LYS A C 1
ATOM 5899 O O . LYS A 1 765 ? -11.375 10.352 35.146 1.00 81.88 765 LYS A O 1
ATOM 5904 N N . ASN A 1 766 ? -11.369 10.232 32.898 1.00 85.12 766 ASN A N 1
ATOM 5905 C CA . ASN A 1 766 ? -12.785 10.566 32.698 1.00 85.12 766 ASN A CA 1
ATOM 5906 C C . ASN A 1 766 ? -13.731 9.346 32.597 1.00 85.12 766 ASN A C 1
ATOM 5908 O O . ASN A 1 766 ? -14.913 9.499 32.298 1.00 85.12 766 ASN A O 1
ATOM 5912 N N . GLN A 1 767 ? -13.241 8.131 32.870 1.00 90.94 767 GLN A N 1
ATOM 5913 C CA . GLN A 1 767 ? -14.097 6.967 33.139 1.00 90.94 767 GLN A CA 1
ATOM 5914 C C . GLN A 1 767 ? -14.840 7.157 34.468 1.00 90.94 767 GLN A C 1
ATOM 5916 O O . GLN A 1 767 ? -14.209 7.469 35.482 1.00 90.94 767 GLN A O 1
ATOM 5921 N N . ILE A 1 768 ? -16.143 6.878 34.507 1.00 90.62 768 ILE A N 1
ATOM 5922 C CA . ILE A 1 768 ? -16.940 6.963 35.739 1.00 90.62 768 ILE A CA 1
ATOM 5923 C C . ILE A 1 768 ? -16.440 5.931 36.762 1.00 90.62 768 ILE A C 1
ATOM 5925 O O . ILE A 1 768 ? -16.222 4.761 36.437 1.00 90.62 768 ILE A O 1
ATOM 5929 N N . LYS A 1 769 ? -16.231 6.367 38.010 1.00 89.06 769 LYS A N 1
ATOM 5930 C CA . LYS A 1 769 ? -15.609 5.549 39.067 1.00 89.06 769 LYS A CA 1
ATOM 5931 C C . LYS A 1 769 ? -16.604 4.893 40.025 1.00 89.06 769 LYS A C 1
ATOM 5933 O O . LYS A 1 769 ? -16.286 3.830 40.553 1.00 89.06 769 LYS A O 1
ATOM 5938 N N . GLU A 1 770 ? -17.773 5.500 40.211 1.00 87.81 770 GLU A N 1
ATOM 5939 C CA . GLU A 1 770 ? -18.765 5.163 41.241 1.00 87.81 770 GLU A CA 1
ATOM 5940 C C . GLU A 1 770 ? -20.202 5.265 40.691 1.00 87.81 770 GLU A C 1
ATOM 5942 O O . GLU A 1 770 ? -20.426 5.802 39.604 1.00 87.81 770 GLU A O 1
ATOM 5947 N N . GLY A 1 771 ? -21.183 4.745 41.437 1.00 89.06 771 GLY A N 1
ATOM 5948 C CA . GLY A 1 771 ? -22.597 4.749 41.044 1.00 89.06 771 GLY A CA 1
ATOM 5949 C C . GLY A 1 771 ? -22.966 3.718 39.957 1.00 89.06 771 GLY A C 1
ATOM 5950 O O . GLY A 1 771 ? -22.130 2.908 39.553 1.00 89.06 771 GLY A O 1
ATOM 5951 N N . PRO A 1 772 ? -24.217 3.739 39.453 1.00 85.56 772 PRO A N 1
ATOM 5952 C CA . PRO A 1 772 ? -24.763 2.718 38.540 1.00 85.56 772 PRO A CA 1
ATOM 5953 C C . PRO A 1 772 ? -24.139 2.714 37.133 1.00 85.56 772 PRO A C 1
ATOM 5955 O O . PRO A 1 772 ? -24.473 1.873 36.299 1.00 85.56 772 PRO A O 1
ATOM 5958 N N . HIS A 1 773 ? -23.241 3.655 36.839 1.00 89.06 773 HIS A N 1
ATOM 5959 C CA . HIS A 1 773 ? -22.542 3.757 35.556 1.00 89.06 773 HIS A CA 1
ATOM 5960 C C . HIS A 1 773 ? -21.016 3.640 35.708 1.00 89.06 773 HIS A C 1
ATOM 5962 O O . HIS A 1 773 ? -20.276 3.965 34.775 1.00 89.06 773 HIS A O 1
ATOM 5968 N N . ALA A 1 774 ? -20.531 3.184 36.871 1.00 92.19 774 ALA A N 1
ATOM 5969 C CA . ALA A 1 774 ? -19.117 2.920 37.115 1.00 92.19 774 ALA A CA 1
ATOM 5970 C C . ALA A 1 774 ? -18.535 1.959 36.064 1.00 92.19 774 ALA A C 1
ATOM 5972 O O . ALA A 1 774 ? -19.124 0.928 35.754 1.00 92.19 774 ALA A O 1
ATOM 5973 N N . GLY A 1 775 ? -17.371 2.308 35.514 1.00 91.31 775 GLY A N 1
ATOM 5974 C CA . GLY A 1 775 ? -16.724 1.591 34.412 1.00 91.31 775 GLY A CA 1
ATOM 5975 C C . GLY A 1 775 ? -17.036 2.145 33.018 1.00 91.31 775 GLY A C 1
ATOM 5976 O O . GLY A 1 775 ? -16.210 1.978 32.121 1.00 91.31 775 GLY A O 1
ATOM 5977 N N . SER A 1 776 ? -18.149 2.862 32.842 1.00 93.00 776 SER A N 1
ATOM 5978 C CA . SER A 1 776 ? -18.513 3.498 31.567 1.00 93.00 776 SER A CA 1
ATOM 5979 C C . SER A 1 776 ? -17.788 4.826 31.308 1.00 93.00 776 SER A C 1
ATOM 5981 O O . SER A 1 776 ? -17.225 5.447 32.217 1.00 93.00 776 SER A O 1
ATOM 5983 N N . TRP A 1 777 ? -17.889 5.302 30.066 1.00 90.50 777 TRP A N 1
ATOM 5984 C CA . TRP A 1 777 ? -17.637 6.693 29.684 1.00 90.50 777 TRP A CA 1
ATOM 5985 C C . TRP A 1 777 ? -18.953 7.337 29.218 1.00 90.50 777 TRP A C 1
ATOM 5987 O O . TRP A 1 777 ? -19.711 6.676 28.507 1.00 90.50 777 TRP A O 1
ATOM 5997 N N . PRO A 1 778 ? -19.257 8.591 29.609 1.00 83.50 778 PRO A N 1
ATOM 5998 C CA . PRO A 1 778 ? -20.430 9.311 29.109 1.00 83.50 778 PRO A CA 1
ATOM 5999 C C . PRO A 1 778 ? -20.308 9.596 27.610 1.00 83.50 778 PRO A C 1
ATOM 6001 O O . PRO A 1 778 ? -19.193 9.641 27.086 1.00 83.50 778 PRO A O 1
ATOM 6004 N N . ASP A 1 779 ? -21.436 9.830 26.935 1.00 76.19 779 ASP A N 1
ATOM 6005 C CA . ASP A 1 779 ? -21.402 10.318 25.553 1.00 76.19 779 ASP A CA 1
ATOM 6006 C C . ASP A 1 779 ? -21.075 11.827 25.537 1.00 76.19 779 ASP A C 1
ATOM 6008 O O . ASP A 1 779 ? -21.845 12.628 26.076 1.00 76.19 779 ASP A O 1
ATOM 6012 N N . PRO A 1 780 ? -19.941 12.257 24.952 1.00 62.25 780 PRO A N 1
ATOM 6013 C CA . PRO A 1 780 ? -19.524 13.650 24.984 1.00 62.25 780 PRO A CA 1
ATOM 6014 C C . PRO A 1 780 ? -20.022 14.458 23.772 1.00 62.25 780 PRO A C 1
ATOM 6016 O O . PRO A 1 780 ? -19.687 15.641 23.659 1.00 62.25 780 PRO A O 1
ATOM 6019 N N . VAL A 1 781 ? -20.789 13.862 22.844 1.00 55.66 781 VAL A N 1
ATOM 6020 C CA . VAL A 1 781 ? -21.131 14.473 21.546 1.00 55.66 781 VAL A CA 1
ATOM 6021 C C . VAL A 1 781 ? -22.626 14.410 21.235 1.00 55.66 781 VAL A C 1
ATOM 6023 O O . VAL A 1 781 ? -23.063 13.841 20.240 1.00 55.66 781 VAL A O 1
ATOM 6026 N N . ARG A 1 782 ? -23.418 15.219 21.948 1.00 48.69 782 ARG A N 1
ATOM 6027 C CA . ARG A 1 782 ? -24.773 15.613 21.492 1.00 48.69 782 ARG A CA 1
ATOM 6028 C C . ARG A 1 782 ? -24.766 16.533 20.246 1.00 48.69 782 ARG A C 1
ATOM 6030 O O . ARG A 1 782 ? -25.724 17.262 20.011 1.00 48.69 782 ARG A O 1
ATOM 6037 N N . GLN A 1 783 ? -23.683 16.567 19.457 1.00 40.53 783 GLN A N 1
ATOM 6038 C CA . GLN A 1 783 ? -23.501 17.478 18.317 1.00 40.53 783 GLN A CA 1
ATOM 6039 C C . GLN A 1 783 ? -23.211 16.739 17.000 1.00 40.53 783 GLN A C 1
ATOM 6041 O O . GLN A 1 783 ? -22.062 16.435 16.693 1.00 40.53 783 GLN A O 1
ATOM 6046 N N . ARG A 1 784 ? -24.267 16.600 16.185 1.00 41.00 784 ARG A N 1
ATOM 6047 C CA . ARG A 1 784 ? -24.312 16.036 14.818 1.00 41.00 784 ARG A CA 1
ATOM 6048 C C . ARG A 1 784 ? -23.999 14.533 14.701 1.00 41.00 784 ARG A C 1
ATOM 6050 O O . ARG A 1 784 ? -22.850 14.120 14.611 1.00 41.00 784 ARG A O 1
ATOM 6057 N N . ASN A 1 785 ? -25.071 13.767 14.503 1.00 44.31 785 ASN A N 1
ATOM 6058 C CA . ASN A 1 785 ? -25.114 12.573 13.648 1.00 44.31 785 ASN A CA 1
ATOM 6059 C C . ASN A 1 785 ? -24.159 11.415 14.006 1.00 44.31 785 ASN A C 1
ATOM 6061 O O . ASN A 1 785 ? -23.688 10.711 13.115 1.00 44.31 785 ASN A O 1
ATOM 6065 N N . PHE A 1 786 ? -23.922 11.164 15.294 1.00 54.91 786 PHE A N 1
ATOM 6066 C CA . PHE A 1 786 ? -23.475 9.848 15.749 1.00 54.91 786 PHE A CA 1
ATOM 6067 C C . PHE A 1 786 ? -24.260 9.468 17.007 1.00 54.91 786 PHE A C 1
ATOM 6069 O O . PHE A 1 786 ? -24.120 10.126 18.030 1.00 54.91 786 PHE A O 1
ATOM 6076 N N . ILE A 1 787 ? -25.143 8.470 16.906 1.00 65.31 787 ILE A N 1
ATOM 6077 C CA . ILE A 1 787 ? -26.275 8.301 17.839 1.00 65.31 787 ILE A CA 1
ATOM 6078 C C . ILE A 1 787 ? -26.235 6.940 18.561 1.00 65.31 787 ILE A C 1
ATOM 6080 O O . ILE A 1 787 ? -27.253 6.291 18.757 1.00 65.31 787 ILE A O 1
ATOM 6084 N N . GLY A 1 788 ? -25.039 6.474 18.932 1.00 76.06 788 GLY A N 1
ATOM 6085 C CA . GLY A 1 788 ? -24.841 5.177 19.603 1.00 76.06 788 GLY A CA 1
ATOM 6086 C C . GLY A 1 788 ? -24.894 5.210 21.142 1.00 76.06 788 GLY A C 1
ATOM 6087 O O . GLY A 1 788 ? -24.755 4.162 21.775 1.00 76.06 788 GLY A O 1
ATOM 6088 N N . GLY A 1 789 ? -25.039 6.396 21.742 1.00 86.50 789 GLY A N 1
ATOM 6089 C CA . GLY A 1 789 ? -25.180 6.592 23.187 1.00 86.50 789 GLY A CA 1
ATOM 6090 C C . GLY A 1 789 ? -23.997 6.102 24.034 1.00 86.50 789 GLY A C 1
ATOM 6091 O O . GLY A 1 789 ? -22.881 5.854 23.553 1.00 86.50 789 GLY A O 1
ATOM 6092 N N . ARG A 1 790 ? -24.251 5.924 25.340 1.00 90.00 790 ARG A N 1
ATOM 6093 C CA . ARG A 1 790 ? -23.228 5.499 26.321 1.00 90.00 790 ARG A CA 1
ATOM 6094 C C . ARG A 1 790 ? -22.558 4.173 25.965 1.00 90.00 790 ARG A C 1
ATOM 6096 O O . ARG A 1 790 ? -21.358 4.026 26.207 1.00 90.00 790 ARG A O 1
ATOM 6103 N N . ILE A 1 791 ? -23.307 3.209 25.424 1.00 92.31 791 ILE A N 1
ATOM 6104 C CA . ILE A 1 791 ? -22.776 1.872 25.126 1.00 92.31 791 ILE A CA 1
ATOM 6105 C C . ILE A 1 791 ? -21.774 1.949 23.974 1.00 92.31 791 ILE A C 1
ATOM 6107 O O . ILE A 1 791 ? -20.657 1.458 24.127 1.00 92.31 791 ILE A O 1
ATOM 6111 N N . TRP A 1 792 ? -22.102 2.633 22.872 1.00 91.06 792 TRP A N 1
ATOM 6112 C CA . TRP A 1 792 ? -21.151 2.862 21.779 1.00 91.06 792 TRP A CA 1
ATOM 6113 C C . TRP A 1 792 ? -19.912 3.629 22.250 1.00 91.06 792 TRP A C 1
ATOM 6115 O O . TRP A 1 792 ? -18.780 3.227 21.971 1.00 91.06 792 TRP A O 1
ATOM 6125 N N . SER A 1 793 ? -20.122 4.709 23.006 1.00 89.81 793 SER A N 1
ATOM 6126 C CA . SER A 1 793 ? -19.048 5.534 23.565 1.00 89.81 793 SER A CA 1
ATOM 6127 C C . SER A 1 793 ? -18.103 4.722 24.461 1.00 89.81 793 SER A C 1
ATOM 6129 O O . SER A 1 793 ? -16.882 4.786 24.304 1.00 89.81 793 SER A O 1
ATOM 6131 N N . THR A 1 794 ? -18.654 3.872 25.331 1.00 94.00 794 THR A N 1
ATOM 6132 C CA . THR A 1 794 ? -17.884 2.957 26.188 1.00 94.00 794 THR A CA 1
ATOM 6133 C C . THR A 1 794 ? -17.200 1.851 25.384 1.00 94.00 794 THR A C 1
ATOM 6135 O O . THR A 1 794 ? -16.035 1.555 25.638 1.00 94.00 794 THR A O 1
ATOM 6138 N N . ALA A 1 795 ? -17.862 1.275 24.378 1.00 95.19 795 ALA A N 1
ATOM 6139 C CA . ALA A 1 795 ? -17.278 0.239 23.532 1.00 95.19 795 ALA A CA 1
ATOM 6140 C C . ALA A 1 795 ? -16.067 0.759 22.741 1.00 95.19 795 ALA A C 1
ATOM 6142 O O . ALA A 1 795 ? -15.009 0.127 22.745 1.00 95.19 795 ALA A O 1
ATOM 6143 N N . LEU A 1 796 ? -16.162 1.948 22.134 1.00 93.19 796 LEU A N 1
ATOM 6144 C CA . LEU A 1 796 ? -15.016 2.567 21.464 1.00 93.19 796 LEU A CA 1
ATOM 6145 C C . LEU A 1 796 ? -13.900 2.948 22.446 1.00 93.19 796 LEU A C 1
ATOM 6147 O O . LEU A 1 796 ? -12.731 2.720 22.132 1.00 93.19 796 LEU A O 1
ATOM 6151 N N . ALA A 1 797 ? -14.222 3.466 23.636 1.00 92.19 797 ALA A N 1
ATOM 6152 C CA . ALA A 1 797 ? -13.229 3.734 24.680 1.00 92.19 797 ALA A CA 1
ATOM 6153 C C . ALA A 1 797 ? -12.473 2.458 25.103 1.00 92.19 797 ALA A C 1
ATOM 6155 O O . ALA A 1 797 ? -11.242 2.469 25.198 1.00 92.19 797 ALA A O 1
ATOM 6156 N N . VAL A 1 798 ? -13.179 1.335 25.275 1.00 93.69 798 VAL A N 1
ATOM 6157 C CA . VAL A 1 798 ? -12.570 0.028 25.562 1.00 93.69 798 VAL A CA 1
ATOM 6158 C C . VAL A 1 798 ? -11.707 -0.453 24.392 1.00 93.69 798 VAL A C 1
ATOM 6160 O O . VAL A 1 798 ? -10.566 -0.842 24.629 1.00 93.69 798 VAL A O 1
ATOM 6163 N N . LEU A 1 799 ? -12.163 -0.361 23.136 1.00 91.38 799 LEU A N 1
ATOM 6164 C CA . LEU A 1 799 ? -11.359 -0.740 21.959 1.00 91.38 799 LEU A CA 1
ATOM 6165 C C . LEU A 1 799 ? -10.071 0.095 21.830 1.00 91.38 799 LEU A C 1
ATOM 6167 O O . LEU A 1 799 ? -8.996 -0.450 21.568 1.00 91.38 799 LEU A O 1
ATOM 6171 N N . ILE A 1 800 ? -10.150 1.405 22.083 1.00 90.25 800 ILE A N 1
ATOM 6172 C CA . ILE A 1 800 ? -8.990 2.308 22.140 1.00 90.25 800 ILE A CA 1
ATOM 6173 C C . ILE A 1 800 ? -7.997 1.851 23.224 1.00 90.25 800 ILE A C 1
ATOM 6175 O O . ILE A 1 800 ? -6.787 1.793 22.980 1.00 90.25 800 ILE A O 1
ATOM 6179 N N . LEU A 1 801 ? -8.485 1.473 24.409 1.00 86.31 801 LEU A N 1
ATOM 6180 C CA . LEU A 1 801 ? -7.652 0.956 25.500 1.00 86.31 801 LEU A CA 1
ATOM 6181 C C . LEU A 1 801 ? -7.171 -0.493 25.284 1.00 86.31 801 LEU A C 1
ATOM 6183 O O . LEU A 1 801 ? -6.168 -0.882 25.875 1.00 86.31 801 LEU A O 1
ATOM 6187 N N . GLN A 1 802 ? -7.808 -1.284 24.421 1.00 80.25 802 GLN A N 1
ATOM 6188 C CA . GLN A 1 802 ? -7.372 -2.643 24.065 1.00 80.25 802 GLN A CA 1
ATOM 6189 C C . GLN A 1 802 ? -6.305 -2.682 22.960 1.00 80.25 802 GLN A C 1
ATOM 6191 O O . GLN A 1 802 ? -5.579 -3.674 22.859 1.00 80.25 802 GLN A O 1
ATOM 6196 N N . ASN A 1 803 ? -6.177 -1.612 22.163 1.00 70.56 803 ASN A N 1
ATOM 6197 C CA . ASN A 1 803 ? -5.211 -1.465 21.066 1.00 70.56 803 ASN A CA 1
ATOM 6198 C C . ASN A 1 803 ? -3.804 -2.012 21.443 1.00 70.56 803 ASN A C 1
ATOM 6200 O O . ASN A 1 803 ? -3.296 -1.678 22.516 1.00 70.56 803 ASN A O 1
ATOM 6204 N N . PRO A 1 804 ? -3.149 -2.845 20.604 1.00 47.12 804 PRO A N 1
ATOM 6205 C CA . PRO A 1 804 ? -2.232 -3.908 21.053 1.00 47.12 804 PRO A CA 1
ATOM 6206 C C . PRO A 1 804 ? -0.968 -3.508 21.829 1.00 47.12 804 PRO A C 1
ATOM 6208 O O . PRO A 1 804 ? -0.322 -4.384 22.391 1.00 47.12 804 PRO A O 1
ATOM 6211 N N . TYR A 1 805 ? -0.595 -2.230 21.917 1.00 43.09 805 TYR A N 1
ATOM 6212 C CA . TYR A 1 805 ? 0.491 -1.798 22.809 1.00 43.09 805 TYR A CA 1
ATOM 6213 C C . TYR A 1 805 ? -0.003 -1.424 24.222 1.00 43.09 805 TYR A C 1
ATOM 6215 O O . TYR A 1 805 ? 0.801 -1.330 25.151 1.00 43.09 805 TYR A O 1
ATOM 6223 N N . ASN A 1 806 ? -1.305 -1.174 24.425 1.00 44.28 806 ASN A N 1
ATOM 6224 C CA . ASN A 1 806 ? -1.900 -0.917 25.747 1.00 44.28 806 ASN A CA 1
ATOM 6225 C C . ASN A 1 806 ? -1.978 -2.204 26.581 1.00 44.28 806 ASN A C 1
ATOM 6227 O O . ASN A 1 806 ? -1.813 -2.152 27.797 1.00 44.28 806 ASN A O 1
ATOM 6231 N N . ARG A 1 807 ? -2.116 -3.366 25.928 1.00 33.88 807 ARG A N 1
ATOM 6232 C CA . ARG A 1 807 ? -1.902 -4.685 26.538 1.00 33.88 807 ARG A CA 1
ATOM 6233 C C . ARG A 1 807 ? -0.446 -5.147 26.342 1.00 33.88 807 ARG A C 1
ATOM 6235 O O . ARG A 1 807 ? -0.024 -5.331 25.204 1.00 33.88 807 ARG A O 1
ATOM 6242 N N . PRO A 1 808 ? 0.341 -5.405 27.407 1.00 26.02 808 PRO A N 1
ATOM 6243 C CA . PRO A 1 808 ? 1.661 -6.017 27.268 1.00 26.02 808 PRO A CA 1
ATOM 6244 C C . PRO A 1 808 ? 1.566 -7.390 26.587 1.00 26.02 808 PRO A C 1
ATOM 6246 O O . PRO A 1 808 ? 0.815 -8.259 27.039 1.00 26.02 808 PRO A O 1
ATOM 6249 N N . GLY A 1 809 ? 2.332 -7.592 25.512 1.00 28.88 809 GLY A N 1
ATOM 6250 C CA . GLY A 1 809 ? 2.263 -8.808 24.692 1.00 28.88 809 GLY A CA 1
ATOM 6251 C C . GLY A 1 809 ? 1.210 -8.753 23.580 1.00 28.88 809 GLY A C 1
ATOM 6252 O O . GLY A 1 809 ? 0.487 -9.726 23.393 1.00 28.88 809 GLY A O 1
ATOM 6253 N N . GLY A 1 810 ? 1.132 -7.631 22.855 1.00 26.73 810 GLY A N 1
ATOM 6254 C CA . GLY A 1 810 ? 0.221 -7.373 21.732 1.00 26.73 810 GLY A CA 1
ATOM 6255 C C . GLY A 1 810 ? 0.332 -8.316 20.532 1.00 26.73 810 GLY A C 1
ATOM 6256 O O . GLY A 1 810 ? 0.791 -7.924 19.461 1.00 26.73 810 GLY A O 1
ATOM 6257 N N . LYS A 1 811 ? -0.147 -9.546 20.701 1.00 27.45 811 LYS A N 1
ATOM 6258 C CA . LYS A 1 811 ? -0.660 -10.412 19.639 1.00 27.45 811 LYS A CA 1
ATOM 6259 C C . LYS A 1 811 ? -2.182 -10.476 19.784 1.00 27.45 811 LYS A C 1
ATOM 6261 O O . LYS A 1 811 ? -2.669 -10.566 20.902 1.00 27.45 811 LYS A O 1
ATOM 6266 N N . LEU A 1 812 ? -2.903 -10.502 18.661 1.00 33.62 812 LEU A N 1
ATOM 6267 C CA . LEU A 1 812 ? -4.343 -10.818 18.613 1.00 33.62 812 LEU A CA 1
ATOM 6268 C C . LEU A 1 812 ? -4.631 -12.333 18.675 1.00 33.62 812 LEU A C 1
ATOM 6270 O O . LEU A 1 812 ? -5.774 -12.751 18.551 1.00 33.62 812 LEU A O 1
ATOM 6274 N N . HIS A 1 813 ? -3.608 -13.162 18.911 1.00 30.50 813 HIS A N 1
ATOM 6275 C CA . HIS A 1 813 ? -3.838 -14.518 19.407 1.00 30.50 813 HIS A CA 1
ATOM 6276 C C . HIS A 1 813 ? -4.436 -14.435 20.818 1.00 30.50 813 HIS A C 1
ATOM 6278 O O . HIS A 1 813 ? -4.048 -13.538 21.578 1.00 30.50 813 HIS A O 1
ATOM 6284 N N . PRO A 1 814 ? -5.313 -15.373 21.216 1.00 28.80 814 PRO A N 1
ATOM 6285 C CA . PRO A 1 814 ? -5.811 -15.415 22.580 1.00 28.80 814 PRO A CA 1
ATOM 6286 C C . PRO A 1 814 ? -4.639 -15.459 23.565 1.00 28.80 814 PRO A C 1
ATOM 6288 O O . PRO A 1 814 ? -3.704 -16.254 23.418 1.00 28.80 814 PRO A O 1
ATOM 6291 N N . ARG A 1 815 ? -4.712 -14.646 24.626 1.00 28.45 815 ARG A N 1
ATOM 6292 C CA . ARG A 1 815 ? -3.959 -14.928 25.851 1.00 28.45 815 ARG A CA 1
ATOM 6293 C C . ARG A 1 815 ? -4.531 -16.216 26.435 1.00 28.45 815 ARG A C 1
ATOM 6295 O O . ARG A 1 815 ? -5.417 -16.176 27.284 1.00 28.45 815 ARG A O 1
ATOM 6302 N N . VAL A 1 816 ? -4.004 -17.349 25.975 1.00 35.69 816 VAL A N 1
ATOM 6303 C CA . VAL A 1 816 ? -4.149 -18.646 26.635 1.00 35.69 816 VAL A CA 1
ATOM 6304 C C . VAL A 1 816 ? -3.790 -18.433 28.102 1.00 35.69 816 VAL A C 1
ATOM 6306 O O . VAL A 1 816 ? -2.623 -18.243 28.449 1.00 35.69 816 VAL A O 1
ATOM 6309 N N . LYS A 1 817 ? -4.803 -18.422 28.974 1.00 36.62 817 LYS A N 1
ATOM 6310 C CA . LYS A 1 817 ? -4.566 -18.581 30.405 1.00 36.62 817 LYS A CA 1
ATOM 6311 C C . LYS A 1 817 ? -3.875 -19.928 30.578 1.00 36.62 817 LYS A C 1
ATOM 6313 O O . LYS A 1 817 ? -4.353 -20.937 30.058 1.00 36.62 817 LYS A O 1
ATOM 6318 N N . LYS A 1 818 ? -2.788 -19.943 31.353 1.00 35.38 818 LYS A N 1
ATOM 6319 C CA . LYS A 1 818 ? -2.328 -21.168 32.013 1.00 35.38 818 LYS A CA 1
ATOM 6320 C C . LYS A 1 818 ? -3.555 -21.751 32.715 1.00 35.38 818 LYS A C 1
ATOM 6322 O O . LYS A 1 818 ? -4.175 -21.063 33.527 1.00 35.38 818 LYS A O 1
ATOM 6327 N N . ALA A 1 819 ? -3.958 -22.961 32.349 1.00 45.91 819 ALA A N 1
ATOM 6328 C CA . ALA A 1 819 ? -5.182 -23.582 32.854 1.00 45.91 819 ALA A CA 1
ATOM 6329 C C . ALA A 1 819 ? -4.918 -24.281 34.200 1.00 45.91 819 ALA A C 1
ATOM 6331 O O . ALA A 1 819 ? -5.354 -25.407 34.427 1.00 45.91 819 ALA A O 1
ATOM 6332 N N . GLU A 1 820 ? -4.146 -23.608 35.058 1.00 48.31 820 GLU A N 1
ATOM 6333 C CA . GLU A 1 820 ? -3.555 -24.155 36.276 1.00 48.31 820 GLU A CA 1
ATOM 6334 C C . GLU A 1 820 ? -4.625 -24.688 37.238 1.00 48.31 820 GLU A C 1
ATOM 6336 O O . GLU A 1 820 ? -5.595 -24.002 37.565 1.00 48.31 820 GLU A O 1
ATOM 6341 N N . GLY A 1 821 ? -4.425 -25.923 37.705 1.00 57.72 821 GLY A N 1
ATOM 6342 C CA . GLY A 1 821 ? -5.196 -26.534 38.789 1.00 57.72 821 GLY A CA 1
ATOM 6343 C C . GLY A 1 821 ? -6.449 -27.322 38.389 1.00 57.72 821 GLY A C 1
ATOM 6344 O O . GLY A 1 821 ? -7.008 -28.006 39.246 1.00 57.72 821 GLY A O 1
ATOM 6345 N N . LYS A 1 822 ? -6.904 -27.299 37.126 1.00 71.44 822 LYS A N 1
ATOM 6346 C CA . LYS A 1 822 ? -8.030 -28.154 36.692 1.00 71.44 822 LYS A CA 1
ATOM 6347 C C . LYS A 1 822 ? -7.559 -29.560 36.314 1.00 71.44 822 LYS A C 1
ATOM 6349 O O . LYS A 1 822 ? -6.802 -29.720 35.359 1.00 71.44 822 LYS A O 1
ATOM 6354 N N . THR A 1 823 ? -8.068 -30.589 36.993 1.00 83.50 823 THR A N 1
ATOM 6355 C CA . THR A 1 823 ? -7.954 -31.982 36.527 1.00 83.50 823 THR A CA 1
ATOM 6356 C C . THR A 1 823 ? -8.769 -32.175 35.252 1.00 83.50 823 THR A C 1
ATOM 6358 O O . THR A 1 823 ? -9.951 -31.833 35.215 1.00 83.50 823 THR A O 1
ATOM 6361 N N . VAL A 1 824 ? -8.149 -32.755 34.230 1.00 85.50 824 VAL A N 1
ATOM 6362 C CA . VAL A 1 824 ? -8.760 -33.089 32.939 1.00 85.50 824 VAL A CA 1
ATOM 6363 C C . VAL A 1 824 ? -8.322 -34.475 32.484 1.00 85.50 824 VAL A C 1
ATOM 6365 O O . VAL A 1 824 ? -7.266 -34.965 32.885 1.00 85.50 824 VAL A O 1
ATOM 6368 N N . THR A 1 825 ? -9.097 -35.078 31.589 1.00 88.81 825 THR A N 1
ATOM 6369 C CA . THR A 1 825 ? -8.760 -36.336 30.918 1.00 88.81 825 THR A CA 1
ATOM 6370 C C . THR A 1 825 ? -8.658 -36.117 29.415 1.00 88.81 825 THR A C 1
ATOM 6372 O O . THR A 1 825 ? -9.622 -35.706 28.766 1.00 88.81 825 THR A O 1
ATOM 6375 N N . LEU A 1 826 ? -7.486 -36.405 28.850 1.00 89.56 826 LEU A N 1
ATOM 6376 C CA . LEU A 1 826 ? -7.259 -36.420 27.407 1.00 89.56 826 LEU A CA 1
ATOM 6377 C C . LEU A 1 826 ? -7.663 -37.787 26.853 1.00 89.56 826 LEU A C 1
ATOM 6379 O O . LEU A 1 826 ? -7.166 -38.812 27.321 1.00 89.56 826 LEU A O 1
ATOM 6383 N N . VAL A 1 827 ? -8.535 -37.803 25.849 1.00 88.56 827 VAL A N 1
ATOM 6384 C CA . VAL A 1 827 ? -8.842 -38.986 25.039 1.00 88.56 827 VAL A CA 1
ATOM 6385 C C . VAL A 1 827 ? -8.048 -38.864 23.746 1.00 88.56 827 VAL A C 1
ATOM 6387 O O . VAL A 1 827 ? -8.333 -37.986 22.929 1.00 88.56 827 VAL A O 1
ATOM 6390 N N . LEU A 1 828 ? -7.042 -39.720 23.581 1.00 87.38 828 LEU A N 1
ATOM 6391 C CA . LEU A 1 828 ? -6.224 -39.778 22.373 1.00 87.38 828 LEU A CA 1
ATOM 6392 C C . LEU A 1 828 ? -6.924 -40.572 21.261 1.00 87.38 828 LEU A C 1
ATOM 6394 O O . LEU A 1 828 ? -7.816 -41.385 21.520 1.00 87.38 828 LEU A O 1
ATOM 6398 N N . ASP A 1 829 ? -6.499 -40.367 20.016 1.00 85.38 829 ASP A N 1
ATOM 6399 C CA . ASP A 1 829 ? -7.115 -41.006 18.838 1.00 85.38 829 ASP A CA 1
ATOM 6400 C C . ASP A 1 829 ? -6.992 -42.536 18.838 1.00 85.38 829 ASP A C 1
ATOM 6402 O O . ASP A 1 829 ? -7.888 -43.236 18.364 1.00 85.38 829 ASP A O 1
ATOM 6406 N N . ASP A 1 830 ? -5.916 -43.049 19.441 1.00 83.44 830 ASP A N 1
ATOM 6407 C CA . ASP A 1 830 ? -5.665 -44.473 19.698 1.00 83.44 830 ASP A CA 1
ATOM 6408 C C . ASP A 1 830 ? -6.558 -45.075 20.811 1.00 83.44 830 ASP A C 1
ATOM 6410 O O . ASP A 1 830 ? -6.481 -46.269 21.105 1.00 83.44 830 ASP A O 1
ATOM 6414 N N . GLY A 1 831 ? -7.443 -44.275 21.418 1.00 79.62 831 GLY A N 1
ATOM 6415 C CA . GLY A 1 831 ? -8.362 -44.702 22.475 1.00 79.62 831 GLY A CA 1
ATOM 6416 C C . GLY A 1 831 ? -7.734 -44.760 23.872 1.00 79.62 831 GLY A C 1
ATOM 6417 O O . GLY A 1 831 ? -8.339 -45.326 24.791 1.00 79.62 831 GLY A O 1
ATOM 6418 N N . THR A 1 832 ? -6.537 -44.194 24.054 1.00 84.94 832 THR A N 1
ATOM 6419 C CA . THR A 1 832 ? -5.913 -44.017 25.373 1.00 84.94 832 THR A CA 1
ATOM 6420 C C . THR A 1 832 ? -6.559 -42.856 26.130 1.00 84.94 832 THR A C 1
ATOM 6422 O O . THR A 1 832 ? -6.791 -41.788 25.570 1.00 84.94 832 THR A O 1
ATOM 6425 N N . TYR A 1 833 ? -6.819 -43.060 27.423 1.00 88.19 833 TYR A N 1
ATOM 6426 C CA . TYR A 1 833 ? -7.316 -42.042 28.353 1.00 88.19 833 TYR A CA 1
ATOM 6427 C C . TYR A 1 833 ? -6.167 -41.625 29.276 1.00 88.19 833 TYR A C 1
ATOM 6429 O O . TYR A 1 833 ? -5.506 -42.493 29.852 1.00 88.19 833 TYR A O 1
ATOM 6437 N N . ILE A 1 834 ? -5.912 -40.322 29.408 1.00 87.06 834 ILE A N 1
ATOM 6438 C CA . ILE A 1 834 ? -4.803 -39.789 30.210 1.00 87.06 834 ILE A CA 1
ATOM 6439 C C . ILE A 1 834 ? -5.291 -38.633 31.084 1.00 87.06 834 ILE A C 1
ATOM 6441 O O . ILE A 1 834 ? -5.487 -37.517 30.603 1.00 87.06 834 ILE A O 1
ATOM 6445 N N . SER A 1 835 ? -5.468 -38.915 32.373 1.00 86.88 835 SER A N 1
ATOM 6446 C CA . SER A 1 835 ? -5.857 -37.938 33.392 1.00 86.88 835 SER A CA 1
ATOM 6447 C C . SER A 1 835 ? -4.649 -37.159 33.926 1.00 86.88 835 SER A C 1
ATOM 6449 O O . SER A 1 835 ? -3.588 -37.737 34.182 1.00 86.88 835 SER A O 1
ATOM 6451 N N . GLY A 1 836 ? -4.812 -35.857 34.153 1.00 87.88 836 GLY A N 1
ATOM 6452 C CA . GLY A 1 836 ? -3.800 -35.007 34.783 1.00 87.88 836 GLY A CA 1
ATOM 6453 C C . GLY A 1 836 ? -4.307 -33.600 35.097 1.00 87.88 836 GLY A C 1
ATOM 6454 O O . GLY A 1 836 ? -5.352 -33.174 34.618 1.00 87.88 836 GLY A O 1
ATOM 6455 N N . GLU A 1 837 ? -3.554 -32.866 35.908 1.00 86.62 837 GLU A N 1
ATOM 6456 C CA . GLU A 1 837 ? -3.783 -31.441 36.173 1.00 86.62 837 GLU A CA 1
ATOM 6457 C C . GLU A 1 837 ? -3.313 -30.632 34.952 1.00 86.62 837 GLU A C 1
ATOM 6459 O O . GLU A 1 837 ? -2.153 -30.749 34.550 1.00 86.62 837 GLU A O 1
ATOM 6464 N N . MET A 1 838 ? -4.180 -29.838 34.319 1.00 80.81 838 MET A N 1
ATOM 6465 C CA . MET A 1 838 ? -3.776 -29.027 33.167 1.00 80.81 838 MET A CA 1
ATOM 6466 C C . MET A 1 838 ? -2.804 -27.920 33.600 1.00 80.81 838 MET A C 1
ATOM 6468 O O . MET A 1 838 ? -2.985 -27.260 34.621 1.00 80.81 838 MET A O 1
ATOM 6472 N N . ILE A 1 839 ? -1.756 -27.720 32.799 1.00 79.50 839 ILE A N 1
ATOM 6473 C CA . ILE A 1 839 ? -0.811 -26.604 32.934 1.00 79.50 839 ILE A CA 1
ATOM 6474 C C . ILE A 1 839 ? -1.068 -25.582 31.820 1.00 79.50 839 ILE A C 1
ATOM 6476 O O . ILE A 1 839 ? -1.150 -24.379 32.067 1.00 79.50 839 ILE A O 1
ATOM 6480 N N . GLU A 1 840 ? -1.206 -26.055 30.581 1.00 72.31 840 GLU A N 1
ATOM 6481 C CA . GLU A 1 840 ? -1.229 -25.215 29.381 1.00 72.31 840 GLU A CA 1
ATOM 6482 C C . GLU A 1 840 ? -2.027 -25.884 28.252 1.00 72.31 840 GLU A C 1
ATOM 6484 O O . GLU A 1 840 ? -2.005 -27.106 28.106 1.00 72.31 840 GLU A O 1
ATOM 6489 N N . ARG A 1 841 ? -2.704 -25.082 27.423 1.00 74.69 841 ARG A N 1
ATOM 6490 C CA . ARG A 1 841 ? -3.376 -25.528 26.194 1.00 74.69 841 ARG A CA 1
ATOM 6491 C C . ARG A 1 841 ? -3.156 -24.501 25.087 1.00 74.69 841 ARG A C 1
ATOM 6493 O O . ARG A 1 841 ? -3.827 -23.476 25.048 1.00 74.69 841 ARG A O 1
ATOM 6500 N N . THR A 1 842 ? -2.207 -24.775 24.201 1.00 63.53 842 THR A N 1
ATOM 6501 C CA . THR A 1 842 ? -1.927 -23.950 23.018 1.00 63.53 842 THR A CA 1
ATOM 6502 C C . THR A 1 842 ? -2.770 -24.410 21.824 1.00 63.53 842 THR A C 1
ATOM 6504 O O . THR A 1 842 ? -3.415 -25.452 21.885 1.00 63.53 842 THR A O 1
ATOM 6507 N N . GLU A 1 843 ? -2.715 -23.685 20.704 1.00 57.62 843 GLU A N 1
ATOM 6508 C CA . GLU A 1 843 ? -3.263 -24.126 19.405 1.00 57.62 843 GLU A CA 1
ATOM 6509 C C . GLU A 1 843 ? -2.638 -25.448 18.901 1.00 57.62 843 GLU A C 1
ATOM 6511 O O . GLU A 1 843 ? -3.205 -26.104 18.032 1.00 57.62 843 GLU A O 1
ATOM 6516 N N . LYS A 1 844 ? -1.465 -25.844 19.423 1.00 68.62 844 LYS A N 1
ATOM 6517 C CA . LYS A 1 844 ? -0.680 -26.991 18.934 1.00 68.62 844 LYS A CA 1
ATOM 6518 C C . LYS A 1 844 ? -0.597 -28.158 19.909 1.00 68.62 844 LYS A C 1
ATOM 6520 O O . LYS A 1 844 ? -0.368 -29.281 19.470 1.00 68.62 844 LYS A O 1
ATOM 6525 N N . SER A 1 845 ? -0.759 -27.930 21.210 1.00 82.88 845 SER A N 1
ATOM 6526 C CA . SER A 1 845 ? -0.605 -28.972 22.227 1.00 82.88 845 SER A CA 1
ATOM 6527 C C . SER A 1 845 ? -1.333 -28.674 23.536 1.00 82.88 845 SER A C 1
ATOM 6529 O O . SER A 1 845 ? -1.577 -27.519 23.892 1.00 82.88 845 SER A O 1
ATOM 6531 N N . VAL A 1 846 ? -1.630 -29.737 24.282 1.00 82.81 846 VAL A N 1
ATOM 6532 C CA . VAL A 1 846 ? -2.126 -29.688 25.661 1.00 82.81 846 VAL A CA 1
ATOM 6533 C C . VAL A 1 846 ? -1.065 -30.274 26.585 1.00 82.81 846 VAL A C 1
ATOM 6535 O O . VAL A 1 846 ? -0.638 -31.413 26.403 1.00 82.81 846 VAL A O 1
ATOM 6538 N N . THR A 1 847 ? -0.647 -29.505 27.586 1.00 85.94 847 THR A N 1
ATOM 6539 C CA . THR A 1 847 ? 0.343 -29.903 28.590 1.00 85.94 847 THR A CA 1
ATOM 6540 C C . THR A 1 847 ? -0.354 -30.180 29.916 1.00 85.94 847 THR A C 1
ATOM 6542 O O . THR A 1 847 ? -0.989 -29.291 30.492 1.00 85.94 847 THR A O 1
ATOM 6545 N N . ILE A 1 848 ? -0.208 -31.408 30.415 1.00 89.31 848 ILE A N 1
ATOM 6546 C CA . ILE A 1 848 ? -0.769 -31.872 31.689 1.00 89.31 848 ILE A CA 1
ATOM 6547 C C . ILE A 1 848 ? 0.333 -32.373 32.631 1.00 89.31 848 ILE A C 1
ATOM 6549 O O . ILE A 1 848 ? 1.385 -32.850 32.203 1.00 89.31 848 ILE A O 1
ATOM 6553 N N . LYS A 1 849 ? 0.071 -32.277 33.931 1.00 87.12 849 LYS A N 1
ATOM 6554 C CA . LYS A 1 849 ? 0.879 -32.808 35.026 1.00 87.12 849 LYS A CA 1
ATOM 6555 C C . LYS A 1 849 ? 0.228 -34.092 35.529 1.00 87.12 849 LYS A C 1
ATOM 6557 O O . LYS A 1 849 ? -0.874 -34.079 36.074 1.00 87.12 849 LYS A O 1
ATOM 6562 N N . ILE A 1 850 ? 0.916 -35.206 35.318 1.00 87.00 850 ILE A N 1
ATOM 6563 C CA . ILE A 1 850 ? 0.471 -36.548 35.686 1.00 87.00 850 ILE A CA 1
ATOM 6564 C C . ILE A 1 850 ? 1.158 -36.926 37.001 1.00 87.00 850 ILE A C 1
ATOM 6566 O O . ILE A 1 850 ? 2.384 -37.039 37.063 1.00 87.00 850 ILE A O 1
ATOM 6570 N N . THR A 1 851 ? 0.371 -37.130 38.054 1.00 77.75 851 THR A N 1
ATOM 6571 C CA . THR A 1 851 ? 0.864 -37.554 39.374 1.00 77.75 851 THR A CA 1
ATOM 6572 C C . THR A 1 851 ? 0.814 -39.077 39.486 1.00 77.75 851 THR A C 1
ATOM 6574 O O . THR A 1 851 ? -0.231 -39.685 39.260 1.00 77.75 851 THR A O 1
ATOM 6577 N N . ARG A 1 852 ? 1.931 -39.716 39.851 1.00 73.38 852 ARG A N 1
ATOM 6578 C CA . ARG A 1 852 ? 2.021 -41.167 40.095 1.00 73.38 852 ARG A CA 1
ATOM 6579 C C . ARG A 1 852 ? 2.692 -41.427 41.444 1.00 73.38 852 ARG A C 1
ATOM 6581 O O . ARG A 1 852 ? 3.914 -41.424 41.574 1.00 73.38 852 ARG A O 1
ATOM 6588 N N . GLY A 1 853 ? 1.880 -41.649 42.477 1.00 69.56 853 GLY A N 1
ATOM 6589 C CA . GLY A 1 853 ? 2.374 -41.781 43.849 1.00 69.56 853 GLY A CA 1
ATOM 6590 C C . GLY A 1 853 ? 3.019 -40.476 44.323 1.00 69.56 853 GLY A C 1
ATOM 6591 O O . GLY A 1 853 ? 2.337 -39.463 44.430 1.00 69.56 853 GLY A O 1
ATOM 6592 N N . ARG A 1 854 ? 4.330 -40.493 44.598 1.00 61.31 854 ARG A N 1
ATOM 6593 C CA . ARG A 1 854 ? 5.102 -39.292 44.980 1.00 61.31 854 ARG A CA 1
ATOM 6594 C C . ARG A 1 854 ? 5.769 -38.568 43.800 1.00 61.31 854 ARG A C 1
ATOM 6596 O O . ARG A 1 854 ? 6.322 -37.491 44.010 1.00 61.31 854 ARG A O 1
ATOM 6603 N N . SER A 1 855 ? 5.758 -39.131 42.588 1.00 55.47 855 SER A N 1
ATOM 6604 C CA . SER A 1 855 ? 6.362 -38.492 41.413 1.00 55.47 855 SER A CA 1
ATOM 6605 C C . SER A 1 855 ? 5.335 -37.706 40.597 1.00 55.47 855 SER A C 1
ATOM 6607 O O . SER A 1 855 ? 4.154 -38.051 40.533 1.00 55.47 855 SER A O 1
ATOM 6609 N N . HIS A 1 856 ? 5.808 -36.635 39.964 1.00 77.25 856 HIS A N 1
ATOM 6610 C CA . HIS A 1 856 ? 5.029 -35.774 39.081 1.00 77.25 856 HIS A CA 1
ATOM 6611 C C . HIS A 1 856 ? 5.754 -35.693 37.738 1.00 77.25 856 HIS A C 1
ATOM 6613 O O . HIS A 1 856 ? 6.950 -35.401 37.710 1.00 77.25 856 HIS A O 1
ATOM 6619 N N . ALA A 1 857 ? 5.046 -35.941 36.639 1.00 78.12 857 ALA A N 1
ATOM 6620 C CA . ALA A 1 857 ? 5.580 -35.834 35.286 1.00 78.12 857 ALA A CA 1
ATOM 6621 C C . ALA A 1 857 ? 4.749 -34.835 34.476 1.00 78.12 857 ALA A C 1
ATOM 6623 O O . ALA A 1 857 ? 3.542 -35.009 34.322 1.00 78.12 857 ALA A O 1
ATOM 6624 N N . THR A 1 858 ? 5.393 -33.796 33.949 1.00 85.88 858 THR A N 1
ATOM 6625 C CA . THR A 1 858 ? 4.774 -32.876 32.987 1.00 85.88 858 THR A CA 1
ATOM 6626 C C . THR A 1 858 ? 4.925 -33.455 31.587 1.00 85.88 858 THR A C 1
ATOM 6628 O O . THR A 1 858 ? 6.047 -33.709 31.151 1.00 85.88 858 THR A O 1
ATOM 6631 N N . GLN A 1 859 ? 3.817 -33.650 30.874 1.00 86.50 859 GLN A N 1
ATOM 6632 C CA . GLN A 1 859 ? 3.811 -34.207 29.523 1.00 86.50 859 GLN A CA 1
ATOM 6633 C C . GLN A 1 859 ? 2.903 -33.383 28.603 1.00 86.50 859 GLN A C 1
ATOM 6635 O O . GLN A 1 859 ? 1.790 -33.014 28.979 1.00 86.50 859 GLN A O 1
ATOM 6640 N N . SER A 1 860 ? 3.400 -33.073 27.403 1.00 88.62 860 SER A N 1
ATOM 6641 C CA . SER A 1 860 ? 2.676 -32.313 26.379 1.00 88.62 860 SER A CA 1
ATOM 6642 C C . SER A 1 860 ? 2.265 -33.228 25.229 1.00 88.62 860 SER A C 1
ATOM 6644 O O . SER A 1 860 ? 3.055 -34.058 24.775 1.00 88.62 860 SER A O 1
ATOM 6646 N N . TYR A 1 861 ? 1.026 -33.076 24.775 1.00 87.00 861 TYR A N 1
ATOM 6647 C CA . TYR A 1 861 ? 0.382 -33.902 23.758 1.00 87.00 861 TYR A CA 1
ATOM 6648 C C . TYR A 1 861 ? -0.054 -33.010 22.589 1.00 87.00 861 TYR A C 1
ATOM 6650 O O . TYR A 1 861 ? -0.768 -32.037 22.836 1.00 87.00 861 TYR A O 1
ATOM 6658 N N . PRO A 1 862 ? 0.347 -33.295 21.336 1.00 85.06 862 PRO A N 1
ATOM 6659 C CA . PRO A 1 862 ? -0.115 -32.545 20.169 1.00 85.06 862 PRO A CA 1
ATOM 6660 C C . PRO A 1 862 ? -1.646 -32.549 20.057 1.00 85.06 862 PRO A C 1
ATOM 6662 O O . PRO A 1 862 ? -2.260 -33.599 20.234 1.00 85.06 862 PRO A O 1
ATOM 6665 N N . ILE A 1 863 ? -2.270 -31.407 19.747 1.00 81.06 863 ILE A N 1
ATOM 6666 C CA . ILE A 1 863 ? -3.740 -31.300 19.627 1.00 81.06 863 ILE A CA 1
ATOM 6667 C C . ILE A 1 863 ? -4.286 -32.220 18.530 1.00 81.06 863 ILE A C 1
ATOM 6669 O O . ILE A 1 863 ? -5.329 -32.838 18.713 1.00 81.06 863 ILE A O 1
ATOM 6673 N N . GLU A 1 864 ? -3.525 -32.388 17.450 1.00 83.62 864 GLU A N 1
ATOM 6674 C CA . GLU A 1 864 ? -3.778 -33.322 16.343 1.00 83.62 864 GLU A CA 1
ATOM 6675 C C . GLU A 1 864 ? -3.823 -34.810 16.746 1.00 83.62 864 GLU A C 1
ATOM 6677 O O . GLU A 1 864 ? -4.101 -35.642 15.893 1.00 83.62 864 GLU A O 1
ATOM 6682 N N . ARG A 1 865 ? -3.533 -35.145 18.016 1.00 85.19 865 ARG A N 1
ATOM 6683 C CA . ARG A 1 865 ? -3.657 -36.496 18.591 1.00 85.19 865 ARG A CA 1
ATOM 6684 C C . ARG A 1 865 ? -4.760 -36.637 19.649 1.00 85.19 865 ARG A C 1
ATOM 6686 O O . ARG A 1 865 ? -4.857 -37.696 20.275 1.00 85.19 865 ARG A O 1
ATOM 6693 N N . ILE A 1 866 ? -5.525 -35.575 19.929 1.00 86.06 866 ILE A N 1
ATOM 6694 C CA . ILE A 1 866 ? -6.480 -35.500 21.048 1.00 86.06 866 ILE A CA 1
ATOM 6695 C C . ILE A 1 866 ? -7.915 -35.416 20.519 1.00 86.06 866 ILE A C 1
ATOM 6697 O O . ILE A 1 866 ? -8.507 -34.340 20.418 1.00 86.06 866 ILE A O 1
ATOM 6701 N N . LYS A 1 867 ? -8.511 -36.583 20.266 1.00 85.38 867 LYS A N 1
ATOM 6702 C CA . LYS A 1 867 ? -9.923 -36.767 19.906 1.00 85.38 867 LYS A CA 1
ATOM 6703 C C . LYS A 1 867 ? -10.917 -36.020 20.800 1.00 85.38 867 LYS A C 1
ATOM 6705 O O . LYS A 1 867 ? -11.952 -35.566 20.311 1.00 85.38 867 LYS A O 1
ATOM 6710 N N . LYS A 1 868 ? -10.667 -35.944 22.115 1.00 86.12 868 LYS A N 1
ATOM 6711 C CA . LYS A 1 868 ? -11.510 -35.190 23.062 1.00 86.12 868 LYS A CA 1
ATOM 6712 C C . LYS A 1 868 ? -10.754 -34.814 24.339 1.00 86.12 868 LYS A C 1
ATOM 6714 O O . LYS A 1 868 ? -9.910 -35.568 24.811 1.00 86.12 868 LYS A O 1
ATOM 6719 N N . ILE A 1 869 ? -11.122 -33.684 24.940 1.00 84.75 869 ILE A N 1
ATOM 6720 C CA . ILE A 1 869 ? -10.764 -33.317 26.318 1.00 84.75 869 ILE A CA 1
ATOM 6721 C C . ILE A 1 869 ? -12.034 -33.414 27.171 1.00 84.75 869 ILE A C 1
ATOM 6723 O O . ILE A 1 869 ? -13.109 -33.002 26.729 1.00 84.75 869 ILE A O 1
ATOM 6727 N N . LEU A 1 870 ? -11.918 -33.976 28.371 1.00 82.50 870 LEU A N 1
ATOM 6728 C CA . LEU A 1 870 ? -12.987 -34.083 29.365 1.00 82.50 870 LEU A CA 1
ATOM 6729 C C . LEU A 1 870 ? -12.548 -33.385 30.659 1.00 82.50 870 LEU A C 1
ATOM 6731 O O . LEU A 1 870 ? -11.393 -33.525 31.057 1.00 82.50 870 LEU A O 1
ATOM 6735 N N . ASP A 1 871 ? -13.456 -32.669 31.321 1.00 78.94 871 ASP A N 1
ATOM 6736 C CA . ASP A 1 871 ? -13.211 -32.131 32.665 1.00 78.94 871 ASP A CA 1
ATOM 6737 C C . ASP A 1 871 ? -13.296 -33.264 33.710 1.00 78.94 871 ASP A C 1
ATOM 6739 O O . ASP A 1 871 ? -14.175 -34.126 33.636 1.00 78.94 871 ASP A O 1
ATOM 6743 N N . GLY A 1 872 ? -12.390 -33.257 34.694 1.00 75.38 872 GLY A N 1
ATOM 6744 C CA . GLY A 1 872 ? -12.289 -34.274 35.748 1.00 75.38 872 GLY A CA 1
ATOM 6745 C C . GLY A 1 872 ? -11.418 -35.491 35.399 1.00 75.38 872 GLY A C 1
ATOM 6746 O O . GLY A 1 872 ? -10.853 -35.595 34.309 1.00 75.38 872 GLY A O 1
ATOM 6747 N N . ASP A 1 873 ? -11.293 -36.414 36.362 1.00 77.19 873 ASP A N 1
ATOM 6748 C CA . ASP A 1 873 ? -10.663 -37.733 36.183 1.00 77.19 873 ASP A CA 1
ATOM 6749 C C . ASP A 1 873 ? -11.708 -38.737 35.672 1.00 77.19 873 ASP A C 1
ATOM 6751 O O . ASP A 1 873 ? -12.483 -39.312 36.440 1.00 77.19 873 ASP A O 1
ATOM 6755 N N . VAL A 1 874 ? -11.761 -38.916 34.353 1.00 74.44 874 VAL A N 1
ATOM 6756 C CA . VAL A 1 874 ? -12.705 -39.813 33.687 1.00 74.44 874 VAL A CA 1
ATOM 6757 C C . VAL A 1 874 ? -12.022 -41.150 33.456 1.00 74.44 874 VAL A C 1
ATOM 6759 O O . VAL A 1 874 ? -11.357 -41.376 32.441 1.00 74.44 874 VAL A O 1
ATOM 6762 N N . LYS A 1 875 ? -12.222 -42.066 34.405 1.00 60.94 875 LYS A N 1
ATOM 6763 C CA . LYS A 1 875 ? -11.819 -43.463 34.238 1.00 60.94 875 LYS A CA 1
ATOM 6764 C C . LYS A 1 875 ? -12.455 -44.048 32.977 1.00 60.94 875 LYS A C 1
ATOM 6766 O O . LYS A 1 875 ? -13.598 -43.746 32.634 1.00 60.94 875 LYS A O 1
ATOM 6771 N N . ARG A 1 876 ? -11.680 -44.891 32.291 1.00 55.94 876 ARG A N 1
ATOM 6772 C CA . ARG A 1 876 ? -12.104 -45.624 31.094 1.00 55.94 876 ARG A CA 1
ATOM 6773 C C . ARG A 1 876 ? -13.442 -46.328 31.379 1.00 55.94 876 ARG A C 1
ATOM 6775 O O . ARG A 1 876 ? -13.517 -46.990 32.414 1.00 55.94 876 ARG A O 1
ATOM 6782 N N . PRO A 1 877 ? -14.461 -46.229 30.504 1.00 54.59 877 PRO A N 1
ATOM 6783 C CA . PRO A 1 877 ? -15.652 -47.055 30.656 1.00 54.59 877 PRO A CA 1
ATOM 6784 C C . PRO A 1 877 ? -15.242 -48.531 30.638 1.00 54.59 877 PRO A C 1
ATOM 6786 O O . PRO A 1 877 ? -14.424 -48.941 29.805 1.00 54.59 877 PRO A O 1
ATOM 6789 N N . GLU A 1 878 ? -15.783 -49.307 31.575 1.00 45.06 878 GLU A N 1
ATOM 6790 C CA . GLU A 1 878 ? -15.670 -50.764 31.544 1.00 45.06 878 GLU A CA 1
ATOM 6791 C C . GLU A 1 878 ? -16.404 -51.303 30.305 1.00 45.06 878 GLU A C 1
ATOM 6793 O O . GLU A 1 878 ? -17.271 -50.629 29.740 1.00 45.06 878 GLU A O 1
ATOM 6798 N N . LYS A 1 879 ? -15.945 -52.454 29.809 1.00 36.00 879 LYS A N 1
ATOM 6799 C CA . LYS A 1 879 ? -16.149 -52.893 28.425 1.00 36.00 879 LYS A CA 1
ATOM 6800 C C . LYS A 1 879 ? -17.089 -54.086 28.322 1.00 36.00 879 LYS A C 1
ATOM 6802 O O . LYS A 1 879 ? -16.948 -54.982 29.180 1.00 36.00 879 LYS A O 1
#

Sequence (879 aa):
MIEVKCSGCGTSLRAKDDLVGQKIQCPKCKADIQIPGGAKKGELPPVEAHSEPAMQVKQQQQQAQNMNLMIAVVGSGIGVIVVLLIVLILIFSFRGNGNGPTAGQNTGASTADAEDEDTTGTKACAGKLKAIFKAIEDYRANQNKVPDSFATLVDNKYLPDREAFLCNGIPFDYRPDGFRFGNLGIDDSELIIVVDDGPTHDGKRNALFRNGSTALITEKEYREAVRELTTAVAVARKREDAEKEKAVLEKEAAKVYESYRSAGPTQIEAALEHLKTLRTAYAETSVYKDHREEIEADLLKLKFSVRLSAVHRLIEDAKYGEAKAKYNELKQEFSARAEEIKDEAATLQVYENALKLRREGKLNDAKTRLLEIMKKRSPSWKRHANIAIQEIDSYVRRAAKLFSTASAAEKGGREAFALMTYYKLCREYPAALQCRAAADARDKLIATIAYGPRFLDKTNFYDENERKKNFHAGVDKGLEWLKGCQSENGSWDADAFGGNETPDPGDAGLDIAVTGAALLTFLGEGSTLTVGNYENVVAKGVKFLKGSMNKDGVFGDPKSPNASLNQVMAIFALAEAANMTGDEEIIAAVKKAVRYIMKIQKKGLGWADGPLDENLAKAPSSTLLTGWMTLALASARNLGIDVHGGVFGGARNWFYGCTDHETGLVGAFPTDKAKPEEPSPERVPIETAAATLGRYYIAGTGAEIESSLVDKSLEILFKNPPMWDHPAARKVNFTYWYFGLHALAQERVPQYGQWRWNLGLELSKNQIKEGPHAGSWPDPVRQRNFIGGRIWSTALAVLILQNPYNRPGGKLHPRVKKAEGKTVTLVLDDGTYISGEMIERTEKSVTIKITRGRSHATQSYPIERIKKILDGDVKRPEK

Secondary structure (DSSP, 8-state):
-EEEE-TTT--EEEE-GGGTT-EEE-TTT--EEEPP------SSPPP--------SHHHHHHHHHHHHHHHHHTTSSSHHHHHHHHHHHHTS-------------------------SSSHHHHHHHHHHHHHHHHHHHHHHHSS--SSHHHHHHTTSSSSSGGGEETTEEB---SSSTT-TT----TTS-EEE-BSS--BTTBEEEEETTS-EEEE-HHHHHHHHHHHHHHHHHHHHHHHHHHHHHHHHHHHHHHHHHHHT--TT-HHHHHHHHHHHHHHSTTSHHHHHTHHHHHHHHHHHHHHHHHHHHHHHHHTT-HHHHHHHHHHHHHHTGGGHHHHHHHHHHHHHHHHHHHHHHTT-HHHHHHHHHHHTTSS-HHHHHHHHHHHHHHHHHHHHHHHHHHHHHHHHTTT-HHHHHHHHHHHHHH-TTGGGSGGGHHHHHHHHHHHHTTTTTTTTS----HHHHHHHHHHHHHHHHHHHHHT--TTS---SS-BTTB--SS---GGGHHHHHHHHHHHHHHHT--SSSSSSHHHHHHHHHHHHHTB-TTS-BS-TTSTTHHHHHHHHHHHHHHHHHHH--HHHHHHHHHHHHHHHHHS-TTS-PBPS-SSSSTTTSPB-HHHHHHHHHHHHHHHHTT----THHHHHHHHHHHHTB-TTT--B-SS-TTTSPPPPPBTTB--HHHHHHHHHHHHHHHTTPPP-HHHHHHHHHHHHHS---SSBTTB----HHHHHHHHHHHHHHT-HHHHHHHHHHHHHHHHHS--SSTTTT-------SSS---HHHHHHHHHHHHHHSTTTSSS--SS------TT-EEEEE-TTS-EEEEEEEEE-SSEEEEEEEETTEEEEEEEEGGG-SEEEES--PPPP-

pLDDT: mean 74.09, std 20.64, range [25.36, 98.56]

Radius of gyration: 52.07 Å; Cα contacts (8 Å, |Δi|>4): 1171; chains: 1; bounding box: 80×98×170 Å

Solvent-accessible surface area (backbone atoms only — not comparable to full-atom values): 48820 Å² total; per-residue (Å²): 106,47,81,48,64,33,86,88,74,68,50,75,44,77,42,59,68,88,45,56,73,36,73,45,63,38,92,88,75,59,48,78,35,75,35,82,80,87,88,84,88,88,76,91,73,79,70,63,66,82,87,80,90,93,71,63,79,66,51,58,60,51,51,58,56,51,54,61,51,55,73,68,60,72,83,74,74,71,76,65,70,64,54,58,60,55,57,62,64,64,71,80,69,90,85,81,91,80,83,88,82,91,88,82,86,87,88,82,90,81,91,82,86,90,88,91,83,85,89,46,60,73,60,48,42,57,46,33,52,46,52,48,52,49,31,44,52,56,43,23,71,75,66,77,41,77,54,86,34,65,63,50,33,28,80,69,64,58,34,93,49,73,65,62,47,42,44,99,85,43,55,48,46,59,53,72,48,53,82,59,68,81,85,67,90,65,81,84,78,78,54,64,38,64,29,42,82,56,60,78,54,94,74,20,24,50,30,40,34,76,82,69,48,74,50,76,42,47,73,63,60,55,55,52,57,56,50,56,52,57,54,53,53,59,54,42,51,55,49,55,52,49,51,50,50,49,55,48,51,45,58,49,40,46,52,40,50,50,55,32,75,68,48,54,96,86,36,54,73,58,33,40,48,35,43,48,45,37,63,69,80,27,55,87,32,62,68,36,60,79,41,40,69,60,48,54,53,49,40,54,51,41,52,48,52,54,55,54,49,52,38,50,49,29,56,64,47,39,37,54,70,58,27,54,51,48,43,53,52,46,37,66,79,38,56,96,46,38,68,59,47,46,51,53,52,51,48,50,54,48,49,54,56,16,55,49,29,43,75,71,35,39,54,67,66,15,43,52,46,30,57,56,45,52,70,52,85,57,63,67,49,33,51,55,25,48,52,58,42,51,52,52,52,48,52,45,50,54,40,52,51,33,52,52,53,14,53,56,24,42,79,65,75,35,49,71,62,11,52,51,32,48,49,50,35,55,72,79,30,54,45,51,50,73,38,77,94,32,38,70,53,52,52,49,47,51,41,54,63,75,38,47,88,49,81,70,66,87,71,79,91,79,55,73,65,57,52,47,50,49,48,48,51,44,36,55,32,28,51,54,37,52,61,68,24,45,28,96,76,19,41,27,49,18,42,28,46,47,86,35,88,51,98,42,49,23,40,68,74,31,23,54,24,29,29,16,42,46,46,43,37,43,47,66,70,43,23,35,72,84,45,59,94,46,19,70,60,40,38,30,32,52,50,32,55,61,68,40,40,50,100,74,32,47,43,60,60,43,78,37,68,38,20,40,55,18,38,37,28,38,38,29,30,41,19,50,52,21,71,78,65,70,43,63,69,46,46,52,49,35,59,35,28,51,54,41,57,62,71,51,37,27,90,63,29,26,31,39,77,28,32,66,52,91,57,35,53,72,47,71,44,28,33,55,57,28,18,50,42,43,50,21,52,52,43,34,36,74,71,71,43,90,74,58,69,64,55,54,48,4,38,50,46,34,45,53,49,13,32,42,85,87,67,20,46,33,22,61,47,44,44,94,83,44,70,52,78,74,75,46,42,76,43,78,62,38,31,28,20,20,37,49,32,30,45,52,58,40,26,72,76,72,51,86,63,64,60,77,46,46,57,31,28,52,51,53,52,63,78,59,61,69,54,72,89,43,97,73,39,54,62,47,51,51,71,38,51,38,29,37,49,58,33,34,53,74,78,65,44,73,61,31,58,52,45,51,48,38,45,52,51,48,52,56,68,63,35,38,83,61,74,102,53,32,28,33,30,74,55,71,50,98,68,80,99,66,54,41,19,28,63,32,37,25,22,38,51,32,44,55,51,48,43,50,82,63,39,89,80,60,56,95,62,61,79,65,63,65,46,66,78,44,45,27,18,40,30,31,72,90,70,49,73,48,57,23,33,29,44,38,61,60,98,60,31,39,29,30,36,34,75,58,91,94,46,76,45,81,49,74,42,52,44,96,46,46,76,41,80,41,84,37,80,66,72,78,81,86,131

Foldseek 3Di:
DDWFADPVPRDTDDDDPVCAQHWDADPVPRDTTHHYDDDFDDDDDLDADDDDDPPDPVVVVVVVVVVVVVVVPVPPPDPPPVVVVVVVVVVPDDDDDDDDDDDDDDDDDDDDDDDDDDPCQVVVQLVLLLLLLVLQVVCCVVVVDGAQFVVSSCVVVSDVDQVSQDRPNFGFGDDSCLVPPDQQPDDQFFRWDFTTPAARPPQWTWIQGNVRDIDTHHPVVVVVVVVVVVVSVVVRVVVVVVVVVLVVLLVVLVVLVVVLVPDDPVCLVVNLVSLVCCVPVVVPHPSCVVCVVVSVVSNLVSVLVVLVVVLLVCVNRSVLVVSLVSLVVSCVVCVVCNVVSVVVNVLSVLLVVLSVCVVVLVLVVSLVSLVVQCPDPDPSSVVSSVVSNVVSVVLLVVLVVLQVVLVVCVVVVVPVVSQLSLVCSCVRRVSSCVPPSCVVSVVVNVCCVVCVVPVPPPDDDDDPVRLLVLLVVLLVLLLVLLLQQQAPQLWRAQQARNNHGDPWHFPRLCRLLLLLLSLVSCLLQQEACPDDPCNVNNVSSLSNLLVQADPQLFGHALQFFQSLSSLLSSLQSLLSRCLSPVPVSSLVSNLRSLVLLLVLAQQLAAWAGGGSDPCRSVDFHFLLSLLSNLNSVLSSVSSVRDPDLSHLRRSLVHQVQQADLVQLQGARGGCVVPNRDQDWLEDQSLSLLSSLLSQVSSVVVVDHHPVSSNVNSLVSDLVRADDDDDPGHQDDDLSSLLSNLNSCVVVVRVSNVVSLVRLSVVSSVQQACDDSRHSWHFHGDPDDDDGSGGSSRSSSSSSSSSQQVSDPPRDSNRPFDQQADWWKWFQFPVRDIAIFGWGTDDPFWTWGWHDDPPDIDIDIDTPVGTPDMGTDDDPDDDD

Mean predicted aligned error: 21.51 Å

Nearest PDB structures (foldseek):
  5gl6-assembly2_B  TM=7.630E-01  e=1.487E-02  Mycolicibacterium smegmatis MC2 155
  7zs0-assembly1_A  TM=8.256E-01  e=3.633E-02  Candidatus Kuenenia
  7zs1-assembly1_A  TM=8.208E-01  e=4.154E-02  Candidatus Kuenenia
  7zs2-assembly1_A  TM=8.043E-01  e=3.799E-02  Candidatus Kuenenia
  3vxd-assembly5_C  TM=5.980E-01  e=3.258E-03  Streptococcus agalactiae NEM316